Protein AF-0000000084335710 (afdb_homodimer)

Structure (mmCIF, N/CA/C/O backbone):
data_AF-0000000084335710-model_v1
#
loop_
_entity.id
_entity.type
_entity.pdbx_description
1 polymer 'Gp5/Type VI secretion system Vgr protein OB-fold domain-containing protein'
#
loop_
_atom_site.group_PDB
_atom_site.id
_atom_site.type_symbol
_atom_site.label_atom_id
_atom_site.label_alt_id
_atom_site.label_comp_id
_atom_site.label_asym_id
_atom_site.label_entity_id
_atom_site.label_seq_id
_atom_site.pdbx_PDB_ins_code
_atom_site.Cartn_x
_atom_site.Cartn_y
_atom_site.Cartn_z
_atom_site.occupancy
_atom_site.B_iso_or_equiv
_atom_site.auth_seq_id
_atom_site.auth_comp_id
_atom_site.auth_asym_id
_atom_site.auth_atom_id
_atom_site.pdbx_PDB_model_num
ATOM 1 N N . MET A 1 1 ? 45.531 -29.656 -19.25 1 50.38 1 MET A N 1
ATOM 2 C CA . MET A 1 1 ? 45.188 -30.906 -19.906 1 50.38 1 MET A CA 1
ATOM 3 C C . MET A 1 1 ? 43.875 -30.75 -20.672 1 50.38 1 MET A C 1
ATOM 5 O O . MET A 1 1 ? 42.969 -30 -20.266 1 50.38 1 MET A O 1
ATOM 9 N N . PRO A 1 2 ? 43.875 -31.156 -21.828 1 65 2 PRO A N 1
ATOM 10 C CA . PRO A 1 2 ? 42.656 -31.031 -22.656 1 65 2 PRO A CA 1
ATOM 11 C C . PRO A 1 2 ? 41.438 -31.672 -22 1 65 2 PRO A C 1
ATOM 13 O O . PRO A 1 2 ? 41.531 -32.719 -21.344 1 65 2 PRO A O 1
ATOM 16 N N . PRO A 1 3 ? 40.344 -30.859 -21.859 1 71.62 3 PRO A N 1
ATOM 17 C CA . PRO A 1 3 ? 39.156 -31.422 -21.25 1 71.62 3 PRO A CA 1
ATOM 18 C C . PRO A 1 3 ? 38.719 -32.75 -21.891 1 71.62 3 PRO A C 1
ATOM 20 O O . PRO A 1 3 ? 39 -32.969 -23.078 1 71.62 3 PRO A O 1
ATOM 23 N N . LYS A 1 4 ? 38.312 -33.656 -21.094 1 79.5 4 LYS A N 1
ATOM 24 C CA . LYS A 1 4 ? 37.938 -35 -21.547 1 79.5 4 LYS A CA 1
ATOM 25 C C . LYS A 1 4 ? 36.688 -34.938 -22.406 1 79.5 4 LYS A C 1
ATOM 27 O O . LYS A 1 4 ? 35.875 -34 -22.297 1 79.5 4 LYS A O 1
ATOM 32 N N . SER A 1 5 ? 36.656 -35.781 -23.375 1 81.5 5 SER A N 1
ATOM 33 C CA . SER A 1 5 ? 35.469 -35.938 -24.234 1 81.5 5 SER A CA 1
ATOM 34 C C . SER A 1 5 ? 34.438 -36.875 -23.609 1 81.5 5 SER A C 1
ATOM 36 O O . SER A 1 5 ? 34.812 -37.875 -22.969 1 81.5 5 SER A O 1
ATOM 38 N N . PRO A 1 6 ? 33.219 -36.594 -23.688 1 80 6 PRO A N 1
ATOM 39 C CA . PRO A 1 6 ? 32.188 -37.5 -23.172 1 80 6 PRO A CA 1
ATOM 40 C C . PRO A 1 6 ? 32.188 -38.875 -23.859 1 80 6 PRO A C 1
ATOM 42 O O . PRO A 1 6 ? 31.641 -39.844 -23.328 1 80 6 PRO 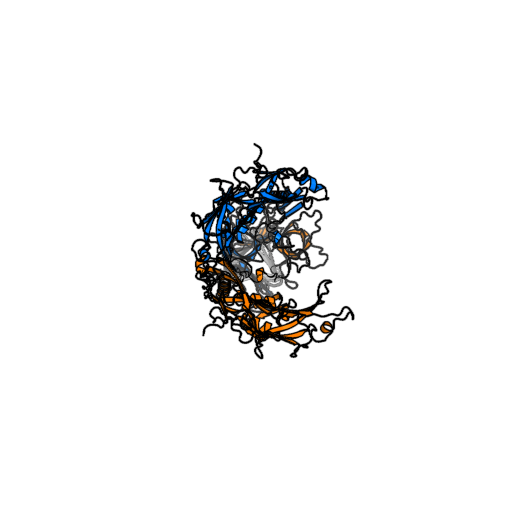A O 1
ATOM 45 N N . ALA A 1 7 ? 32.781 -38.875 -24.969 1 75.81 7 ALA A N 1
ATOM 46 C CA . ALA A 1 7 ? 32.812 -40.125 -25.75 1 75.81 7 ALA A CA 1
ATOM 47 C C . ALA A 1 7 ? 33.938 -41.062 -25.25 1 75.81 7 ALA A C 1
ATOM 49 O O . ALA A 1 7 ? 34 -42.219 -25.641 1 75.81 7 ALA A O 1
ATOM 50 N N . ASP A 1 8 ? 34.781 -40.531 -24.438 1 76.31 8 ASP A N 1
ATOM 51 C CA . ASP A 1 8 ? 35.844 -41.344 -23.906 1 76.31 8 ASP A CA 1
ATOM 52 C C . ASP A 1 8 ? 35.344 -42.312 -22.844 1 76.31 8 ASP A C 1
ATOM 54 O O . ASP A 1 8 ? 35.531 -42.062 -21.641 1 76.31 8 ASP A O 1
ATOM 58 N N . ILE A 1 9 ? 34.688 -43.375 -23.281 1 77.25 9 ILE A N 1
ATOM 59 C CA . ILE A 1 9 ? 34.125 -44.344 -22.375 1 77.25 9 ILE A CA 1
ATOM 60 C C . ILE A 1 9 ? 34.875 -45.688 -22.5 1 77.25 9 ILE A C 1
ATOM 62 O O . ILE A 1 9 ? 34.969 -46.25 -23.594 1 77.25 9 ILE A O 1
ATOM 66 N N . GLU A 1 10 ? 35.469 -46.094 -21.562 1 74.12 10 GLU A N 1
ATOM 67 C CA . GLU A 1 10 ? 36.219 -47.375 -21.578 1 74.12 10 GLU A CA 1
ATOM 68 C C . GLU A 1 10 ? 35.25 -48.562 -21.594 1 74.12 10 GLU A C 1
ATOM 70 O O . GLU A 1 10 ? 35.438 -49.5 -22.391 1 74.12 10 GLU A O 1
ATOM 75 N N . ASN A 1 11 ? 34.219 -48.5 -20.672 1 76.88 11 ASN A N 1
ATOM 76 C CA . ASN A 1 11 ? 33.156 -49.5 -20.594 1 76.88 11 ASN A CA 1
ATOM 77 C C . ASN A 1 11 ? 31.781 -48.875 -20.812 1 76.88 11 ASN A C 1
ATOM 79 O O . ASN A 1 11 ? 31.297 -48.125 -19.984 1 76.88 11 ASN A O 1
ATOM 83 N N . PRO A 1 12 ? 31.156 -49.219 -21.859 1 81.06 12 PRO A N 1
ATOM 84 C CA . PRO A 1 12 ? 29.906 -48.562 -22.25 1 81.06 12 PRO A CA 1
ATOM 85 C C . PRO A 1 12 ? 28.688 -49.062 -21.469 1 81.06 12 PRO A C 1
ATOM 87 O O . PRO A 1 12 ? 27.578 -48.625 -21.734 1 81.06 12 PRO A O 1
ATOM 90 N N . THR A 1 13 ? 28.969 -49.875 -20.5 1 83.94 13 THR A N 1
ATOM 91 C CA . THR A 1 13 ? 27.828 -50.375 -19.734 1 83.94 13 THR A CA 1
ATOM 92 C C . THR A 1 13 ? 27.328 -49.312 -18.75 1 83.94 13 THR A C 1
ATOM 94 O O . THR A 1 13 ? 28.062 -48.906 -17.844 1 83.94 13 THR A O 1
ATOM 97 N N . LEU A 1 14 ? 26.141 -48.969 -18.875 1 89.81 14 LEU A N 1
ATOM 98 C CA . LEU A 1 14 ? 25.531 -47.938 -18.047 1 89.81 14 LEU A CA 1
ATOM 99 C C . LEU A 1 14 ? 25.078 -48.531 -16.703 1 89.81 14 LEU A C 1
ATOM 101 O O . LEU A 1 14 ? 24.391 -49.562 -16.656 1 89.81 14 LEU A O 1
ATOM 105 N N . MET A 1 15 ? 25.547 -47.969 -15.664 1 88.25 15 MET A N 1
ATOM 106 C CA . MET A 1 15 ? 25.125 -48.312 -14.305 1 88.25 15 MET A CA 1
ATOM 107 C C . MET A 1 15 ? 24.281 -47.188 -13.703 1 88.25 15 MET A C 1
ATOM 109 O O . MET A 1 15 ? 24.656 -46.031 -13.742 1 88.25 15 MET A O 1
ATOM 113 N N . LEU A 1 16 ? 23.109 -47.531 -13.258 1 91.56 16 LEU A N 1
ATOM 114 C CA . LEU A 1 16 ? 22.172 -46.594 -12.625 1 91.56 16 LEU A CA 1
ATOM 115 C C . LEU A 1 16 ? 21.703 -47.156 -11.281 1 91.56 16 LEU A C 1
ATOM 117 O O . LEU A 1 16 ? 21.25 -48.281 -11.188 1 91.56 16 LEU A O 1
ATOM 121 N N . THR A 1 17 ? 21.859 -46.375 -10.234 1 92.19 17 THR A N 1
ATOM 122 C CA . THR A 1 17 ? 21.406 -46.75 -8.898 1 92.19 17 THR A CA 1
ATOM 123 C C . THR A 1 17 ? 20.562 -45.656 -8.273 1 92.19 17 THR A C 1
ATOM 125 O O . THR A 1 17 ? 20.938 -44.5 -8.297 1 92.19 17 THR A O 1
ATOM 128 N N . ILE A 1 18 ? 19.453 -46 -7.793 1 94.69 18 ILE A N 1
ATOM 129 C CA . ILE A 1 18 ? 18.578 -45.094 -7.051 1 94.69 18 ILE A CA 1
ATOM 130 C C . ILE A 1 18 ? 18.547 -45.5 -5.578 1 94.69 18 ILE A C 1
ATOM 132 O O . ILE A 1 18 ? 18.203 -46.625 -5.238 1 94.69 18 ILE A O 1
ATOM 136 N N . LYS A 1 19 ? 18.906 -44.625 -4.746 1 94.5 19 LYS A N 1
ATOM 137 C CA . LYS A 1 19 ? 18.922 -44.844 -3.307 1 94.5 19 LYS A CA 1
ATOM 138 C C . LYS A 1 19 ? 17.828 -44.031 -2.613 1 94.5 19 LYS A C 1
ATOM 140 O O . LYS A 1 19 ? 17.672 -42.844 -2.883 1 94.5 19 LYS A O 1
ATOM 145 N N . VAL A 1 20 ? 17.109 -44.656 -1.79 1 93.88 20 VAL A N 1
ATOM 146 C CA . VAL A 1 20 ? 16.094 -44 -0.964 1 93.88 20 VAL A CA 1
ATOM 147 C C . VAL A 1 20 ? 16.453 -44.156 0.512 1 93.88 20 VAL A C 1
ATOM 149 O O . VAL A 1 20 ? 16.688 -45.25 0.988 1 93.88 20 VAL A O 1
ATOM 152 N N . ASN A 1 21 ? 16.516 -43.094 1.224 1 92.44 21 ASN A N 1
ATOM 153 C CA . ASN A 1 21 ? 16.938 -43.062 2.619 1 92.44 21 ASN A CA 1
ATOM 154 C C . ASN A 1 21 ? 18.25 -43.812 2.826 1 92.44 21 ASN A C 1
ATOM 156 O O . ASN A 1 21 ? 18.375 -44.594 3.762 1 92.44 21 ASN A O 1
ATOM 160 N N . GLY A 1 22 ? 19.141 -43.656 1.827 1 90.19 22 GLY A N 1
ATOM 161 C CA . GLY A 1 22 ? 20.5 -44.188 1.953 1 90.19 22 GLY A CA 1
ATOM 162 C C . GLY A 1 22 ? 20.625 -45.625 1.456 1 90.19 22 GLY A C 1
ATOM 163 O O . GLY A 1 22 ? 21.734 -46.125 1.3 1 90.19 22 GLY A O 1
ATOM 164 N N . SER A 1 23 ? 19.484 -46.25 1.123 1 92.25 23 SER A N 1
ATOM 165 C CA . SER A 1 23 ? 19.516 -47.625 0.66 1 92.25 23 SER A CA 1
ATOM 166 C C . SER A 1 23 ? 19.047 -47.75 -0.787 1 92.25 23 SER A C 1
ATOM 168 O O . SER A 1 23 ? 18.078 -47.094 -1.18 1 92.25 23 SER A O 1
ATOM 170 N N . PRO A 1 24 ? 19.812 -48.562 -1.563 1 93.19 24 PRO A N 1
ATOM 171 C CA . PRO A 1 24 ? 19.359 -48.75 -2.941 1 93.19 24 PRO A CA 1
ATOM 172 C C . PRO A 1 24 ? 17.984 -49.438 -3.02 1 93.19 24 PRO A C 1
ATOM 174 O O . PRO A 1 24 ? 17.656 -50.281 -2.186 1 93.19 24 PRO A O 1
ATOM 177 N N . ILE A 1 25 ? 17.266 -49 -3.895 1 92.38 25 ILE A N 1
ATOM 178 C CA . ILE A 1 25 ? 15.953 -49.625 -4.094 1 92.38 25 ILE A CA 1
ATOM 179 C C . ILE A 1 25 ? 16.125 -51.094 -4.539 1 92.38 25 ILE A C 1
ATOM 181 O O . ILE A 1 25 ? 17.219 -51.5 -4.945 1 92.38 25 ILE A O 1
ATOM 185 N N . LYS A 1 26 ? 15.047 -51.781 -4.492 1 89.62 26 LYS A N 1
ATOM 186 C CA . LYS A 1 26 ? 15.102 -53.219 -4.836 1 89.62 26 LYS A CA 1
ATOM 187 C C . LYS A 1 26 ? 15.43 -53.406 -6.312 1 89.62 26 LYS A C 1
ATOM 189 O O . LYS A 1 26 ? 14.938 -52.688 -7.168 1 89.62 26 LYS A O 1
ATOM 194 N N . ASP A 1 27 ? 16.219 -54.406 -6.613 1 84.69 27 ASP A N 1
ATOM 195 C CA . ASP A 1 27 ? 16.75 -54.625 -7.953 1 84.69 27 ASP A CA 1
ATOM 196 C C . ASP A 1 27 ? 15.641 -55.031 -8.922 1 84.69 27 ASP A C 1
ATOM 198 O O . ASP A 1 27 ? 15.766 -54.844 -10.133 1 84.69 27 ASP A O 1
ATOM 202 N N . TYR A 1 28 ? 14.609 -55.531 -8.336 1 84.69 28 TYR A N 1
ATOM 203 C CA . TYR A 1 28 ? 13.57 -56.031 -9.234 1 84.69 28 TYR A CA 1
ATOM 204 C C . TYR A 1 28 ? 12.578 -54.938 -9.578 1 84.69 28 TYR A C 1
ATOM 206 O O . TYR A 1 28 ? 11.609 -55.156 -10.297 1 84.69 28 TYR A O 1
ATOM 214 N N . TYR A 1 29 ? 12.836 -53.781 -9.125 1 90 29 TYR A N 1
ATOM 215 C CA . TYR A 1 29 ? 12.008 -52.656 -9.547 1 90 29 TYR A CA 1
ATOM 216 C C . TYR A 1 29 ? 12.328 -52.25 -10.984 1 90 29 TYR A C 1
ATOM 218 O O . TYR A 1 29 ? 13.445 -51.844 -11.281 1 90 29 TYR A O 1
ATOM 226 N N . PRO A 1 30 ? 11.477 -52.469 -11.852 1 89.06 30 PRO A N 1
ATOM 227 C CA . PRO A 1 30 ? 11.75 -52.125 -13.25 1 89.06 30 PRO A CA 1
ATOM 228 C C . PRO A 1 30 ? 11.742 -50.625 -13.516 1 89.06 30 PRO A C 1
ATOM 230 O O . PRO A 1 30 ? 10.672 -50 -13.523 1 89.06 30 PRO A O 1
ATOM 233 N N . ILE A 1 31 ? 12.891 -50.062 -13.805 1 91.56 31 ILE A N 1
ATOM 234 C CA . ILE A 1 31 ? 13.016 -48.656 -14.086 1 91.56 31 ILE A CA 1
ATOM 235 C C . ILE A 1 31 ? 12.82 -48.406 -15.586 1 91.56 31 ILE A C 1
ATOM 237 O O . ILE A 1 31 ? 13.562 -48.938 -16.406 1 91.56 31 ILE A O 1
ATOM 241 N N . ASN A 1 32 ? 11.875 -47.625 -15.875 1 91.06 32 ASN A N 1
ATOM 242 C CA . ASN A 1 32 ? 11.602 -47.281 -17.266 1 91.06 32 ASN A CA 1
ATOM 243 C C . ASN A 1 32 ? 12.445 -46.094 -17.719 1 91.06 32 ASN A C 1
ATOM 245 O O . ASN A 1 32 ? 13.117 -46.156 -18.75 1 91.06 32 ASN A O 1
ATOM 249 N N . SER A 1 33 ? 12.398 -45.062 -16.953 1 94.19 33 SER A N 1
ATOM 250 C CA . SER A 1 33 ? 13.156 -43.875 -17.344 1 94.19 33 SER A CA 1
ATOM 251 C C . SER A 1 33 ? 13.43 -43 -16.125 1 94.19 33 SER A C 1
ATOM 253 O O . SER A 1 33 ? 12.695 -43.031 -15.141 1 94.19 33 SER A O 1
ATOM 255 N N . VAL A 1 34 ? 14.508 -42.25 -16.219 1 95.12 34 VAL A N 1
ATOM 256 C CA . VAL A 1 34 ? 14.891 -41.25 -15.227 1 95.12 34 VAL A CA 1
ATOM 257 C C . VAL A 1 34 ? 15.273 -39.938 -15.922 1 95.12 34 VAL A C 1
ATOM 259 O O . VAL A 1 34 ? 16.141 -39.938 -16.797 1 95.12 34 VAL A O 1
ATOM 262 N N . ASN A 1 35 ? 14.602 -38.906 -15.57 1 95.81 35 ASN A N 1
ATOM 263 C CA . ASN A 1 35 ? 14.883 -37.594 -16.109 1 95.81 35 ASN A CA 1
ATOM 264 C C . ASN A 1 35 ? 15.242 -36.594 -14.992 1 95.81 35 ASN A C 1
ATOM 266 O O . ASN A 1 35 ? 14.484 -36.438 -14.039 1 95.81 35 ASN A O 1
ATOM 270 N N . ILE A 1 36 ? 16.359 -36 -15.062 1 95.88 36 ILE A N 1
ATOM 271 C CA . ILE A 1 36 ? 16.844 -35.062 -14.062 1 95.88 36 ILE A CA 1
ATOM 272 C C . ILE A 1 36 ? 17.125 -33.719 -14.719 1 95.88 36 ILE A C 1
ATOM 274 O O . ILE A 1 36 ? 17.766 -33.656 -15.773 1 95.88 36 ILE A O 1
ATOM 278 N N . THR A 1 37 ? 16.703 -32.625 -14.141 1 95.25 37 THR A N 1
ATOM 279 C CA . THR A 1 37 ? 16.938 -31.281 -14.688 1 95.25 37 THR A CA 1
ATOM 280 C C . THR A 1 37 ? 17.578 -30.375 -13.633 1 95.25 37 THR A C 1
ATOM 282 O O . THR A 1 37 ? 17.078 -30.281 -12.508 1 95.25 37 THR A O 1
ATOM 285 N N . HIS A 1 38 ? 18.688 -29.859 -13.953 1 95.06 38 HIS A N 1
ATOM 286 C CA . HIS A 1 38 ? 19.344 -28.828 -13.18 1 95.06 38 HIS A CA 1
ATOM 287 C C . HIS A 1 38 ? 19.391 -27.516 -13.953 1 95.06 38 HIS A C 1
ATOM 289 O O . HIS A 1 38 ? 20 -27.438 -15.023 1 95.06 38 HIS A O 1
ATOM 295 N N . GLU A 1 39 ? 18.719 -26.531 -13.492 1 93.12 39 GLU A N 1
ATOM 296 C CA . GLU A 1 39 ? 18.734 -25.203 -14.117 1 93.12 39 GLU A CA 1
ATOM 297 C C . GLU A 1 39 ? 19.109 -24.125 -13.117 1 93.12 39 GLU A C 1
ATOM 299 O O . GLU A 1 39 ? 18.719 -24.188 -11.945 1 93.12 39 GLU A O 1
ATOM 304 N N . ILE A 1 40 ? 19.781 -23.141 -13.625 1 91.81 40 ILE A N 1
ATOM 305 C CA . ILE A 1 40 ? 20.203 -22.047 -12.766 1 91.81 40 ILE A CA 1
ATOM 306 C C . ILE A 1 40 ? 18.969 -21.297 -12.25 1 91.81 40 ILE A C 1
ATOM 308 O O . ILE A 1 40 ? 18.016 -21.078 -13 1 91.81 40 ILE A O 1
ATOM 312 N N . ASN A 1 41 ? 19 -20.906 -11.008 1 88.81 41 ASN A N 1
ATOM 313 C CA . ASN A 1 41 ? 17.984 -20.078 -10.352 1 88.81 41 ASN A CA 1
ATOM 314 C C . ASN A 1 41 ? 16.656 -20.797 -10.242 1 88.81 41 ASN A C 1
ATOM 316 O O . ASN A 1 41 ? 15.609 -20.172 -10.078 1 88.81 41 ASN A O 1
ATOM 320 N N . LYS A 1 42 ? 16.625 -22.062 -10.477 1 90.31 42 LYS A N 1
ATOM 321 C CA . LYS A 1 42 ? 15.445 -22.906 -10.266 1 90.31 42 LYS A CA 1
ATOM 322 C C . LYS A 1 42 ? 15.773 -24.109 -9.398 1 90.31 42 LYS A C 1
ATOM 324 O O . LYS A 1 42 ? 16.938 -24.531 -9.32 1 90.31 42 LYS A O 1
ATOM 329 N N . ILE A 1 43 ? 14.758 -24.609 -8.836 1 91.31 43 ILE A N 1
ATOM 330 C CA . ILE A 1 43 ? 14.938 -25.797 -8.016 1 91.31 43 ILE A CA 1
ATOM 331 C C . ILE A 1 43 ? 15.109 -27.016 -8.906 1 91.31 43 ILE A C 1
ATOM 333 O O . ILE A 1 43 ? 14.305 -27.25 -9.812 1 91.31 43 ILE A O 1
ATOM 337 N N . SER A 1 44 ? 16.156 -27.797 -8.703 1 94 44 SER A N 1
ATOM 338 C CA . SER A 1 44 ? 16.391 -29.016 -9.477 1 94 44 SER A CA 1
ATOM 339 C C . SER A 1 44 ? 15.281 -30.031 -9.258 1 94 44 SER A C 1
ATOM 341 O O . SER A 1 44 ? 14.742 -30.141 -8.148 1 94 44 SER A O 1
ATOM 343 N N . PHE A 1 45 ? 14.977 -30.703 -10.234 1 93.69 45 PHE A N 1
ATOM 344 C CA . PHE A 1 45 ? 13.938 -31.703 -10.094 1 93.69 45 PHE A CA 1
ATOM 345 C C . PHE A 1 45 ? 14.281 -32.969 -10.891 1 93.69 45 PHE A C 1
ATOM 347 O O . PHE A 1 45 ? 15.102 -32.906 -11.812 1 93.69 45 PHE A O 1
ATOM 354 N N . ALA A 1 46 ? 13.734 -34.125 -10.484 1 95.31 46 ALA A N 1
ATOM 355 C CA . ALA A 1 46 ? 13.906 -35.438 -11.109 1 95.31 46 ALA A CA 1
ATOM 356 C C . ALA A 1 46 ? 12.578 -36.188 -11.188 1 95.31 46 ALA A C 1
ATOM 358 O O . ALA A 1 46 ? 11.758 -36.125 -10.273 1 95.31 46 ALA A O 1
ATOM 359 N N . GLU A 1 47 ? 12.414 -36.781 -12.227 1 95 47 GLU A N 1
ATOM 360 C CA . GLU A 1 47 ? 11.25 -37.625 -12.43 1 95 47 GLU A CA 1
ATOM 361 C C . GLU A 1 47 ? 11.664 -39.062 -12.727 1 95 47 GLU A C 1
ATOM 363 O O . GLU A 1 47 ? 12.445 -39.312 -13.648 1 95 47 GLU A O 1
ATOM 368 N N . ILE A 1 48 ? 11.203 -40 -11.977 1 94.56 48 ILE A N 1
ATOM 369 C CA . ILE A 1 48 ? 11.477 -41.438 -12.141 1 94.56 48 ILE A CA 1
ATOM 370 C C . ILE A 1 48 ? 10.195 -42.156 -12.523 1 94.56 48 ILE A C 1
ATOM 372 O O . ILE A 1 48 ? 9.172 -42.031 -11.852 1 94.56 48 ILE A O 1
ATOM 376 N N . VAL A 1 49 ? 10.258 -42.875 -13.523 1 93.56 49 VAL A N 1
ATOM 377 C CA . VAL A 1 49 ? 9.109 -43.656 -13.969 1 93.56 49 VAL A CA 1
ATOM 378 C C . VAL A 1 49 ? 9.406 -45.156 -13.812 1 93.56 49 VAL A C 1
ATOM 380 O O . VAL A 1 49 ? 10.391 -45.656 -14.367 1 93.56 49 VAL A O 1
ATOM 383 N N . LEU A 1 50 ? 8.633 -45.844 -13.031 1 92.06 50 LEU A N 1
ATOM 384 C CA . LEU A 1 50 ? 8.742 -47.281 -12.812 1 92.06 50 LEU A CA 1
ATOM 385 C C . LEU A 1 50 ? 7.523 -48.031 -13.352 1 92.06 50 LEU A C 1
ATOM 387 O O . LEU A 1 50 ? 6.422 -47.469 -13.375 1 92.06 50 LEU A O 1
ATOM 391 N N . LEU A 1 51 ? 7.766 -49.188 -13.789 1 88.88 51 LEU A N 1
ATOM 392 C CA . LEU A 1 51 ? 6.641 -50.031 -14.133 1 88.88 51 LEU A CA 1
ATOM 393 C C . LEU A 1 51 ? 6.078 -50.719 -12.898 1 88.88 51 LEU A C 1
ATOM 395 O O . LEU A 1 51 ? 6.816 -51.375 -12.156 1 88.88 51 LEU A O 1
ATOM 399 N N . ASP A 1 52 ? 4.848 -50.406 -12.617 1 86.12 52 ASP A N 1
ATOM 400 C CA . ASP A 1 52 ? 4.207 -50.938 -11.422 1 86.12 52 ASP A CA 1
ATOM 401 C C . ASP A 1 52 ? 2.738 -51.281 -11.688 1 86.12 52 ASP A C 1
ATOM 403 O O . ASP A 1 52 ? 2.047 -50.531 -12.383 1 86.12 52 ASP A O 1
ATOM 407 N N . GLY A 1 53 ? 2.277 -52.312 -11.117 1 78.81 53 GLY A N 1
ATOM 408 C CA . GLY A 1 53 ? 0.855 -52.594 -11.156 1 78.81 53 GLY A CA 1
ATOM 409 C C . GLY A 1 53 ? 0.548 -53.938 -11.836 1 78.81 53 GLY A C 1
ATOM 410 O O . GLY A 1 53 ? 1.321 -54.375 -12.68 1 78.81 53 GLY A O 1
ATOM 411 N N . SER A 1 54 ? -0.361 -54.656 -11.234 1 76.5 54 SER A N 1
ATOM 412 C CA . SER A 1 54 ? -0.905 -55.875 -11.82 1 76.5 54 SER A CA 1
ATOM 413 C C . SER A 1 54 ? -2.424 -55.781 -11.938 1 76.5 54 SER A C 1
ATOM 415 O O . SER A 1 54 ? -3.109 -55.469 -10.969 1 76.5 54 SER A O 1
ATOM 417 N N . VAL A 1 55 ? -2.92 -55.969 -13.086 1 70.31 55 VAL A N 1
ATOM 418 C CA . VAL A 1 55 ? -4.359 -55.938 -13.328 1 70.31 55 VAL A CA 1
ATOM 419 C C . VAL A 1 55 ? -5.035 -57.031 -12.508 1 70.31 55 VAL A C 1
ATOM 421 O O . VAL A 1 55 ? -6.156 -56.875 -12.023 1 70.31 55 VAL A O 1
ATOM 424 N N . GLU A 1 56 ? -4.344 -58.125 -12.375 1 71.5 56 GLU A N 1
ATOM 425 C CA . GLU A 1 56 ? -4.938 -59.312 -11.742 1 71.5 56 GLU A CA 1
ATOM 426 C C . GLU A 1 56 ? -5.223 -59.031 -10.266 1 71.5 56 GLU A C 1
ATOM 428 O O . GLU A 1 56 ? -6.285 -59.406 -9.758 1 71.5 56 GLU A O 1
ATOM 433 N N . THR A 1 57 ? -4.367 -58.312 -9.656 1 74.12 57 THR A N 1
ATOM 434 C CA . THR A 1 57 ? -4.52 -58.125 -8.219 1 74.12 57 THR A CA 1
ATOM 435 C C . THR A 1 57 ? -4.992 -56.719 -7.91 1 74.12 57 THR A C 1
ATOM 437 O O . THR A 1 57 ? -5.441 -56.438 -6.797 1 74.12 57 THR A O 1
ATOM 440 N N . GLY A 1 58 ? -4.992 -56 -8.922 1 72.12 58 GLY A N 1
ATOM 441 C CA . GLY A 1 58 ? -5.383 -54.594 -8.695 1 72.12 58 GLY A CA 1
ATOM 442 C C . GLY A 1 58 ? -4.484 -53.875 -7.715 1 72.12 58 GLY A C 1
ATOM 443 O O . GLY A 1 58 ? -4.949 -53.031 -6.945 1 72.12 58 GLY A O 1
ATOM 444 N N . ASP A 1 59 ? -3.193 -54.375 -7.625 1 79.25 59 ASP A N 1
ATOM 445 C CA . ASP A 1 59 ? -2.285 -53.812 -6.633 1 79.25 59 ASP A CA 1
ATOM 446 C C . ASP A 1 59 ? -1.094 -53.125 -7.301 1 79.25 59 ASP A C 1
ATOM 448 O O . ASP A 1 59 ? -0.742 -53.438 -8.438 1 79.25 59 ASP A O 1
ATOM 452 N N . PHE A 1 60 ? -0.677 -52.156 -6.688 1 85.44 60 PHE A N 1
ATOM 453 C CA . PHE A 1 60 ? 0.569 -51.5 -7.027 1 85.44 60 PHE A CA 1
ATOM 454 C C . PHE A 1 60 ? 1.599 -51.656 -5.918 1 85.44 60 PHE A C 1
ATOM 456 O O . PHE A 1 60 ? 1.744 -50.812 -5.055 1 85.44 60 PHE A O 1
ATOM 463 N N . PRO A 1 61 ? 2.307 -52.688 -5.926 1 84.75 61 PRO A N 1
ATOM 464 C CA . PRO A 1 61 ? 3.17 -53.062 -4.801 1 84.75 61 PRO A CA 1
ATOM 465 C C . PRO A 1 61 ? 4.273 -52.031 -4.543 1 84.75 61 PRO A C 1
ATOM 467 O O . PRO A 1 61 ? 4.625 -51.781 -3.391 1 84.75 61 PRO A O 1
ATOM 470 N N . ILE A 1 62 ? 4.883 -51.5 -5.605 1 89.25 62 ILE A N 1
ATOM 471 C CA . ILE A 1 62 ? 5.965 -50.562 -5.426 1 89.25 62 ILE A CA 1
ATOM 472 C C . ILE A 1 62 ? 5.41 -49.25 -4.848 1 89.25 62 ILE A C 1
ATOM 474 O O . ILE A 1 62 ? 5.988 -48.688 -3.922 1 89.25 62 ILE A O 1
ATOM 478 N N . SER A 1 63 ? 4.301 -48.844 -5.355 1 87.56 63 SER A N 1
ATOM 479 C CA . SER A 1 63 ? 3.65 -47.656 -4.855 1 87.56 63 SER A CA 1
ATOM 480 C C . SER A 1 63 ? 3.24 -47.812 -3.396 1 87.56 63 SER A C 1
ATOM 482 O O . SER A 1 63 ? 3.365 -46.875 -2.605 1 87.56 63 SER A O 1
ATOM 484 N N . ASP A 1 64 ? 2.775 -48.938 -3.062 1 85.19 64 ASP A N 1
ATOM 485 C CA . ASP A 1 64 ? 2.268 -49.188 -1.718 1 85.19 64 ASP A CA 1
ATOM 486 C C . ASP A 1 64 ? 3.414 -49.406 -0.735 1 85.19 64 ASP A C 1
ATOM 488 O O . ASP A 1 64 ? 3.203 -49.438 0.48 1 85.19 64 ASP A O 1
ATOM 492 N N . SER A 1 65 ? 4.57 -49.562 -1.273 1 86.56 65 SER A N 1
ATOM 493 C CA . SER A 1 65 ? 5.719 -49.781 -0.399 1 86.56 65 SER A CA 1
ATOM 494 C C . SER A 1 65 ? 6.129 -48.5 0.307 1 86.56 65 SER A C 1
ATOM 496 O O . SER A 1 65 ? 5.625 -47.406 -0.016 1 86.56 65 SER A O 1
ATOM 498 N N . ASN A 1 66 ? 6.957 -48.594 1.242 1 87.19 66 ASN A N 1
ATOM 499 C CA . ASN A 1 66 ? 7.395 -47.469 2.037 1 87.19 66 ASN A CA 1
ATOM 500 C C . ASN A 1 66 ? 8.594 -46.75 1.401 1 87.19 66 ASN A C 1
ATOM 502 O O . ASN A 1 66 ? 9.086 -45.75 1.93 1 87.19 66 ASN A O 1
ATOM 506 N N . ASP A 1 67 ? 8.977 -47.188 0.25 1 89.19 67 ASP A N 1
ATOM 507 C CA . ASP A 1 67 ? 10.195 -46.656 -0.365 1 89.19 67 ASP A CA 1
ATOM 508 C C . ASP A 1 67 ? 9.953 -45.281 -0.976 1 89.19 67 ASP A C 1
ATOM 510 O O . ASP A 1 67 ? 10.805 -44.406 -0.879 1 89.19 67 ASP A O 1
ATOM 514 N N . PHE A 1 68 ? 8.789 -45.125 -1.562 1 89.19 68 PHE A N 1
ATOM 515 C CA . PHE A 1 68 ? 8.602 -43.906 -2.344 1 89.19 68 PHE A CA 1
ATOM 516 C C . PHE A 1 68 ? 7.543 -43 -1.708 1 89.19 68 PHE A C 1
ATOM 518 O O . PHE A 1 68 ? 6.77 -42.344 -2.41 1 89.19 68 PHE A O 1
ATOM 525 N N . ILE A 1 69 ? 7.504 -43 -0.379 1 85.19 69 ILE A N 1
ATOM 526 C CA . ILE A 1 69 ? 6.629 -42.094 0.347 1 85.19 69 ILE A CA 1
ATOM 527 C C . ILE A 1 69 ? 7.145 -40.656 0.21 1 85.19 69 ILE A C 1
ATOM 529 O O . ILE A 1 69 ? 8.328 -40.406 0.418 1 85.19 69 ILE A O 1
ATOM 533 N N . PRO A 1 70 ? 6.258 -39.812 -0.268 1 86.88 70 PRO A N 1
ATOM 534 C CA . PRO A 1 70 ? 6.703 -38.406 -0.33 1 86.88 70 PRO A CA 1
ATOM 535 C C . PRO A 1 70 ? 7.301 -37.938 0.989 1 86.88 70 PRO A C 1
ATOM 537 O O . PRO A 1 70 ? 6.707 -38.125 2.051 1 86.88 70 PRO A O 1
ATOM 540 N N . GLY A 1 71 ? 8.477 -37.312 0.952 1 86.44 71 GLY A N 1
ATOM 541 C CA . GLY A 1 71 ? 9.203 -36.875 2.139 1 86.44 71 GLY A CA 1
ATOM 542 C C . GLY A 1 71 ? 10.516 -37.594 2.33 1 86.44 71 GLY A C 1
ATOM 543 O O . GLY A 1 71 ? 11.406 -37.125 3.033 1 86.44 71 GLY A O 1
ATOM 544 N N . ASN A 1 72 ? 10.641 -38.812 1.713 1 89.56 72 ASN A N 1
ATOM 545 C CA . ASN A 1 72 ? 11.867 -39.562 1.825 1 89.56 72 ASN A CA 1
ATOM 546 C C . ASN A 1 72 ? 13 -38.938 1.019 1 89.56 72 ASN A C 1
ATOM 548 O O . ASN A 1 72 ? 12.766 -38.344 -0.036 1 89.56 72 ASN A O 1
ATOM 552 N N . ASP A 1 73 ? 14.195 -39.156 1.523 1 92.12 73 ASP A N 1
ATOM 553 C CA . ASP A 1 73 ? 15.383 -38.719 0.808 1 92.12 73 ASP A CA 1
ATOM 554 C C . ASP A 1 73 ? 15.711 -39.656 -0.359 1 92.12 73 ASP A C 1
ATOM 556 O O . ASP A 1 73 ? 15.539 -40.875 -0.258 1 92.12 73 ASP A O 1
ATOM 560 N N . ILE A 1 74 ? 16.156 -39.062 -1.441 1 94.38 74 ILE A N 1
ATOM 561 C CA . ILE A 1 74 ? 16.469 -39.844 -2.619 1 94.38 74 ILE A CA 1
ATOM 562 C C . ILE A 1 74 ? 17.797 -39.406 -3.225 1 94.38 74 ILE A C 1
ATOM 564 O O . ILE A 1 74 ? 18.109 -38.188 -3.209 1 94.38 74 ILE A O 1
ATOM 568 N N . GLU A 1 75 ? 18.609 -40.25 -3.678 1 95.19 75 GLU A N 1
ATOM 569 C CA . GLU A 1 75 ? 19.844 -40 -4.398 1 95.19 75 GLU A CA 1
ATOM 570 C C . GLU A 1 75 ? 19.953 -40.875 -5.656 1 95.19 75 GLU A C 1
ATOM 572 O O . GLU A 1 75 ? 19.688 -42.062 -5.609 1 95.19 75 GLU A O 1
ATOM 577 N N . ILE A 1 76 ? 20.25 -40.312 -6.738 1 94.94 76 ILE A N 1
ATOM 578 C CA . ILE A 1 76 ? 20.406 -41.031 -8.008 1 94.94 76 ILE A CA 1
ATOM 579 C C . ILE A 1 76 ? 21.859 -40.969 -8.461 1 94.94 76 ILE A C 1
ATOM 581 O O . ILE A 1 76 ? 22.438 -39.875 -8.547 1 94.94 76 ILE A O 1
ATOM 585 N N . THR A 1 77 ? 22.453 -42.062 -8.719 1 93.19 77 THR A N 1
ATOM 586 C CA . THR A 1 77 ? 23.828 -42.156 -9.211 1 93.19 77 THR A CA 1
ATOM 587 C C . THR A 1 77 ? 23.859 -42.844 -10.57 1 93.19 77 THR A C 1
ATOM 589 O O . THR A 1 77 ? 23.062 -43.75 -10.836 1 93.19 77 THR A O 1
ATOM 592 N N . ALA A 1 78 ? 24.719 -42.406 -11.43 1 92.19 78 ALA A N 1
ATOM 593 C CA . ALA A 1 78 ? 24.875 -43 -12.758 1 92.19 78 ALA A CA 1
ATOM 594 C C . ALA A 1 78 ? 26.344 -42.969 -13.211 1 92.19 78 ALA A C 1
ATOM 596 O O . ALA A 1 78 ? 27.109 -42.125 -12.734 1 92.19 78 ALA A O 1
ATOM 597 N N . GLY A 1 79 ? 26.719 -43.844 -14.078 1 90 79 GLY A N 1
ATOM 598 C CA . GLY A 1 79 ? 28.062 -43.906 -14.641 1 90 79 GLY A CA 1
ATOM 599 C C . GLY A 1 79 ? 28.234 -45.031 -15.625 1 90 79 GLY A C 1
ATOM 600 O O . GLY A 1 79 ? 27.375 -45.938 -15.719 1 90 79 GLY A O 1
ATOM 601 N N . TYR A 1 80 ? 29.25 -44.844 -16.438 1 87.69 80 TYR A N 1
ATOM 602 C CA . TYR A 1 80 ? 29.609 -45.906 -17.359 1 87.69 80 TYR A CA 1
ATOM 603 C C . TYR A 1 80 ? 30.719 -46.781 -16.781 1 87.69 80 TYR A C 1
ATOM 605 O O . TYR A 1 80 ? 31.797 -46.281 -16.438 1 87.69 80 TYR A O 1
ATOM 613 N N . GLY A 1 81 ? 30.594 -48 -16.703 1 80.69 81 GLY A N 1
ATOM 614 C CA . GLY A 1 81 ? 31.562 -48.938 -16.156 1 80.69 81 GLY A CA 1
ATOM 615 C C . GLY A 1 81 ? 31.344 -49.219 -14.688 1 80.69 81 GLY A C 1
ATOM 616 O O . GLY A 1 81 ? 30.516 -48.562 -14.039 1 80.69 81 GLY A O 1
ATOM 617 N N . SER A 1 82 ? 32.031 -50.25 -14.219 1 74.38 82 SER A N 1
ATOM 618 C CA . SER A 1 82 ? 31.891 -50.719 -12.844 1 74.38 82 SER A CA 1
ATOM 619 C C . SER A 1 82 ? 32.562 -49.75 -11.867 1 74.38 82 SER A C 1
ATOM 621 O O . SER A 1 82 ? 33.688 -49.312 -12.094 1 74.38 82 SER A O 1
ATOM 623 N N . ASP A 1 83 ? 32 -49.156 -10.828 1 68.62 83 ASP A N 1
ATOM 624 C CA . ASP A 1 83 ? 32.5 -48.375 -9.703 1 68.62 83 ASP A CA 1
ATOM 625 C C . ASP A 1 83 ? 32.719 -46.906 -10.102 1 68.62 83 ASP A C 1
ATOM 627 O O . ASP A 1 83 ? 33.531 -46.219 -9.516 1 68.62 83 ASP A O 1
ATOM 631 N N . THR A 1 84 ? 32 -46.5 -11.25 1 79.56 84 THR A N 1
ATOM 632 C CA . THR A 1 84 ? 32.25 -45.156 -11.703 1 79.56 84 THR A CA 1
ATOM 633 C C . THR A 1 84 ? 31 -44.281 -11.484 1 79.56 84 THR A C 1
ATOM 635 O O . THR A 1 84 ? 30.922 -43.156 -11.945 1 79.56 84 THR A O 1
ATOM 638 N N . GLU A 1 85 ? 30.141 -44.812 -10.711 1 87.88 85 GLU A N 1
ATOM 639 C CA . GLU A 1 85 ? 28.891 -44.062 -10.531 1 87.88 85 GLU A CA 1
ATOM 640 C C . GLU A 1 85 ? 29.125 -42.812 -9.711 1 87.88 85 GLU A C 1
ATOM 642 O O . GLU A 1 85 ? 29.828 -42.844 -8.703 1 87.88 85 GLU A O 1
ATOM 647 N N . LYS A 1 86 ? 28.625 -41.781 -10.266 1 90.31 86 LYS A N 1
ATOM 648 C CA . LYS A 1 86 ? 28.641 -40.5 -9.555 1 90.31 86 LYS A CA 1
ATOM 649 C C . LYS A 1 86 ? 27.219 -40 -9.297 1 90.31 86 LYS A C 1
ATOM 651 O O . LYS A 1 86 ? 26.297 -40.344 -10.047 1 90.31 86 LYS A O 1
ATOM 656 N N . SER A 1 87 ? 27.062 -39.312 -8.227 1 93.5 87 SER A N 1
ATOM 657 C CA . SER A 1 87 ? 25.75 -38.75 -7.875 1 93.5 87 SER A CA 1
ATOM 658 C C . SER A 1 87 ? 25.344 -37.656 -8.844 1 93.5 87 SER A C 1
ATOM 660 O O . SER A 1 87 ? 26.109 -36.688 -9.07 1 93.5 87 SER A O 1
ATOM 662 N N . ILE A 1 88 ? 24.219 -37.781 -9.469 1 93.75 88 ILE A N 1
ATOM 663 C CA . ILE A 1 88 ? 23.781 -36.781 -10.422 1 93.75 88 ILE A CA 1
ATOM 664 C C . ILE A 1 88 ? 22.562 -36.031 -9.859 1 93.75 88 ILE A C 1
ATOM 666 O O . ILE A 1 88 ? 22.172 -35 -10.383 1 93.75 88 ILE A O 1
ATOM 670 N N . PHE A 1 89 ? 21.969 -36.562 -8.781 1 94.94 89 PHE A N 1
ATOM 671 C CA . PHE A 1 89 ? 20.844 -35.844 -8.164 1 94.94 89 PHE A CA 1
ATOM 672 C C . PHE A 1 89 ? 20.672 -36.281 -6.711 1 94.94 89 PHE A C 1
ATOM 674 O O . PHE A 1 89 ? 20.766 -37.469 -6.391 1 94.94 89 PHE A O 1
ATOM 681 N N . LYS A 1 90 ? 20.438 -35.375 -5.871 1 93.69 90 LYS A N 1
ATOM 682 C CA . LYS A 1 90 ? 20.047 -35.562 -4.48 1 93.69 90 LYS A CA 1
ATOM 683 C C . LYS A 1 90 ? 18.875 -34.688 -4.105 1 93.69 90 LYS A C 1
ATOM 685 O O . LYS A 1 90 ? 18.891 -33.469 -4.391 1 93.69 90 LYS A O 1
ATOM 690 N N . GLY A 1 91 ? 17.891 -35.25 -3.506 1 93.06 91 GLY A N 1
ATOM 691 C CA . GLY A 1 91 ? 16.734 -34.469 -3.094 1 93.06 91 GLY A CA 1
ATOM 692 C C . GLY A 1 91 ? 15.734 -35.281 -2.277 1 93.06 91 GLY A C 1
ATOM 693 O O . GLY A 1 91 ? 16.125 -36.125 -1.486 1 93.06 91 GLY A O 1
ATOM 694 N N . VAL A 1 92 ? 14.477 -34.844 -2.383 1 91.38 92 VAL A N 1
ATOM 695 C CA . VAL A 1 92 ? 13.398 -35.469 -1.646 1 91.38 92 VAL A CA 1
ATOM 696 C C . VAL A 1 92 ? 12.242 -35.812 -2.592 1 91.38 92 VAL A C 1
ATOM 698 O O . VAL A 1 92 ? 12.039 -35.094 -3.588 1 91.38 92 VAL A O 1
ATOM 701 N N . ILE A 1 93 ? 11.555 -36.844 -2.266 1 92.19 93 ILE A N 1
ATOM 702 C CA . ILE A 1 93 ? 10.359 -37.219 -3.031 1 92.19 93 ILE A CA 1
ATOM 703 C C . ILE A 1 93 ? 9.219 -36.281 -2.658 1 92.19 93 ILE A C 1
ATOM 705 O O . ILE A 1 93 ? 8.867 -36.156 -1.482 1 92.19 93 ILE A O 1
ATOM 709 N N . VAL A 1 94 ? 8.68 -35.688 -3.607 1 89.5 94 VAL A N 1
ATOM 710 C CA . VAL A 1 94 ? 7.645 -34.688 -3.314 1 89.5 94 VAL A CA 1
ATOM 711 C C . VAL A 1 94 ? 6.285 -35.25 -3.744 1 89.5 94 VAL A C 1
ATOM 713 O O . VAL A 1 94 ? 5.266 -34.969 -3.111 1 89.5 94 VAL A O 1
ATOM 716 N N . LYS A 1 95 ? 6.285 -35.938 -4.848 1 89.69 95 LYS A N 1
ATOM 717 C CA . LYS A 1 95 ? 5.035 -36.438 -5.426 1 89.69 95 LYS A CA 1
ATOM 718 C C . LYS A 1 95 ? 5.184 -37.875 -5.918 1 89.69 95 LYS A C 1
ATOM 720 O O . LYS A 1 95 ? 6.258 -38.281 -6.359 1 89.69 95 LYS A O 1
ATOM 725 N N . GLN A 1 96 ? 4.102 -38.594 -5.77 1 89 96 GLN A N 1
ATOM 726 C CA . GLN A 1 96 ? 3.986 -39.906 -6.379 1 89 96 GLN A CA 1
ATOM 727 C C . GLN A 1 96 ? 2.703 -40.031 -7.195 1 89 96 GLN A C 1
ATOM 729 O O . GLN A 1 96 ? 1.652 -39.531 -6.789 1 89 96 GLN A O 1
ATOM 734 N N . GLY A 1 97 ? 2.814 -40.5 -8.336 1 88.88 97 GLY A N 1
ATOM 735 C CA . GLY A 1 97 ? 1.647 -40.656 -9.195 1 88.88 97 GLY A CA 1
ATOM 736 C C . GLY A 1 97 ? 1.577 -42 -9.883 1 88.88 97 GLY A C 1
ATOM 737 O O . GLY A 1 97 ? 2.605 -42.625 -10.125 1 88.88 97 GLY A O 1
ATOM 738 N N . VAL A 1 98 ? 0.394 -42.469 -10.07 1 86.31 98 VAL A N 1
ATOM 739 C CA . VAL A 1 98 ? 0.145 -43.719 -10.781 1 86.31 98 VAL A CA 1
ATOM 740 C C . VAL A 1 98 ? -0.585 -43.438 -12.094 1 86.31 98 VAL A C 1
ATOM 742 O O . VAL A 1 98 ? -1.51 -42.594 -12.125 1 86.31 98 VAL A O 1
ATOM 745 N N . GLN A 1 99 ? -0.104 -44 -13.062 1 86.44 99 GLN A N 1
ATOM 746 C CA . GLN A 1 99 ? -0.697 -43.812 -14.383 1 86.44 99 GLN A CA 1
ATOM 747 C C . GLN A 1 99 ? -1.078 -45.156 -15 1 86.44 99 GLN A C 1
ATOM 749 O O . GLN A 1 99 ? -0.236 -46.062 -15.133 1 86.44 99 GLN A O 1
ATOM 754 N N . ILE A 1 100 ? -2.328 -45.281 -15.281 1 81.75 100 ILE A N 1
ATOM 755 C CA . ILE A 1 100 ? -2.85 -46.469 -15.945 1 81.75 100 ILE A CA 1
ATOM 756 C C . ILE A 1 100 ? -3.426 -46.094 -17.312 1 81.75 100 ILE A C 1
ATOM 758 O O . ILE A 1 100 ? -4.332 -45.25 -17.391 1 81.75 100 ILE A O 1
ATOM 762 N N . ASN A 1 101 ? -2.781 -46.5 -18.344 1 76.56 101 ASN A N 1
ATOM 763 C CA . ASN A 1 101 ? -3.336 -46.312 -19.688 1 76.56 101 ASN A CA 1
ATOM 764 C C . ASN A 1 101 ? -3.627 -47.656 -20.359 1 76.56 101 ASN A C 1
ATOM 766 O O . ASN A 1 101 ? -2.922 -48.625 -20.125 1 76.56 101 ASN A O 1
ATOM 770 N N . SER A 1 102 ? -4.816 -47.719 -20.984 1 68.81 102 SER A N 1
ATOM 771 C CA . SER A 1 102 ? -5.254 -48.938 -21.625 1 68.81 102 SER A CA 1
ATOM 772 C C . SER A 1 102 ? -4.188 -49.5 -22.562 1 68.81 102 SER A C 1
ATOM 774 O O . SER A 1 102 ? -4.086 -50.719 -22.75 1 68.81 102 SER A O 1
ATOM 776 N N . SER A 1 103 ? -3.465 -48.656 -23.188 1 65.19 103 SER A N 1
ATOM 777 C CA . SER A 1 103 ? -2.572 -49.125 -24.25 1 65.19 103 SER A CA 1
ATOM 778 C C . SER A 1 103 ? -1.143 -49.25 -23.734 1 65.19 103 SER A C 1
ATOM 780 O O . SER A 1 103 ? -0.278 -49.781 -24.438 1 65.19 103 SER A O 1
ATOM 782 N N . GLU A 1 104 ? -0.954 -48.875 -22.484 1 66.19 104 GLU A N 1
ATOM 783 C CA . GLU A 1 104 ? 0.44 -48.906 -22.062 1 66.19 104 GLU A CA 1
ATOM 784 C C . GLU A 1 104 ? 0.586 -49.562 -20.688 1 66.19 104 GLU A C 1
ATOM 786 O O . GLU A 1 104 ? -0.41 -49.906 -20.047 1 66.19 104 GLU A O 1
ATOM 791 N N . ALA A 1 105 ? 1.787 -49.906 -20.391 1 68.62 105 ALA A N 1
ATOM 792 C CA . ALA A 1 105 ? 2.143 -50.469 -19.094 1 68.62 105 ALA A CA 1
ATOM 793 C C . ALA A 1 105 ? 1.806 -49.469 -17.969 1 68.62 105 ALA A C 1
ATOM 795 O O . ALA A 1 105 ? 1.71 -48.281 -18.203 1 68.62 105 ALA A O 1
ATOM 796 N N . TYR A 1 106 ? 1.387 -50.062 -16.844 1 83.75 106 TYR A N 1
ATOM 797 C CA . TYR A 1 106 ? 1.073 -49.312 -15.648 1 83.75 106 TYR A CA 1
ATOM 798 C C . TYR A 1 106 ? 2.332 -48.688 -15.055 1 83.75 106 TYR A C 1
ATOM 800 O O . TYR A 1 106 ? 3.326 -49.375 -14.82 1 83.75 106 TYR A O 1
ATOM 808 N N . ASN A 1 107 ? 2.312 -47.375 -14.938 1 88.88 107 ASN A N 1
ATOM 809 C CA . ASN A 1 107 ? 3.521 -46.656 -14.531 1 88.88 107 ASN A CA 1
ATOM 810 C C . ASN A 1 107 ? 3.348 -46 -13.172 1 88.88 107 ASN A C 1
ATOM 812 O O . ASN A 1 107 ? 2.252 -45.562 -12.836 1 88.88 107 ASN A O 1
ATOM 816 N N . LEU A 1 108 ? 4.348 -46.062 -12.391 1 90.38 108 LEU A N 1
ATOM 817 C CA . LEU A 1 108 ? 4.523 -45.25 -11.18 1 90.38 108 LEU A CA 1
ATOM 818 C C . LEU A 1 108 ? 5.488 -44.094 -11.43 1 90.38 108 LEU A C 1
ATOM 820 O O . LEU A 1 108 ? 6.629 -44.312 -11.852 1 90.38 108 LEU A O 1
ATOM 824 N N . ILE A 1 109 ? 5.016 -42.938 -11.258 1 91.56 109 ILE A N 1
ATOM 825 C CA . ILE A 1 109 ? 5.836 -41.75 -11.5 1 91.56 109 ILE A CA 1
ATOM 826 C C . ILE A 1 109 ? 6.211 -41.125 -10.164 1 91.56 109 ILE A C 1
ATOM 828 O O . ILE A 1 109 ? 5.336 -40.781 -9.359 1 91.56 109 ILE A O 1
ATOM 832 N N . ILE A 1 110 ? 7.438 -40.969 -9.938 1 92.19 110 ILE A N 1
ATOM 833 C CA . ILE A 1 110 ? 7.961 -40.312 -8.734 1 92.19 110 ILE A CA 1
ATOM 834 C C . ILE A 1 110 ? 8.609 -39 -9.102 1 92.19 110 ILE A C 1
ATOM 836 O O . ILE A 1 110 ? 9.484 -38.938 -9.969 1 92.19 110 ILE A O 1
ATOM 840 N N . THR A 1 111 ? 8.141 -38 -8.5 1 93.75 111 THR A N 1
ATOM 841 C CA . THR A 1 111 ? 8.719 -36.656 -8.711 1 93.75 111 THR A CA 1
ATOM 842 C C . THR A 1 111 ? 9.547 -36.25 -7.492 1 93.75 111 THR A C 1
ATOM 844 O O . THR A 1 111 ? 9.055 -36.281 -6.363 1 93.75 111 THR A O 1
ATOM 847 N N . CYS A 1 112 ? 10.727 -35.906 -7.754 1 93.88 112 CYS A N 1
ATOM 848 C CA . CYS A 1 112 ? 11.664 -35.5 -6.707 1 93.88 112 CYS A CA 1
ATOM 849 C C . CYS A 1 112 ? 12.164 -34.094 -6.949 1 93.88 112 CYS A C 1
ATOM 851 O O . CYS A 1 112 ? 12.242 -33.625 -8.094 1 93.88 112 CYS A O 1
ATOM 853 N N . LYS A 1 113 ? 12.406 -33.406 -5.883 1 93.25 113 LYS A N 1
ATOM 854 C CA . LYS A 1 113 ? 12.984 -32.062 -5.961 1 93.25 113 LYS A CA 1
ATOM 855 C C . LYS A 1 113 ? 14.109 -31.906 -4.945 1 93.25 113 LYS A C 1
ATOM 857 O O . LYS A 1 113 ? 14.18 -32.625 -3.955 1 93.25 113 LYS A O 1
ATOM 862 N N . HIS A 1 114 ? 15.016 -30.984 -5.305 1 93.62 114 HIS A N 1
ATOM 863 C CA . HIS A 1 114 ? 16.062 -30.641 -4.355 1 93.62 114 HIS A CA 1
ATOM 864 C C . HIS A 1 114 ? 15.477 -30.172 -3.031 1 93.62 114 HIS A C 1
ATOM 866 O O . HIS A 1 114 ? 14.383 -29.609 -2.998 1 93.62 114 HIS A O 1
ATOM 872 N N . LYS A 1 115 ? 16.156 -30.344 -1.937 1 90.31 115 LYS A N 1
ATOM 873 C CA . LYS A 1 115 ? 15.703 -30.031 -0.586 1 90.31 115 LYS A CA 1
ATOM 874 C C . LYS A 1 115 ? 15.375 -28.547 -0.449 1 90.31 115 LYS A C 1
ATOM 876 O O . LYS A 1 115 ? 14.609 -28.156 0.437 1 90.31 115 LYS A O 1
ATOM 881 N N . ALA A 1 116 ? 15.867 -27.719 -1.335 1 90.62 116 ALA A N 1
ATOM 882 C CA . ALA A 1 116 ? 15.609 -26.281 -1.305 1 90.62 116 ALA A CA 1
ATOM 883 C C . ALA A 1 116 ? 14.148 -25.984 -1.621 1 90.62 116 ALA A C 1
ATOM 885 O O . ALA A 1 116 ? 13.695 -24.844 -1.468 1 90.62 116 ALA A O 1
ATOM 886 N N . VAL A 1 117 ? 13.422 -26.984 -2.029 1 88.94 117 VAL A N 1
ATOM 887 C CA . VAL A 1 117 ? 12.008 -26.781 -2.352 1 88.94 117 VAL A CA 1
ATOM 888 C C . VAL A 1 117 ? 11.25 -26.328 -1.108 1 88.94 117 VAL A C 1
ATOM 890 O O . VAL A 1 117 ? 10.234 -25.641 -1.213 1 88.94 117 VAL A O 1
ATOM 893 N N . SER A 1 118 ? 11.727 -26.609 0.067 1 86.94 118 SER A N 1
ATOM 894 C CA . SER A 1 118 ? 11.094 -26.203 1.315 1 86.94 118 SER A CA 1
ATOM 895 C C . SER A 1 118 ? 11.078 -24.688 1.448 1 86.94 118 SER A C 1
ATOM 897 O O . SER A 1 118 ? 10.227 -24.125 2.148 1 86.94 118 SER A O 1
ATOM 899 N N . MET A 1 119 ? 11.969 -24.016 0.707 1 87.19 119 MET A N 1
ATOM 900 C CA . MET A 1 119 ? 12.039 -22.562 0.761 1 87.19 119 MET A CA 1
ATOM 901 C C . MET A 1 119 ? 10.906 -21.922 -0.035 1 87.19 119 MET A C 1
ATOM 903 O O . MET A 1 119 ? 10.641 -20.734 0.099 1 87.19 119 MET A O 1
ATOM 907 N N . THR A 1 120 ? 10.305 -22.719 -0.827 1 84.44 120 THR A N 1
ATOM 908 C CA . THR A 1 120 ? 9.258 -22.203 -1.699 1 84.44 120 THR A CA 1
ATOM 909 C C . THR A 1 120 ? 7.895 -22.266 -1.018 1 84.44 120 THR A C 1
ATOM 911 O O . THR A 1 120 ? 6.898 -21.797 -1.56 1 84.44 120 THR A O 1
ATOM 914 N N . PHE A 1 121 ? 8.008 -22.859 0.187 1 79.38 121 PHE A N 1
ATOM 915 C CA . PHE A 1 121 ? 6.727 -23.047 0.858 1 79.38 121 PHE A CA 1
ATOM 916 C C . PHE A 1 121 ? 6.375 -21.828 1.712 1 79.38 121 PHE A C 1
ATOM 918 O O . PHE A 1 121 ? 7.246 -21.25 2.371 1 79.38 121 PHE A O 1
ATOM 925 N N . ASN A 1 122 ? 5.207 -21.406 1.76 1 74.94 122 ASN A N 1
ATOM 926 C CA . ASN A 1 122 ? 4.598 -20.438 2.658 1 74.94 122 ASN A CA 1
ATOM 927 C C . ASN A 1 122 ? 5.184 -19.047 2.451 1 74.94 122 ASN A C 1
ATOM 929 O O . ASN A 1 122 ? 6.402 -18.875 2.365 1 74.94 122 ASN A O 1
ATOM 933 N N . LYS A 1 123 ? 4.41 -18.188 2.201 1 71.19 123 LYS A N 1
ATOM 934 C CA . LYS A 1 123 ? 4.832 -16.797 2.217 1 71.19 123 LYS A CA 1
ATOM 935 C C . LYS A 1 123 ? 5.117 -16.312 3.641 1 71.19 123 LYS A C 1
ATOM 937 O O . LYS A 1 123 ? 4.348 -16.609 4.559 1 71.19 123 LYS A O 1
ATOM 942 N N . LYS A 1 124 ? 6.289 -15.766 3.834 1 74 124 LYS A N 1
ATOM 943 C CA . LYS A 1 124 ? 6.742 -15.359 5.164 1 74 124 LYS A CA 1
ATOM 944 C C . LYS A 1 124 ? 7.008 -13.859 5.223 1 74 124 LYS A C 1
ATOM 946 O O . LYS A 1 124 ? 7.094 -13.203 4.184 1 74 124 LYS A O 1
ATOM 951 N N . GLU A 1 125 ? 6.969 -13.383 6.406 1 68.88 125 GLU A N 1
ATOM 952 C CA . GLU A 1 125 ? 7.379 -12.008 6.684 1 68.88 125 GLU A CA 1
ATOM 953 C C . GLU A 1 125 ? 8.57 -11.969 7.637 1 68.88 125 GLU A C 1
ATOM 955 O O . GLU A 1 125 ? 8.602 -12.695 8.633 1 68.88 125 GLU A O 1
ATOM 960 N N . SER A 1 126 ? 9.586 -11.305 7.266 1 76.19 126 SER A N 1
ATOM 961 C CA . SER A 1 126 ? 10.789 -11.164 8.078 1 76.19 126 SER A CA 1
ATOM 962 C C . SER A 1 126 ? 11.406 -9.781 7.918 1 76.19 126 SER A C 1
ATOM 964 O O . SER A 1 126 ? 11.164 -9.102 6.918 1 76.19 126 SER A O 1
ATOM 966 N N . ALA A 1 127 ? 12.039 -9.328 8.992 1 75 127 ALA A N 1
ATOM 967 C CA . ALA A 1 127 ? 12.75 -8.055 8.969 1 75 127 ALA A CA 1
ATOM 968 C C . ALA A 1 127 ? 14.227 -8.242 9.305 1 75 127 ALA A C 1
ATOM 970 O O . ALA A 1 127 ? 14.57 -8.969 10.234 1 75 127 ALA A O 1
ATOM 971 N N . PHE A 1 128 ? 15.109 -7.688 8.508 1 79.69 128 PHE A N 1
ATOM 972 C CA . PHE A 1 128 ? 16.547 -7.734 8.703 1 79.69 128 PHE A CA 1
ATOM 973 C C . PHE A 1 128 ? 17.125 -6.328 8.852 1 79.69 128 PHE A C 1
ATOM 975 O O . PHE A 1 128 ? 16.812 -5.441 8.055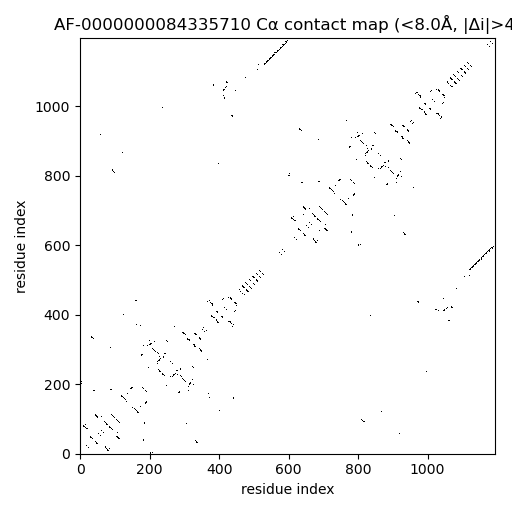 1 79.69 128 PHE A O 1
ATOM 982 N N . THR A 1 129 ? 17.875 -6.133 9.938 1 76.69 129 THR A N 1
ATOM 983 C CA . THR A 1 129 ? 18.453 -4.816 10.211 1 76.69 129 THR A CA 1
ATOM 984 C C . THR A 1 129 ? 19.969 -4.867 10.164 1 76.69 129 THR A C 1
ATOM 986 O O . THR A 1 129 ? 20.594 -5.762 10.742 1 76.69 129 THR A O 1
ATOM 989 N N . ASN A 1 130 ? 20.516 -3.893 9.461 1 79.81 130 ASN A N 1
ATOM 990 C CA . ASN A 1 130 ? 21.953 -3.664 9.383 1 79.81 130 ASN A CA 1
ATOM 991 C C . ASN A 1 130 ? 22.703 -4.93 8.969 1 79.81 130 ASN A C 1
ATOM 993 O O . ASN A 1 130 ? 23.641 -5.352 9.656 1 79.81 130 ASN A O 1
ATOM 997 N N . LYS A 1 131 ? 22.297 -5.512 7.895 1 85.12 131 LYS A N 1
ATOM 998 C CA . LYS A 1 131 ? 22.906 -6.711 7.336 1 85.12 131 LYS A CA 1
ATOM 999 C C . LYS A 1 131 ? 23.172 -6.547 5.844 1 85.12 131 LYS A C 1
ATOM 1001 O O . LYS A 1 131 ? 22.516 -5.75 5.172 1 85.12 131 LYS A O 1
ATOM 1006 N N . THR A 1 132 ? 24.172 -7.234 5.383 1 88.44 132 THR A N 1
ATOM 1007 C CA . THR A 1 132 ? 24.422 -7.297 3.947 1 88.44 132 THR A CA 1
ATOM 1008 C C . THR A 1 132 ? 23.484 -8.297 3.281 1 88.44 132 THR A C 1
ATOM 1010 O O . THR A 1 132 ? 22.891 -9.141 3.955 1 88.44 132 THR A O 1
ATOM 1013 N N . ASP A 1 133 ? 23.375 -8.172 2.037 1 88.19 133 ASP A N 1
ATOM 1014 C CA . ASP A 1 133 ? 22.531 -9.109 1.318 1 88.19 133 ASP A CA 1
ATOM 1015 C C . ASP A 1 133 ? 23.016 -10.547 1.496 1 88.19 133 ASP A C 1
ATOM 1017 O O . ASP A 1 133 ? 22.219 -11.469 1.659 1 88.19 133 ASP A O 1
ATOM 1021 N N . SER A 1 134 ? 24.328 -10.719 1.473 1 93.5 134 SER A N 1
ATOM 1022 C CA . SER A 1 134 ? 24.875 -12.055 1.654 1 93.5 134 SER A CA 1
ATOM 1023 C C . SER A 1 134 ? 24.547 -12.609 3.037 1 93.5 134 SER A C 1
ATOM 1025 O O . SER A 1 134 ? 24.219 -13.789 3.182 1 93.5 134 SER A O 1
ATOM 1027 N N . ALA A 1 135 ? 24.578 -11.727 3.971 1 92.19 135 ALA A N 1
ATOM 1028 C CA . ALA A 1 135 ? 24.25 -12.141 5.332 1 92.19 135 ALA A CA 1
ATOM 1029 C C . ALA A 1 135 ? 22.781 -12.492 5.457 1 92.19 135 ALA A C 1
ATOM 1031 O O . ALA A 1 135 ? 22.422 -13.453 6.145 1 92.19 135 ALA A O 1
ATOM 1032 N N . ILE A 1 136 ? 21.984 -11.695 4.832 1 88.19 136 ILE A N 1
ATOM 1033 C CA . ILE A 1 136 ? 20.547 -11.945 4.855 1 88.19 136 ILE A CA 1
ATOM 1034 C C . ILE A 1 136 ? 20.25 -13.289 4.188 1 88.19 136 ILE A C 1
ATOM 1036 O O . ILE A 1 136 ? 19.5 -14.109 4.738 1 88.19 136 ILE A O 1
ATOM 1040 N N . ILE A 1 137 ? 20.812 -13.492 3.018 1 91.38 137 ILE A N 1
ATOM 1041 C CA . ILE A 1 137 ? 20.609 -14.727 2.27 1 91.38 137 ILE A CA 1
ATOM 1042 C C . ILE A 1 137 ? 21.047 -15.922 3.111 1 91.38 137 ILE A C 1
ATOM 1044 O O . ILE A 1 137 ? 20.312 -16.906 3.23 1 91.38 137 ILE A O 1
ATOM 1048 N N . LYS A 1 138 ? 22.172 -15.812 3.742 1 92.62 138 LYS A N 1
ATOM 1049 C CA . LYS A 1 138 ? 22.688 -16.891 4.574 1 92.62 138 LYS A CA 1
ATOM 1050 C C . LYS A 1 138 ? 21.781 -17.141 5.777 1 92.62 138 LYS A C 1
ATOM 1052 O O . LYS A 1 138 ? 21.516 -18.297 6.129 1 92.62 138 LYS A O 1
ATOM 1057 N N . ALA A 1 139 ? 21.344 -16.078 6.367 1 89.88 139 ALA A N 1
ATOM 1058 C CA . ALA A 1 139 ? 20.469 -16.188 7.535 1 89.88 139 ALA A CA 1
ATOM 1059 C C . ALA A 1 139 ? 19.188 -16.938 7.18 1 89.88 139 ALA A C 1
ATOM 1061 O O . ALA A 1 139 ? 18.703 -17.75 7.965 1 89.88 139 ALA A O 1
ATOM 1062 N N . ILE A 1 140 ? 18.672 -16.656 6.027 1 88.94 140 ILE A N 1
ATOM 1063 C CA . ILE A 1 140 ? 17.438 -17.297 5.59 1 88.94 140 ILE A CA 1
ATOM 1064 C C . ILE A 1 140 ? 17.703 -18.766 5.297 1 88.94 140 ILE A C 1
ATOM 1066 O O . ILE A 1 140 ? 16.953 -19.641 5.754 1 88.94 140 ILE A O 1
ATOM 1070 N N . ILE A 1 141 ? 18.75 -19.094 4.613 1 91.44 141 ILE A N 1
ATOM 1071 C CA . ILE A 1 141 ? 19.047 -20.453 4.195 1 91.44 141 ILE A CA 1
ATOM 1072 C C . ILE A 1 141 ? 19.375 -21.312 5.422 1 91.44 141 ILE A C 1
ATOM 1074 O O . ILE A 1 141 ? 19.016 -22.5 5.477 1 91.44 141 ILE A O 1
ATOM 1078 N N . ASP A 1 142 ? 19.969 -20.672 6.449 1 89.56 142 ASP A N 1
ATOM 1079 C CA . ASP A 1 142 ? 20.359 -21.391 7.66 1 89.56 142 ASP A CA 1
ATOM 1080 C C . ASP A 1 142 ? 19.141 -21.891 8.43 1 89.56 142 ASP A C 1
ATOM 1082 O O . ASP A 1 142 ? 19.266 -22.797 9.266 1 89.56 142 ASP A O 1
ATOM 1086 N N . THR A 1 143 ? 18.062 -21.297 8.148 1 86.81 143 THR A N 1
ATOM 1087 C CA . THR A 1 143 ? 16.859 -21.781 8.82 1 86.81 143 THR A CA 1
ATOM 1088 C C . THR A 1 143 ? 16.422 -23.125 8.25 1 86.81 143 THR A C 1
ATOM 1090 O O . THR A 1 143 ? 15.602 -23.828 8.859 1 86.81 143 THR A O 1
ATOM 1093 N N . TYR A 1 144 ? 17.031 -23.391 7.172 1 85.31 144 TYR A N 1
ATOM 1094 C CA . TYR A 1 144 ? 16.734 -24.656 6.527 1 85.31 144 TYR A CA 1
ATOM 1095 C C . TYR A 1 144 ? 17.922 -25.625 6.637 1 85.31 144 TYR A C 1
ATOM 1097 O O . TYR A 1 144 ? 19.031 -25.203 6.945 1 85.31 144 TYR A O 1
ATOM 1105 N N . SER A 1 145 ? 17.844 -26.922 6.668 1 80.69 145 SER A N 1
ATOM 1106 C CA . SER A 1 145 ? 18.906 -27.906 6.734 1 80.69 145 SER A CA 1
ATOM 1107 C C . SER A 1 145 ? 19.672 -28 5.41 1 80.69 145 SER A C 1
ATOM 1109 O O . SER A 1 145 ? 19.828 -29.094 4.855 1 80.69 145 SER A O 1
ATOM 1111 N N . LEU A 1 146 ? 20.078 -26.812 4.906 1 86.38 146 LEU A N 1
ATOM 1112 C CA . LEU A 1 146 ? 20.812 -26.766 3.646 1 86.38 146 LEU A CA 1
ATOM 1113 C C . LEU A 1 146 ? 22.203 -26.188 3.854 1 86.38 146 LEU A C 1
ATOM 1115 O O . LEU A 1 146 ? 22.406 -25.375 4.758 1 86.38 146 LEU A O 1
ATOM 1119 N N . THR A 1 147 ? 23.141 -26.688 3.186 1 88.19 147 THR A N 1
ATOM 1120 C CA . THR A 1 147 ? 24.469 -26.109 3.15 1 88.19 147 THR A CA 1
ATOM 1121 C C . THR A 1 147 ? 24.609 -25.141 1.974 1 88.19 147 THR A C 1
ATOM 1123 O O . THR A 1 147 ? 24.344 -25.516 0.827 1 88.19 147 THR A O 1
ATOM 1126 N N . ALA A 1 148 ? 24.906 -23.906 2.305 1 91.31 148 ALA A N 1
ATOM 1127 C CA . ALA A 1 148 ? 24.969 -22.922 1.228 1 91.31 148 ALA A CA 1
ATOM 1128 C C . ALA A 1 148 ? 26.281 -22.125 1.297 1 91.31 148 ALA A C 1
ATOM 1130 O O . ALA A 1 148 ? 26.766 -21.812 2.387 1 91.31 148 ALA A O 1
ATOM 1131 N N . THR A 1 149 ? 26.906 -21.953 0.206 1 93.12 149 THR A N 1
ATOM 1132 C CA . THR A 1 149 ? 28.016 -21.016 0.033 1 93.12 149 THR A CA 1
ATOM 1133 C C . THR A 1 149 ? 27.531 -19.75 -0.676 1 93.12 149 THR A C 1
ATOM 1135 O O . THR A 1 149 ? 27.016 -19.812 -1.792 1 93.12 149 THR A O 1
ATOM 1138 N N . VAL A 1 150 ? 27.688 -18.641 -0.03 1 94.25 150 VAL A N 1
ATOM 1139 C CA . VAL A 1 150 ? 27.219 -17.375 -0.574 1 94.25 150 VAL A CA 1
ATOM 1140 C C . VAL A 1 150 ? 28.391 -16.406 -0.709 1 94.25 150 VAL A C 1
ATOM 1142 O O . VAL A 1 150 ? 29.141 -16.188 0.245 1 94.25 150 VAL A O 1
ATOM 1145 N N . ASP A 1 151 ? 28.531 -15.82 -1.865 1 93.62 151 ASP A N 1
ATOM 1146 C CA . ASP A 1 151 ? 29.531 -14.773 -2.064 1 93.62 151 ASP A CA 1
ATOM 1147 C C . ASP A 1 151 ? 29.234 -13.547 -1.213 1 93.62 151 ASP A C 1
ATOM 1149 O O . ASP A 1 151 ? 28.062 -13.172 -1.048 1 93.62 151 ASP A O 1
ATOM 1153 N N . SER A 1 152 ? 30.25 -12.945 -0.764 1 92.56 152 SER A N 1
ATOM 1154 C CA . SER A 1 152 ? 30.078 -11.789 0.109 1 92.56 152 SER A CA 1
ATOM 1155 C C . SER A 1 152 ? 29.625 -10.562 -0.679 1 92.56 152 SER A C 1
ATOM 1157 O O . SER A 1 152 ? 30.016 -10.383 -1.833 1 92.56 152 SER A O 1
ATOM 1159 N N . THR A 1 153 ? 28.766 -9.875 -0.136 1 89.31 153 THR A N 1
ATOM 1160 C CA . THR A 1 153 ? 28.344 -8.578 -0.651 1 89.31 153 THR A CA 1
ATOM 1161 C C . THR A 1 153 ? 28.828 -7.449 0.261 1 89.31 153 THR A C 1
ATOM 1163 O O . THR A 1 153 ? 29.203 -7.695 1.409 1 89.31 153 THR A O 1
ATOM 1166 N N . THR A 1 154 ? 28.844 -6.195 -0.218 1 83.06 154 THR A N 1
ATOM 1167 C CA . THR A 1 154 ? 29.516 -5.145 0.548 1 83.06 154 THR A CA 1
ATOM 1168 C C . THR A 1 154 ? 28.484 -4.172 1.127 1 83.06 154 THR A C 1
ATOM 1170 O O . THR A 1 154 ? 28.594 -3.779 2.291 1 83.06 154 THR A O 1
ATOM 1173 N N . PRO A 1 155 ? 27.484 -3.82 0.286 1 78.19 155 PRO A N 1
ATOM 1174 C CA . PRO A 1 155 ? 26.594 -2.777 0.826 1 78.19 155 PRO A CA 1
ATOM 1175 C C . PRO A 1 155 ? 25.812 -3.244 2.051 1 78.19 155 PRO A C 1
ATOM 1177 O O . PRO A 1 155 ? 25.312 -4.367 2.07 1 78.19 155 PRO A O 1
ATOM 1180 N N . LEU A 1 156 ? 25.922 -2.398 3.133 1 79.19 156 LEU A N 1
ATOM 1181 C CA . LEU A 1 156 ? 25.125 -2.656 4.332 1 79.19 156 LEU A CA 1
ATOM 1182 C C . LEU A 1 156 ? 23.734 -2.039 4.207 1 79.19 156 LEU A C 1
ATOM 1184 O O . LEU A 1 156 ? 23.609 -0.839 3.955 1 79.19 156 LEU A O 1
ATOM 1188 N N . MET A 1 157 ? 22.797 -2.871 4.312 1 72.88 157 MET A N 1
ATOM 1189 C CA . MET A 1 157 ? 21.422 -2.383 4.234 1 72.88 157 MET A CA 1
ATOM 1190 C C . MET A 1 157 ? 20.875 -2.061 5.625 1 72.88 157 MET A C 1
ATOM 1192 O O . MET A 1 157 ? 20.953 -2.889 6.535 1 72.88 157 MET A O 1
ATOM 1196 N N . GLU A 1 158 ? 20.391 -0.926 5.844 1 68.94 158 GLU A N 1
ATOM 1197 C CA . GLU A 1 158 ? 19.875 -0.497 7.141 1 68.94 158 GLU A CA 1
ATOM 1198 C C . GLU A 1 158 ? 18.672 -1.327 7.555 1 68.94 158 GLU A C 1
ATOM 1200 O O . GLU A 1 158 ? 18.578 -1.768 8.703 1 68.94 158 GLU A O 1
ATOM 1205 N N . SER A 1 159 ? 17.703 -1.434 6.668 1 68.5 159 SER A N 1
ATOM 1206 C CA . SER A 1 159 ? 16.5 -2.225 6.941 1 68.5 159 SER A CA 1
ATOM 1207 C C . SER A 1 159 ? 15.961 -2.871 5.668 1 68.5 159 SER A C 1
ATOM 1209 O O . SER A 1 159 ? 15.891 -2.225 4.621 1 68.5 159 SER A O 1
ATOM 1211 N N . THR A 1 160 ? 15.891 -4.207 5.703 1 70.69 160 THR A N 1
ATOM 1212 C CA . THR A 1 160 ? 15.273 -4.965 4.621 1 70.69 160 THR A CA 1
ATOM 1213 C C . THR A 1 160 ? 14.078 -5.766 5.133 1 70.69 160 THR A C 1
ATOM 1215 O O . THR A 1 160 ? 14.195 -6.5 6.113 1 70.69 160 THR A O 1
ATOM 1218 N N . PHE A 1 161 ? 12.898 -5.496 4.504 1 64.62 161 PHE A N 1
ATOM 1219 C CA . PHE A 1 161 ? 11.68 -6.164 4.938 1 64.62 161 PHE A CA 1
ATOM 1220 C C . PHE A 1 161 ? 11.188 -7.141 3.877 1 64.62 161 PHE A C 1
ATOM 1222 O O . PHE A 1 161 ? 11.031 -6.773 2.711 1 64.62 161 PHE A O 1
ATOM 1229 N N . GLN A 1 162 ? 11.102 -8.398 4.219 1 71.56 162 GLN A N 1
ATOM 1230 C CA . GLN A 1 162 ? 10.398 -9.398 3.428 1 71.56 162 GLN A CA 1
ATOM 1231 C C . GLN A 1 162 ? 8.914 -9.43 3.773 1 71.56 162 GLN A C 1
ATOM 1233 O O . GLN A 1 162 ? 8.539 -9.789 4.891 1 71.56 162 GLN A O 1
ATOM 1238 N N . LYS A 1 163 ? 8.094 -8.984 2.902 1 62.72 163 LYS A N 1
ATOM 1239 C CA . LYS A 1 163 ? 6.656 -8.969 3.17 1 62.72 163 LYS A CA 1
ATOM 1240 C C . LYS A 1 163 ? 5.902 -9.875 2.201 1 62.72 163 LYS A C 1
ATOM 1242 O O . LYS A 1 163 ? 5.879 -9.617 0.995 1 62.72 163 LYS A O 1
ATOM 1247 N N . LEU A 1 164 ? 5.301 -10.914 2.672 1 63.19 164 LEU A N 1
ATOM 1248 C CA . LEU A 1 164 ? 4.418 -11.836 1.963 1 63.19 164 LEU A CA 1
ATOM 1249 C C . LEU A 1 164 ? 5.129 -12.453 0.762 1 63.19 164 LEU A C 1
ATOM 1251 O O . LEU A 1 164 ? 4.598 -12.445 -0.351 1 63.19 164 LEU A O 1
ATOM 1255 N N . ALA A 1 165 ? 6.379 -12.812 0.935 1 72.69 165 ALA A N 1
ATOM 1256 C CA . ALA A 1 165 ? 7.164 -13.523 -0.076 1 72.69 165 ALA A CA 1
ATOM 1257 C C . ALA A 1 165 ? 7.793 -14.781 0.502 1 72.69 165 ALA A C 1
ATOM 1259 O O . ALA A 1 165 ? 8.117 -14.836 1.69 1 72.69 165 ALA A O 1
ATOM 1260 N N . THR A 1 166 ? 7.91 -15.703 -0.384 1 81.44 166 THR A N 1
ATOM 1261 C CA . THR A 1 166 ? 8.594 -16.906 0.061 1 81.44 166 THR A CA 1
ATOM 1262 C C . THR A 1 166 ? 10.086 -16.656 0.241 1 81.44 166 THR A C 1
ATOM 1264 O O . THR A 1 166 ? 10.641 -15.727 -0.35 1 81.44 166 THR A O 1
ATOM 1267 N N . ASP A 1 167 ? 10.672 -17.438 1.056 1 84.44 167 ASP A N 1
ATOM 1268 C CA . ASP A 1 167 ? 12.109 -17.312 1.259 1 84.44 167 ASP A CA 1
ATOM 1269 C C . ASP A 1 167 ? 12.875 -17.5 -0.052 1 84.44 167 ASP A C 1
ATOM 1271 O O . ASP A 1 167 ? 13.844 -16.797 -0.322 1 84.44 167 ASP A O 1
ATOM 1275 N N . TRP A 1 168 ? 12.406 -18.422 -0.9 1 87.69 168 TRP A N 1
ATOM 1276 C CA . TRP A 1 168 ? 13.062 -18.688 -2.18 1 87.69 168 TRP A CA 1
ATOM 1277 C C . TRP A 1 168 ? 12.984 -17.453 -3.084 1 87.69 168 TRP A C 1
ATOM 1279 O O . TRP A 1 168 ? 14.008 -17.016 -3.617 1 87.69 168 TRP A O 1
ATOM 1289 N N . ASP A 1 169 ? 11.828 -16.953 -3.191 1 80.56 169 ASP A N 1
ATOM 1290 C CA . ASP A 1 169 ? 11.648 -15.797 -4.07 1 80.56 169 ASP A CA 1
ATOM 1291 C C . ASP A 1 169 ? 12.445 -14.594 -3.576 1 80.56 169 ASP A C 1
ATOM 1293 O O . ASP A 1 169 ? 13 -13.836 -4.375 1 80.56 169 ASP A O 1
ATOM 1297 N N . PHE A 1 170 ? 12.438 -14.445 -2.303 1 81.88 170 PHE A N 1
ATOM 1298 C CA . PHE A 1 170 ? 13.188 -13.344 -1.711 1 81.88 170 PHE A CA 1
ATOM 1299 C C . PHE A 1 170 ? 14.68 -13.508 -1.97 1 81.88 170 PHE A C 1
ATOM 1301 O O . PHE A 1 170 ? 15.344 -12.562 -2.408 1 81.88 170 PHE A O 1
ATOM 1308 N N . VAL A 1 171 ? 15.172 -14.672 -1.719 1 85.94 171 VAL A N 1
ATOM 1309 C CA . VAL A 1 171 ? 16.594 -14.953 -1.924 1 85.94 171 VAL A CA 1
ATOM 1310 C C . VAL A 1 171 ? 16.938 -14.797 -3.402 1 85.94 171 VAL A C 1
ATOM 1312 O O . VAL A 1 171 ? 17.969 -14.219 -3.744 1 85.94 171 VAL A O 1
ATOM 1315 N N . LEU A 1 172 ? 16.094 -15.281 -4.23 1 85.94 172 LEU A N 1
ATOM 1316 C CA . LEU A 1 172 ? 16.312 -15.18 -5.672 1 85.94 172 LEU A CA 1
ATOM 1317 C C . LEU A 1 172 ? 16.359 -13.719 -6.105 1 85.94 172 LEU A C 1
ATOM 1319 O O . LEU A 1 172 ? 17.219 -13.328 -6.91 1 85.94 172 LEU A O 1
ATOM 1323 N N . SER A 1 173 ? 15.477 -12.961 -5.594 1 80.38 173 SER A N 1
ATOM 1324 C CA . SER A 1 173 ? 15.422 -11.547 -5.949 1 80.38 173 SER A CA 1
ATOM 1325 C C . SER A 1 173 ? 16.688 -10.812 -5.488 1 80.38 173 SER A C 1
ATOM 1327 O O . SER A 1 173 ? 17.25 -10.008 -6.23 1 80.38 173 SER A O 1
ATOM 1329 N N . ARG A 1 174 ? 17.047 -11.062 -4.293 1 82.44 174 ARG A N 1
ATOM 1330 C CA . ARG A 1 174 ? 18.25 -10.414 -3.764 1 82.44 174 ARG A CA 1
ATOM 1331 C C . ARG A 1 174 ? 19.484 -10.875 -4.512 1 82.44 174 ARG A C 1
ATOM 1333 O O . ARG A 1 174 ? 20.406 -10.086 -4.746 1 82.44 174 ARG A O 1
ATOM 1340 N N . ALA A 1 175 ? 19.531 -12.156 -4.805 1 85.69 175 ALA A N 1
ATOM 1341 C CA . ALA A 1 175 ? 20.641 -12.672 -5.578 1 85.69 175 ALA A CA 1
ATOM 1342 C C . ALA A 1 175 ? 20.719 -12.008 -6.949 1 85.69 175 ALA A C 1
ATOM 1344 O O . ALA A 1 175 ? 21.797 -11.555 -7.367 1 85.69 175 ALA A O 1
ATOM 1345 N N . GLU A 1 176 ? 19.641 -11.961 -7.559 1 80.94 176 GLU A N 1
ATOM 1346 C CA . GLU A 1 176 ? 19.609 -11.359 -8.883 1 80.94 176 GLU A CA 1
ATOM 1347 C C . GLU A 1 176 ? 20.016 -9.891 -8.828 1 80.94 176 GLU A C 1
ATOM 1349 O O . GLU A 1 176 ? 20.703 -9.391 -9.727 1 80.94 176 GLU A O 1
ATOM 1354 N N . PHE A 1 177 ? 19.594 -9.258 -7.805 1 77.38 177 PHE A N 1
ATOM 1355 C CA . PHE A 1 177 ? 19.938 -7.855 -7.617 1 77.38 177 PHE A CA 1
ATOM 1356 C C . PHE A 1 177 ? 21.453 -7.676 -7.582 1 77.38 177 PHE A C 1
ATOM 1358 O O . PHE A 1 177 ? 21.984 -6.699 -8.117 1 77.38 177 PHE A O 1
ATOM 1365 N N . ASN A 1 178 ? 22.094 -8.609 -6.992 1 82.12 178 ASN A N 1
ATOM 1366 C CA . ASN A 1 178 ? 23.547 -8.531 -6.848 1 82.12 178 ASN A CA 1
ATOM 1367 C C . ASN A 1 178 ? 24.266 -9.188 -8.023 1 82.12 178 ASN A C 1
ATOM 1369 O O . ASN A 1 178 ? 25.469 -9.375 -7.988 1 82.12 178 ASN A O 1
ATOM 1373 N N . GLY A 1 179 ? 23.469 -9.664 -9.016 1 83 179 GLY A N 1
ATOM 1374 C CA . GLY A 1 179 ? 24.062 -10.344 -10.156 1 83 179 GLY A CA 1
ATOM 1375 C C . GLY A 1 179 ? 24.516 -11.758 -9.844 1 83 179 GLY A C 1
ATOM 1376 O O . GLY A 1 179 ? 25.375 -12.305 -10.539 1 83 179 GLY A O 1
ATOM 1377 N N . PHE A 1 180 ? 24.062 -12.266 -8.789 1 87.06 180 PHE A N 1
ATOM 1378 C CA . PHE A 1 180 ? 24.391 -13.625 -8.375 1 87.06 180 PHE A CA 1
ATOM 1379 C C . PHE A 1 180 ? 23.453 -14.633 -9.039 1 87.06 180 PHE A C 1
ATOM 1381 O O . PHE A 1 180 ? 22.375 -14.281 -9.508 1 87.06 180 PHE A O 1
ATOM 1388 N N . ILE A 1 181 ? 23.922 -15.844 -9.148 1 90.12 181 ILE A N 1
ATOM 1389 C CA . ILE A 1 181 ? 23.109 -16.953 -9.594 1 90.12 181 ILE A CA 1
ATOM 1390 C C . ILE A 1 181 ? 23.078 -18.047 -8.523 1 90.12 181 ILE A C 1
ATOM 1392 O O . ILE A 1 181 ? 23.969 -18.109 -7.668 1 90.12 181 ILE A O 1
ATOM 1396 N N . ILE A 1 182 ? 22.094 -18.797 -8.586 1 91.88 182 ILE A N 1
ATOM 1397 C CA . ILE A 1 182 ? 21.938 -19.906 -7.652 1 91.88 182 ILE A CA 1
ATOM 1398 C C . ILE A 1 182 ? 22.109 -21.234 -8.391 1 91.88 182 ILE A C 1
ATOM 1400 O O . ILE A 1 182 ? 21.469 -21.469 -9.422 1 91.88 182 ILE A O 1
ATOM 1404 N N . THR A 1 183 ? 23 -22.078 -7.906 1 93.5 183 THR A N 1
ATOM 1405 C CA . THR A 1 183 ? 23.219 -23.391 -8.484 1 93.5 183 THR A CA 1
ATOM 1406 C C . THR A 1 183 ? 23.234 -24.469 -7.395 1 93.5 183 THR A C 1
ATOM 1408 O O . THR A 1 183 ? 23.484 -24.172 -6.223 1 93.5 183 THR A O 1
ATOM 1411 N N . PHE A 1 184 ? 22.906 -25.641 -7.828 1 92.69 184 PHE A N 1
ATOM 1412 C CA . PHE A 1 184 ? 22.859 -26.766 -6.898 1 92.69 184 PHE A CA 1
ATOM 1413 C C . PHE A 1 184 ? 23.859 -27.844 -7.309 1 92.69 184 PHE A C 1
ATOM 1415 O O . PHE A 1 184 ? 24.016 -28.125 -8.5 1 92.69 184 PHE A O 1
ATOM 1422 N N . ASP A 1 185 ? 24.609 -28.359 -6.375 1 89.12 185 ASP A N 1
ATOM 1423 C CA . ASP A 1 185 ? 25.469 -29.531 -6.496 1 89.12 185 ASP A CA 1
ATOM 1424 C C . ASP A 1 185 ? 25.234 -30.516 -5.348 1 89.12 185 ASP A C 1
ATOM 1426 O O . ASP A 1 185 ? 25.812 -30.359 -4.266 1 89.12 185 ASP A O 1
ATOM 1430 N N . GLY A 1 186 ? 24.438 -31.547 -5.664 1 87.25 186 GLY A N 1
ATOM 1431 C CA . GLY A 1 186 ? 24.016 -32.406 -4.57 1 87.25 186 GLY A CA 1
ATOM 1432 C C . GLY A 1 186 ? 23.203 -31.688 -3.514 1 87.25 186 GLY A C 1
ATOM 1433 O O . GLY A 1 186 ? 22.172 -31.078 -3.82 1 87.25 186 GLY A O 1
ATOM 1434 N N . ASP A 1 187 ? 23.812 -31.656 -2.352 1 85.44 187 ASP A N 1
ATOM 1435 C CA . ASP A 1 187 ? 23.094 -31.016 -1.256 1 85.44 187 ASP A CA 1
ATOM 1436 C C . ASP A 1 187 ? 23.625 -29.594 -1.033 1 85.44 187 ASP A C 1
ATOM 1438 O O . ASP A 1 187 ? 23.125 -28.875 -0.167 1 85.44 187 ASP A O 1
ATOM 1442 N N . LYS A 1 188 ? 24.516 -29.234 -1.881 1 88.19 188 LYS A N 1
ATOM 1443 C CA . LYS A 1 188 ? 25.141 -27.938 -1.682 1 88.19 188 LYS A CA 1
ATOM 1444 C C . LYS A 1 188 ? 24.531 -26.875 -2.596 1 88.19 188 LYS A C 1
ATOM 1446 O O . LYS A 1 188 ? 24.328 -27.125 -3.789 1 88.19 188 LYS A O 1
ATOM 1451 N N . MET A 1 189 ? 24.203 -25.797 -1.988 1 92.69 189 MET A N 1
ATOM 1452 C CA . MET A 1 189 ? 23.688 -24.641 -2.705 1 92.69 189 MET A CA 1
ATOM 1453 C C . MET A 1 189 ? 24.75 -23.547 -2.811 1 92.69 189 MET A C 1
ATOM 1455 O O . MET A 1 189 ? 25.375 -23.203 -1.814 1 92.69 189 MET A O 1
ATOM 1459 N N . THR A 1 190 ? 25.031 -23.094 -3.992 1 94.06 190 THR A N 1
ATOM 1460 C CA . THR A 1 190 ? 26.016 -22.031 -4.199 1 94.06 190 THR A CA 1
ATOM 1461 C C . THR A 1 190 ? 25.344 -20.797 -4.773 1 94.06 190 THR A C 1
ATOM 1463 O O . THR A 1 190 ? 24.625 -20.875 -5.773 1 94.06 190 THR A O 1
ATOM 1466 N N . ILE A 1 191 ? 25.531 -19.734 -4.125 1 93.88 191 ILE A N 1
ATOM 1467 C CA . ILE A 1 191 ? 25 -18.453 -4.566 1 93.88 191 ILE A CA 1
ATOM 1468 C C . ILE A 1 191 ? 26.156 -17.469 -4.766 1 93.88 191 ILE A C 1
ATOM 1470 O O . ILE A 1 191 ? 26.859 -17.109 -3.811 1 93.88 191 ILE A O 1
ATOM 1474 N N . GLY A 1 192 ? 26.375 -17.062 -5.906 1 92.06 192 GLY A N 1
ATOM 1475 C CA . GLY A 1 192 ? 27.484 -16.156 -6.195 1 92.06 192 GLY A CA 1
ATOM 1476 C C . GLY A 1 192 ? 27.516 -15.719 -7.648 1 92.06 192 GLY A C 1
ATOM 1477 O O . GLY A 1 192 ? 26.609 -16.016 -8.414 1 92.06 192 GLY A O 1
ATOM 1478 N N . LYS A 1 193 ? 28.547 -14.992 -7.922 1 89.44 193 LYS A N 1
ATOM 1479 C CA . LYS A 1 193 ? 28.75 -14.562 -9.305 1 89.44 193 LYS A CA 1
ATOM 1480 C C . LYS A 1 193 ? 29.062 -15.75 -10.211 1 89.44 193 LYS A C 1
ATOM 1482 O O . LYS A 1 193 ? 29.781 -16.672 -9.812 1 89.44 193 LYS A O 1
ATOM 1487 N N . PRO A 1 194 ? 28.422 -15.773 -11.344 1 88.88 194 PRO A N 1
ATOM 1488 C CA . PRO A 1 194 ? 28.75 -16.875 -12.258 1 88.88 194 PRO A CA 1
ATOM 1489 C C . PRO A 1 194 ? 30.25 -16.984 -12.547 1 88.88 194 PRO A C 1
ATOM 1491 O O . PRO A 1 194 ? 30.922 -15.961 -12.742 1 88.88 194 PRO A O 1
ATOM 1494 N N . ALA A 1 195 ? 30.797 -18.172 -12.516 1 85.12 195 ALA A N 1
ATOM 1495 C CA . ALA A 1 195 ? 32.219 -18.422 -12.82 1 85.12 195 ALA A CA 1
ATOM 1496 C C . ALA A 1 195 ? 32.406 -18.562 -14.328 1 85.12 195 ALA A C 1
ATOM 1498 O O . ALA A 1 195 ? 32.375 -19.672 -14.867 1 85.12 195 ALA A O 1
ATOM 1499 N N . LEU A 1 196 ? 32.688 -17.5 -14.891 1 84.81 196 LEU A N 1
ATOM 1500 C CA . LEU A 1 196 ? 32.75 -17.484 -16.344 1 84.81 196 LEU A CA 1
ATOM 1501 C C . LEU A 1 196 ? 34.156 -17.719 -16.828 1 84.81 196 LEU A C 1
ATOM 1503 O O . LEU A 1 196 ? 34.375 -17.969 -18.016 1 84.81 196 LEU A O 1
ATOM 1507 N N . ASN A 1 197 ? 35.125 -17.672 -15.945 1 79.25 197 ASN A N 1
ATOM 1508 C CA . ASN A 1 197 ? 36.5 -17.859 -16.328 1 79.25 197 ASN A CA 1
ATOM 1509 C C . ASN A 1 197 ? 37.031 -19.219 -15.891 1 79.25 197 ASN A C 1
ATOM 1511 O O . ASN A 1 197 ? 38.25 -19.453 -15.875 1 79.25 197 ASN A O 1
ATOM 1515 N N . GLY A 1 198 ? 36.188 -20.016 -15.594 1 78 198 GLY A N 1
ATOM 1516 C CA . GLY A 1 198 ? 36.625 -21.328 -15.156 1 78 198 GLY A CA 1
ATOM 1517 C C . GLY A 1 198 ? 37.031 -22.234 -16.297 1 78 198 GLY A C 1
ATOM 1518 O O . GLY A 1 198 ? 36.844 -21.891 -17.469 1 78 198 GLY A O 1
ATOM 1519 N N . GLU A 1 199 ? 37.688 -23.297 -15.93 1 84.81 199 GLU A N 1
ATOM 1520 C CA . GLU A 1 199 ? 38.125 -24.281 -16.922 1 84.81 199 GLU A CA 1
ATOM 1521 C C . GLU A 1 199 ? 36.938 -25.156 -17.375 1 84.81 199 GLU A C 1
ATOM 1523 O O . GLU A 1 199 ? 36.062 -25.469 -16.578 1 84.81 199 GLU A O 1
ATOM 1528 N N . ALA A 1 200 ? 36.969 -25.422 -18.672 1 89.81 200 ALA A N 1
ATOM 1529 C CA . ALA A 1 200 ? 35.906 -26.281 -19.219 1 89.81 200 ALA A CA 1
ATOM 1530 C C . ALA A 1 200 ? 36 -27.688 -18.609 1 89.81 200 ALA A C 1
ATOM 1532 O O . ALA A 1 200 ? 37.062 -28.266 -18.516 1 89.81 200 ALA A O 1
ATOM 1533 N N . VAL A 1 201 ? 34.938 -28.203 -18.25 1 89.56 201 VAL A N 1
ATOM 1534 C CA . VAL A 1 201 ? 34.875 -29.5 -17.594 1 89.56 201 VAL A CA 1
ATOM 1535 C C . VAL A 1 201 ? 34.844 -30.609 -18.641 1 89.56 201 VAL A C 1
ATOM 1537 O O . VAL A 1 201 ? 35.281 -31.734 -18.391 1 89.56 201 VAL A O 1
ATOM 1540 N N . LEU A 1 202 ? 34.312 -30.281 -19.766 1 91 202 LEU A N 1
ATOM 1541 C CA . LEU A 1 202 ? 34.156 -31.25 -20.859 1 91 202 LEU A CA 1
ATOM 1542 C C . LEU A 1 202 ? 34.344 -30.562 -22.203 1 91 202 LEU A C 1
ATOM 1544 O O . LEU A 1 202 ? 34 -29.391 -22.359 1 91 202 LEU A O 1
ATOM 1548 N N . ARG A 1 203 ? 34.906 -31.281 -23.109 1 91.62 203 ARG A N 1
ATOM 1549 C CA . ARG A 1 203 ? 35 -30.812 -24.5 1 91.62 203 ARG A CA 1
ATOM 1550 C C . ARG A 1 203 ? 34.031 -31.578 -25.391 1 91.62 203 ARG A C 1
ATOM 1552 O O . ARG A 1 203 ? 34.156 -32.812 -25.547 1 91.62 203 ARG A O 1
ATOM 1559 N N . VAL A 1 204 ? 33.125 -30.969 -25.953 1 91.19 204 VAL A N 1
ATOM 1560 C CA . VAL A 1 204 ? 32.125 -31.547 -26.828 1 91.19 204 VAL A CA 1
ATOM 1561 C C . VAL A 1 204 ? 32.344 -31.078 -28.266 1 91.19 204 VAL A C 1
ATOM 1563 O O . VAL A 1 204 ? 32.25 -29.891 -28.562 1 91.19 204 VAL A O 1
ATOM 1566 N N . ALA A 1 205 ? 32.625 -31.969 -29.109 1 90.62 205 ALA A N 1
ATOM 1567 C CA . ALA A 1 205 ? 33 -31.609 -30.469 1 90.62 205 ALA A CA 1
ATOM 1568 C C . ALA A 1 205 ? 32.094 -32.25 -31.5 1 90.62 205 ALA A C 1
ATOM 1570 O O . ALA A 1 205 ? 31.672 -33.406 -31.328 1 90.62 205 ALA A O 1
ATOM 1571 N N . PHE A 1 206 ? 31.781 -31.453 -32.531 1 88.38 206 PHE A N 1
ATOM 1572 C CA . PHE A 1 206 ? 31 -31.984 -33.656 1 88.38 206 PHE A CA 1
ATOM 1573 C C . PHE A 1 206 ? 31.766 -33.094 -34.375 1 88.38 206 PHE A C 1
ATOM 1575 O O . PHE A 1 206 ? 32.969 -32.938 -34.656 1 88.38 206 PHE A O 1
ATOM 1582 N N . GLY A 1 207 ? 31.031 -34.094 -34.719 1 82.81 207 GLY A N 1
ATOM 1583 C CA . GLY A 1 207 ? 31.641 -35.219 -35.406 1 82.81 207 GLY A CA 1
ATOM 1584 C C . GLY A 1 207 ? 32.188 -36.281 -34.438 1 82.81 207 GLY A C 1
ATOM 1585 O O . GLY A 1 207 ? 32.531 -37.375 -34.844 1 82.81 207 GLY A O 1
ATOM 1586 N N . GLU A 1 208 ? 32.25 -35.969 -33.188 1 85.88 208 GLU A N 1
ATOM 1587 C CA . GLU A 1 208 ? 32.781 -36.906 -32.156 1 85.88 208 GLU A CA 1
ATOM 1588 C C . GLU A 1 208 ? 31.703 -37.188 -31.109 1 85.88 208 GLU A C 1
ATOM 1590 O O . GLU A 1 208 ? 31.156 -38.312 -31.078 1 85.88 208 GLU A O 1
ATOM 1595 N N . SER A 1 209 ? 31.328 -36.219 -30.453 1 88.38 209 SER A N 1
ATOM 1596 C CA . SER A 1 209 ? 30.516 -36.469 -29.266 1 88.38 209 SER A CA 1
ATOM 1597 C C . SER A 1 209 ? 29.156 -35.781 -29.375 1 88.38 209 SER A C 1
ATOM 1599 O O . SER A 1 209 ? 28.203 -36.188 -28.719 1 88.38 209 SER A O 1
ATOM 1601 N N . ILE A 1 210 ? 28.984 -34.812 -30.188 1 89.69 210 ILE A N 1
ATOM 1602 C CA . ILE A 1 210 ? 27.75 -34.031 -30.281 1 89.69 210 ILE A CA 1
ATOM 1603 C C . ILE A 1 210 ? 26.672 -34.875 -31 1 89.69 210 ILE A C 1
ATOM 1605 O O . ILE A 1 210 ? 26.922 -35.406 -32.062 1 89.69 210 ILE A O 1
ATOM 1609 N N . ILE A 1 211 ? 25.609 -34.938 -30.453 1 89.44 211 ILE A N 1
ATOM 1610 C CA . ILE A 1 211 ? 24.469 -35.625 -31.047 1 89.44 211 ILE A CA 1
ATOM 1611 C C . ILE A 1 211 ? 23.547 -34.625 -31.688 1 89.44 211 ILE A C 1
ATOM 1613 O O . ILE A 1 211 ? 23.094 -34.812 -32.844 1 89.44 211 ILE A O 1
ATOM 1617 N N . SER A 1 212 ? 23.25 -33.594 -31.031 1 90.94 212 SER A N 1
ATOM 1618 C CA . SER A 1 212 ? 22.453 -32.5 -31.547 1 90.94 212 SER A CA 1
ATOM 1619 C C . SER A 1 212 ? 22.984 -31.156 -31.062 1 90.94 212 SER A C 1
ATOM 1621 O O . SER A 1 212 ? 23.547 -31.078 -29.969 1 90.94 212 SER A O 1
ATOM 1623 N N . PHE A 1 213 ? 22.875 -30.141 -31.938 1 90.62 213 PHE A N 1
ATOM 1624 C CA . PHE A 1 213 ? 23.375 -28.812 -31.609 1 90.62 213 PHE A CA 1
ATOM 1625 C C . PHE A 1 213 ? 22.5 -27.734 -32.219 1 90.62 213 PHE A C 1
ATOM 1627 O O . PHE A 1 213 ? 22.172 -27.781 -33.406 1 90.62 213 PHE A O 1
ATOM 1634 N N . ASN A 1 214 ? 22.016 -26.922 -31.438 1 89.31 214 ASN A N 1
ATOM 1635 C CA . ASN A 1 214 ? 21.25 -25.75 -31.844 1 89.31 214 ASN A CA 1
ATOM 1636 C C . ASN A 1 214 ? 21.703 -24.5 -31.094 1 89.31 214 ASN A C 1
ATOM 1638 O O . ASN A 1 214 ? 21.703 -24.484 -29.859 1 89.31 214 ASN A O 1
ATOM 1642 N N . ALA A 1 215 ? 22.188 -23.516 -31.703 1 88.62 215 ALA A N 1
ATOM 1643 C CA . ALA A 1 215 ? 22.688 -22.297 -31.062 1 88.62 215 ALA A CA 1
ATOM 1644 C C . ALA A 1 215 ? 22.266 -21.062 -31.828 1 88.62 215 ALA A C 1
ATOM 1646 O O . ALA A 1 215 ? 22.031 -21.125 -33.031 1 88.62 215 ALA A O 1
ATOM 1647 N N . GLU A 1 216 ? 22.094 -20 -31.188 1 84.5 216 GLU A N 1
ATOM 1648 C CA . GLU A 1 216 ? 21.734 -18.719 -31.797 1 84.5 216 GLU A CA 1
ATOM 1649 C C . GLU A 1 216 ? 22.562 -17.578 -31.219 1 84.5 216 GLU A C 1
ATOM 1651 O O . GLU A 1 216 ? 22.938 -17.609 -30.047 1 84.5 216 GLU A O 1
ATOM 1656 N N . LEU A 1 217 ? 22.906 -16.734 -32 1 81.94 217 LEU A N 1
ATOM 1657 C CA . LEU A 1 217 ? 23.547 -15.477 -31.656 1 81.94 217 LEU A CA 1
ATOM 1658 C C . LEU A 1 217 ? 22.609 -14.305 -31.891 1 81.94 217 LEU A C 1
ATOM 1660 O O . LEU A 1 217 ? 22.125 -14.102 -33 1 81.94 217 LEU A O 1
ATOM 1664 N N . ASN A 1 218 ? 22.297 -13.625 -30.781 1 77 218 ASN A N 1
ATOM 1665 C CA . ASN A 1 218 ? 21.312 -12.547 -30.844 1 77 218 ASN A CA 1
ATOM 1666 C C . ASN A 1 218 ? 21.953 -11.195 -30.531 1 77 218 ASN A C 1
ATOM 1668 O O . ASN A 1 218 ? 22.5 -11 -29.438 1 77 218 ASN A O 1
ATOM 1672 N N . ALA A 1 219 ? 21.812 -10.281 -31.391 1 75.81 219 ALA A N 1
ATOM 1673 C CA . ALA A 1 219 ? 22.359 -8.938 -31.203 1 75.81 219 ALA A CA 1
ATOM 1674 C C . ALA A 1 219 ? 21.312 -8.008 -30.578 1 75.81 219 ALA A C 1
ATOM 1676 O O . ALA A 1 219 ? 21.625 -6.863 -30.234 1 75.81 219 ALA A O 1
ATOM 1677 N N . GLU A 1 220 ? 20.188 -8.578 -30.406 1 72.38 220 GLU A N 1
ATOM 1678 C CA . GLU A 1 220 ? 19.125 -7.734 -29.859 1 72.38 220 GLU A CA 1
ATOM 1679 C C . GLU A 1 220 ? 19.328 -7.504 -28.359 1 72.38 220 GLU A C 1
ATOM 1681 O O . GLU A 1 220 ? 19.781 -8.406 -27.641 1 72.38 220 GLU A O 1
ATOM 1686 N N . LYS A 1 221 ? 18.969 -6.285 -27.859 1 71.31 221 LYS A N 1
ATOM 1687 C CA . LYS A 1 221 ? 18.969 -5.895 -26.453 1 71.31 221 LYS A CA 1
ATOM 1688 C C . LYS A 1 221 ? 20.375 -5.969 -25.859 1 71.31 221 LYS A C 1
ATOM 1690 O O . LYS A 1 221 ? 20.562 -6.512 -24.766 1 71.31 221 LYS A O 1
ATOM 1695 N N . GLN A 1 222 ? 21.328 -5.773 -26.625 1 78.81 222 GLN A N 1
ATOM 1696 C CA . GLN A 1 222 ? 22.703 -5.648 -26.172 1 78.81 222 GLN A CA 1
ATOM 1697 C C . GLN A 1 222 ? 23.141 -4.188 -26.125 1 78.81 222 GLN A C 1
ATOM 1699 O O . GLN A 1 222 ? 23.797 -3.707 -27.047 1 78.81 222 GLN A O 1
ATOM 1704 N N . ALA A 1 223 ? 22.734 -3.512 -24.984 1 77 223 ALA A N 1
ATOM 1705 C CA . ALA A 1 223 ? 23.109 -2.105 -24.844 1 77 223 ALA A CA 1
ATOM 1706 C C . ALA A 1 223 ? 24.625 -1.943 -24.703 1 77 223 ALA A C 1
ATOM 1708 O O . ALA A 1 223 ? 25.281 -2.742 -24.047 1 77 223 ALA A O 1
ATOM 1709 N N . PRO A 1 224 ? 25.141 -0.967 -25.391 1 79.38 224 PRO A N 1
ATOM 1710 C CA . PRO A 1 224 ? 26.594 -0.778 -25.312 1 79.38 224 PRO A CA 1
ATOM 1711 C C . PRO A 1 224 ? 27.062 -0.443 -23.891 1 79.38 224 PRO A C 1
ATOM 1713 O O . PRO A 1 224 ? 28.188 -0.798 -23.516 1 79.38 224 PRO A O 1
ATOM 1716 N N . SER A 1 225 ? 26.188 0.305 -23.25 1 82.81 225 SER A N 1
ATOM 1717 C CA . SER A 1 225 ? 26.469 0.645 -21.859 1 82.81 225 SER A CA 1
ATOM 1718 C C . SER A 1 225 ? 25.188 0.735 -21.047 1 82.81 225 SER A C 1
ATOM 1720 O O . SER A 1 225 ? 24.094 0.84 -21.609 1 82.81 225 SER A O 1
ATOM 1722 N N . LEU A 1 226 ? 25.438 0.482 -19.766 1 82.5 226 LEU A N 1
ATOM 1723 C CA . LEU A 1 226 ? 24.297 0.54 -18.859 1 82.5 226 LEU A CA 1
ATOM 1724 C C . LEU A 1 226 ? 24.562 1.489 -17.688 1 82.5 226 LEU A C 1
ATOM 1726 O O . LEU A 1 226 ? 25.609 1.403 -17.047 1 82.5 226 LEU A O 1
ATOM 1730 N N . GLU A 1 227 ? 23.672 2.48 -17.562 1 82.31 227 GLU A N 1
ATOM 1731 C CA . GLU A 1 227 ? 23.75 3.443 -16.469 1 82.31 227 GLU A CA 1
ATOM 1732 C C . GLU A 1 227 ? 22.531 3.334 -15.547 1 82.31 227 GLU A C 1
ATOM 1734 O O . GLU A 1 227 ? 21.406 3.17 -16.016 1 82.31 227 GLU A O 1
ATOM 1739 N N . ALA A 1 228 ? 22.844 3.268 -14.273 1 78.81 228 ALA A N 1
ATOM 1740 C CA . ALA A 1 228 ? 21.781 3.244 -13.273 1 78.81 228 ALA A CA 1
ATOM 1741 C C . ALA A 1 228 ? 21.719 4.555 -12.5 1 78.81 228 ALA A C 1
ATOM 1743 O O . ALA A 1 228 ? 22.766 5.129 -12.164 1 78.81 228 ALA A O 1
ATOM 1744 N N . THR A 1 229 ? 20.562 5.082 -12.305 1 74.38 229 THR A N 1
ATOM 1745 C CA . THR A 1 229 ? 20.406 6.336 -11.578 1 74.38 229 THR A CA 1
ATOM 1746 C C . THR A 1 229 ? 19.453 6.156 -10.398 1 74.38 229 THR A C 1
ATOM 1748 O O . THR A 1 229 ? 18.516 5.355 -10.469 1 74.38 229 THR A O 1
ATOM 1751 N N . ALA A 1 230 ? 19.812 6.77 -9.289 1 67.12 230 ALA A N 1
ATOM 1752 C CA . ALA A 1 230 ? 18.969 6.77 -8.086 1 67.12 230 ALA A CA 1
ATOM 1753 C C . ALA A 1 230 ? 18.922 8.156 -7.457 1 67.12 230 ALA A C 1
ATOM 1755 O O . ALA A 1 230 ? 19.828 8.969 -7.652 1 67.12 230 ALA A O 1
ATOM 1756 N N . TRP A 1 231 ? 17.766 8.453 -6.781 1 63.84 231 TRP A N 1
ATOM 1757 C CA . TRP A 1 231 ? 17.609 9.75 -6.129 1 63.84 231 TRP A CA 1
ATOM 1758 C C . TRP A 1 231 ? 18.391 9.797 -4.816 1 63.84 231 TRP A C 1
ATOM 1760 O O . TRP A 1 231 ? 18.25 8.914 -3.971 1 63.84 231 TRP A O 1
ATOM 1770 N N . ASP A 1 232 ? 19.281 10.742 -4.645 1 64.12 232 ASP A N 1
ATOM 1771 C CA . ASP A 1 232 ? 20.031 10.977 -3.41 1 64.12 232 ASP A CA 1
ATOM 1772 C C . ASP A 1 232 ? 19.297 11.961 -2.5 1 64.12 232 ASP A C 1
ATOM 1774 O O . ASP A 1 232 ? 19.281 13.164 -2.764 1 64.12 232 ASP A O 1
ATOM 1778 N N . ILE A 1 233 ? 18.734 11.461 -1.405 1 57.78 233 ILE A N 1
ATOM 1779 C CA . ILE A 1 233 ? 17.922 12.266 -0.494 1 57.78 233 ILE A CA 1
ATOM 1780 C C . ILE A 1 233 ? 18.812 13.266 0.236 1 57.78 233 ILE A C 1
ATOM 1782 O O . ILE A 1 233 ? 18.391 14.391 0.527 1 57.78 233 ILE A O 1
ATOM 1786 N N . LYS A 1 234 ? 20.062 12.836 0.548 1 58.75 234 LYS A N 1
ATOM 1787 C CA . LYS A 1 234 ? 20.969 13.672 1.318 1 58.75 234 LYS A CA 1
ATOM 1788 C C . LYS A 1 234 ? 21.328 14.953 0.558 1 58.75 234 LYS A C 1
ATOM 1790 O O . LYS A 1 234 ? 21.281 16.047 1.119 1 58.75 234 LYS A O 1
ATOM 1795 N N . ASN A 1 235 ? 21.625 14.719 -0.77 1 61.28 235 ASN A N 1
ATOM 1796 C CA . ASN A 1 235 ? 22.094 15.852 -1.571 1 61.28 235 ASN A CA 1
ATOM 1797 C C . ASN A 1 235 ? 21.031 16.297 -2.57 1 61.28 235 ASN A C 1
ATOM 1799 O O . ASN A 1 235 ? 21.203 17.312 -3.256 1 61.28 235 ASN A O 1
ATOM 1803 N N . GLN A 1 236 ? 19.859 15.531 -2.553 1 62.44 236 GLN A N 1
ATOM 1804 C CA . GLN A 1 236 ? 18.75 15.844 -3.447 1 62.44 236 GLN A CA 1
ATOM 1805 C C . GLN A 1 236 ? 19.219 15.93 -4.898 1 62.44 236 GLN A C 1
ATOM 1807 O O . GLN A 1 236 ? 18.922 16.906 -5.594 1 62.44 236 GLN A O 1
ATOM 1812 N N . VAL A 1 237 ? 20.172 15.078 -5.273 1 64.12 237 VAL A N 1
ATOM 1813 C CA . VAL A 1 237 ? 20.672 14.969 -6.641 1 64.12 237 VAL A CA 1
ATOM 1814 C C . VAL A 1 237 ? 20.5 13.539 -7.141 1 64.12 237 VAL A C 1
ATOM 1816 O O . VAL A 1 237 ? 20.344 12.609 -6.348 1 64.12 237 VAL A O 1
ATOM 1819 N N . LEU A 1 238 ? 20.484 13.508 -8.445 1 68.56 238 LEU A N 1
ATOM 1820 C CA . LEU A 1 238 ? 20.438 12.195 -9.07 1 68.56 238 LEU A CA 1
ATOM 1821 C C . LEU A 1 238 ? 21.812 11.539 -9.07 1 68.56 238 LEU A C 1
ATOM 1823 O O . LEU A 1 238 ? 22.766 12.102 -9.617 1 68.56 238 LEU A O 1
ATOM 1827 N N . LEU A 1 239 ? 21.938 10.477 -8.336 1 76.19 239 LEU A N 1
ATOM 1828 C CA . LEU A 1 239 ? 23.172 9.688 -8.344 1 76.19 239 LEU A CA 1
ATOM 1829 C C . LEU A 1 239 ? 23.234 8.812 -9.586 1 76.19 239 LEU A C 1
ATOM 1831 O O . LEU A 1 239 ? 22.234 8.227 -10 1 76.19 239 LEU A O 1
ATOM 1835 N N . LYS A 1 240 ? 24.359 8.836 -10.203 1 81.5 240 LYS A N 1
ATOM 1836 C CA . LYS A 1 240 ? 24.562 8.031 -11.406 1 81.5 240 LYS A CA 1
ATOM 1837 C C . LYS A 1 240 ? 25.703 7.039 -11.219 1 81.5 240 LYS A C 1
ATOM 1839 O O . LYS A 1 240 ? 26.703 7.355 -10.586 1 81.5 240 LYS A O 1
ATOM 1844 N N . SER A 1 241 ? 25.438 5.801 -11.602 1 83.56 241 SER A N 1
ATOM 1845 C CA . SER A 1 241 ? 26.469 4.766 -11.633 1 83.56 241 SER A CA 1
ATOM 1846 C C . SER A 1 241 ? 26.469 4.031 -12.969 1 83.56 241 SER A C 1
ATOM 1848 O O . SER A 1 241 ? 25.422 3.695 -13.508 1 83.56 241 SER A O 1
ATOM 1850 N N . THR A 1 242 ? 27.641 3.861 -13.523 1 86.88 242 THR A N 1
ATOM 1851 C CA . THR A 1 242 ? 27.797 3.143 -14.781 1 86.88 242 THR A CA 1
ATOM 1852 C C . THR A 1 242 ? 28.25 1.708 -14.531 1 86.88 242 THR A C 1
ATOM 1854 O O . THR A 1 242 ? 29.156 1.469 -13.719 1 86.88 242 THR A O 1
ATOM 1857 N N . ALA A 1 243 ? 27.594 0.837 -15.164 1 87.75 243 ALA A N 1
ATOM 1858 C CA . ALA A 1 243 ? 27.922 -0.578 -15.016 1 87.75 243 ALA A CA 1
ATOM 1859 C C . ALA A 1 243 ? 29.297 -0.884 -15.602 1 87.75 243 ALA A C 1
ATOM 1861 O O . ALA A 1 243 ? 29.688 -0.314 -16.625 1 87.75 243 ALA A O 1
ATOM 1862 N N . ALA A 1 244 ? 30.047 -1.801 -14.945 1 86.56 244 ALA A N 1
ATOM 1863 C CA . ALA A 1 244 ? 31.312 -2.301 -15.469 1 86.56 244 ALA A CA 1
ATOM 1864 C C . ALA A 1 244 ? 31.094 -3.463 -16.438 1 86.56 244 ALA A C 1
ATOM 1866 O O . ALA A 1 244 ? 30.25 -4.328 -16.188 1 86.56 244 ALA A O 1
ATOM 1867 N N . GLU A 1 245 ? 31.797 -3.379 -17.531 1 84.06 245 GLU A N 1
ATOM 1868 C CA . GLU A 1 245 ? 31.688 -4.477 -18.5 1 84.06 245 GLU A CA 1
ATOM 1869 C C . GLU A 1 245 ? 32.156 -5.793 -17.875 1 84.06 245 GLU A C 1
ATOM 1871 O O . GLU A 1 245 ? 33.281 -5.887 -17.375 1 84.06 245 GLU A O 1
ATOM 1876 N N . PRO A 1 246 ? 31.266 -6.73 -17.875 1 81.38 246 PRO A N 1
ATOM 1877 C CA . PRO A 1 246 ? 31.625 -8 -17.234 1 81.38 246 PRO A CA 1
ATOM 1878 C C . PRO A 1 246 ? 32.594 -8.828 -18.078 1 81.38 246 PRO A C 1
ATOM 1880 O O . PRO A 1 246 ? 32.594 -8.695 -19.312 1 81.38 246 PRO A O 1
ATOM 1883 N N . ALA A 1 247 ? 33.469 -9.578 -17.391 1 78 247 ALA A N 1
ATOM 1884 C CA . ALA A 1 247 ? 34.312 -10.57 -18.078 1 78 247 ALA A CA 1
ATOM 1885 C C . ALA A 1 247 ? 33.5 -11.844 -18.359 1 78 247 ALA A C 1
ATOM 1887 O O . ALA A 1 247 ? 33 -12.477 -17.438 1 78 247 ALA A O 1
ATOM 1888 N N . ILE A 1 248 ? 33.156 -12.039 -19.594 1 77.12 248 ILE A N 1
ATOM 1889 C CA . ILE A 1 248 ? 32.312 -13.18 -19.922 1 77.12 248 ILE A CA 1
ATOM 1890 C C . ILE A 1 248 ? 33.156 -14.266 -20.594 1 77.12 248 ILE A C 1
ATOM 1892 O O . ILE A 1 248 ? 34.281 -14.016 -20.984 1 77.12 248 ILE A O 1
ATOM 1896 N N . ASN A 1 249 ? 32.562 -15.43 -20.625 1 72.06 249 ASN A N 1
ATOM 1897 C CA . ASN A 1 249 ? 33.188 -16.562 -21.281 1 72.06 249 ASN A CA 1
ATOM 1898 C C . ASN A 1 249 ? 33.438 -16.281 -22.766 1 72.06 249 ASN A C 1
ATOM 1900 O O . ASN A 1 249 ? 32.688 -15.57 -23.406 1 72.06 249 ASN A O 1
ATOM 1904 N N . LEU A 1 250 ? 34.625 -16.719 -23.219 1 70.06 250 LEU A N 1
ATOM 1905 C CA . LEU A 1 250 ? 35 -16.484 -24.609 1 70.06 250 LEU A CA 1
ATOM 1906 C C . LEU A 1 250 ? 34.406 -17.547 -25.516 1 70.06 250 LEU A C 1
ATOM 1908 O O . LEU A 1 250 ? 34.844 -18.688 -25.547 1 70.06 250 LEU A O 1
ATOM 1912 N N . GLN A 1 251 ? 33.188 -17.234 -25.953 1 75.94 251 GLN A N 1
ATOM 1913 C CA . GLN A 1 251 ? 32.5 -18.094 -26.938 1 75.94 251 GLN A CA 1
ATOM 1914 C C . GLN A 1 251 ? 32.281 -17.344 -28.25 1 75.94 251 GLN A C 1
ATOM 1916 O O . GLN A 1 251 ? 31.688 -16.266 -28.266 1 75.94 251 GLN A O 1
ATOM 1921 N N . GLY A 1 252 ? 32.844 -17.906 -29.297 1 74.81 252 GLY A N 1
ATOM 1922 C CA . GLY A 1 252 ? 32.688 -17.312 -30.625 1 74.81 252 GLY A CA 1
ATOM 1923 C C . GLY A 1 252 ? 33.688 -16.219 -30.906 1 74.81 252 GLY A C 1
ATOM 1924 O O . GLY A 1 252 ? 34.562 -15.953 -30.078 1 74.81 252 GLY A O 1
ATOM 1925 N N . ASN A 1 253 ? 33.625 -15.648 -32.062 1 75.94 253 ASN A N 1
ATOM 1926 C CA . ASN A 1 253 ? 34.531 -14.586 -32.469 1 75.94 253 ASN A CA 1
ATOM 1927 C C . ASN A 1 253 ? 33.875 -13.211 -32.344 1 75.94 253 ASN A C 1
ATOM 1929 O O . ASN A 1 253 ? 34.5 -12.203 -32.688 1 75.94 253 ASN A O 1
ATOM 1933 N N . LEU A 1 254 ? 32.625 -13.25 -31.922 1 76.88 254 LEU A N 1
ATOM 1934 C CA . LEU A 1 254 ? 31.906 -11.984 -31.734 1 76.88 254 LEU A CA 1
ATOM 1935 C C . LEU A 1 254 ? 31.531 -11.805 -30.266 1 76.88 254 LEU A C 1
ATOM 1937 O O . LEU A 1 254 ? 31.094 -12.75 -29.609 1 76.88 254 LEU A O 1
ATOM 1941 N N . THR A 1 255 ? 31.953 -10.703 -29.828 1 75.5 255 THR A N 1
ATOM 1942 C CA . THR A 1 255 ? 31.609 -10.422 -28.453 1 75.5 255 THR A CA 1
ATOM 1943 C C . THR A 1 255 ? 30.297 -9.656 -28.359 1 75.5 255 THR A C 1
ATOM 1945 O O . THR A 1 255 ? 29.922 -8.953 -29.312 1 75.5 255 THR A O 1
ATOM 1948 N N . ALA A 1 256 ? 29.594 -9.875 -27.312 1 74.19 256 ALA A N 1
ATOM 1949 C CA . ALA A 1 256 ? 28.328 -9.172 -27.078 1 74.19 256 ALA A CA 1
ATOM 1950 C C . ALA A 1 256 ? 28.531 -7.66 -27.188 1 74.19 256 ALA A C 1
ATOM 1952 O O . ALA A 1 256 ? 27.656 -6.941 -27.656 1 74.19 256 ALA A O 1
ATOM 1953 N N . LYS A 1 257 ? 29.641 -7.199 -26.766 1 73.25 257 LYS A N 1
ATOM 1954 C CA . LYS A 1 257 ? 29.938 -5.77 -26.828 1 73.25 257 LYS A CA 1
ATOM 1955 C C . LYS A 1 257 ? 30 -5.285 -28.266 1 73.25 257 LYS A C 1
ATOM 1957 O O . LYS A 1 257 ? 29.516 -4.195 -28.594 1 73.25 257 LYS A O 1
ATOM 1962 N N . SER A 1 258 ? 30.547 -6.09 -29.094 1 73.19 258 SER A N 1
ATOM 1963 C CA . SER A 1 258 ? 30.656 -5.719 -30.5 1 73.19 258 SER A CA 1
ATOM 1964 C C . SER A 1 258 ? 29.281 -5.707 -31.172 1 73.19 258 SER A C 1
ATOM 1966 O O . SER A 1 258 ? 29.078 -4.969 -32.125 1 73.19 258 SER A O 1
ATOM 1968 N N . LEU A 1 259 ? 28.422 -6.516 -30.719 1 73.12 259 LEU A N 1
ATOM 1969 C CA . LEU A 1 259 ? 27.078 -6.613 -31.281 1 73.12 259 LEU A CA 1
ATOM 1970 C C . LEU A 1 259 ? 26.234 -5.414 -30.875 1 73.12 259 LEU A C 1
ATOM 1972 O O . LEU A 1 259 ? 25.281 -5.047 -31.578 1 73.12 259 LEU A O 1
ATOM 1976 N N . SER A 1 260 ? 26.438 -4.879 -29.734 1 65.94 260 SER A N 1
ATOM 1977 C CA . SER A 1 260 ? 25.656 -3.793 -29.156 1 65.94 260 SER A CA 1
ATOM 1978 C C . SER A 1 260 ? 25.609 -2.584 -30.094 1 65.94 260 SER A C 1
ATOM 1980 O O . SER A 1 260 ? 24.578 -1.927 -30.219 1 65.94 260 SER A O 1
ATOM 1982 N N . GLY A 1 261 ? 26.703 -2.217 -30.703 1 62.56 261 GLY A N 1
ATOM 1983 C CA . GLY A 1 261 ? 26.797 -1.029 -31.547 1 62.56 261 GLY A CA 1
ATOM 1984 C C . GLY A 1 261 ? 26.172 -1.216 -32.906 1 62.56 261 GLY A C 1
ATOM 1985 O O . GLY A 1 261 ? 25.891 -0.24 -33.625 1 62.56 261 GLY A O 1
ATOM 1986 N N . LYS A 1 262 ? 25.844 -2.389 -33.188 1 65.62 262 LYS A N 1
ATOM 1987 C CA . LYS A 1 262 ? 25.5 -2.619 -34.594 1 65.62 262 LYS A CA 1
ATOM 1988 C C . LYS A 1 262 ? 24.031 -2.305 -34.844 1 65.62 262 LYS A C 1
ATOM 1990 O O . LYS A 1 262 ? 23.656 -1.971 -35.969 1 65.62 262 LYS A O 1
ATOM 1995 N N . LEU A 1 263 ? 23.188 -2.367 -33.906 1 69.25 263 LEU A N 1
ATOM 1996 C CA . LEU A 1 263 ? 21.766 -2.111 -34.125 1 69.25 263 LEU A CA 1
ATOM 1997 C C . LEU A 1 263 ? 21.375 -0.753 -33.562 1 69.25 263 LEU A C 1
ATOM 1999 O O . LEU A 1 263 ? 20.219 -0.556 -33.188 1 69.25 263 LEU A O 1
ATOM 2003 N N . GLN A 1 264 ? 22.266 0.159 -33.562 1 67.5 264 GLN A N 1
ATOM 2004 C CA . GLN A 1 264 ? 22.047 1.524 -33.094 1 67.5 264 GLN A CA 1
ATOM 2005 C C . GLN A 1 264 ? 21.453 1.537 -31.703 1 67.5 264 GLN A C 1
ATOM 2007 O O . GLN A 1 264 ? 20.531 2.305 -31.406 1 67.5 264 GLN A O 1
ATOM 2012 N N . GLN A 1 265 ? 21.922 0.517 -30.969 1 74.81 265 GLN A N 1
ATOM 2013 C CA . GLN A 1 265 ? 21.484 0.499 -29.578 1 74.81 265 GLN A CA 1
ATOM 2014 C C . GLN A 1 265 ? 22.188 1.568 -28.766 1 74.81 265 GLN A C 1
ATOM 2016 O O . GLN A 1 265 ? 23.375 1.851 -28.984 1 74.81 265 GLN A O 1
ATOM 2021 N N . THR A 1 266 ? 21.375 2.289 -27.969 1 74.62 266 THR A N 1
ATOM 2022 C CA . THR A 1 266 ? 21.938 3.326 -27.109 1 74.62 266 THR A CA 1
ATOM 2023 C C . THR A 1 266 ? 22.094 2.818 -25.672 1 74.62 266 THR A C 1
ATOM 2025 O O . THR A 1 266 ? 21.734 1.679 -25.375 1 74.62 266 THR A O 1
ATOM 2028 N N . LYS A 1 267 ? 22.688 3.617 -24.938 1 77.94 267 LYS A N 1
ATOM 2029 C CA . LYS A 1 267 ? 22.922 3.303 -23.531 1 77.94 267 LYS A CA 1
ATOM 2030 C C . LYS A 1 267 ? 21.594 3.018 -22.812 1 77.94 267 LYS A C 1
ATOM 2032 O O . LYS A 1 267 ? 20.594 3.693 -23.047 1 77.94 267 LYS A O 1
ATOM 2037 N N . LEU A 1 268 ? 21.609 1.917 -22.109 1 76.38 268 LEU A N 1
ATOM 2038 C CA . LEU A 1 268 ? 20.453 1.587 -21.297 1 76.38 268 LEU A CA 1
ATOM 2039 C C . LEU A 1 268 ? 20.516 2.293 -19.953 1 76.38 268 LEU A C 1
ATOM 2041 O O . LEU A 1 268 ? 21.562 2.275 -19.281 1 76.38 268 LEU A O 1
ATOM 2045 N N . SER A 1 269 ? 19.516 3.062 -19.625 1 73.75 269 SER A N 1
ATOM 2046 C CA . SER A 1 269 ? 19.453 3.758 -18.344 1 73.75 269 SER A CA 1
ATOM 2047 C C . SER A 1 269 ? 18.406 3.129 -17.422 1 73.75 269 SER A C 1
ATOM 2049 O O . SER A 1 269 ? 17.234 3.02 -17.797 1 73.75 269 SER A O 1
ATOM 2051 N N . LEU A 1 270 ? 18.922 2.623 -16.281 1 70.12 270 LEU A N 1
ATOM 2052 C CA . LEU A 1 270 ? 18.031 2.137 -15.234 1 70.12 270 LEU A CA 1
ATOM 2053 C C . LEU A 1 270 ? 17.781 3.223 -14.195 1 70.12 270 LEU A C 1
ATOM 2055 O O . LEU A 1 270 ? 18.719 3.816 -13.672 1 70.12 270 LEU A O 1
ATOM 2059 N N . ASN A 1 271 ? 16.562 3.588 -13.977 1 62.66 271 ASN A N 1
ATOM 2060 C CA . ASN A 1 271 ? 16.234 4.664 -13.047 1 62.66 271 ASN A CA 1
ATOM 2061 C C . ASN A 1 271 ? 15.414 4.156 -11.867 1 62.66 271 ASN A C 1
ATOM 2063 O O . ASN A 1 271 ? 14.5 3.352 -12.047 1 62.66 271 ASN A O 1
ATOM 2067 N N . SER A 1 272 ? 15.898 4.465 -10.688 1 63.34 272 SER A N 1
ATOM 2068 C CA . SER A 1 272 ? 15.133 4.188 -9.469 1 63.34 272 SER A CA 1
ATOM 2069 C C . SER A 1 272 ? 14.906 5.457 -8.664 1 63.34 272 SER A C 1
ATOM 2071 O O . SER A 1 272 ? 15.781 6.324 -8.594 1 63.34 272 SER A O 1
ATOM 2073 N N . VAL A 1 273 ? 13.734 5.633 -8.133 1 56.72 273 VAL A N 1
ATOM 2074 C CA . VAL A 1 273 ? 13.43 6.816 -7.332 1 56.72 273 VAL A CA 1
ATOM 2075 C C . VAL A 1 273 ? 13.734 6.535 -5.863 1 56.72 273 VAL A C 1
ATOM 2077 O O . VAL A 1 273 ? 13.641 7.434 -5.02 1 56.72 273 VAL A O 1
ATOM 2080 N N . THR A 1 274 ? 14.078 5.297 -5.516 1 59.47 274 THR A N 1
ATOM 2081 C CA . THR A 1 274 ? 14.422 4.949 -4.141 1 59.47 274 THR A CA 1
ATOM 2082 C C . THR A 1 274 ? 15.875 5.301 -3.84 1 59.47 274 THR A C 1
ATOM 2084 O O . THR A 1 274 ? 16.734 5.18 -4.711 1 59.47 274 THR A O 1
ATOM 2087 N N . PRO A 1 275 ? 16.047 5.898 -2.701 1 59.09 275 PRO A N 1
ATOM 2088 C CA . PRO A 1 275 ? 17.438 6.258 -2.357 1 59.09 275 PRO A CA 1
ATOM 2089 C C . PRO A 1 275 ? 18.328 5.039 -2.174 1 59.09 275 PRO A C 1
ATOM 2091 O O . PRO A 1 275 ? 18.047 4.176 -1.343 1 59.09 275 PRO A O 1
ATOM 2094 N N . MET A 1 276 ? 19.188 4.793 -3.199 1 66.06 276 MET A N 1
ATOM 2095 C CA . MET A 1 276 ? 20.172 3.721 -3.098 1 66.06 276 MET A CA 1
ATOM 2096 C C . MET A 1 276 ? 21.578 4.289 -2.938 1 66.06 276 MET A C 1
ATOM 2098 O O . MET A 1 276 ? 21.906 5.316 -3.531 1 66.06 276 MET A O 1
ATOM 2102 N N . ALA A 1 277 ? 22.344 3.596 -2.057 1 70.5 277 ALA A N 1
ATOM 2103 C CA . ALA A 1 277 ? 23.75 3.947 -1.945 1 70.5 277 ALA A CA 1
ATOM 2104 C C . ALA A 1 277 ? 24.5 3.656 -3.248 1 70.5 277 ALA A C 1
ATOM 2106 O O . ALA A 1 277 ? 24.031 2.871 -4.074 1 70.5 277 ALA A O 1
ATOM 2107 N N . GLN A 1 278 ? 25.609 4.32 -3.43 1 78 278 GLN A N 1
ATOM 2108 C CA . GLN A 1 278 ? 26.391 4.203 -4.652 1 78 278 GLN A CA 1
ATOM 2109 C C . GLN A 1 278 ? 26.781 2.75 -4.918 1 78 278 GLN A C 1
ATOM 2111 O O . GLN A 1 278 ? 26.734 2.287 -6.059 1 78 278 GLN A O 1
ATOM 2116 N N . ASP A 1 279 ? 27.125 2.084 -3.887 1 80.56 279 ASP A N 1
ATOM 2117 C CA . ASP A 1 279 ? 27.547 0.699 -4.043 1 80.56 279 ASP A CA 1
ATOM 2118 C C . ASP A 1 279 ? 26.391 -0.197 -4.465 1 80.56 279 ASP A C 1
ATOM 2120 O O . ASP A 1 279 ? 26.562 -1.107 -5.277 1 80.56 279 ASP A O 1
ATOM 2124 N N . GLU A 1 280 ? 25.266 0.059 -3.918 1 77.31 280 GLU A N 1
ATOM 2125 C CA . GLU A 1 280 ? 24.078 -0.696 -4.305 1 77.31 280 GLU A CA 1
ATOM 2126 C C . GLU A 1 280 ? 23.703 -0.423 -5.754 1 77.31 280 GLU A C 1
ATOM 2128 O O . GLU A 1 280 ? 23.312 -1.339 -6.484 1 77.31 280 GLU A O 1
ATOM 2133 N N . LEU A 1 281 ? 23.781 0.808 -6.07 1 77.75 281 LEU A N 1
ATOM 2134 C CA . LEU A 1 281 ? 23.469 1.209 -7.438 1 77.75 281 LEU A CA 1
ATOM 2135 C C . LEU A 1 281 ? 24.406 0.542 -8.438 1 77.75 281 LEU A C 1
ATOM 2137 O O . LEU A 1 281 ? 23.984 0.106 -9.508 1 77.75 281 LEU A O 1
ATOM 2141 N N . LYS A 1 282 ? 25.641 0.465 -8.117 1 84.25 282 LYS A N 1
ATOM 2142 C CA . LYS A 1 282 ? 26.625 -0.183 -8.984 1 84.25 282 LYS A CA 1
ATOM 2143 C C . LYS A 1 282 ? 26.328 -1.674 -9.125 1 84.25 282 LYS A C 1
ATOM 2145 O O . LYS A 1 282 ? 26.422 -2.225 -10.227 1 84.25 282 LYS A O 1
ATOM 2150 N N . ALA A 1 283 ? 26.047 -2.258 -8.023 1 79.31 283 ALA A N 1
ATOM 2151 C CA . ALA A 1 283 ? 25.719 -3.684 -8.062 1 79.31 283 ALA A CA 1
ATOM 2152 C C . ALA A 1 283 ? 24.516 -3.955 -8.961 1 79.31 283 ALA A C 1
ATOM 2154 O O . ALA A 1 283 ? 24.516 -4.93 -9.719 1 79.31 283 ALA A O 1
ATOM 2155 N N . TRP A 1 284 ? 23.547 -3.152 -8.82 1 77.31 284 TRP A N 1
ATOM 2156 C CA . TRP A 1 284 ? 22.344 -3.277 -9.641 1 77.31 284 TRP A CA 1
ATOM 2157 C C . TRP A 1 284 ? 22.672 -3.129 -11.125 1 77.31 284 TRP A C 1
ATOM 2159 O O . TRP A 1 284 ? 22.219 -3.92 -11.953 1 77.31 284 TRP A O 1
ATOM 2169 N N . ALA A 1 285 ? 23.453 -2.15 -11.453 1 80.44 285 ALA A N 1
ATOM 2170 C CA . ALA A 1 285 ? 23.859 -1.908 -12.836 1 80.44 285 ALA A CA 1
ATOM 2171 C C . ALA A 1 285 ? 24.688 -3.064 -13.375 1 80.44 285 ALA A C 1
ATOM 2173 O O . ALA A 1 285 ? 24.438 -3.564 -14.469 1 80.44 285 ALA A O 1
ATOM 2174 N N . ASP A 1 286 ? 25.656 -3.488 -12.617 1 84.06 286 ASP A N 1
ATOM 2175 C CA . ASP A 1 286 ? 26.547 -4.566 -13.031 1 84.06 286 ASP A CA 1
ATOM 2176 C C . ASP A 1 286 ? 25.781 -5.863 -13.258 1 84.06 286 ASP A C 1
ATOM 2178 O O . ASP A 1 286 ? 26.031 -6.59 -14.219 1 84.06 286 ASP A O 1
ATOM 2182 N N . GLY A 1 287 ? 24.953 -6.121 -12.328 1 78.56 287 GLY A N 1
ATOM 2183 C CA . GLY A 1 287 ? 24.156 -7.336 -12.453 1 78.56 287 GLY A CA 1
ATOM 2184 C C . GLY A 1 287 ? 23.328 -7.379 -13.719 1 78.56 287 GLY A C 1
ATOM 2185 O O . GLY A 1 287 ? 23.25 -8.414 -14.383 1 78.56 287 GLY A O 1
ATOM 2186 N N . ASN A 1 288 ? 22.719 -6.32 -14.031 1 78.62 288 ASN A N 1
ATOM 2187 C CA . ASN A 1 288 ? 21.875 -6.262 -15.227 1 78.62 288 ASN A CA 1
ATOM 2188 C C . ASN A 1 288 ? 22.719 -6.391 -16.5 1 78.62 288 ASN A C 1
ATOM 2190 O O . ASN A 1 288 ? 22.297 -7.055 -17.453 1 78.62 288 ASN A O 1
ATOM 2194 N N . LEU A 1 289 ? 23.828 -5.719 -16.547 1 81.81 289 LEU A N 1
ATOM 2195 C CA . LEU A 1 289 ? 24.672 -5.812 -17.719 1 81.81 289 LEU A CA 1
ATOM 2196 C C . LEU A 1 289 ? 25.203 -7.234 -17.906 1 81.81 289 LEU A C 1
ATOM 2198 O O . LEU A 1 289 ? 25.266 -7.73 -19.031 1 81.81 289 LEU A O 1
ATOM 2202 N N . LEU A 1 290 ? 25.625 -7.805 -16.828 1 82.94 290 LEU A N 1
ATOM 2203 C CA . LEU A 1 290 ? 26.078 -9.188 -16.891 1 82.94 290 LEU A CA 1
ATOM 2204 C C . LEU A 1 290 ? 25.016 -10.094 -17.484 1 82.94 290 LEU A C 1
ATOM 2206 O O . LEU A 1 290 ? 25.312 -10.914 -18.359 1 82.94 290 LEU A O 1
ATOM 2210 N N . ARG A 1 291 ? 23.844 -10 -17.031 1 79.94 291 ARG A N 1
ATOM 2211 C CA . ARG A 1 291 ? 22.75 -10.812 -17.547 1 79.94 291 ARG A CA 1
ATOM 2212 C C . ARG A 1 291 ? 22.516 -10.555 -19.031 1 79.94 291 ARG A C 1
ATOM 2214 O O . ARG A 1 291 ? 22.234 -11.477 -19.797 1 79.94 291 ARG A O 1
ATOM 2221 N N . MET A 1 292 ? 22.609 -9.32 -19.359 1 79.5 292 MET A N 1
ATOM 2222 C CA . MET A 1 292 ? 22.438 -8.945 -20.75 1 79.5 292 MET A CA 1
ATOM 2223 C C . MET A 1 292 ? 23.484 -9.617 -21.625 1 79.5 292 MET A C 1
ATOM 2225 O O . MET A 1 292 ? 23.172 -10.164 -22.688 1 79.5 292 MET A O 1
ATOM 2229 N N . ARG A 1 293 ? 24.688 -9.625 -21.188 1 83.69 293 ARG A N 1
ATOM 2230 C CA . ARG A 1 293 ? 25.781 -10.188 -21.984 1 83.69 293 ARG A CA 1
ATOM 2231 C C . ARG A 1 293 ? 25.672 -11.703 -22.062 1 83.69 293 ARG A C 1
ATOM 2233 O O . ARG A 1 293 ? 26 -12.297 -23.094 1 83.69 293 ARG A O 1
ATOM 2240 N N . LEU A 1 294 ? 25.25 -12.258 -21.062 1 81.75 294 LEU A N 1
ATOM 2241 C CA . LEU A 1 294 ? 25.094 -13.711 -21.047 1 81.75 294 LEU A CA 1
ATOM 2242 C C . LEU A 1 294 ? 23.938 -14.148 -21.922 1 81.75 294 LEU A C 1
ATOM 2244 O O . LEU A 1 294 ? 23.844 -15.312 -22.312 1 81.75 294 LEU A O 1
ATOM 2248 N N . GLY A 1 295 ? 23.078 -13.258 -22.219 1 78.75 295 GLY A N 1
ATOM 2249 C CA . GLY A 1 295 ? 21.938 -13.57 -23.047 1 78.75 295 GLY A CA 1
ATOM 2250 C C . GLY A 1 295 ? 22.203 -13.422 -24.531 1 78.75 295 GLY A C 1
ATOM 2251 O O . GLY A 1 295 ? 21.359 -13.75 -25.375 1 78.75 295 GLY A O 1
ATOM 2252 N N . ALA A 1 296 ? 23.344 -13 -24.906 1 79.69 296 ALA A N 1
ATOM 2253 C CA . ALA A 1 296 ? 23.672 -12.758 -26.312 1 79.69 296 ALA A CA 1
ATOM 2254 C C . ALA A 1 296 ? 23.828 -14.07 -27.062 1 79.69 296 ALA A C 1
ATOM 2256 O O . ALA A 1 296 ? 23.422 -14.172 -28.234 1 79.69 296 ALA A O 1
ATOM 2257 N N . GLN A 1 297 ? 24.422 -15.047 -26.516 1 81.81 297 GLN A N 1
ATOM 2258 C CA . GLN A 1 297 ? 24.609 -16.359 -27.125 1 81.81 297 GLN A CA 1
ATOM 2259 C C . GLN A 1 297 ? 23.906 -17.438 -26.312 1 81.81 297 GLN A C 1
ATOM 2261 O O . GLN A 1 297 ? 24.188 -17.625 -25.125 1 81.81 297 GLN A O 1
ATOM 2266 N N . LYS A 1 298 ? 22.969 -18.031 -26.969 1 86.94 298 LYS A N 1
ATOM 2267 C CA . LYS A 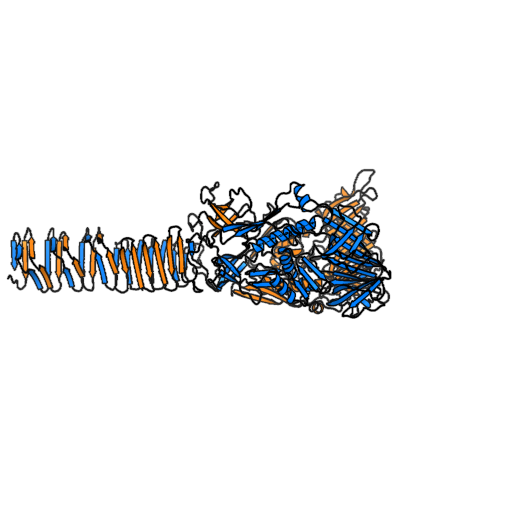1 298 ? 22.219 -19.109 -26.328 1 86.94 298 LYS A CA 1
ATOM 2268 C C . LYS A 1 298 ? 22.109 -20.328 -27.234 1 86.94 298 LYS A C 1
ATOM 2270 O O . LYS A 1 298 ? 22.219 -20.203 -28.469 1 86.94 298 LYS A O 1
ATOM 2275 N N . GLY A 1 299 ? 21.969 -21.422 -26.594 1 89.19 299 GLY A N 1
ATOM 2276 C CA . GLY A 1 299 ? 21.828 -22.625 -27.391 1 89.19 299 GLY A CA 1
ATOM 2277 C C . GLY A 1 299 ? 21.672 -23.875 -26.562 1 89.19 299 GLY A C 1
ATOM 2278 O O . GLY A 1 299 ? 21.531 -23.797 -25.328 1 89.19 299 GLY A O 1
ATOM 2279 N N . GLN A 1 300 ? 21.641 -24.953 -27.312 1 92.81 300 GLN A N 1
ATOM 2280 C CA . GLN A 1 300 ? 21.5 -26.266 -26.703 1 92.81 300 GLN A CA 1
ATOM 2281 C C . GLN A 1 300 ? 22.391 -27.297 -27.406 1 92.81 300 GLN A C 1
ATOM 2283 O O . GLN A 1 300 ? 22.562 -27.25 -28.625 1 92.81 300 GLN A O 1
ATOM 2288 N N . VAL A 1 301 ? 22.969 -28.172 -26.641 1 92.56 301 VAL A N 1
ATOM 2289 C CA . VAL A 1 301 ? 23.797 -29.25 -27.172 1 92.56 301 VAL A CA 1
ATOM 2290 C C . VAL A 1 301 ? 23.516 -30.547 -26.422 1 92.56 301 VAL A C 1
ATOM 2292 O O . VAL A 1 301 ? 23.297 -30.531 -25.203 1 92.56 301 VAL A O 1
ATOM 2295 N N . SER A 1 302 ? 23.438 -31.609 -27.125 1 94.44 302 SER A N 1
ATOM 2296 C CA . SER A 1 302 ? 23.234 -32.906 -26.516 1 94.44 302 SER A CA 1
ATOM 2297 C C . SER A 1 302 ? 24.391 -33.844 -26.797 1 94.44 302 SER A C 1
ATOM 2299 O O . SER A 1 302 ? 24.984 -33.812 -27.891 1 94.44 302 SER A O 1
ATOM 2301 N N . PHE A 1 303 ? 24.781 -34.719 -25.891 1 92.19 303 PHE A N 1
ATOM 2302 C CA . PHE A 1 303 ? 25.859 -35.719 -26 1 92.19 303 PHE A CA 1
ATOM 2303 C C . PHE A 1 303 ? 25.625 -36.875 -25.047 1 92.19 303 PHE A C 1
ATOM 2305 O O . PHE A 1 303 ? 24.656 -36.875 -24.297 1 92.19 303 PHE A O 1
ATOM 2312 N N . VAL A 1 304 ? 26.5 -37.812 -25.109 1 90.31 304 VAL A N 1
ATOM 2313 C CA . VAL A 1 304 ? 26.391 -38.969 -24.266 1 90.31 304 VAL A CA 1
ATOM 2314 C C . VAL A 1 304 ? 26.531 -38.594 -22.797 1 90.31 304 VAL A C 1
ATOM 2316 O O . VAL A 1 304 ? 27.359 -37.75 -22.453 1 90.31 304 VAL A O 1
ATOM 2319 N N . GLY A 1 305 ? 25.75 -39.188 -21.969 1 91.38 305 GLY A N 1
ATOM 2320 C CA . GLY A 1 305 ? 25.625 -38.844 -20.562 1 91.38 305 GLY A CA 1
ATOM 2321 C C . GLY A 1 305 ? 26.953 -38.781 -19.828 1 91.38 305 GLY A C 1
ATOM 2322 O O . GLY A 1 305 ? 27.812 -39.625 -20.031 1 91.38 305 GLY A O 1
ATOM 2323 N N . ASN A 1 306 ? 27.156 -37.656 -19.062 1 88.44 306 ASN A N 1
ATOM 2324 C CA . ASN A 1 306 ? 28.344 -37.406 -18.25 1 88.44 306 ASN A CA 1
ATOM 2325 C C . ASN A 1 306 ? 28 -36.656 -16.969 1 88.44 306 ASN A C 1
ATOM 2327 O O . ASN A 1 306 ? 27.328 -35.625 -17.016 1 88.44 306 ASN A O 1
ATOM 2331 N N . ALA A 1 307 ? 28.469 -37.125 -15.883 1 90 307 ALA A N 1
ATOM 2332 C CA . ALA A 1 307 ? 28.125 -36.594 -14.57 1 90 307 ALA A CA 1
ATOM 2333 C C . ALA A 1 307 ? 29 -35.406 -14.227 1 90 307 ALA A C 1
ATOM 2335 O O . ALA A 1 307 ? 28.734 -34.688 -13.258 1 90 307 ALA A O 1
ATOM 2336 N N . ALA A 1 308 ? 29.969 -35.031 -15.008 1 86.88 308 ALA A N 1
ATOM 2337 C CA . ALA A 1 308 ? 30.906 -33.969 -14.688 1 86.88 308 ALA A CA 1
ATOM 2338 C C . ALA A 1 308 ? 30.312 -32.594 -14.977 1 86.88 308 ALA A C 1
ATOM 2340 O O . ALA A 1 308 ? 30.688 -31.609 -14.367 1 86.88 308 ALA A O 1
ATOM 2341 N N . VAL A 1 309 ? 29.406 -32.594 -15.867 1 91.06 309 VAL A N 1
ATOM 2342 C CA . VAL A 1 309 ? 28.797 -31.312 -16.25 1 91.06 309 VAL A CA 1
ATOM 2343 C C . VAL A 1 309 ? 27.75 -30.922 -15.219 1 91.06 309 VAL A C 1
ATOM 2345 O O . VAL A 1 309 ? 26.906 -31.734 -14.836 1 91.06 309 VAL A O 1
ATOM 2348 N N . LYS A 1 310 ? 27.859 -29.766 -14.758 1 91.94 310 LYS A N 1
ATOM 2349 C CA . LYS A 1 310 ? 26.906 -29.188 -13.797 1 91.94 310 LYS A CA 1
ATOM 2350 C C . LYS A 1 310 ? 26.406 -27.828 -14.258 1 91.94 310 LYS A C 1
ATOM 2352 O O . LYS A 1 310 ? 27.047 -27.188 -15.102 1 91.94 310 LYS A O 1
ATOM 2357 N N . ALA A 1 311 ? 25.266 -27.484 -13.734 1 92.31 311 ALA A N 1
ATOM 2358 C CA . ALA A 1 311 ? 24.797 -26.125 -14.008 1 92.31 311 ALA A CA 1
ATOM 2359 C C . ALA A 1 311 ? 25.766 -25.094 -13.422 1 92.31 311 ALA A C 1
ATOM 2361 O O . ALA A 1 311 ? 26.156 -25.203 -12.258 1 92.31 311 ALA A O 1
ATOM 2362 N N . GLY A 1 312 ? 26.141 -24.141 -14.227 1 90.5 312 GLY A N 1
ATOM 2363 C CA . GLY A 1 312 ? 27.094 -23.125 -13.797 1 90.5 312 GLY A CA 1
ATOM 2364 C C . GLY A 1 312 ? 28.516 -23.438 -14.219 1 90.5 312 GLY A C 1
ATOM 2365 O O . GLY A 1 312 ? 29.406 -22.609 -14.031 1 90.5 312 GLY A O 1
ATOM 2366 N N . SER A 1 313 ? 28.703 -24.578 -14.773 1 90.81 313 SER A N 1
ATOM 2367 C CA . SER A 1 313 ? 30.031 -24.938 -15.258 1 90.81 313 SER A CA 1
ATOM 2368 C C . SER A 1 313 ? 30.234 -24.5 -16.703 1 90.81 313 SER A C 1
ATOM 2370 O O . SER A 1 313 ? 29.328 -23.938 -17.312 1 90.81 313 SER A O 1
ATOM 2372 N N . ILE A 1 314 ? 31.469 -24.703 -17.141 1 91.56 314 ILE A N 1
ATOM 2373 C CA . ILE A 1 314 ? 31.828 -24.328 -18.5 1 91.56 314 ILE A CA 1
ATOM 2374 C C . ILE A 1 314 ? 32.188 -25.578 -19.312 1 91.56 314 ILE A C 1
ATOM 2376 O O . ILE A 1 314 ? 32.875 -26.469 -18.812 1 91.56 314 ILE A O 1
ATOM 2380 N N . ILE A 1 315 ? 31.641 -25.609 -20.516 1 91.62 315 ILE A N 1
ATOM 2381 C CA . ILE A 1 315 ? 32 -26.672 -21.438 1 91.62 315 ILE A CA 1
ATOM 2382 C C . ILE A 1 315 ? 32.625 -26.062 -22.703 1 91.62 315 ILE A C 1
ATOM 2384 O O . ILE A 1 315 ? 32.312 -24.922 -23.062 1 91.62 315 ILE A O 1
ATOM 2388 N N . GLU A 1 316 ? 33.469 -26.781 -23.281 1 91.5 316 GLU A N 1
ATOM 2389 C CA . GLU A 1 316 ? 34.062 -26.312 -24.531 1 91.5 316 GLU A CA 1
ATOM 2390 C C . GLU A 1 316 ? 33.375 -26.938 -25.734 1 91.5 316 GLU A C 1
ATOM 2392 O O . GLU A 1 316 ? 33.312 -28.172 -25.859 1 91.5 316 GLU A O 1
ATOM 2397 N N . ILE A 1 317 ? 32.844 -26.141 -26.531 1 90.38 317 ILE A N 1
ATOM 2398 C CA . ILE A 1 317 ? 32.188 -26.594 -27.766 1 90.38 317 ILE A CA 1
ATOM 2399 C C . ILE A 1 317 ? 33.156 -26.391 -28.938 1 90.38 317 ILE A C 1
ATOM 2401 O O . ILE A 1 317 ? 33.719 -25.312 -29.109 1 90.38 317 ILE A O 1
ATOM 2405 N N . ALA A 1 318 ? 33.312 -27.391 -29.703 1 89.81 318 ALA A N 1
ATOM 2406 C CA . ALA A 1 318 ? 34.25 -27.312 -30.828 1 89.81 318 ALA A CA 1
ATOM 2407 C C . ALA A 1 318 ? 33.625 -27.922 -32.094 1 89.81 318 ALA A C 1
ATOM 2409 O O . ALA A 1 318 ? 32.75 -28.797 -32 1 89.81 318 ALA A O 1
ATOM 2410 N N . GLY A 1 319 ? 34.031 -27.328 -33.25 1 88.31 319 GLY A N 1
ATOM 2411 C CA . GLY A 1 319 ? 33.656 -27.891 -34.531 1 88.31 319 GLY A CA 1
ATOM 2412 C C . GLY A 1 319 ? 32.344 -27.359 -35.062 1 88.31 319 GLY A C 1
ATOM 2413 O O . GLY A 1 319 ? 31.719 -27.953 -35.938 1 88.31 319 GLY A O 1
ATOM 2414 N N . VAL A 1 320 ? 31.812 -26.391 -34.5 1 88.31 320 VAL A N 1
ATOM 2415 C CA . VAL A 1 320 ? 30.516 -25.875 -34.938 1 88.31 320 VAL A CA 1
ATOM 2416 C C . VAL A 1 320 ? 30.688 -24.5 -35.562 1 88.31 320 VAL A C 1
ATOM 2418 O O . VAL A 1 320 ? 29.766 -23.688 -35.562 1 88.31 320 VAL A O 1
ATOM 2421 N N . GLY A 1 321 ? 31.812 -24.188 -36.062 1 86.44 321 GLY A N 1
ATOM 2422 C CA . GLY A 1 321 ? 32.062 -22.906 -36.688 1 86.44 321 GLY A CA 1
ATOM 2423 C C . GLY A 1 321 ? 32.688 -21.891 -35.75 1 86.44 321 GLY A C 1
ATOM 2424 O O . GLY A 1 321 ? 32.531 -21.969 -34.531 1 86.44 321 GLY A O 1
ATOM 2425 N N . GLU A 1 322 ? 33.25 -20.891 -36.188 1 84.06 322 GLU A N 1
ATOM 2426 C CA . GLU A 1 322 ? 33.969 -19.891 -35.406 1 84.06 322 GLU A CA 1
ATOM 2427 C C . GLU A 1 322 ? 33.031 -19.016 -34.594 1 84.06 322 GLU A C 1
ATOM 2429 O O . GLU A 1 322 ? 33.406 -18.484 -33.562 1 84.06 322 GLU A O 1
ATOM 2434 N N . ARG A 1 323 ? 31.875 -19.016 -35.062 1 83.75 323 ARG A N 1
ATOM 2435 C CA . ARG A 1 323 ? 30.875 -18.172 -34.406 1 83.75 323 ARG A CA 1
ATOM 2436 C C . ARG A 1 323 ? 30.422 -18.797 -33.094 1 83.75 323 ARG A C 1
ATOM 2438 O O . ARG A 1 323 ? 30.031 -18.078 -32.156 1 83.75 323 ARG A O 1
ATOM 2445 N N . PHE A 1 324 ? 30.484 -20.047 -32.969 1 86.75 324 PHE A N 1
ATOM 2446 C CA . PHE A 1 324 ? 29.859 -20.688 -31.828 1 86.75 324 PHE A CA 1
ATOM 2447 C C . PHE A 1 324 ? 30.891 -21.516 -31.047 1 86.75 324 PHE A C 1
ATOM 2449 O O . PHE A 1 324 ? 30.625 -21.953 -29.922 1 86.75 324 PHE A O 1
ATOM 2456 N N . ASN A 1 325 ? 32.094 -21.609 -31.609 1 88.12 325 ASN A N 1
ATOM 2457 C CA . ASN A 1 325 ? 33.125 -22.344 -30.906 1 88.12 325 ASN A CA 1
ATOM 2458 C C . ASN A 1 325 ? 33.594 -21.609 -29.641 1 88.12 325 ASN A C 1
ATOM 2460 O O . ASN A 1 325 ? 33.5 -20.391 -29.562 1 88.12 325 ASN A O 1
ATOM 2464 N N . GLY A 1 326 ? 34 -22.516 -28.656 1 88.62 326 GLY A N 1
ATOM 2465 C CA . GLY A 1 326 ? 34.562 -21.891 -27.453 1 88.62 326 GLY A CA 1
ATOM 2466 C C . GLY A 1 326 ? 33.938 -22.406 -26.172 1 88.62 326 GLY A C 1
ATOM 2467 O O . GLY A 1 326 ? 33.312 -23.469 -26.172 1 88.62 326 GLY A O 1
ATOM 2468 N N . ASN A 1 327 ? 34.219 -21.688 -25.094 1 88.81 327 ASN A N 1
ATOM 2469 C CA . ASN A 1 327 ? 33.719 -22.062 -23.766 1 88.81 327 ASN A CA 1
ATOM 2470 C C . ASN A 1 327 ? 32.312 -21.562 -23.531 1 88.81 327 ASN A C 1
ATOM 2472 O O . ASN A 1 327 ? 32.062 -20.344 -23.531 1 88.81 327 ASN A O 1
ATOM 2476 N N . ALA A 1 328 ? 31.469 -22.484 -23.359 1 90 328 ALA A N 1
ATOM 2477 C CA . ALA A 1 328 ? 30.062 -22.156 -23.172 1 90 328 ALA A CA 1
ATOM 2478 C C . ALA A 1 328 ? 29.656 -22.312 -21.703 1 90 328 ALA A C 1
ATOM 2480 O O . ALA A 1 328 ? 30.016 -23.297 -21.062 1 90 328 ALA A O 1
ATOM 2481 N N . PHE A 1 329 ? 28.938 -21.328 -21.25 1 91 329 PHE A N 1
ATOM 2482 C CA . PHE A 1 329 ? 28.422 -21.344 -19.891 1 91 329 PHE A CA 1
ATOM 2483 C C . PHE A 1 329 ? 27.125 -22.156 -19.812 1 91 329 PHE A C 1
ATOM 2485 O O . PHE A 1 329 ? 26.156 -21.844 -20.5 1 91 329 PHE A O 1
ATOM 2492 N N . VAL A 1 330 ? 27.109 -23.156 -18.969 1 92.06 330 VAL A N 1
ATOM 2493 C CA . VAL A 1 330 ? 25.969 -24.062 -18.875 1 92.06 330 VAL A CA 1
ATOM 2494 C C . VAL A 1 330 ? 24.906 -23.453 -17.953 1 92.06 330 VAL A C 1
ATOM 2496 O O . VAL A 1 330 ? 25.141 -23.297 -16.75 1 92.06 330 VAL A O 1
ATOM 2499 N N . SER A 1 331 ? 23.812 -23.141 -18.484 1 91.88 331 SER A N 1
ATOM 2500 C CA . SER A 1 331 ? 22.719 -22.562 -17.719 1 91.88 331 SER A CA 1
ATOM 2501 C C . SER A 1 331 ? 21.75 -23.641 -17.234 1 91.88 331 SER A C 1
ATOM 2503 O O . SER A 1 331 ? 21.109 -23.484 -16.188 1 91.88 331 SER A O 1
ATOM 2505 N N . SER A 1 332 ? 21.562 -24.625 -17.969 1 93.56 332 SER A N 1
ATOM 2506 C CA . SER A 1 332 ? 20.656 -25.719 -17.625 1 93.56 332 SER A CA 1
ATOM 2507 C C . SER A 1 332 ? 21.188 -27.062 -18.125 1 93.56 332 SER A C 1
ATOM 2509 O O . SER A 1 332 ? 21.891 -27.125 -19.141 1 93.56 332 SER A O 1
ATOM 2511 N N . LEU A 1 333 ? 20.922 -28.078 -17.422 1 94.62 333 LEU A N 1
ATOM 2512 C CA . LEU A 1 333 ? 21.344 -29.438 -17.75 1 94.62 333 LEU A CA 1
ATOM 2513 C C . LEU A 1 333 ? 20.219 -30.422 -17.484 1 94.62 333 LEU A C 1
ATOM 2515 O O . LEU A 1 333 ? 19.547 -30.344 -16.453 1 94.62 333 LEU A O 1
ATOM 2519 N N . THR A 1 334 ? 19.953 -31.25 -18.5 1 95.38 334 THR A N 1
ATOM 2520 C CA . THR A 1 334 ? 18.953 -32.312 -18.359 1 95.38 334 THR A CA 1
ATOM 2521 C C . THR A 1 334 ? 19.562 -33.688 -18.656 1 95.38 334 THR A C 1
ATOM 2523 O O . THR A 1 334 ? 20.156 -33.875 -19.719 1 95.38 334 THR A O 1
ATOM 2526 N N . HIS A 1 335 ? 19.562 -34.594 -17.75 1 95.44 335 HIS A N 1
ATOM 2527 C CA . HIS A 1 335 ? 19.938 -36 -17.938 1 95.44 335 HIS A CA 1
ATOM 2528 C C . HIS A 1 335 ? 18.734 -36.844 -18.266 1 95.44 335 HIS A C 1
ATOM 2530 O O . HIS A 1 335 ? 17.781 -36.906 -17.484 1 95.44 335 HIS A O 1
ATOM 2536 N N . GLN A 1 336 ? 18.797 -37.469 -19.312 1 95.06 336 GLN A N 1
ATOM 2537 C CA . GLN A 1 336 ? 17.75 -38.406 -19.688 1 95.06 336 GLN A CA 1
ATOM 2538 C C . GLN A 1 336 ? 18.297 -39.844 -19.781 1 95.06 336 GLN A C 1
ATOM 2540 O O . GLN A 1 336 ? 19.141 -40.125 -20.625 1 95.06 336 GLN A O 1
ATOM 2545 N N . ILE A 1 337 ? 17.875 -40.656 -18.922 1 94.19 337 ILE A N 1
ATOM 2546 C CA . ILE A 1 337 ? 18.281 -42.062 -18.891 1 94.19 337 ILE A CA 1
ATOM 2547 C C . ILE A 1 337 ? 17.078 -42.969 -19.203 1 94.19 337 ILE A C 1
ATOM 2549 O O . ILE A 1 337 ? 16.125 -43.031 -18.406 1 94.19 337 ILE A O 1
ATOM 2553 N N . ALA A 1 338 ? 17.109 -43.562 -20.281 1 92.62 338 ALA A N 1
ATOM 2554 C CA . ALA A 1 338 ? 16.031 -44.469 -20.703 1 92.62 338 ALA A CA 1
ATOM 2555 C C . ALA A 1 338 ? 16.547 -45.562 -21.609 1 92.62 338 ALA A C 1
ATOM 2557 O O . ALA A 1 338 ? 17.469 -45.344 -22.406 1 92.62 338 ALA A O 1
ATOM 2558 N N . GLU A 1 339 ? 15.977 -46.812 -21.438 1 87.5 339 GLU A N 1
ATOM 2559 C CA . GLU A 1 339 ? 16.266 -47.938 -22.297 1 87.5 339 GLU A CA 1
ATOM 2560 C C . GLU A 1 339 ? 17.766 -48.219 -22.375 1 87.5 339 GLU A C 1
ATOM 2562 O O . GLU A 1 339 ? 18.312 -48.438 -23.469 1 87.5 339 GLU A O 1
ATOM 2567 N N . GLY A 1 340 ? 18.438 -47.969 -21.344 1 85.75 340 GLY A N 1
ATOM 2568 C CA . GLY A 1 340 ? 19.859 -48.281 -21.25 1 85.75 340 GLY A CA 1
ATOM 2569 C C . GLY A 1 340 ? 20.75 -47.188 -21.844 1 85.75 340 GLY A C 1
ATOM 2570 O O . GLY A 1 340 ? 21.953 -47.375 -21.969 1 85.75 340 GLY A O 1
ATOM 2571 N N . GLU A 1 341 ? 20.172 -46.125 -22.203 1 90.44 341 GLU A N 1
ATOM 2572 C CA . GLU A 1 341 ? 20.938 -45 -22.75 1 90.44 341 GLU A CA 1
ATOM 2573 C C . GLU A 1 341 ? 20.875 -43.781 -21.844 1 90.44 341 GLU A C 1
ATOM 2575 O O . GLU A 1 341 ? 19.844 -43.5 -21.234 1 90.44 341 GLU A O 1
ATOM 2580 N N . TRP A 1 342 ? 21.938 -43.156 -21.781 1 93 342 TRP A N 1
ATOM 2581 C CA . TRP A 1 342 ? 22.062 -41.906 -21.016 1 93 342 TRP A CA 1
ATOM 2582 C C . TRP A 1 342 ? 22.406 -40.75 -21.906 1 93 342 TRP A C 1
ATOM 2584 O O . TRP A 1 342 ? 23.5 -40.688 -22.484 1 93 342 TRP A O 1
ATOM 2594 N N . LEU A 1 343 ? 21.484 -39.781 -22.016 1 93.06 343 LEU A N 1
ATOM 2595 C CA . LEU A 1 343 ? 21.656 -38.594 -22.828 1 93.06 343 LEU A CA 1
ATOM 2596 C C . LEU A 1 343 ? 21.688 -37.344 -21.953 1 93.06 343 LEU A C 1
ATOM 2598 O O . LEU A 1 343 ? 20.844 -37.188 -21.062 1 93.06 343 LEU A O 1
ATOM 2602 N N . THR A 1 344 ? 22.641 -36.562 -22.172 1 93.88 344 THR A N 1
ATOM 2603 C CA . THR A 1 344 ? 22.734 -35.281 -21.484 1 93.88 344 THR A CA 1
ATOM 2604 C C . THR A 1 344 ? 22.484 -34.125 -22.438 1 93.88 344 THR A C 1
ATOM 2606 O O . THR A 1 344 ? 23.156 -34 -23.469 1 93.88 344 THR A O 1
ATOM 2609 N N . ASN A 1 345 ? 21.547 -33.344 -22.125 1 94.69 345 ASN A N 1
ATOM 2610 C CA . ASN A 1 345 ? 21.219 -32.125 -22.875 1 94.69 345 ASN A CA 1
ATOM 2611 C C . ASN A 1 345 ? 21.609 -30.875 -22.094 1 94.69 345 ASN A C 1
ATOM 2613 O O . ASN A 1 345 ? 21.125 -30.672 -20.984 1 94.69 345 ASN A O 1
ATOM 2617 N N . VAL A 1 346 ? 22.406 -30.062 -22.703 1 94.19 346 VAL A N 1
ATOM 2618 C CA . VAL A 1 346 ? 22.906 -28.875 -22.031 1 94.19 346 VAL A CA 1
ATOM 2619 C C . VAL A 1 346 ? 22.406 -27.625 -22.766 1 94.19 346 VAL A C 1
ATOM 2621 O O . VAL A 1 346 ? 22.453 -27.547 -23.984 1 94.19 346 VAL A O 1
ATOM 2624 N N . LYS A 1 347 ? 21.922 -26.766 -22 1 93.19 347 LYS A N 1
ATOM 2625 C CA . LYS A 1 347 ? 21.625 -25.422 -22.5 1 93.19 347 LYS A CA 1
ATOM 2626 C C . LYS A 1 347 ? 22.688 -24.422 -22.031 1 93.19 347 LYS A C 1
ATOM 2628 O O . LYS A 1 347 ? 23.109 -24.453 -20.875 1 93.19 347 LYS A O 1
ATOM 2633 N N . PHE A 1 348 ? 23.141 -23.672 -22.953 1 90 348 PHE A N 1
ATOM 2634 C CA . PHE A 1 348 ? 24.125 -22.656 -22.594 1 90 348 PHE A CA 1
ATOM 2635 C C . PHE A 1 348 ? 23.609 -21.266 -22.922 1 90 348 PHE A C 1
ATOM 2637 O O . PHE A 1 348 ? 22.766 -21.094 -23.812 1 90 348 PHE A O 1
ATOM 2644 N N . GLY A 1 349 ? 24.031 -20.328 -22.109 1 85 349 GLY A N 1
ATOM 2645 C CA . GLY A 1 349 ? 23.516 -18.984 -22.188 1 85 349 GLY A CA 1
ATOM 2646 C C . GLY A 1 349 ? 22.391 -18.719 -21.219 1 85 349 GLY A C 1
ATOM 2647 O O . GLY A 1 349 ? 21.844 -19.641 -20.625 1 85 349 GLY A O 1
ATOM 2648 N N . LEU A 1 350 ? 22.125 -17.422 -20.766 1 77.38 350 LEU A N 1
ATOM 2649 C CA . LEU A 1 350 ? 21.094 -17.094 -19.797 1 77.38 350 LEU A CA 1
ATOM 2650 C C . LEU A 1 350 ? 19.969 -16.297 -20.453 1 77.38 350 LEU A C 1
ATOM 2652 O O . LEU A 1 350 ? 20.203 -15.484 -21.328 1 77.38 350 LEU A O 1
ATOM 2656 N N . ASP A 1 351 ? 18.766 -16.797 -20.156 1 65.81 351 ASP A N 1
ATOM 2657 C CA . ASP A 1 351 ? 17.625 -15.992 -20.609 1 65.81 351 ASP A CA 1
ATOM 2658 C C . ASP A 1 351 ? 17.625 -14.625 -19.938 1 65.81 351 ASP A C 1
ATOM 2660 O O . ASP A 1 351 ? 17.844 -14.516 -18.734 1 65.81 351 ASP A O 1
ATOM 2664 N N . SER A 1 352 ? 17.625 -13.594 -20.766 1 61 352 SER A N 1
ATOM 2665 C CA . SER A 1 352 ? 17.766 -12.211 -20.344 1 61 352 SER A CA 1
ATOM 2666 C C . SER A 1 352 ? 16.578 -11.766 -19.5 1 61 352 SER A C 1
ATOM 2668 O O . SER A 1 352 ? 16.641 -10.75 -18.797 1 61 352 SER A O 1
ATOM 2670 N N . ARG A 1 353 ? 15.438 -12.531 -19.406 1 57.47 353 ARG A N 1
ATOM 2671 C CA . ARG A 1 353 ? 14.266 -12.023 -18.703 1 57.47 353 ARG A CA 1
ATOM 2672 C C . ARG A 1 353 ? 14.43 -12.172 -17.188 1 57.47 353 ARG A C 1
ATOM 2674 O O . ARG A 1 353 ? 14.68 -13.273 -16.688 1 57.47 353 ARG A O 1
ATOM 2681 N N . ALA A 1 354 ? 14.516 -10.953 -16.594 1 51.81 354 ALA A N 1
ATOM 2682 C CA . ALA A 1 354 ? 14.633 -10.938 -15.133 1 51.81 354 ALA A CA 1
ATOM 2683 C C . ALA A 1 354 ? 13.5 -11.719 -14.477 1 51.81 354 ALA A C 1
ATOM 2685 O O . ALA A 1 354 ? 12.43 -11.875 -15.07 1 51.81 354 ALA A O 1
ATOM 2686 N N . VAL A 1 355 ? 13.703 -12.344 -13.43 1 45.41 355 VAL A N 1
ATOM 2687 C CA . VAL A 1 355 ? 12.773 -13.164 -12.664 1 45.41 355 VAL A CA 1
ATOM 2688 C C . VAL A 1 355 ? 11.461 -12.406 -12.469 1 45.41 355 VAL A C 1
ATOM 2690 O O . VAL A 1 355 ? 10.375 -12.984 -12.57 1 45.41 355 VAL A O 1
ATOM 2693 N N . TYR A 1 356 ? 11.609 -11.047 -12.266 1 45.19 356 TYR A N 1
ATOM 2694 C CA . TYR A 1 356 ? 10.414 -10.281 -11.953 1 45.19 356 TYR A CA 1
ATOM 2695 C C . TYR A 1 356 ? 9.57 -10.039 -13.203 1 45.19 356 TYR A C 1
ATOM 2697 O O . TYR A 1 356 ? 8.367 -9.797 -13.109 1 45.19 356 TYR A O 1
ATOM 2705 N N . GLU A 1 357 ? 10.156 -9.734 -14.398 1 49.69 357 GLU A N 1
ATOM 2706 C CA . GLU A 1 357 ? 9.484 -9.391 -15.648 1 49.69 357 GLU A CA 1
ATOM 2707 C C . GLU A 1 357 ? 8.664 -10.57 -16.172 1 49.69 357 GLU A C 1
ATOM 2709 O O . GLU A 1 357 ? 7.703 -10.375 -16.922 1 49.69 357 GLU A O 1
ATOM 2714 N N . ARG A 1 358 ? 8.992 -11.688 -16.016 1 44.53 358 ARG A N 1
ATOM 2715 C CA . ARG A 1 358 ? 8.234 -12.773 -16.641 1 44.53 358 ARG A CA 1
ATOM 2716 C C . ARG A 1 358 ? 6.734 -12.594 -16.406 1 44.53 358 ARG A C 1
ATOM 2718 O O . ARG A 1 358 ? 5.918 -13.141 -17.156 1 44.53 358 ARG A O 1
ATOM 2725 N N . MET A 1 359 ? 6.332 -11.633 -15.43 1 42.66 359 MET A N 1
ATOM 2726 C CA . MET A 1 359 ? 4.902 -11.641 -15.125 1 42.66 359 MET A CA 1
ATOM 2727 C C . MET A 1 359 ? 4.234 -10.359 -15.594 1 42.66 359 MET A C 1
ATOM 2729 O O . MET A 1 359 ? 3.006 -10.258 -15.594 1 42.66 359 MET A O 1
ATOM 2733 N N . ASN A 1 360 ? 4.66 -9.117 -16.297 1 41.5 360 ASN A N 1
ATOM 2734 C CA . ASN A 1 360 ? 3.68 -8.07 -16.578 1 41.5 360 ASN A CA 1
ATOM 2735 C C . ASN A 1 360 ? 4.336 -6.832 -17.188 1 41.5 360 ASN A C 1
ATOM 2737 O O . ASN A 1 360 ? 5.535 -6.617 -17.016 1 41.5 360 ASN A O 1
ATOM 2741 N N . ILE A 1 361 ? 3.787 -6.133 -18.297 1 38.19 361 ILE A N 1
ATOM 2742 C CA . ILE A 1 361 ? 4 -4.98 -19.156 1 38.19 361 ILE A CA 1
ATOM 2743 C C . ILE A 1 361 ? 4.508 -3.801 -18.328 1 38.19 361 ILE A C 1
ATOM 2745 O O . ILE A 1 361 ? 5.199 -2.922 -18.859 1 38.19 361 ILE A O 1
ATOM 2749 N N . SER A 1 362 ? 4.059 -3.467 -17.281 1 44.66 362 SER A N 1
ATOM 2750 C CA . SER A 1 362 ? 4.43 -2.277 -16.531 1 44.66 362 SER A CA 1
ATOM 2751 C C . SER A 1 362 ? 5.707 -2.508 -15.727 1 44.66 362 SER A C 1
ATOM 2753 O O . SER A 1 362 ? 6.141 -3.648 -15.555 1 44.66 362 SER A O 1
ATOM 2755 N N . TYR A 1 363 ? 6.477 -1.459 -15.672 1 47.47 363 TYR A N 1
ATOM 2756 C CA . TYR A 1 363 ? 7.625 -1.502 -14.773 1 47.47 363 TYR A CA 1
ATOM 2757 C C . TYR A 1 363 ? 7.289 -2.271 -13.5 1 47.47 363 TYR A C 1
ATOM 2759 O O . TYR A 1 363 ? 6.203 -2.115 -12.938 1 47.47 363 TYR A O 1
ATOM 2767 N N . PRO A 1 364 ? 7.945 -3.227 -13.344 1 49.69 364 PRO A N 1
ATOM 2768 C CA . PRO A 1 364 ? 7.637 -4.059 -12.18 1 49.69 364 PRO A CA 1
ATOM 2769 C C . PRO A 1 364 ? 7.559 -3.258 -10.883 1 49.69 364 PRO A C 1
ATOM 2771 O O . PRO A 1 364 ? 8.281 -2.27 -10.719 1 49.69 364 PRO A O 1
ATOM 2774 N N . ALA A 1 365 ? 6.594 -3.504 -10.086 1 50.88 365 ALA A N 1
ATOM 2775 C CA . ALA A 1 365 ? 6.523 -2.941 -8.742 1 50.88 365 ALA A CA 1
ATOM 2776 C C . ALA A 1 365 ? 7.84 -3.15 -7.992 1 50.88 365 ALA A C 1
ATOM 2778 O O . ALA A 1 365 ? 8.469 -4.203 -8.117 1 50.88 365 ALA A O 1
ATOM 2779 N N . ALA A 1 366 ? 8.414 -2.174 -7.355 1 46.09 366 ALA A N 1
ATOM 2780 C CA . ALA A 1 366 ? 9.664 -2.143 -6.609 1 46.09 366 ALA A CA 1
ATOM 2781 C C . ALA A 1 366 ? 10.867 -2.256 -7.547 1 46.09 366 ALA A C 1
ATOM 2783 O O . ALA A 1 366 ? 11.914 -2.768 -7.16 1 46.09 366 ALA A O 1
ATOM 2784 N N . ALA A 1 367 ? 10.656 -1.849 -8.836 1 43.09 367 ALA A N 1
ATOM 2785 C CA . ALA A 1 367 ? 11.68 -1.887 -9.875 1 43.09 367 ALA A CA 1
ATOM 2786 C C . ALA A 1 367 ? 12.281 -3.285 -10.008 1 43.09 367 ALA A C 1
ATOM 2788 O O . ALA A 1 367 ? 13.453 -3.436 -10.352 1 43.09 367 ALA A O 1
ATOM 2789 N N . GLY A 1 368 ? 11.43 -4.293 -9.547 1 45.81 368 GLY A N 1
ATOM 2790 C CA . GLY A 1 368 ? 11.891 -5.668 -9.648 1 45.81 368 GLY A CA 1
ATOM 2791 C C . GLY A 1 368 ? 12.945 -6.023 -8.609 1 45.81 368 GLY A C 1
ATOM 2792 O O . GLY A 1 368 ? 13.539 -7.098 -8.664 1 45.81 368 GLY A O 1
ATOM 2793 N N . GLN A 1 369 ? 13.172 -5.109 -7.652 1 43.5 369 GLN A N 1
ATOM 2794 C CA . GLN A 1 369 ? 14.234 -5.312 -6.672 1 43.5 369 GLN A CA 1
ATOM 2795 C C . GLN A 1 369 ? 13.781 -6.246 -5.555 1 43.5 369 GLN A C 1
ATOM 2797 O O . GLN A 1 369 ? 14.609 -6.902 -4.91 1 43.5 369 GLN A O 1
ATOM 2802 N N . MET A 1 370 ? 12.477 -6.234 -5.312 1 47.62 370 MET A N 1
ATOM 2803 C CA . MET A 1 370 ? 11.875 -7.004 -4.227 1 47.62 370 MET A CA 1
ATOM 2804 C C . MET A 1 370 ? 10.383 -7.238 -4.484 1 47.62 370 MET A C 1
ATOM 2806 O O . MET A 1 370 ? 9.781 -6.562 -5.32 1 47.62 370 MET A O 1
ATOM 2810 N N . PRO A 1 371 ? 9.906 -8.273 -3.82 1 50.66 371 PRO A N 1
ATOM 2811 C CA . PRO A 1 371 ? 8.445 -8.383 -3.881 1 50.66 371 PRO A CA 1
ATOM 2812 C C . PRO A 1 371 ? 7.738 -7.121 -3.402 1 50.66 371 PRO A C 1
ATOM 2814 O O . PRO A 1 371 ? 8.031 -6.613 -2.318 1 50.66 371 PRO A O 1
ATOM 2817 N N . ALA A 1 372 ? 6.844 -6.551 -4.191 1 58.06 372 ALA A N 1
ATOM 2818 C CA . ALA A 1 372 ? 6.254 -5.23 -3.998 1 58.06 372 ALA A CA 1
ATOM 2819 C C . ALA A 1 372 ? 5.137 -5.277 -2.959 1 58.06 372 ALA A C 1
ATOM 2821 O O . ALA A 1 372 ? 4.531 -6.328 -2.736 1 58.06 372 ALA A O 1
ATOM 2822 N N . ILE A 1 373 ? 5.051 -4.27 -2.242 1 59.88 373 ILE A N 1
ATOM 2823 C CA . ILE A 1 373 ? 3.906 -4.031 -1.368 1 59.88 373 ILE A CA 1
ATOM 2824 C C . ILE A 1 373 ? 2.875 -3.17 -2.092 1 59.88 373 ILE A C 1
ATOM 2826 O O . ILE A 1 373 ? 3.234 -2.221 -2.793 1 59.88 373 ILE A O 1
ATOM 2830 N N . HIS A 1 374 ? 1.641 -3.596 -1.979 1 66.25 374 HIS A N 1
ATOM 2831 C CA . HIS A 1 374 ? 0.604 -2.873 -2.707 1 66.25 374 HIS A CA 1
ATOM 2832 C C . HIS A 1 374 ? -0.273 -2.064 -1.757 1 66.25 374 HIS A C 1
ATOM 2834 O O . HIS A 1 374 ? -0.665 -2.555 -0.696 1 66.25 374 HIS A O 1
ATOM 2840 N N . GLY A 1 375 ? -0.37 -0.773 -2.109 1 68.19 375 GLY A N 1
ATOM 2841 C CA . GLY A 1 375 ? -1.338 0.055 -1.408 1 68.19 375 GLY A CA 1
ATOM 2842 C C . GLY A 1 375 ? -0.784 0.678 -0.14 1 68.19 375 GLY A C 1
ATOM 2843 O O . GLY A 1 375 ? 0.425 0.643 0.097 1 68.19 375 GLY A O 1
ATOM 2844 N N . LEU A 1 376 ? -1.682 1.206 0.645 1 76.75 376 LEU A N 1
ATOM 2845 C CA . LEU A 1 376 ? -1.334 1.847 1.908 1 76.75 376 LEU A CA 1
ATOM 2846 C C . LEU A 1 376 ? -1.265 0.822 3.035 1 76.75 376 LEU A C 1
ATOM 2848 O O . LEU A 1 376 ? -1.931 -0.214 2.98 1 76.75 376 LEU A O 1
ATOM 2852 N N . GLN A 1 377 ? -0.349 1.123 3.902 1 76.62 377 GLN A N 1
ATOM 2853 C CA . GLN A 1 377 ? -0.211 0.297 5.098 1 76.62 377 GLN A CA 1
ATOM 2854 C C . GLN A 1 377 ? -0.371 1.132 6.363 1 76.62 377 GLN A C 1
ATOM 2856 O O . GLN A 1 377 ? -0.252 2.357 6.324 1 76.62 377 GLN A O 1
ATOM 2861 N N . VAL A 1 378 ? -0.741 0.426 7.477 1 78.5 378 VAL A N 1
ATOM 2862 C CA . VAL A 1 378 ? -0.767 1.076 8.781 1 78.5 378 VAL A CA 1
ATOM 2863 C C . VAL A 1 378 ? 0.473 0.681 9.586 1 78.5 378 VAL A C 1
ATOM 2865 O O . VAL A 1 378 ? 1.034 -0.398 9.375 1 78.5 378 VAL A O 1
ATOM 2868 N N . ALA A 1 379 ? 0.984 1.571 10.344 1 82.94 379 ALA A N 1
ATOM 2869 C CA . ALA A 1 379 ? 2.131 1.313 11.211 1 82.94 379 ALA A CA 1
ATOM 2870 C C . ALA A 1 379 ? 1.978 2.029 12.547 1 82.94 379 ALA A C 1
ATOM 2872 O O . ALA A 1 379 ? 1.096 2.875 12.711 1 82.94 379 ALA A O 1
ATOM 2873 N N . THR A 1 380 ? 2.727 1.594 13.523 1 83.19 380 THR A N 1
ATOM 2874 C CA . THR A 1 380 ? 2.77 2.23 14.836 1 83.19 380 THR A CA 1
ATOM 2875 C C . THR A 1 380 ? 4.117 2.91 15.062 1 83.19 380 THR A C 1
ATOM 2877 O O . THR A 1 380 ? 5.168 2.336 14.766 1 83.19 380 THR A O 1
ATOM 2880 N N . VAL A 1 381 ? 4.066 4.168 15.555 1 91.56 381 VAL A N 1
ATOM 2881 C CA . VAL A 1 381 ? 5.293 4.918 15.812 1 91.56 381 VAL A CA 1
ATOM 2882 C C . VAL A 1 381 ? 6.031 4.312 17 1 91.56 381 VAL A C 1
ATOM 2884 O O . VAL A 1 381 ? 5.438 4.094 18.062 1 91.56 381 VAL A O 1
ATOM 2887 N N . LYS A 1 382 ? 7.344 4.117 16.875 1 87.56 382 LYS A N 1
ATOM 2888 C CA . LYS A 1 382 ? 8.141 3.496 17.922 1 87.56 382 LYS A CA 1
ATOM 2889 C C . LYS A 1 382 ? 9.117 4.496 18.531 1 87.56 382 LYS A C 1
ATOM 2891 O O . LYS A 1 382 ? 9.344 4.492 19.75 1 87.56 382 LYS A O 1
ATOM 2896 N N . LYS A 1 383 ? 9.758 5.215 17.719 1 91.44 383 LYS A N 1
ATOM 2897 C CA . LYS A 1 383 ? 10.781 6.16 18.156 1 91.44 383 LYS A CA 1
ATOM 2898 C C . LYS A 1 383 ? 10.805 7.391 17.25 1 91.44 383 LYS A C 1
ATOM 2900 O O . LYS A 1 383 ? 10.633 7.277 16.031 1 91.44 383 LYS A O 1
ATOM 2905 N N . LEU A 1 384 ? 11.109 8.531 17.859 1 92.19 384 LEU A N 1
ATOM 2906 C CA . LEU A 1 384 ? 11.023 9.773 17.094 1 92.19 384 LEU A CA 1
ATOM 2907 C C . LEU A 1 384 ? 12.406 10.391 16.906 1 92.19 384 LEU A C 1
ATOM 2909 O O . LEU A 1 384 ? 12.57 11.32 16.109 1 92.19 384 LEU A O 1
ATOM 2913 N N . PHE A 1 385 ? 13.391 9.852 17.656 1 87.5 385 PHE A N 1
ATOM 2914 C CA . PHE A 1 385 ? 14.688 10.523 17.656 1 87.5 385 PHE A CA 1
ATOM 2915 C C . PHE A 1 385 ? 15.805 9.531 17.375 1 87.5 385 PHE A C 1
ATOM 2917 O O . PHE A 1 385 ? 15.562 8.32 17.281 1 87.5 385 PHE A O 1
ATOM 2924 N N . GLU A 1 386 ? 17 9.969 17.031 1 84.12 386 GLU A N 1
ATOM 2925 C CA . GLU A 1 386 ? 18.219 9.188 16.844 1 84.12 386 GLU A CA 1
ATOM 2926 C C . GLU A 1 386 ? 18.156 8.375 15.555 1 84.12 386 GLU A C 1
ATOM 2928 O O . GLU A 1 386 ? 18.516 7.195 15.539 1 84.12 386 GLU A O 1
ATOM 2933 N N . ASP A 1 387 ? 17.562 9.008 14.578 1 84.31 387 ASP A N 1
ATOM 2934 C CA . ASP A 1 387 ? 17.688 8.406 13.25 1 84.31 387 ASP A CA 1
ATOM 2935 C C . ASP A 1 387 ? 19.156 8.195 12.883 1 84.31 387 ASP A C 1
ATOM 2937 O O . ASP A 1 387 ? 19.922 9.156 12.805 1 84.31 387 ASP A O 1
ATOM 2941 N N . PRO A 1 388 ? 19.531 7.027 12.641 1 80.94 388 PRO A N 1
ATOM 2942 C CA . PRO A 1 388 ? 20.938 6.742 12.391 1 80.94 388 PRO A CA 1
ATOM 2943 C C . PRO A 1 388 ? 21.5 7.516 11.203 1 80.94 388 PRO A C 1
ATOM 2945 O O . PRO A 1 388 ? 22.688 7.848 11.172 1 80.94 388 PRO A O 1
ATOM 2948 N N . GLU A 1 389 ? 20.688 7.879 10.234 1 78.25 389 GLU A N 1
ATOM 2949 C CA . GLU A 1 389 ? 21.156 8.57 9.039 1 78.25 389 GLU A CA 1
ATOM 2950 C C . GLU A 1 389 ? 20.859 10.062 9.102 1 78.25 389 GLU A C 1
ATOM 2952 O O . GLU A 1 389 ? 21.172 10.805 8.18 1 78.25 389 GLU A O 1
ATOM 2957 N N . SER A 1 390 ? 20.219 10.555 10.109 1 77.69 390 SER A N 1
ATOM 2958 C CA . SER A 1 390 ? 19.891 11.961 10.328 1 77.69 390 SER A CA 1
ATOM 2959 C C . SER A 1 390 ? 19.125 12.547 9.148 1 77.69 390 SER A C 1
ATOM 2961 O O . SER A 1 390 ? 19.453 13.617 8.648 1 77.69 390 SER A O 1
ATOM 2963 N N . GLN A 1 391 ? 18.172 11.766 8.688 1 77.56 391 GLN A N 1
ATOM 2964 C CA . GLN A 1 391 ? 17.344 12.195 7.57 1 77.56 391 GLN A CA 1
ATOM 2965 C C . GLN A 1 391 ? 15.93 12.547 8.039 1 77.56 391 GLN A C 1
ATOM 2967 O O . GLN A 1 391 ? 14.977 12.469 7.266 1 77.56 391 GLN A O 1
ATOM 2972 N N . PHE A 1 392 ? 15.828 12.836 9.32 1 83.69 392 PHE A N 1
ATOM 2973 C CA . PHE A 1 392 ? 14.578 13.289 9.93 1 83.69 392 PHE A CA 1
ATOM 2974 C C . PHE A 1 392 ? 13.5 12.219 9.812 1 83.69 392 PHE A C 1
ATOM 2976 O O . PHE A 1 392 ? 12.344 12.523 9.523 1 83.69 392 PHE A O 1
ATOM 2983 N N . ARG A 1 393 ? 14.031 10.984 10.047 1 90.31 393 ARG A N 1
ATOM 2984 C CA . ARG A 1 393 ? 13.094 9.867 9.969 1 90.31 393 ARG A CA 1
ATOM 2985 C C . ARG A 1 393 ? 12.586 9.484 11.352 1 90.31 393 ARG A C 1
ATOM 2987 O O . ARG A 1 393 ? 13.164 9.875 12.367 1 90.31 393 ARG A O 1
ATOM 2994 N N . ILE A 1 394 ? 11.352 8.75 11.211 1 90.62 394 ILE A N 1
ATOM 2995 C CA . ILE A 1 394 ? 10.703 8.195 12.398 1 90.62 394 ILE A CA 1
ATOM 2996 C C . ILE A 1 394 ? 10.695 6.672 12.312 1 90.62 394 ILE A C 1
ATOM 2998 O O . ILE A 1 394 ? 10.469 6.105 11.242 1 90.62 394 ILE A O 1
ATOM 3002 N N . LEU A 1 395 ? 10.992 6.055 13.492 1 89.56 395 LEU A N 1
ATOM 3003 C CA . LEU A 1 395 ? 10.961 4.594 13.523 1 89.56 395 LEU A CA 1
ATOM 3004 C C . LEU A 1 395 ? 9.531 4.086 13.688 1 89.56 395 LEU A C 1
ATOM 3006 O O . LEU A 1 395 ? 8.828 4.488 14.617 1 89.56 395 LEU A O 1
ATOM 3010 N N . ILE A 1 396 ? 9.156 3.264 12.758 1 87.56 396 ILE A N 1
ATOM 3011 C CA . ILE A 1 396 ? 7.801 2.725 12.812 1 87.56 396 ILE A CA 1
ATOM 3012 C C . ILE A 1 396 ? 7.848 1.2 12.734 1 87.56 396 ILE A C 1
ATOM 3014 O O . ILE A 1 396 ? 8.867 0.625 12.352 1 87.56 396 ILE A O 1
ATOM 3018 N N . SER A 1 397 ? 6.789 0.598 13.148 1 81.75 397 SER A N 1
ATOM 3019 C CA . SER A 1 397 ? 6.621 -0.849 13.055 1 81.75 397 SER A CA 1
ATOM 3020 C C . SER A 1 397 ? 5.344 -1.208 12.305 1 81.75 397 SER A C 1
ATOM 3022 O O . SER A 1 397 ? 4.273 -0.661 12.594 1 81.75 397 SER A O 1
ATOM 3024 N N . LEU A 1 398 ? 5.496 -2.049 11.312 1 74.25 398 LEU A N 1
ATOM 3025 C CA . LEU A 1 398 ? 4.336 -2.549 10.578 1 74.25 398 LEU A CA 1
ATOM 3026 C C . LEU A 1 398 ? 3.719 -3.744 11.297 1 74.25 398 LEU A C 1
ATOM 3028 O O . LEU A 1 398 ? 4.426 -4.523 11.938 1 74.25 398 LEU A O 1
ATOM 3032 N N . PRO A 1 399 ? 2.385 -3.766 11.234 1 66.56 399 PRO A N 1
ATOM 3033 C CA . PRO A 1 399 ? 1.788 -4.98 11.789 1 66.56 399 PRO A CA 1
ATOM 3034 C C . PRO A 1 399 ? 2.227 -6.246 11.055 1 66.56 399 PRO A C 1
ATOM 3036 O O . PRO A 1 399 ? 2.004 -6.371 9.852 1 66.56 399 PRO A O 1
ATOM 3039 N N . SER A 1 400 ? 3.053 -7.012 11.602 1 61.88 400 SER A N 1
ATOM 3040 C CA . SER A 1 400 ? 3.582 -8.234 11.016 1 61.88 400 SER A CA 1
ATOM 3041 C C . SER A 1 400 ? 3.736 -9.328 12.062 1 61.88 400 SER A C 1
ATOM 3043 O O . SER A 1 400 ? 3.816 -9.047 13.258 1 61.88 400 SER A O 1
ATOM 3045 N N . ASN A 1 401 ? 3.652 -10.516 11.625 1 57.78 401 ASN A N 1
ATOM 3046 C CA . ASN A 1 401 ? 3.861 -11.664 12.508 1 57.78 401 ASN A CA 1
ATOM 3047 C C . ASN A 1 401 ? 5.348 -11.914 12.75 1 57.78 401 ASN A C 1
ATOM 3049 O O . ASN A 1 401 ? 5.711 -12.852 13.461 1 57.78 401 ASN A O 1
ATOM 3053 N N . ALA A 1 402 ? 6.094 -11.016 12.203 1 56.81 402 ALA A N 1
ATOM 3054 C CA . ALA A 1 402 ? 7.527 -11.195 12.406 1 56.81 402 ALA A CA 1
ATOM 3055 C C . ALA A 1 402 ? 7.918 -10.938 13.852 1 56.81 402 ALA A C 1
ATOM 3057 O O . ALA A 1 402 ? 7.418 -10 14.484 1 56.81 402 ALA A O 1
ATOM 3058 N N . GLU A 1 403 ? 8.461 -11.852 14.711 1 56.66 403 GLU A N 1
ATOM 3059 C CA . GLU A 1 403 ? 8.805 -11.781 16.125 1 56.66 403 GLU A CA 1
ATOM 3060 C C . GLU A 1 403 ? 9.664 -10.555 16.422 1 56.66 403 GLU A C 1
ATOM 3062 O O . GLU A 1 403 ? 9.422 -9.836 17.391 1 56.66 403 GLU A O 1
ATOM 3067 N N . ALA A 1 404 ? 10.836 -10.406 15.852 1 57.62 404 ALA A N 1
ATOM 3068 C CA . ALA A 1 404 ? 11.773 -9.352 16.219 1 57.62 404 ALA A CA 1
ATOM 3069 C C . ALA A 1 404 ? 11.766 -8.234 15.18 1 57.62 404 ALA A C 1
ATOM 3071 O O . ALA A 1 404 ? 12.477 -8.305 14.172 1 57.62 404 ALA A O 1
ATOM 3072 N N . GLN A 1 405 ? 10.711 -7.391 15.453 1 62.31 405 GLN A N 1
ATOM 3073 C CA . GLN A 1 405 ? 10.719 -6.285 14.508 1 62.31 405 GLN A CA 1
ATOM 3074 C C . GLN A 1 405 ? 11.414 -5.059 15.094 1 62.31 405 GLN A C 1
ATOM 3076 O O . GLN A 1 405 ? 10.969 -4.504 16.094 1 62.31 405 GLN A O 1
ATOM 3081 N N . ASP A 1 406 ? 12.656 -4.816 14.672 1 72.19 406 ASP A N 1
ATOM 3082 C CA . ASP A 1 406 ? 13.352 -3.613 15.117 1 72.19 406 ASP A CA 1
ATOM 3083 C C . ASP A 1 406 ? 12.711 -2.357 14.539 1 72.19 406 ASP A C 1
ATOM 3085 O O . ASP A 1 406 ? 12.992 -1.244 14.984 1 72.19 406 ASP A O 1
ATOM 3089 N N . GLY A 1 407 ? 11.789 -2.529 13.672 1 79.38 407 GLY A N 1
ATOM 3090 C CA . GLY A 1 407 ? 11.133 -1.382 13.062 1 79.38 407 GLY A CA 1
ATOM 3091 C C . GLY A 1 407 ? 11.828 -0.899 11.797 1 79.38 407 GLY A C 1
ATOM 3092 O O . GLY A 1 407 ? 12.898 -1.395 11.445 1 79.38 407 GLY A O 1
ATOM 3093 N N . ILE A 1 408 ? 11.242 -0.012 11.148 1 82 408 ILE A N 1
ATOM 3094 C CA . ILE A 1 408 ? 11.773 0.567 9.922 1 82 408 ILE A CA 1
ATOM 3095 C C . ILE A 1 408 ? 11.672 2.09 9.984 1 82 408 ILE A C 1
ATOM 3097 O O . ILE A 1 408 ? 10.664 2.635 10.438 1 82 408 ILE A O 1
ATOM 3101 N N . TRP A 1 409 ? 12.75 2.797 9.664 1 85.06 409 TRP A N 1
ATOM 3102 C CA . TRP A 1 409 ? 12.773 4.258 9.648 1 85.06 409 TRP A CA 1
ATOM 3103 C C . TRP A 1 409 ? 12.023 4.797 8.438 1 85.06 409 TRP A C 1
ATOM 3105 O O . TRP A 1 409 ? 12.258 4.355 7.309 1 85.06 409 TRP A O 1
ATOM 3115 N N . ALA A 1 410 ? 11.102 5.625 8.664 1 89.25 410 ALA A N 1
ATOM 3116 C CA . ALA A 1 410 ? 10.266 6.184 7.602 1 89.25 410 ALA A CA 1
ATOM 3117 C C . ALA A 1 410 ? 10.297 7.707 7.625 1 89.25 410 ALA A C 1
ATOM 3119 O O . ALA A 1 410 ? 10.281 8.32 8.695 1 89.25 410 ALA A O 1
ATOM 3120 N N . ARG A 1 411 ? 10.359 8.297 6.449 1 88.19 411 ARG A N 1
ATOM 3121 C CA . ARG A 1 411 ? 10.219 9.742 6.355 1 88.19 411 ARG A CA 1
ATOM 3122 C C . ARG A 1 411 ? 8.766 10.164 6.535 1 88.19 411 ARG A C 1
ATOM 3124 O O . ARG A 1 411 ? 7.848 9.391 6.25 1 88.19 411 ARG A O 1
ATOM 3131 N N . MET A 1 412 ? 8.578 11.359 7.078 1 90.81 412 MET A N 1
ATOM 3132 C CA . MET A 1 412 ? 7.23 11.859 7.324 1 90.81 412 MET A CA 1
ATOM 3133 C C . MET A 1 412 ? 6.863 12.953 6.328 1 90.81 412 MET A C 1
ATOM 3135 O O . MET A 1 412 ? 7.598 13.938 6.18 1 90.81 412 MET A O 1
ATOM 3139 N N . ALA A 1 413 ? 5.758 12.719 5.684 1 91.38 413 ALA A N 1
ATOM 3140 C CA . ALA A 1 413 ? 5.207 13.773 4.836 1 91.38 413 ALA A CA 1
ATOM 3141 C C . ALA A 1 413 ? 4.516 14.844 5.676 1 91.38 413 ALA A C 1
ATOM 3143 O O . ALA A 1 413 ? 3.797 14.531 6.629 1 91.38 413 ALA A O 1
ATOM 3144 N N . ASN A 1 414 ? 4.852 16.094 5.371 1 91.75 414 ASN A N 1
ATOM 3145 C CA . ASN A 1 414 ? 4.27 17.25 6.059 1 91.75 414 ASN A CA 1
ATOM 3146 C C . ASN A 1 414 ? 3.463 18.125 5.102 1 91.75 414 ASN A C 1
ATOM 3148 O O . ASN A 1 414 ? 3.738 18.156 3.902 1 91.75 414 ASN A O 1
ATOM 3152 N N . PHE A 1 415 ? 2.488 18.828 5.699 1 90.5 415 PHE A N 1
ATOM 3153 C CA . PHE A 1 415 ? 1.737 19.734 4.832 1 90.5 415 PHE A CA 1
ATOM 3154 C C . PHE A 1 415 ? 2.59 20.922 4.422 1 90.5 415 PHE A C 1
ATOM 3156 O O . PHE A 1 415 ? 2.273 21.609 3.449 1 90.5 415 PHE A O 1
ATOM 3163 N N . TYR A 1 416 ? 3.605 21.203 5.102 1 89.31 416 TYR A N 1
ATOM 3164 C CA . TYR A 1 416 ? 4.566 22.25 4.781 1 89.31 416 TYR A CA 1
ATOM 3165 C C . TYR A 1 416 ? 5.953 21.906 5.301 1 89.31 416 TYR A C 1
ATOM 3167 O O . TYR A 1 416 ? 6.129 21.656 6.496 1 89.31 416 TYR A O 1
ATOM 3175 N N . ALA A 1 417 ? 6.91 21.812 4.477 1 89.69 417 ALA A N 1
ATOM 3176 C CA . ALA A 1 417 ? 8.297 21.516 4.828 1 89.69 417 ALA A CA 1
ATOM 3177 C C . ALA A 1 417 ? 9.266 22.156 3.836 1 89.69 417 ALA A C 1
ATOM 3179 O O . ALA A 1 417 ? 9.18 21.906 2.629 1 89.69 417 ALA A O 1
ATOM 3180 N N . THR A 1 418 ? 10.07 22.984 4.23 1 87.75 418 THR A N 1
ATOM 3181 C CA . THR A 1 418 ? 11.125 23.609 3.449 1 87.75 418 THR A CA 1
ATOM 3182 C C . THR A 1 418 ? 12.367 23.844 4.305 1 87.75 418 THR A C 1
ATOM 3184 O O . THR A 1 418 ? 12.43 23.391 5.449 1 87.75 418 THR A O 1
ATOM 3187 N N . SER A 1 419 ? 13.367 24.453 3.635 1 85.81 419 SER A N 1
ATOM 3188 C CA . SER A 1 419 ? 14.641 24.609 4.332 1 85.81 419 SER A CA 1
ATOM 3189 C C . SER A 1 419 ? 14.484 25.469 5.582 1 85.81 419 SER A C 1
ATOM 3191 O O . SER A 1 419 ? 14.242 26.672 5.488 1 85.81 419 SER A O 1
ATOM 3193 N N . SER A 1 420 ? 14.617 24.891 6.742 1 85.56 420 SER A N 1
ATOM 3194 C CA . SER A 1 420 ? 14.594 25.547 8.047 1 85.56 420 SER A CA 1
ATOM 3195 C C . SER A 1 420 ? 13.242 26.203 8.312 1 85.56 420 SER A C 1
ATOM 3197 O O . SER A 1 420 ? 13.164 27.203 9.039 1 85.56 420 SER A O 1
ATOM 3199 N N . ALA A 1 421 ? 12.242 25.828 7.652 1 88.62 421 ALA A N 1
ATOM 3200 C CA . ALA A 1 421 ? 10.867 26.297 7.828 1 88.62 421 ALA A CA 1
ATOM 3201 C C . ALA A 1 421 ? 9.867 25.188 7.523 1 88.62 421 ALA A C 1
ATOM 3203 O O . ALA A 1 421 ? 10.188 24.234 6.793 1 88.62 421 ALA A O 1
ATOM 3204 N N . GLY A 1 422 ? 8.766 25.344 8.172 1 90.94 422 GLY A N 1
ATOM 3205 C CA . GLY A 1 422 ? 7.746 24.328 7.945 1 90.94 422 GLY A CA 1
ATOM 3206 C C . GLY A 1 422 ? 6.988 23.953 9.203 1 90.94 422 GLY A C 1
ATOM 3207 O O . GLY A 1 422 ? 7.059 24.656 10.211 1 90.94 422 GLY A O 1
ATOM 3208 N N . ALA A 1 423 ? 6.152 22.906 9.016 1 89.56 423 ALA A N 1
ATOM 3209 C CA . ALA A 1 423 ? 5.375 22.359 10.125 1 89.56 423 ALA A CA 1
ATOM 3210 C C . ALA A 1 423 ? 6.215 21.422 10.977 1 89.56 423 ALA A C 1
ATOM 3212 O O . ALA A 1 423 ? 6.934 20.562 10.453 1 89.56 423 ALA A O 1
ATOM 3213 N N . GLY A 1 424 ? 6.297 21.641 12.25 1 88.62 424 GLY A N 1
ATOM 3214 C CA . GLY A 1 424 ? 6.961 20.766 13.211 1 88.62 424 GLY A CA 1
ATOM 3215 C C . GLY A 1 424 ? 5.992 20 14.078 1 88.62 424 GLY A C 1
ATOM 3216 O O . GLY A 1 424 ? 6.023 20.109 15.305 1 88.62 424 GLY A O 1
ATOM 3217 N N . PHE A 1 425 ? 5.129 19.266 13.398 1 89.25 425 PHE A N 1
ATOM 3218 C CA . PHE A 1 425 ? 4.156 18.422 14.086 1 89.25 425 PHE A CA 1
ATOM 3219 C C . PHE A 1 425 ? 4.426 16.953 13.812 1 89.25 425 PHE A C 1
ATOM 3221 O O . PHE A 1 425 ? 4.055 16.438 12.75 1 89.25 425 PHE A O 1
ATOM 3228 N N . LEU A 1 426 ? 5.07 16.312 14.719 1 90.69 426 LEU A N 1
ATOM 3229 C CA . LEU A 1 426 ? 5.297 14.875 14.594 1 90.69 426 LEU A CA 1
ATOM 3230 C C . LEU A 1 426 ? 4.277 14.094 15.414 1 90.69 426 LEU A C 1
ATOM 3232 O O . LEU A 1 426 ? 3.766 14.594 16.422 1 90.69 426 LEU A O 1
ATOM 3236 N N . PRO A 1 427 ? 4.008 12.969 14.938 1 90.5 427 PRO A N 1
ATOM 3237 C CA . PRO A 1 427 ? 3.18 12.109 15.781 1 90.5 427 PRO A CA 1
ATOM 3238 C C . PRO A 1 427 ? 3.877 11.719 17.094 1 90.5 427 PRO A C 1
ATOM 3240 O O . PRO A 1 427 ? 5.047 12.055 17.281 1 90.5 427 PRO A O 1
ATOM 3243 N N . GLU A 1 428 ? 3.094 11.117 17.984 1 91.38 428 GLU A N 1
ATOM 3244 C CA . GLU A 1 428 ? 3.619 10.648 19.266 1 91.38 428 GLU A CA 1
ATOM 3245 C C . GLU A 1 428 ? 3.924 9.156 19.219 1 91.38 428 GLU A C 1
ATOM 3247 O O . GLU A 1 428 ? 3.389 8.43 18.375 1 91.38 428 GLU A O 1
ATOM 3252 N N . VAL A 1 429 ? 4.855 8.742 20.109 1 91.12 429 VAL A N 1
ATOM 3253 C CA . VAL A 1 429 ? 5.137 7.312 20.219 1 91.12 429 VAL A CA 1
ATOM 3254 C C . VAL A 1 429 ? 3.855 6.559 20.562 1 91.12 429 VAL A C 1
ATOM 3256 O O . VAL A 1 429 ? 3.104 6.969 21.453 1 91.12 429 VAL A O 1
ATOM 3259 N N . GLY A 1 430 ? 3.6 5.477 19.766 1 87.31 430 GLY A N 1
ATOM 3260 C CA . GLY A 1 430 ? 2.4 4.68 19.969 1 87.31 430 GLY A CA 1
ATOM 3261 C C . GLY A 1 430 ? 1.274 5.039 19.016 1 87.31 430 GLY A C 1
ATOM 3262 O O . GLY A 1 430 ? 0.291 4.305 18.906 1 87.31 430 GLY A O 1
ATOM 3263 N N . ASP A 1 431 ? 1.388 6.129 18.359 1 89.69 431 ASP A N 1
ATOM 3264 C CA . ASP A 1 431 ? 0.337 6.559 17.438 1 89.69 431 ASP A CA 1
ATOM 3265 C C . ASP A 1 431 ? 0.272 5.652 16.219 1 89.69 431 ASP A C 1
ATOM 3267 O O . ASP A 1 431 ? 1.291 5.109 15.781 1 89.69 431 ASP A O 1
ATOM 3271 N N . GLU A 1 432 ? -0.977 5.52 15.773 1 86.88 432 GLU A N 1
ATOM 3272 C CA . GLU A 1 432 ? -1.197 4.852 14.492 1 86.88 432 GLU A CA 1
ATOM 3273 C C . GLU A 1 432 ? -1.021 5.82 13.328 1 86.88 432 GLU A C 1
ATOM 3275 O O . GLU A 1 432 ? -1.573 6.922 13.336 1 86.88 432 GLU A O 1
ATOM 3280 N N . VAL A 1 433 ? -0.231 5.375 12.273 1 90.38 433 VAL A N 1
ATOM 3281 C CA . VAL A 1 433 ? 0.052 6.242 11.133 1 90.38 433 VAL A CA 1
ATOM 3282 C C . VAL A 1 433 ? -0.208 5.484 9.836 1 90.38 433 VAL A C 1
ATOM 3284 O O . VAL A 1 433 ? -0.223 4.254 9.82 1 90.38 433 VAL A O 1
ATOM 3287 N N . ILE A 1 434 ? -0.544 6.195 8.781 1 89.38 434 ILE A N 1
ATOM 3288 C CA . ILE A 1 434 ? -0.709 5.648 7.438 1 89.38 434 ILE A CA 1
ATOM 3289 C C . ILE A 1 434 ? 0.601 5.773 6.66 1 89.38 434 ILE A C 1
ATOM 3291 O O . ILE A 1 434 ? 1.235 6.832 6.672 1 89.38 434 ILE A O 1
ATOM 3295 N N . VAL A 1 435 ? 0.96 4.594 6.031 1 88.06 435 VAL A N 1
ATOM 3296 C CA . VAL A 1 435 ? 2.268 4.543 5.383 1 88.06 435 VAL A CA 1
ATOM 3297 C C . VAL A 1 435 ? 2.104 4.129 3.922 1 88.06 435 VAL A C 1
ATOM 3299 O O . VAL A 1 435 ? 1.325 3.223 3.611 1 88.06 435 VAL A O 1
ATOM 3302 N N . GLY A 1 436 ? 2.701 4.852 3.014 1 87.25 436 GLY A N 1
ATOM 3303 C CA . GLY A 1 436 ? 2.916 4.441 1.634 1 87.25 436 GLY A CA 1
ATOM 3304 C C . GLY A 1 436 ? 4.363 4.094 1.333 1 87.25 436 GLY A C 1
ATOM 3305 O O . GLY A 1 436 ? 5.238 4.281 2.178 1 87.25 436 GLY A O 1
ATOM 3306 N N . PHE A 1 437 ? 4.586 3.533 0.162 1 81.81 437 PHE A N 1
ATOM 3307 C CA . PHE A 1 437 ? 5.938 3.09 -0.161 1 81.81 437 PHE A CA 1
ATOM 3308 C C . PHE A 1 437 ? 6.383 3.648 -1.506 1 81.81 437 PHE A C 1
ATOM 3310 O O . PHE A 1 437 ? 5.613 3.654 -2.469 1 81.81 437 PHE A O 1
ATOM 3317 N N . LEU A 1 438 ? 7.629 4.043 -1.489 1 75.81 438 LEU A N 1
ATOM 3318 C CA . LEU A 1 438 ? 8.211 4.516 -2.742 1 75.81 438 LEU A CA 1
ATOM 3319 C C . LEU A 1 438 ? 8.383 3.367 -3.729 1 75.81 438 LEU A C 1
ATOM 3321 O O . LEU A 1 438 ? 9.008 2.355 -3.404 1 75.81 438 LEU A O 1
ATOM 3325 N N . GLU A 1 439 ? 7.812 3.473 -4.883 1 66 439 GLU A N 1
ATOM 3326 C CA . GLU A 1 439 ? 7.879 2.471 -5.945 1 66 439 GLU A CA 1
ATOM 3327 C C . GLU A 1 439 ? 7.387 1.113 -5.453 1 66 439 GLU A C 1
ATOM 3329 O O . GLU A 1 439 ? 7.887 0.072 -5.883 1 66 439 GLU A O 1
ATOM 3334 N N . SER A 1 440 ? 6.586 1.191 -4.391 1 72.56 440 SER A N 1
ATOM 3335 C CA . SER A 1 440 ? 6.035 -0.02 -3.791 1 72.56 440 SER A CA 1
ATOM 3336 C C . SER A 1 440 ? 7.133 -0.885 -3.182 1 72.56 440 SER A C 1
ATOM 3338 O O . SER A 1 440 ? 7.004 -2.109 -3.115 1 72.56 440 SER A O 1
ATOM 3340 N N . ASN A 1 441 ? 8.25 -0.271 -2.912 1 66.69 441 ASN A N 1
ATOM 3341 C CA . ASN A 1 441 ? 9.367 -0.947 -2.262 1 66.69 441 ASN A CA 1
ATOM 3342 C C . ASN A 1 441 ? 9.25 -0.888 -0.741 1 66.69 441 ASN A C 1
ATOM 3344 O O . ASN A 1 441 ? 9.266 0.196 -0.154 1 66.69 441 ASN A O 1
ATOM 3348 N N . PRO A 1 442 ? 9.172 -1.996 -0.094 1 71.25 442 PRO A N 1
ATOM 3349 C CA . PRO A 1 442 ? 8.953 -2.023 1.355 1 71.25 442 PRO A CA 1
ATOM 3350 C C . PRO A 1 442 ? 10.117 -1.402 2.133 1 71.25 442 PRO A C 1
ATOM 3352 O O . PRO A 1 442 ? 9.977 -1.104 3.322 1 71.25 442 PRO A O 1
ATOM 3355 N N . LYS A 1 443 ? 11.219 -1.16 1.531 1 70.94 443 LYS A N 1
ATOM 3356 C CA . LYS A 1 443 ? 12.391 -0.597 2.201 1 70.94 443 LYS A CA 1
ATOM 3357 C C . LYS A 1 443 ? 12.242 0.911 2.385 1 70.94 443 LYS A C 1
ATOM 3359 O O . LYS A 1 443 ? 12.961 1.516 3.184 1 70.94 443 LYS A O 1
ATOM 3364 N N . TYR A 1 444 ? 11.305 1.501 1.659 1 78.69 444 TYR A N 1
ATOM 3365 C CA . TYR A 1 444 ? 11.242 2.959 1.664 1 78.69 444 TYR A CA 1
ATOM 3366 C C . TYR A 1 444 ? 9.844 3.447 2 1 78.69 444 TYR A C 1
ATOM 3368 O O . TYR A 1 444 ? 9.156 4.02 1.149 1 78.69 444 TYR A O 1
ATOM 3376 N N . PRO A 1 445 ? 9.531 3.33 3.254 1 85.06 445 PRO A N 1
ATOM 3377 C CA . PRO A 1 445 ? 8.211 3.781 3.693 1 85.06 445 PRO A CA 1
ATOM 3378 C C . PRO A 1 445 ? 8.133 5.297 3.873 1 85.06 445 PRO A C 1
ATOM 3380 O O . PRO A 1 445 ? 9.133 5.934 4.215 1 85.06 445 PRO A O 1
ATOM 3383 N N . ILE A 1 446 ? 6.996 5.887 3.572 1 90.44 446 ILE A N 1
ATOM 3384 C CA . ILE A 1 446 ? 6.676 7.293 3.812 1 90.44 446 ILE A CA 1
ATOM 3385 C C . ILE A 1 446 ? 5.402 7.395 4.648 1 90.44 446 ILE A C 1
ATOM 3387 O O . ILE A 1 446 ? 4.367 6.832 4.285 1 90.44 446 ILE A O 1
ATOM 3391 N N . ILE A 1 447 ? 5.535 8.062 5.762 1 92.44 447 ILE A N 1
ATOM 3392 C CA . ILE A 1 447 ? 4.348 8.312 6.57 1 92.44 447 ILE A CA 1
ATOM 3393 C C . ILE A 1 447 ? 3.523 9.438 5.941 1 92.44 447 ILE A C 1
ATOM 3395 O O . ILE A 1 447 ? 4.039 10.531 5.699 1 92.44 447 ILE A O 1
ATOM 3399 N N . LEU A 1 448 ? 2.295 9.227 5.715 1 92.19 448 LEU A N 1
ATOM 3400 C CA . LEU A 1 448 ? 1.445 10.188 5.023 1 92.19 448 LEU A CA 1
ATOM 3401 C C . LEU A 1 448 ? 0.576 10.953 6.012 1 92.19 448 LEU A C 1
ATOM 3403 O O . LEU A 1 448 ? 0.086 12.039 5.699 1 92.19 448 LEU A O 1
ATOM 3407 N N . GLY A 1 449 ? 0.352 10.375 7.137 1 91.31 449 GLY A N 1
ATOM 3408 C CA . GLY A 1 449 ? -0.472 11.008 8.148 1 91.31 449 GLY A CA 1
ATOM 3409 C C . GLY A 1 449 ? -0.745 10.117 9.344 1 91.31 449 GLY A C 1
ATOM 3410 O O . GLY A 1 449 ? -0.424 8.922 9.32 1 91.31 449 GLY A O 1
ATOM 3411 N N . ALA A 1 450 ? -1.257 10.703 10.414 1 88.94 450 ALA A N 1
ATOM 3412 C CA . ALA A 1 450 ? -1.655 9.969 11.609 1 88.94 450 ALA A CA 1
ATOM 3413 C C . ALA A 1 450 ? -3.168 9.758 11.648 1 88.94 450 ALA A C 1
ATOM 3415 O O . ALA A 1 450 ? -3.918 10.5 11.008 1 88.94 450 ALA A O 1
ATOM 3416 N N . LEU A 1 451 ? -3.578 8.781 12.383 1 80.25 451 LEU A N 1
ATOM 3417 C CA . LEU A 1 451 ? -4.992 8.43 12.422 1 80.25 451 LEU A CA 1
ATOM 3418 C C . LEU A 1 451 ? -5.523 8.445 13.852 1 80.25 451 LEU A C 1
ATOM 3420 O O . LEU A 1 451 ? -4.801 8.109 14.789 1 80.25 451 LEU A O 1
ATOM 3424 N N . TYR A 1 452 ? -6.727 8.867 13.953 1 78.94 452 TYR A N 1
ATOM 3425 C CA . TYR A 1 452 ? -7.449 8.672 15.203 1 78.94 452 TYR A CA 1
ATOM 3426 C C . TYR A 1 452 ? -8.047 7.273 15.273 1 78.94 452 TYR A C 1
ATOM 3428 O O . TYR A 1 452 ? -8.188 6.602 14.25 1 78.94 452 TYR A O 1
ATOM 3436 N N . SER A 1 453 ? -8.227 6.824 16.438 1 76.75 453 SER A N 1
ATOM 3437 C CA . SER A 1 453 ? -8.867 5.543 16.719 1 76.75 453 SER A CA 1
ATOM 3438 C C . SER A 1 453 ? -9.656 5.594 18.031 1 76.75 453 SER A C 1
ATOM 3440 O O . SER A 1 453 ? -9.719 6.633 18.688 1 76.75 453 SER A O 1
ATOM 3442 N N . ASN A 1 454 ? -10.328 4.438 18.281 1 75.81 454 ASN A N 1
ATOM 3443 C CA . ASN A 1 454 ? -11.008 4.379 19.578 1 75.81 454 ASN A CA 1
ATOM 3444 C C . ASN A 1 454 ? -10.016 4.504 20.734 1 75.81 454 ASN A C 1
ATOM 3446 O O . ASN A 1 454 ? -10.336 5.109 21.766 1 75.81 454 ASN A O 1
ATOM 3450 N N . ALA A 1 455 ? -8.828 3.939 20.547 1 71.38 455 ALA A N 1
ATOM 3451 C CA . ALA A 1 455 ? -7.781 4.02 21.578 1 71.38 455 ALA A CA 1
ATOM 3452 C C . ALA A 1 455 ? -7.145 5.406 21.594 1 71.38 455 ALA A C 1
ATOM 3454 O O . ALA A 1 455 ? -6.648 5.848 22.641 1 71.38 455 ALA A O 1
ATOM 3455 N N . LYS A 1 456 ? -7.062 6.023 20.5 1 79.56 456 LYS A N 1
ATOM 3456 C CA . LYS A 1 456 ? -6.57 7.387 20.328 1 79.56 456 LYS A CA 1
ATOM 3457 C C . LYS A 1 456 ? -7.664 8.305 19.797 1 79.56 456 LYS A C 1
ATOM 3459 O O . LYS A 1 456 ? -7.715 8.586 18.594 1 79.56 456 LYS A O 1
ATOM 3464 N N . GLN A 1 457 ? -8.461 8.812 20.703 1 79.06 457 GLN A N 1
ATOM 3465 C CA . GLN A 1 457 ? -9.703 9.5 20.359 1 79.06 457 GLN A CA 1
ATOM 3466 C C . GLN A 1 457 ? -9.414 10.883 19.766 1 79.06 457 GLN A C 1
ATOM 3468 O O . GLN A 1 457 ? -8.453 11.539 20.172 1 79.06 457 GLN A O 1
ATOM 3473 N N . ALA A 1 458 ? -10.297 11.281 18.953 1 79.88 458 ALA A N 1
ATOM 3474 C CA . ALA A 1 458 ? -10.211 12.594 18.312 1 79.88 458 ALA A CA 1
ATOM 3475 C C . ALA A 1 458 ? -10.617 13.703 19.281 1 79.88 458 ALA A C 1
ATOM 3477 O O . ALA A 1 458 ? -11.398 13.469 20.219 1 79.88 458 ALA A O 1
ATOM 3478 N N . VAL A 1 459 ? -10.031 14.883 19.156 1 78.56 459 VAL A N 1
ATOM 3479 C CA . VAL A 1 459 ? -10.305 16.016 20.031 1 78.56 459 VAL A CA 1
ATOM 3480 C C . VAL A 1 459 ? -11.695 16.578 19.734 1 78.56 459 VAL A C 1
ATOM 3482 O O . VAL A 1 459 ? -12.398 17.031 20.641 1 78.56 459 VAL A O 1
ATOM 3485 N N . ALA A 1 460 ? -12.031 16.672 18.5 1 76.25 460 ALA A N 1
ATOM 3486 C CA . ALA A 1 460 ? -13.336 17.234 18.172 1 76.25 460 ALA A CA 1
ATOM 3487 C C . ALA A 1 460 ? -14.117 16.312 17.234 1 76.25 460 ALA A C 1
ATOM 3489 O O . ALA A 1 460 ? -13.672 16.031 16.109 1 76.25 460 ALA A O 1
ATOM 3490 N N . THR A 1 461 ? -15.125 15.664 17.844 1 78.75 461 THR A N 1
ATOM 3491 C CA . THR A 1 461 ? -16.047 14.891 17 1 78.75 461 THR A CA 1
ATOM 3492 C C . THR A 1 461 ? -17.219 15.75 16.547 1 78.75 461 THR A C 1
ATOM 3494 O O . THR A 1 461 ? -17.844 16.438 17.359 1 78.75 461 THR A O 1
ATOM 3497 N N . PRO A 1 462 ? -17.344 15.781 15.273 1 82.44 462 PRO A N 1
ATOM 3498 C CA . PRO A 1 462 ? -18.453 16.609 14.805 1 82.44 462 PRO A CA 1
ATOM 3499 C C . PRO A 1 462 ? -19.797 16.203 15.406 1 82.44 462 PRO A C 1
ATOM 3501 O O . PRO A 1 462 ? -20.109 15.008 15.445 1 82.44 462 PRO A O 1
ATOM 3504 N N . ALA A 1 463 ? -20.5 17.125 15.93 1 79.25 463 ALA A N 1
ATOM 3505 C CA . ALA A 1 463 ? -21.812 16.891 16.516 1 79.25 463 ALA A CA 1
ATOM 3506 C C . ALA A 1 463 ? -22.875 16.734 15.422 1 79.25 463 ALA A C 1
ATOM 3508 O O . ALA A 1 463 ? -23.891 16.062 15.633 1 79.25 463 ALA A O 1
ATOM 3509 N N . ASP A 1 464 ? -22.688 17.359 14.344 1 85.5 464 ASP A N 1
ATOM 3510 C CA . ASP A 1 464 ? -23.594 17.328 13.203 1 85.5 464 ASP A CA 1
ATOM 3511 C C . ASP A 1 464 ? -22.844 17.578 11.898 1 85.5 464 ASP A C 1
ATOM 3513 O O . ASP A 1 464 ? -21.625 17.516 11.859 1 85.5 464 ASP A O 1
ATOM 3517 N N . ASN A 1 465 ? -23.641 17.812 10.859 1 88.19 465 ASN A N 1
ATOM 3518 C CA . ASN A 1 465 ? -23.047 17.922 9.531 1 88.19 465 ASN A CA 1
ATOM 3519 C C . ASN A 1 465 ? -22.531 19.344 9.273 1 88.19 465 ASN A C 1
ATOM 3521 O O . ASN A 1 465 ? -21.922 19.594 8.234 1 88.19 465 ASN A O 1
ATOM 3525 N N . ASN A 1 466 ? -22.688 20.234 10.234 1 84.19 466 ASN A N 1
ATOM 3526 C CA . ASN A 1 466 ? -22.234 21.594 10 1 84.19 466 ASN A CA 1
ATOM 3527 C C . ASN A 1 466 ? -20.734 21.75 10.227 1 84.19 466 ASN A C 1
ATOM 3529 O O . ASN A 1 466 ? -20.094 22.609 9.633 1 84.19 466 ASN A O 1
ATOM 3533 N N . ASN A 1 467 ? -20.25 20.953 11.164 1 90.81 467 ASN A N 1
ATOM 3534 C CA . ASN A 1 467 ? -18.797 20.938 11.398 1 90.81 467 ASN A CA 1
ATOM 3535 C C . ASN A 1 467 ? -18.281 22.328 11.773 1 90.81 467 ASN A C 1
ATOM 3537 O O . ASN A 1 467 ? -17.344 22.828 11.148 1 90.81 467 ASN A O 1
ATOM 3541 N N . TYR A 1 468 ? -18.734 22.938 12.82 1 89.56 468 TYR A N 1
ATOM 3542 C CA . TYR A 1 468 ? -18.453 24.312 13.18 1 89.56 468 TYR A CA 1
ATOM 3543 C C . TYR A 1 468 ? -17.141 24.438 13.922 1 89.56 468 TYR A C 1
ATOM 3545 O O . TYR A 1 468 ? -16.5 25.5 13.898 1 89.56 468 TYR A O 1
ATOM 3553 N N . ILE A 1 469 ? -16.75 23.438 14.539 1 91.31 469 ILE A N 1
ATOM 3554 C CA . ILE A 1 469 ? -15.594 23.562 15.414 1 91.31 469 ILE A CA 1
ATOM 3555 C C . ILE A 1 469 ? -14.359 23 14.719 1 91.31 469 ILE A C 1
ATOM 3557 O O . ILE A 1 469 ? -14.383 21.875 14.211 1 91.31 469 ILE A O 1
ATOM 3561 N N . LYS A 1 470 ? -13.375 23.828 14.586 1 92.19 470 LYS A N 1
ATOM 3562 C CA . LYS A 1 470 ? -12.031 23.438 14.18 1 92.19 470 LYS A CA 1
ATOM 3563 C C . LYS A 1 470 ? -11.008 23.766 15.266 1 92.19 470 LYS A C 1
ATOM 3565 O O . LYS A 1 470 ? -11.133 24.781 15.961 1 92.19 470 LYS A O 1
ATOM 3570 N N . SER A 1 471 ? -10.016 22.844 15.445 1 92.25 471 SER A N 1
ATOM 3571 C CA . SER A 1 471 ? -9.062 23.141 16.516 1 92.25 471 SER A CA 1
ATOM 3572 C C . SER A 1 471 ? -7.719 22.484 16.25 1 92.25 471 SER A C 1
ATOM 3574 O O . SER A 1 471 ? -7.621 21.562 15.438 1 92.25 471 SER A O 1
ATOM 3576 N N . LEU A 1 472 ? -6.66 23.062 16.703 1 92.62 472 LEU A N 1
ATOM 3577 C CA . LEU A 1 472 ? -5.34 22.469 16.922 1 92.62 472 LEU A CA 1
ATOM 3578 C C . LEU A 1 472 ? -5.02 22.375 18.406 1 92.62 472 LEU A C 1
ATOM 3580 O O . LEU A 1 472 ? -4.965 23.391 19.094 1 92.62 472 LEU A O 1
ATOM 3584 N N . ILE A 1 473 ? -4.91 21.156 18.891 1 92.94 473 ILE A N 1
ATOM 3585 C CA . ILE A 1 473 ? -4.688 20.922 20.312 1 92.94 473 ILE A CA 1
ATOM 3586 C C . ILE A 1 473 ? -3.467 20.016 20.5 1 92.94 473 ILE A C 1
ATOM 3588 O O . ILE A 1 473 ? -3.369 18.953 19.891 1 92.94 473 ILE A O 1
ATOM 3592 N N . THR A 1 474 ? -2.521 20.469 21.281 1 92.94 474 THR A N 1
ATOM 3593 C CA . THR A 1 474 ? -1.329 19.656 21.547 1 92.94 474 THR A CA 1
ATOM 3594 C C . THR A 1 474 ? -1.564 18.703 22.703 1 92.94 474 THR A C 1
ATOM 3596 O O . THR A 1 474 ? -2.629 18.719 23.328 1 92.94 474 THR A O 1
ATOM 3599 N N . LYS A 1 475 ? -0.603 17.875 23 1 90.88 475 LYS A N 1
ATOM 3600 C CA . LYS A 1 475 ? -0.708 16.812 24 1 90.88 475 LYS A CA 1
ATOM 3601 C C . LYS A 1 475 ? -0.988 17.391 25.375 1 90.88 475 LYS A C 1
ATOM 3603 O O . LYS A 1 475 ? -1.727 16.812 26.172 1 90.88 475 LYS A O 1
ATOM 3608 N N . SER A 1 476 ? -0.394 18.531 25.672 1 93.19 476 SER A N 1
ATOM 3609 C CA . SER A 1 476 ? -0.575 19.156 26.984 1 93.19 476 SER A CA 1
ATOM 3610 C C . SER A 1 476 ? -1.738 20.141 26.969 1 93.19 476 SER A C 1
ATOM 3612 O O . SER A 1 476 ? -1.823 21.031 27.828 1 93.19 476 SER A O 1
ATOM 3614 N N . GLN A 1 477 ? -2.469 20.141 25.922 1 94 477 GLN A N 1
ATOM 3615 C CA . GLN A 1 477 ? -3.742 20.844 25.812 1 94 477 GLN A CA 1
ATOM 3616 C C . GLN A 1 477 ? -3.531 22.328 25.578 1 94 477 GLN A C 1
ATOM 3618 O O . GLN A 1 477 ? -4.227 23.156 26.172 1 94 477 GLN A O 1
ATOM 3623 N N . LEU A 1 478 ? -2.449 22.688 25 1 95.5 478 LEU A N 1
ATOM 3624 C CA . LEU A 1 478 ? -2.375 23.984 24.375 1 95.5 478 LEU A CA 1
ATOM 3625 C C . LEU A 1 478 ? -3.305 24.062 23.156 1 95.5 478 LEU A C 1
ATOM 3627 O O . LEU A 1 478 ? -3.232 23.219 22.266 1 95.5 478 LEU A O 1
ATOM 3631 N N . LYS A 1 479 ? -4.141 25.094 23.094 1 95.12 479 LYS A N 1
ATOM 3632 C CA . LYS A 1 479 ? -5.254 24.969 22.156 1 95.12 479 LYS A CA 1
ATOM 3633 C C . LYS A 1 479 ? -5.41 26.234 21.328 1 95.12 479 LYS A C 1
ATOM 3635 O O . LYS A 1 479 ? -5.289 27.344 21.844 1 95.12 479 LYS A O 1
ATOM 3640 N N . LEU A 1 480 ? -5.543 26.125 20.078 1 95.31 480 LEU A N 1
ATOM 3641 C CA . LEU A 1 480 ? -6.082 27.078 19.125 1 95.31 480 LEU A CA 1
ATOM 3642 C C . LEU A 1 480 ? -7.406 26.594 18.547 1 95.31 480 LEU A C 1
ATOM 3644 O O . LEU A 1 480 ? -7.457 25.531 17.922 1 95.31 480 LEU A O 1
ATOM 3648 N N . SER A 1 481 ? -8.539 27.344 18.734 1 95.25 481 SER A N 1
ATOM 3649 C CA . SER A 1 481 ? -9.859 26.859 18.328 1 95.25 481 SER A CA 1
ATOM 3650 C C . SER A 1 481 ? -10.602 27.922 17.516 1 95.25 481 SER A C 1
ATOM 3652 O O . SER A 1 481 ? -10.445 29.109 17.75 1 95.25 481 SER A O 1
ATOM 3654 N N . PHE A 1 482 ? -11.398 27.422 16.609 1 95 482 PHE A N 1
ATOM 3655 C CA . PHE A 1 482 ? -12.273 28.219 15.758 1 95 482 PHE A CA 1
ATOM 3656 C C . PHE A 1 482 ? -13.719 27.75 15.875 1 95 482 PHE A C 1
ATOM 3658 O O . PHE A 1 482 ? -14 26.562 15.68 1 95 482 PHE A O 1
ATOM 3665 N N . ASP A 1 483 ? -14.586 28.562 16.188 1 95.25 483 ASP A N 1
ATOM 3666 C CA . ASP A 1 483 ? -16.016 28.297 16.188 1 95.25 483 ASP A CA 1
ATOM 3667 C C . ASP A 1 483 ? -16.734 29.062 15.07 1 95.25 483 ASP A C 1
ATOM 3669 O O . ASP A 1 483 ? -16.984 30.25 15.203 1 95.25 483 ASP A O 1
ATOM 3673 N N . ASP A 1 484 ? -17.188 28.406 14.094 1 93.62 484 ASP A N 1
ATOM 3674 C CA . ASP A 1 484 ? -17.781 29.016 12.906 1 93.62 484 ASP A CA 1
ATOM 3675 C C . ASP A 1 484 ? -19.219 29.453 13.188 1 93.62 484 ASP A C 1
ATOM 3677 O O . ASP A 1 484 ? -19.75 30.312 12.492 1 93.62 484 ASP A O 1
ATOM 3681 N N . GLU A 1 485 ? -19.781 28.766 14.117 1 93.38 485 GLU A N 1
ATOM 3682 C CA . GLU A 1 485 ? -21.156 29.141 14.422 1 93.38 485 GLU A CA 1
ATOM 3683 C C . GLU A 1 485 ? -21.219 30.5 15.109 1 93.38 485 GLU A C 1
ATOM 3685 O O . GLU A 1 485 ? -21.984 31.375 14.695 1 93.38 485 GLU A O 1
ATOM 3690 N N . LYS A 1 486 ? -20.406 30.656 16.141 1 95.75 486 LYS A N 1
ATOM 3691 C CA . LYS A 1 486 ? -20.406 31.891 16.938 1 95.75 486 LYS A CA 1
ATOM 3692 C C . LYS A 1 486 ? -19.375 32.875 16.391 1 95.75 486 LYS A C 1
ATOM 3694 O O . LYS A 1 486 ? -19.344 34.031 16.812 1 95.75 486 LYS A O 1
ATOM 3699 N N . LYS A 1 487 ? -18.547 32.406 15.484 1 97.19 487 LYS A N 1
ATOM 3700 C CA . LYS A 1 487 ? -17.469 33.219 14.898 1 97.19 487 LYS A CA 1
ATOM 3701 C C . LYS A 1 487 ? -16.5 33.719 15.969 1 97.19 487 LYS A C 1
ATOM 3703 O O . LYS A 1 487 ? -16.359 34.906 16.156 1 97.19 487 LYS A O 1
ATOM 3708 N N . VAL A 1 488 ? -15.875 32.781 16.672 1 97.62 488 VAL A N 1
ATOM 3709 C CA . VAL A 1 488 ? -14.977 33.031 17.797 1 97.62 488 VAL A CA 1
ATOM 3710 C C . VAL A 1 488 ? -13.648 32.312 17.562 1 97.62 488 VAL A C 1
ATOM 3712 O O . VAL A 1 488 ? -13.633 31.172 17.109 1 97.62 488 VAL A O 1
ATOM 3715 N N . ILE A 1 489 ? -12.539 32.969 17.781 1 97.75 489 ILE A N 1
ATOM 3716 C CA . ILE A 1 489 ? -11.203 32.406 17.812 1 97.75 489 ILE A CA 1
ATOM 3717 C C . ILE A 1 489 ? -10.672 32.438 19.25 1 97.75 489 ILE A C 1
ATOM 3719 O O . ILE A 1 489 ? -10.719 33.5 19.906 1 97.75 489 ILE A O 1
ATOM 3723 N N . ILE A 1 490 ? -10.148 31.312 19.703 1 96.88 490 ILE A N 1
ATOM 3724 C CA . ILE A 1 490 ? -9.609 31.281 21.062 1 96.88 490 ILE A CA 1
ATOM 3725 C C . ILE A 1 490 ? -8.234 30.609 21.047 1 96.88 490 ILE A C 1
ATOM 3727 O O . ILE A 1 490 ? -8.039 29.578 20.406 1 96.88 490 ILE A O 1
ATOM 3731 N N . ILE A 1 491 ? -7.262 31.234 21.578 1 97.25 491 ILE A N 1
ATOM 3732 C CA . ILE A 1 491 ? -5.977 30.641 21.938 1 97.25 491 ILE A CA 1
ATOM 3733 C C . ILE A 1 491 ? -5.867 30.5 23.453 1 97.25 491 ILE A C 1
ATOM 3735 O O . ILE A 1 491 ? -6.012 31.484 24.188 1 97.25 491 ILE A O 1
ATOM 3739 N N . GLU A 1 492 ? -5.578 29.344 23.922 1 96.62 492 GLU A N 1
ATOM 3740 C CA . GLU A 1 492 ? -5.641 29.188 25.375 1 96.62 492 GLU A CA 1
ATOM 3741 C C . GLU A 1 492 ? -4.672 28.109 25.859 1 96.62 492 GLU A C 1
ATOM 3743 O O . GLU A 1 492 ? -4.395 27.156 25.125 1 96.62 492 GLU A O 1
ATOM 3748 N N . THR A 1 493 ? -4.121 28.234 27.062 1 97.19 493 THR A N 1
ATOM 3749 C CA . THR A 1 493 ? -3.336 27.234 27.766 1 97.19 493 THR A CA 1
ATOM 3750 C C . THR A 1 493 ? -4.18 26.547 28.828 1 97.19 493 THR A C 1
ATOM 3752 O O . THR A 1 493 ? -5.242 27.047 29.219 1 97.19 493 THR A O 1
ATOM 3755 N N . PRO A 1 494 ? -3.709 25.391 29.297 1 96.06 494 PRO A N 1
ATOM 3756 C CA . PRO A 1 494 ? -4.48 24.703 30.344 1 96.06 494 PRO A CA 1
ATOM 3757 C C . PRO A 1 494 ? -4.508 25.469 31.656 1 96.06 494 PRO A C 1
ATOM 3759 O O . PRO A 1 494 ? -5.43 25.297 32.469 1 96.06 494 PRO A O 1
ATOM 3762 N N . GLY A 1 495 ? -3.615 26.281 31.875 1 95 495 GLY A N 1
ATOM 3763 C CA . GLY A 1 495 ? -3.559 27.078 33.094 1 95 495 GLY A CA 1
ATOM 3764 C C . GLY A 1 495 ? -4.535 28.234 33.094 1 95 495 GLY A C 1
ATOM 3765 O O . GLY A 1 495 ? -4.719 28.891 34.125 1 95 495 GLY A O 1
ATOM 3766 N N . GLY A 1 496 ? -5.086 28.547 31.969 1 94.38 496 GLY A N 1
ATOM 3767 C CA . GLY A 1 496 ? -6.129 29.562 31.938 1 94.38 496 GLY A CA 1
ATOM 3768 C C . GLY A 1 496 ? -5.688 30.844 31.266 1 94.38 496 GLY A C 1
ATOM 3769 O O . GLY A 1 496 ? -6.43 31.828 31.25 1 94.38 496 GLY A O 1
ATOM 3770 N N . ASN A 1 497 ? -4.52 30.984 30.797 1 96.88 497 ASN A N 1
ATOM 3771 C CA . ASN A 1 497 ? -4.133 32.094 29.938 1 96.88 497 ASN A CA 1
ATOM 3772 C C . ASN A 1 497 ? -4.836 32.031 28.594 1 96.88 497 ASN A C 1
ATOM 3774 O O . ASN A 1 497 ? -4.801 31 27.906 1 96.88 497 ASN A O 1
ATOM 3778 N N . LYS A 1 498 ? -5.504 33.094 28.203 1 96.25 498 LYS A N 1
ATOM 3779 C CA . LYS A 1 498 ? -6.238 32.969 26.953 1 96.25 498 LYS A CA 1
ATOM 3780 C C . LYS A 1 498 ? -6.461 34.344 26.297 1 96.25 498 LYS A C 1
ATOM 3782 O O . LYS A 1 498 ? -6.484 35.375 26.984 1 96.25 498 LYS A O 1
ATOM 3787 N N . ILE A 1 499 ? -6.566 34.344 25.062 1 97 499 ILE A N 1
ATOM 3788 C CA . ILE A 1 499 ? -7.051 35.469 24.25 1 97 499 ILE A CA 1
ATOM 3789 C C . ILE A 1 499 ? -8.25 35.031 23.422 1 97 499 ILE A C 1
ATOM 3791 O O . ILE A 1 499 ? -8.242 33.938 22.844 1 97 499 ILE A O 1
ATOM 3795 N N . THR A 1 500 ? -9.328 35.844 23.406 1 97.81 500 THR A N 1
ATOM 3796 C CA . THR A 1 500 ? -10.57 35.531 22.719 1 97.81 500 THR A CA 1
ATOM 3797 C C . THR A 1 500 ? -10.961 36.656 21.766 1 97.81 500 THR A C 1
ATOM 3799 O O . THR A 1 500 ? -11.07 37.812 22.172 1 97.81 500 THR A O 1
ATOM 3802 N N . PHE A 1 501 ? -11.156 36.344 20.516 1 97.38 501 PHE A N 1
ATOM 3803 C CA . PHE A 1 501 ? -11.789 37.188 19.516 1 97.38 501 PHE A CA 1
ATOM 3804 C C . PHE A 1 501 ? -13.211 36.719 19.234 1 97.38 501 PHE A C 1
ATOM 3806 O O . PHE A 1 501 ? -13.422 35.625 18.734 1 97.38 501 PHE A O 1
ATOM 3813 N N . SER A 1 502 ? -14.172 37.594 19.562 1 97.69 502 SER A N 1
ATOM 3814 C CA . SER A 1 502 ? -15.547 37.125 19.453 1 97.69 502 SER A CA 1
ATOM 3815 C C . SER A 1 502 ? -16.422 38.125 18.688 1 97.69 502 SER A C 1
ATOM 3817 O O . SER A 1 502 ? -16.625 39.25 19.156 1 97.69 502 SER A O 1
ATOM 3819 N N . ASP A 1 503 ? -16.938 37.688 17.578 1 97.19 503 ASP A N 1
ATOM 3820 C CA . ASP A 1 503 ? -17.953 38.5 16.891 1 97.19 503 ASP A CA 1
ATOM 3821 C C . ASP A 1 503 ? -19.281 38.406 17.641 1 97.19 503 ASP A C 1
ATOM 3823 O O . ASP A 1 503 ? -20.047 39.375 17.625 1 97.19 503 ASP A O 1
ATOM 3827 N N . GLU A 1 504 ? -19.531 37.281 18.219 1 95.31 504 GLU A N 1
ATOM 3828 C CA . GLU A 1 504 ? -20.766 37.125 18.984 1 95.31 504 GLU A CA 1
ATOM 3829 C C . GLU A 1 504 ? -20.828 38.094 20.156 1 95.31 504 GLU A C 1
ATOM 3831 O O . GLU A 1 504 ? -21.828 38.781 20.359 1 95.31 504 GLU A O 1
ATOM 3836 N N . ALA A 1 505 ? -19.734 38.125 20.859 1 95.25 505 ALA A N 1
ATOM 3837 C CA . ALA A 1 505 ? -19.672 39 22.016 1 95.25 505 ALA A CA 1
ATOM 3838 C C . ALA A 1 505 ? -19.219 40.406 21.594 1 95.25 505 ALA A C 1
ATOM 3840 O O . ALA A 1 505 ? -19.234 41.344 22.406 1 95.25 505 ALA A O 1
ATOM 3841 N N . LYS A 1 506 ? -18.797 40.531 20.281 1 97.06 506 LYS A N 1
ATOM 3842 C CA . LYS A 1 506 ? -18.297 41.812 19.766 1 97.06 506 LYS A CA 1
ATOM 3843 C C . LYS A 1 506 ? -17.172 42.344 20.656 1 97.06 506 LYS A C 1
ATOM 3845 O O . LYS A 1 506 ? -17.219 43.5 21.078 1 97.06 506 LYS A O 1
ATOM 3850 N N . SER A 1 507 ? -16.219 41.469 20.969 1 97.5 507 SER A N 1
ATOM 3851 C CA . SER A 1 507 ? -15.18 41.875 21.906 1 97.5 507 SER A CA 1
ATOM 3852 C C . SER A 1 507 ? -13.859 41.156 21.594 1 97.5 507 SER A C 1
ATOM 3854 O O . SER A 1 507 ? -13.852 40.156 20.875 1 97.5 507 SER A O 1
ATOM 3856 N N . VAL A 1 508 ? -12.766 41.75 22.031 1 97.81 508 VAL A N 1
ATOM 3857 C CA . VAL A 1 508 ? -11.461 41.125 22.188 1 97.81 508 VAL A CA 1
ATOM 3858 C C . VAL A 1 508 ? -11.07 41.094 23.656 1 97.81 508 VAL A C 1
ATOM 3860 O O . VAL A 1 508 ? -11.125 42.125 24.328 1 97.81 508 VAL A O 1
ATOM 3863 N N . GLU A 1 509 ? -10.734 39.938 24.125 1 97.38 509 GLU A N 1
ATOM 3864 C CA . GLU A 1 509 ? -10.43 39.812 25.547 1 97.38 509 GLU A CA 1
ATOM 3865 C C . GLU A 1 509 ? -9.156 39 25.781 1 97.38 509 GLU A C 1
ATOM 3867 O O . GLU A 1 509 ? -8.969 37.938 25.172 1 97.38 509 GLU A O 1
ATOM 3872 N N . ILE A 1 510 ? -8.258 39.562 26.562 1 97.62 510 ILE A N 1
ATOM 3873 C CA . ILE A 1 510 ? -7.082 38.844 27.031 1 97.62 510 ILE A CA 1
ATOM 3874 C C . ILE A 1 510 ? -7.195 38.625 28.531 1 97.62 510 ILE A C 1
ATOM 3876 O O . ILE A 1 510 ? -7.449 39.562 29.297 1 97.62 510 ILE A O 1
ATOM 3880 N N . GLU A 1 511 ? -7.031 37.375 28.953 1 96.69 511 GLU A N 1
ATOM 3881 C CA . GLU A 1 511 ? -7.102 37 30.359 1 96.69 511 GLU A CA 1
ATOM 3882 C C . GLU A 1 511 ? -5.93 36.094 30.75 1 96.69 511 GLU A C 1
ATOM 3884 O O . GLU A 1 511 ? -5.523 35.219 29.969 1 96.69 511 GLU A O 1
ATOM 3889 N N . ASP A 1 512 ? -5.387 36.312 31.953 1 95.75 512 ASP A N 1
ATOM 3890 C CA . ASP A 1 512 ? -4.34 35.406 32.438 1 95.75 512 ASP A CA 1
ATOM 3891 C C . ASP A 1 512 ? -4.824 34.562 33.625 1 95.75 512 ASP A C 1
ATOM 3893 O O . ASP A 1 512 ? -5.957 34.719 34.062 1 95.75 512 ASP A O 1
ATOM 3897 N N . GLN A 1 513 ? -4.004 33.656 34.062 1 95.69 513 GLN A N 1
ATOM 3898 C CA . GLN A 1 513 ? -4.387 32.688 35.094 1 95.69 513 GLN A CA 1
ATOM 3899 C C . GLN A 1 513 ? -4.461 33.375 36.469 1 95.69 513 GLN A C 1
ATOM 3901 O O . GLN A 1 513 ? -4.934 32.781 37.438 1 95.69 513 GLN A O 1
ATOM 3906 N N . ASN A 1 514 ? -4.082 34.656 36.594 1 95.06 514 ASN A N 1
ATOM 3907 C CA . ASN A 1 514 ? -4.074 35.406 37.844 1 95.06 514 ASN A CA 1
ATOM 3908 C C . ASN A 1 514 ? -5.262 36.375 37.906 1 95.06 514 ASN A C 1
ATOM 3910 O O . ASN A 1 514 ? -5.273 37.281 38.719 1 95.06 514 ASN A O 1
ATOM 3914 N N . SER A 1 515 ? -6.16 36.312 37 1 93.38 515 SER A N 1
ATOM 3915 C CA . SER A 1 515 ? -7.398 37.094 36.969 1 93.38 515 SER A CA 1
ATOM 3916 C C . SER A 1 515 ? -7.148 38.5 36.469 1 93.38 515 SER A C 1
ATOM 3918 O O . SER A 1 515 ? -7.902 39.438 36.781 1 93.38 515 SER A O 1
ATOM 3920 N N . ASN A 1 516 ? -6.008 38.781 35.906 1 96.44 516 ASN A N 1
ATOM 3921 C CA . ASN A 1 516 ? -5.84 40 35.125 1 96.44 516 ASN A CA 1
ATOM 3922 C C . ASN A 1 516 ? -6.566 39.938 33.812 1 96.44 516 ASN A C 1
ATOM 3924 O O . ASN A 1 516 ? -6.629 38.875 33.188 1 96.44 516 ASN A O 1
ATOM 3928 N N . SER A 1 517 ? -7.102 41.094 33.375 1 96.94 517 SER A N 1
ATOM 3929 C CA . SER A 1 517 ? -7.797 41.062 32.094 1 96.94 517 SER A CA 1
ATOM 3930 C C . SER A 1 517 ? -7.715 42.406 31.391 1 96.94 517 SER A C 1
ATOM 3932 O O . SER A 1 517 ? -7.605 43.438 32.031 1 96.94 517 SER A O 1
ATOM 3934 N N . VAL A 1 518 ? -7.637 42.344 30.141 1 96.12 518 VAL A N 1
ATOM 3935 C CA . VAL A 1 518 ? -7.812 43.438 29.203 1 96.12 518 VAL A CA 1
ATOM 3936 C C . VAL A 1 518 ? -8.977 43.156 28.266 1 96.12 518 VAL A C 1
ATOM 3938 O O . VAL A 1 518 ? -8.938 42.156 27.516 1 96.12 518 VAL A O 1
ATOM 3941 N N . LYS A 1 519 ? -9.992 44 28.344 1 96.75 519 LYS A N 1
ATOM 3942 C CA . LYS A 1 519 ? -11.195 43.75 27.547 1 96.75 519 LYS A CA 1
ATOM 3943 C C . LYS A 1 519 ? -11.531 44.969 26.672 1 96.75 519 LYS A C 1
ATOM 3945 O O . LYS A 1 519 ? -11.562 46.094 27.156 1 96.75 519 LYS A O 1
ATOM 3950 N N . MET A 1 520 ? -11.734 44.719 25.438 1 97 520 MET A N 1
ATOM 3951 C CA . MET A 1 520 ? -12.211 45.719 24.469 1 97 520 MET A CA 1
ATOM 3952 C C . MET A 1 520 ? -13.617 45.375 24 1 97 520 MET A C 1
ATOM 3954 O O . MET A 1 520 ? -13.828 44.344 23.344 1 97 520 MET A O 1
ATOM 3958 N N . THR A 1 521 ? -14.5 46.219 24.344 1 96.81 521 THR A N 1
ATOM 3959 C CA . THR A 1 521 ? -15.906 46 24.031 1 96.81 521 THR A CA 1
ATOM 3960 C C . THR A 1 521 ? -16.531 47.25 23.438 1 96.81 521 THR A C 1
ATOM 3962 O O . THR A 1 521 ? -15.836 48.219 23.172 1 96.81 521 THR A O 1
ATOM 3965 N N . SER A 1 522 ? -17.859 47.156 23.188 1 95.06 522 SER A N 1
ATOM 3966 C CA . SER A 1 522 ? -18.594 48.312 22.703 1 95.06 522 SER A CA 1
ATOM 3967 C C . SER A 1 522 ? -18.594 49.438 23.734 1 95.06 522 SER A C 1
ATOM 3969 O O . SER A 1 522 ? -18.812 50.594 23.391 1 95.06 522 SER A O 1
ATOM 3971 N N . SER A 1 523 ? -18.266 49.188 25 1 94.19 523 SER A N 1
ATOM 3972 C CA . SER A 1 523 ? -18.266 50.156 26.062 1 94.19 523 SER A CA 1
ATOM 3973 C C . SER A 1 523 ? -16.875 50.781 26.25 1 94.19 523 SER A C 1
ATOM 3975 O O . SER A 1 523 ? -16.703 51.688 27.062 1 94.19 523 SER A O 1
ATOM 3977 N N . GLY A 1 524 ? -15.914 50.406 25.469 1 95.38 524 GLY A N 1
ATOM 3978 C CA . GLY A 1 524 ? -14.555 50.906 25.562 1 95.38 524 GLY A CA 1
ATOM 3979 C C . GLY A 1 524 ? -13.547 49.844 25.969 1 95.38 524 GLY A C 1
ATOM 3980 O O . GLY A 1 524 ? -13.656 48.688 25.562 1 95.38 524 GLY A O 1
ATOM 3981 N N . ILE A 1 525 ? -12.422 50.281 26.672 1 96.44 525 ILE A N 1
ATOM 3982 C CA . ILE A 1 525 ? -11.328 49.438 27.094 1 96.44 525 ILE A CA 1
ATOM 3983 C C . ILE A 1 525 ? -11.32 49.312 28.609 1 96.44 525 ILE A C 1
ATOM 3985 O O . ILE A 1 525 ? -11.391 50.312 29.328 1 96.44 525 ILE A O 1
ATOM 3989 N N . ASP A 1 526 ? -11.328 48.125 29.094 1 96.12 526 ASP A N 1
ATOM 3990 C CA . ASP A 1 526 ? -11.266 47.875 30.531 1 96.12 526 ASP A CA 1
ATOM 3991 C C . ASP A 1 526 ? -9.992 47.094 30.891 1 96.12 526 ASP A C 1
ATOM 3993 O O . ASP A 1 526 ? -9.742 46 30.344 1 96.12 526 ASP A O 1
ATOM 3997 N N . LEU A 1 527 ? -9.094 47.688 31.641 1 96.25 527 LEU A N 1
ATOM 3998 C CA . LEU A 1 527 ? -7.953 47 32.25 1 96.25 527 LEU A CA 1
ATOM 3999 C C . LEU A 1 527 ? -8.227 46.688 33.719 1 96.25 527 LEU A C 1
ATOM 4001 O O . LEU A 1 527 ? -8.438 47.594 34.531 1 96.25 527 LEU A O 1
ATOM 4005 N N . GLN A 1 528 ? -8.219 45.469 34.094 1 96.38 528 GLN A N 1
ATOM 4006 C CA . GLN A 1 528 ? -8.555 45.062 35.438 1 96.38 528 GLN A CA 1
ATOM 4007 C C . GLN A 1 528 ? -7.488 44.156 36.031 1 96.38 528 GLN A C 1
ATOM 4009 O O . GLN A 1 528 ? -6.996 43.25 35.344 1 96.38 528 GLN A O 1
ATOM 4014 N N . SER A 1 529 ? -7.086 44.406 37.25 1 96.81 529 SER A N 1
ATOM 4015 C CA . SER A 1 529 ? -6.172 43.531 37.969 1 96.81 529 SER A CA 1
ATOM 4016 C C . SER A 1 529 ? -6.574 43.406 39.438 1 96.81 529 SER A C 1
ATOM 4018 O O . SER A 1 529 ? -7.023 44.375 40.062 1 96.81 529 SER A O 1
ATOM 4020 N N . GLY A 1 530 ? -6.5 42.25 40 1 93.19 530 GLY A N 1
ATOM 4021 C CA . GLY A 1 530 ? -6.695 42.062 41.438 1 93.19 530 GLY A CA 1
ATOM 4022 C C . GLY A 1 530 ? -5.516 42.531 42.25 1 93.19 530 GLY A C 1
ATOM 4023 O O . GLY A 1 530 ? -5.57 42.5 43.5 1 93.19 530 GLY A O 1
ATOM 4024 N N . LYS A 1 531 ? -4.496 42.969 41.562 1 95.69 531 LYS A N 1
ATOM 4025 C CA . LYS A 1 531 ? -3.299 43.5 42.219 1 95.69 531 LYS A CA 1
ATOM 4026 C C . LYS A 1 531 ? -2.965 44.875 41.656 1 95.69 531 LYS A C 1
ATOM 4028 O O . LYS A 1 531 ? -3.84 45.75 41.594 1 95.69 531 LYS A O 1
ATOM 4033 N N . ASP A 1 532 ? -1.66 45.125 41.312 1 95.88 532 ASP A N 1
ATOM 4034 C CA . ASP A 1 532 ? -1.259 46.469 40.906 1 95.88 532 ASP A CA 1
ATOM 4035 C C . ASP A 1 532 ? -1.316 46.625 39.406 1 95.88 532 ASP A C 1
ATOM 4037 O O . ASP A 1 532 ? -1.164 45.656 38.656 1 95.88 532 ASP A O 1
ATOM 4041 N N . ILE A 1 533 ? -1.655 47.781 38.938 1 96.38 533 ILE A N 1
ATOM 4042 C CA . ILE A 1 533 ? -1.419 48.219 37.562 1 96.38 533 ILE A CA 1
ATOM 4043 C C . ILE A 1 533 ? -0.33 49.281 37.531 1 96.38 533 ILE A C 1
ATOM 4045 O O . ILE A 1 533 ? -0.481 50.344 38.125 1 96.38 533 ILE A O 1
ATOM 4049 N N . ASN A 1 534 ? 0.732 48.938 36.938 1 96.31 534 ASN A N 1
ATOM 4050 C CA . ASN A 1 534 ? 1.859 49.844 36.781 1 96.31 534 ASN A CA 1
ATOM 4051 C C . ASN A 1 534 ? 2.012 50.375 35.375 1 96.31 534 ASN A C 1
ATOM 4053 O O . ASN A 1 534 ? 2.168 49.562 34.438 1 96.31 534 ASN A O 1
ATOM 4057 N N . ILE A 1 535 ? 1.879 51.625 35.156 1 96.25 535 ILE A N 1
ATOM 4058 C CA . ILE A 1 535 ? 2.129 52.25 33.844 1 96.25 535 ILE A CA 1
ATOM 4059 C C . ILE A 1 535 ? 3.404 53.094 33.938 1 96.25 535 ILE A C 1
ATOM 4061 O O . ILE A 1 535 ? 3.457 54.094 34.656 1 96.25 535 ILE A O 1
ATOM 4065 N N . LYS A 1 536 ? 4.418 52.688 33.281 1 95.5 536 LYS A N 1
ATOM 4066 C CA . LYS A 1 536 ? 5.723 53.344 33.344 1 95.5 536 LYS A CA 1
ATOM 4067 C C . LYS A 1 536 ? 6.203 53.75 31.953 1 95.5 536 LYS A C 1
ATOM 4069 O O . LYS A 1 536 ? 6.27 52.906 31.047 1 95.5 536 LYS A O 1
ATOM 4074 N N . ALA A 1 537 ? 6.516 55 31.75 1 95.31 537 ALA A N 1
ATOM 4075 C CA . ALA A 1 537 ? 7.086 55.531 30.516 1 95.31 537 ALA A CA 1
ATOM 4076 C C . ALA A 1 537 ? 8.383 56.281 30.797 1 95.31 537 ALA A C 1
ATOM 4078 O O . ALA A 1 537 ? 8.492 57 31.781 1 95.31 537 ALA A O 1
ATOM 4079 N N . THR A 1 538 ? 9.422 56.062 29.969 1 92.94 538 THR A N 1
ATOM 4080 C CA . THR A 1 538 ? 10.625 56.875 30.078 1 92.94 538 THR A CA 1
ATOM 4081 C C . THR A 1 538 ? 10.375 58.281 29.531 1 92.94 538 THR A C 1
ATOM 4083 O O . THR A 1 538 ? 11 59.219 29.969 1 92.94 538 THR A O 1
ATOM 4086 N N . GLY A 1 539 ? 9.477 58.375 28.672 1 94.94 539 GLY A N 1
ATOM 4087 C CA . GLY A 1 539 ? 9.031 59.656 28.188 1 94.94 539 GLY A CA 1
ATOM 4088 C C . GLY A 1 539 ? 7.875 60.25 28.984 1 94.94 539 GLY A C 1
ATOM 4089 O O . GLY A 1 539 ? 7.949 60.344 30.203 1 94.94 539 GLY A O 1
ATOM 4090 N N . ASN A 1 540 ? 6.738 60.625 28.312 1 95 540 ASN A N 1
ATOM 4091 C CA . ASN A 1 540 ? 5.57 61.219 28.953 1 95 540 ASN A CA 1
ATOM 4092 C C . ASN A 1 540 ? 4.418 60.219 29.047 1 95 540 ASN A C 1
ATOM 4094 O O . ASN A 1 540 ? 4.348 59.281 28.266 1 95 540 ASN A O 1
ATOM 4098 N N . ILE A 1 541 ? 3.625 60.375 30.109 1 95.12 541 ILE A N 1
ATOM 4099 C CA . ILE A 1 541 ? 2.311 59.75 30.156 1 95.12 541 ILE A CA 1
ATOM 4100 C C . ILE A 1 541 ? 1.225 60.812 29.938 1 95.12 541 ILE A C 1
ATOM 4102 O O . ILE A 1 541 ? 1.152 61.781 30.672 1 95.12 541 ILE A O 1
ATOM 4106 N N . THR A 1 542 ? 0.522 60.656 28.906 1 95.56 542 THR A N 1
ATOM 4107 C CA . THR A 1 542 ? -0.565 61.562 28.609 1 95.56 542 THR A CA 1
ATOM 4108 C C . THR A 1 542 ? -1.915 60.875 28.688 1 95.56 542 THR A C 1
ATOM 4110 O O . THR A 1 542 ? -2.145 59.875 28 1 95.56 542 THR A O 1
ATOM 4113 N N . LEU A 1 543 ? -2.787 61.344 29.594 1 95.75 543 LEU A N 1
ATOM 4114 C CA . LEU A 1 543 ? -4.184 60.906 29.672 1 95.75 543 LEU A CA 1
ATOM 4115 C C . LEU A 1 543 ? -5.105 62 29.125 1 95.75 543 LEU A C 1
ATOM 4117 O O . LEU A 1 543 ? -5.199 63.094 29.719 1 95.75 543 LEU A O 1
ATOM 4121 N N . ASN A 1 544 ? -5.73 61.75 28.016 1 95 544 ASN A N 1
ATOM 4122 C CA . ASN A 1 544 ? -6.625 62.75 27.406 1 95 544 ASN A CA 1
ATOM 4123 C C . ASN A 1 544 ? -8.039 62.188 27.266 1 95 544 ASN A C 1
ATOM 4125 O O . ASN A 1 544 ? -8.273 61.281 26.484 1 95 544 ASN A O 1
ATOM 4129 N N . ALA A 1 545 ? -9.031 62.75 27.984 1 95.5 545 ALA A N 1
ATOM 4130 C CA . ALA A 1 545 ? -10.445 62.406 27.891 1 95.5 545 ALA A CA 1
ATOM 4131 C C . ALA A 1 545 ? -11.281 63.562 27.359 1 95.5 545 ALA A C 1
ATOM 4133 O O . ALA A 1 545 ? -11.109 64.688 27.781 1 95.5 545 ALA A O 1
ATOM 4134 N N . THR A 1 546 ? -12.18 63.25 26.344 1 93.94 546 THR A N 1
ATOM 4135 C CA . THR A 1 546 ? -13.133 64.25 25.938 1 93.94 546 THR A CA 1
ATOM 4136 C C . THR A 1 546 ? -14.18 64.5 27.031 1 93.94 546 THR A C 1
ATOM 4138 O O . THR A 1 546 ? -14.633 65.625 27.234 1 93.94 546 THR A O 1
ATOM 4141 N N . GLY A 1 547 ? -14.492 63.438 27.594 1 94.38 547 GLY A N 1
ATOM 4142 C CA . GLY A 1 547 ? -15.391 63.562 28.734 1 94.38 547 GLY A CA 1
ATOM 4143 C C . GLY A 1 547 ? -14.672 63.906 30.031 1 94.38 547 GLY A C 1
ATOM 4144 O O . GLY A 1 547 ? -13.945 64.938 30.094 1 94.38 547 GLY A O 1
ATOM 4145 N N . LYS A 1 548 ? -14.805 63.031 31.109 1 94.94 548 LYS A N 1
ATOM 4146 C CA . LYS A 1 548 ? -14.227 63.312 32.438 1 94.94 548 LYS A CA 1
ATOM 4147 C C . LYS A 1 548 ? -13.016 62.406 32.688 1 94.94 548 LYS A C 1
ATOM 4149 O O . LYS A 1 548 ? -12.914 61.312 32.125 1 94.94 548 LYS A O 1
ATOM 4154 N N . LEU A 1 549 ? -12.039 62.969 33.406 1 95.5 549 LEU A N 1
ATOM 4155 C CA . LEU A 1 549 ? -10.977 62.188 34.031 1 95.5 549 LEU A CA 1
ATOM 4156 C C . LEU A 1 549 ? -11.258 61.969 35.5 1 95.5 549 LEU A C 1
ATOM 4158 O O . LEU A 1 549 ? -11.281 62.906 36.281 1 95.5 549 LEU A O 1
ATOM 4162 N N . ASN A 1 550 ? -11.609 60.75 35.781 1 94.88 550 ASN A N 1
ATOM 4163 C CA . ASN A 1 550 ? -11.906 60.406 37.156 1 94.88 550 ASN A CA 1
ATOM 4164 C C . ASN A 1 550 ? -10.805 59.531 37.781 1 94.88 550 ASN A C 1
ATOM 4166 O O . ASN A 1 550 ? -10.562 58.406 37.344 1 94.88 550 ASN A O 1
ATOM 4170 N N . LEU A 1 551 ? -10.07 60.094 38.781 1 95.38 551 LEU A N 1
ATOM 4171 C CA . LEU A 1 551 ? -9.047 59.375 39.531 1 95.38 551 LEU A CA 1
ATOM 4172 C C . LEU A 1 551 ? -9.5 59.125 40.969 1 95.38 551 LEU A C 1
ATOM 4174 O O . LEU A 1 551 ? -9.695 60.062 41.719 1 95.38 551 LEU A O 1
ATOM 4178 N N . THR A 1 552 ? -9.734 57.875 41.25 1 94.56 552 THR A N 1
ATOM 4179 C CA . THR A 1 552 ? -10.234 57.562 42.594 1 94.56 552 THR A CA 1
ATOM 4180 C C . THR A 1 552 ? -9.398 56.469 43.25 1 94.56 552 THR A C 1
ATOM 4182 O O . THR A 1 552 ? -9.023 55.5 42.562 1 94.56 552 THR A O 1
ATOM 4185 N N . ALA A 1 553 ? -9.047 56.594 44.594 1 95.31 553 ALA A N 1
ATOM 4186 C CA . ALA A 1 553 ? -8.406 55.562 45.406 1 95.31 553 ALA A CA 1
ATOM 4187 C C . ALA A 1 553 ? -9.125 55.406 46.75 1 95.31 553 ALA A C 1
ATOM 4189 O O . ALA A 1 553 ? -9.586 56.375 47.312 1 95.31 553 ALA A O 1
ATOM 4190 N N . THR A 1 554 ? -9.297 54.125 47.188 1 93.44 554 THR A N 1
ATOM 4191 C CA . THR A 1 554 ? -9.875 53.906 48.5 1 93.44 554 THR A CA 1
ATOM 4192 C C . THR A 1 554 ? -8.922 54.406 49.594 1 93.44 554 THR A C 1
ATOM 4194 O O . THR A 1 554 ? -9.359 54.875 50.656 1 93.44 554 THR A O 1
ATOM 4197 N N . GLN A 1 555 ? -7.676 54.375 49.25 1 95 555 GLN A N 1
ATOM 4198 C CA . GLN A 1 555 ? -6.68 54.875 50.188 1 95 555 GLN A CA 1
ATOM 4199 C C . GLN A 1 555 ? -6.176 56.25 49.781 1 95 555 GLN A C 1
ATOM 4201 O O . GLN A 1 555 ? -6.965 57.188 49.562 1 95 555 GLN A O 1
ATOM 4206 N N . ASP A 1 556 ? -4.816 56.312 49.531 1 94.75 556 ASP A N 1
ATOM 4207 C CA . ASP A 1 556 ? -4.25 57.625 49.281 1 94.75 556 ASP A CA 1
ATOM 4208 C C . ASP A 1 556 ? -4.008 57.844 47.781 1 94.75 556 ASP A C 1
ATOM 4210 O O . ASP A 1 556 ? -3.771 56.906 47.031 1 94.75 556 ASP A O 1
ATOM 4214 N N . VAL A 1 557 ? -4.184 59.125 47.344 1 95.56 557 VAL A N 1
ATOM 4215 C CA . VAL A 1 557 ? -3.705 59.594 46.062 1 95.56 557 VAL A CA 1
ATOM 4216 C C . VAL A 1 557 ? -2.475 60.469 46.25 1 95.56 557 VAL A C 1
ATOM 4218 O O . VAL A 1 557 ? -2.52 61.438 47 1 95.56 557 VAL A O 1
ATOM 4221 N N . ALA A 1 558 ? -1.472 60 45.719 1 94.56 558 ALA A N 1
ATOM 4222 C CA . ALA A 1 558 ? -0.238 60.781 45.812 1 94.56 558 ALA A CA 1
ATOM 4223 C C . ALA A 1 558 ? 0.233 61.188 44.406 1 94.56 558 ALA A C 1
ATOM 4225 O O . ALA A 1 558 ? 0.344 60.375 43.531 1 94.56 558 ALA A O 1
ATOM 4226 N N . VAL A 1 559 ? 0.439 62.562 44.188 1 95.38 559 VAL A N 1
ATOM 4227 C CA . VAL A 1 559 ? 0.959 63.125 42.938 1 95.38 559 VAL A CA 1
ATOM 4228 C C . VAL A 1 559 ? 2.283 63.844 43.219 1 95.38 559 VAL A C 1
ATOM 4230 O O . VAL A 1 559 ? 2.373 64.688 44.094 1 95.38 559 VAL A O 1
ATOM 4233 N N . ALA A 1 560 ? 3.291 63.375 42.562 1 94.81 560 ALA A N 1
ATOM 4234 C CA . ALA A 1 560 ? 4.605 63.969 42.75 1 94.81 560 ALA A CA 1
ATOM 4235 C C . ALA A 1 560 ? 5.27 64.312 41.406 1 94.81 560 ALA A C 1
ATOM 4237 O O . ALA A 1 560 ? 5.176 63.531 40.469 1 94.81 560 ALA A O 1
ATOM 4238 N N . GLY A 1 561 ? 5.895 65.438 41.25 1 94.25 561 GLY A N 1
ATOM 4239 C CA . GLY A 1 561 ? 6.656 65.938 40.125 1 94.25 561 GLY A CA 1
ATOM 4240 C C . GLY A 1 561 ? 7.508 67.125 40.406 1 94.25 561 GLY A C 1
ATOM 4241 O O . GLY A 1 561 ? 7.543 67.625 41.562 1 94.25 561 GLY A O 1
ATOM 4242 N N . LEU A 1 562 ? 8.273 67.5 39.438 1 94.62 562 LEU A N 1
ATOM 4243 C CA . LEU A 1 562 ? 9.039 68.688 39.594 1 94.62 562 LEU A CA 1
ATOM 4244 C C . LEU A 1 562 ? 8.109 69.938 39.812 1 94.62 562 LEU A C 1
ATOM 4246 O O . LEU A 1 562 ? 8.273 70.688 40.75 1 94.62 562 LEU A O 1
ATOM 4250 N N . ASN A 1 563 ? 7.199 70.125 38.906 1 94.5 563 ASN A N 1
ATOM 4251 C CA . ASN A 1 563 ? 6.086 71.062 39.031 1 94.5 563 ASN A CA 1
ATOM 4252 C C . ASN A 1 563 ? 4.742 70.312 38.875 1 94.5 563 ASN A C 1
ATOM 4254 O O . ASN A 1 563 ? 4.613 69.375 38.062 1 94.5 563 ASN A O 1
ATOM 4258 N N . ILE A 1 564 ? 3.771 70.812 39.75 1 95.5 564 ILE A N 1
ATOM 4259 C CA . ILE A 1 564 ? 2.404 70.312 39.594 1 95.5 564 ILE A CA 1
ATOM 4260 C C . ILE A 1 564 ? 1.473 71.5 39.281 1 95.5 564 ILE A C 1
ATOM 4262 O O . ILE A 1 564 ? 1.376 72.438 40.031 1 95.5 564 ILE A O 1
ATOM 4266 N N . SER A 1 565 ? 1 71.375 38.125 1 94.94 565 SER A N 1
ATOM 4267 C CA . SER A 1 565 ? 0.088 72.438 37.688 1 94.94 565 SER A CA 1
ATOM 4268 C C . SER A 1 565 ? -1.322 71.875 37.5 1 94.94 565 SER A C 1
ATOM 4270 O O . SER A 1 565 ? -1.521 70.938 36.719 1 94.94 565 SER A O 1
ATOM 4272 N N . ASN A 1 566 ? -2.338 72.438 38.25 1 95.75 566 ASN A N 1
ATOM 4273 C CA . ASN A 1 566 ? -3.76 72.188 38.031 1 95.75 566 ASN A CA 1
ATOM 4274 C C . ASN A 1 566 ? -4.453 73.438 37.438 1 95.75 566 ASN A C 1
ATOM 4276 O O . ASN A 1 566 ? -4.57 74.438 38.094 1 95.75 566 ASN A O 1
ATOM 4280 N N . THR A 1 567 ? -4.82 73.25 36.25 1 94.88 567 THR A N 1
ATOM 4281 C CA . THR A 1 567 ? -5.457 74.375 35.594 1 94.88 567 THR A CA 1
ATOM 4282 C C . THR A 1 567 ? -6.91 74.062 35.25 1 94.88 567 THR A C 1
ATOM 4284 O O . THR A 1 567 ? -7.172 73.312 34.312 1 94.88 567 THR A O 1
ATOM 4287 N N . ALA A 1 568 ? -7.934 74.688 36 1 95.25 568 ALA A N 1
ATOM 4288 C CA . ALA A 1 568 ? -9.359 74.562 35.688 1 95.25 568 ALA A CA 1
ATOM 4289 C C . ALA A 1 568 ? -9.875 75.75 34.875 1 95.25 568 ALA A C 1
ATOM 4291 O O . ALA A 1 568 ? -9.625 76.875 35.25 1 95.25 568 ALA A O 1
ATOM 4292 N N . ASN A 1 569 ? -10.578 75.5 33.812 1 93 569 ASN A N 1
ATOM 4293 C CA . ASN A 1 569 ? -11.109 76.562 33 1 93 569 ASN A CA 1
ATOM 4294 C C . ASN A 1 569 ? -12.273 77.312 33.688 1 93 569 ASN A C 1
ATOM 4296 O O . ASN A 1 569 ? -12.594 78.438 33.344 1 93 569 ASN A O 1
ATOM 4300 N N . VAL A 1 570 ? -12.875 76.625 34.562 1 93.75 570 VAL A N 1
ATOM 4301 C CA . VAL A 1 570 ? -14.023 77.188 35.219 1 93.75 570 VAL A CA 1
ATOM 4302 C C . VAL A 1 570 ? -13.773 77.25 36.75 1 93.75 570 VAL A C 1
ATOM 4304 O O . VAL A 1 570 ? -13.531 78.312 37.312 1 93.75 570 VAL A O 1
ATOM 4307 N N . GLY A 1 571 ? -13.758 76.062 37.281 1 93.94 571 GLY A N 1
ATOM 4308 C CA . GLY A 1 571 ? -13.617 76.125 38.719 1 93.94 571 GLY A CA 1
ATOM 4309 C C . GLY A 1 571 ? -12.633 75.062 39.25 1 93.94 571 GLY A C 1
ATOM 4310 O O . GLY A 1 571 ? -12.578 73.938 38.719 1 93.94 571 GLY A O 1
ATOM 4311 N N . PHE A 1 572 ? -11.695 75.5 40.312 1 94.88 572 PHE A N 1
ATOM 4312 C CA . PHE A 1 572 ? -10.812 74.625 41.031 1 94.88 572 PHE A CA 1
ATOM 4313 C C . PHE A 1 572 ? -11.266 74.438 42.5 1 94.88 572 PHE A C 1
ATOM 4315 O O . PHE A 1 572 ? -11.508 75.438 43.156 1 94.88 572 PHE A O 1
ATOM 4322 N N . THR A 1 573 ? -11.531 73.25 42.781 1 93.44 573 THR A N 1
ATOM 4323 C CA . THR A 1 573 ? -11.891 73 44.188 1 93.44 573 THR A CA 1
ATOM 4324 C C . THR A 1 573 ? -10.977 71.938 44.781 1 93.44 573 THR A C 1
ATOM 4326 O O . THR A 1 573 ? -10.758 70.938 44.188 1 93.44 573 THR A O 1
ATOM 4329 N N . ALA A 1 574 ? -10.359 72.188 45.938 1 93.94 574 ALA A N 1
ATOM 4330 C CA . ALA A 1 574 ? -9.609 71.25 46.75 1 93.94 574 ALA A CA 1
ATOM 4331 C C . ALA A 1 574 ? -10.133 71.188 48.156 1 93.94 574 ALA A C 1
ATOM 4333 O O . ALA A 1 574 ? -10.117 72.188 48.875 1 93.94 574 ALA A O 1
ATOM 4334 N N . LYS A 1 575 ? -10.656 70 48.375 1 92.56 575 LYS A N 1
ATOM 4335 C CA . LYS A 1 575 ? -11.297 69.875 49.688 1 92.56 575 LYS A CA 1
ATOM 4336 C C . LYS A 1 575 ? -10.766 68.625 50.438 1 92.56 575 LYS A C 1
ATOM 4338 O O . LYS A 1 575 ? -10.617 67.562 49.844 1 92.56 575 LYS A O 1
ATOM 4343 N N . GLY A 1 576 ? -10.344 68.812 51.75 1 93.44 576 GLY A N 1
ATOM 4344 C CA . GLY A 1 576 ? -10.148 67.75 52.688 1 93.44 576 GLY A CA 1
ATOM 4345 C C . GLY A 1 576 ? -11.211 67.688 53.781 1 93.44 576 GLY A C 1
ATOM 4346 O O . GLY A 1 576 ? -11.555 68.75 54.344 1 93.44 576 GLY A O 1
ATOM 4347 N N . ASN A 1 577 ? -11.75 66.5 54.031 1 91 577 ASN A N 1
ATOM 4348 C CA . ASN A 1 577 ? -12.859 66.438 54.969 1 91 577 ASN A CA 1
ATOM 4349 C C . ASN A 1 577 ? -12.398 66.75 56.375 1 91 577 ASN A C 1
ATOM 4351 O O . ASN A 1 577 ? -13.156 67.312 57.188 1 91 577 ASN A O 1
ATOM 4355 N N . ALA A 1 578 ? -11.164 66.312 56.594 1 90.94 578 ALA A N 1
ATOM 4356 C CA . ALA A 1 578 ? -10.664 66.625 57.938 1 90.94 578 ALA A CA 1
ATOM 4357 C C . ALA A 1 578 ? -9.68 67.75 57.938 1 90.94 578 ALA A C 1
ATOM 4359 O O . ALA A 1 578 ? -9.766 68.688 58.781 1 90.94 578 ALA A O 1
ATOM 4360 N N . THR A 1 579 ? -8.727 67.688 57.031 1 91.94 579 THR A N 1
ATOM 4361 C CA . THR A 1 579 ? -7.695 68.75 57 1 91.94 579 THR A CA 1
ATOM 4362 C C . THR A 1 579 ? -7.371 69.125 55.562 1 91.94 579 THR A C 1
ATOM 4364 O O . THR A 1 579 ? -7.539 68.312 54.625 1 91.94 579 THR A O 1
ATOM 4367 N N . ALA A 1 580 ? -7.008 70.438 55.312 1 93.12 580 ALA A N 1
ATOM 4368 C CA . ALA A 1 580 ? -6.469 70.938 54.062 1 93.12 580 ALA A CA 1
ATOM 4369 C C . ALA A 1 580 ? -5.234 71.812 54.281 1 93.12 580 ALA A C 1
ATOM 4371 O O . ALA A 1 580 ? -5.234 72.688 55.156 1 93.12 580 ALA A O 1
ATOM 4372 N N . GLU A 1 581 ? -4.27 71.438 53.625 1 91.56 581 GLU A N 1
ATOM 4373 C CA . GLU A 1 581 ? -3.027 72.188 53.812 1 91.56 581 GLU A CA 1
ATOM 4374 C C . GLU A 1 581 ? -2.424 72.562 52.438 1 91.56 581 GLU A C 1
ATOM 4376 O O . GLU A 1 581 ? -2.379 71.75 51.531 1 91.56 581 GLU A O 1
ATOM 4381 N N . ILE A 1 582 ? -2.061 73.875 52.219 1 92.12 582 ILE A N 1
ATOM 4382 C CA . ILE A 1 582 ? -1.239 74.312 51.094 1 92.12 582 ILE A CA 1
ATOM 4383 C C . ILE A 1 582 ? 0.021 75 51.656 1 92.12 582 ILE A C 1
ATOM 4385 O O . ILE A 1 582 ? -0.061 75.938 52.438 1 92.12 582 ILE A O 1
ATOM 4389 N N . SER A 1 583 ? 1.115 74.375 51.312 1 91.94 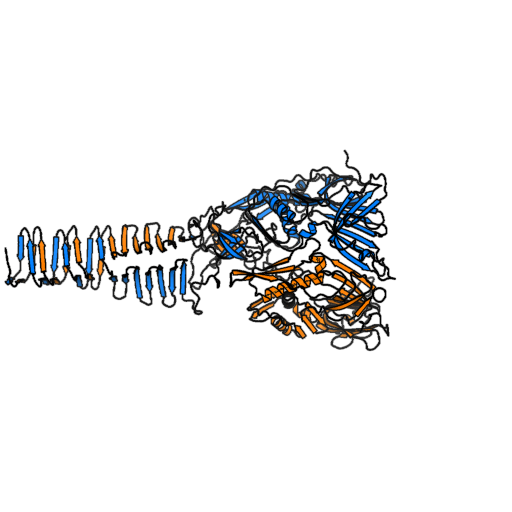583 SER A N 1
ATOM 4390 C CA . SER A 1 583 ? 2.322 74.938 51.938 1 91.94 583 SER A CA 1
ATOM 4391 C C . SER A 1 583 ? 3.498 74.875 50.969 1 91.94 583 SER A C 1
ATOM 4393 O O . SER A 1 583 ? 3.521 74.125 50.031 1 91.94 583 SER A O 1
ATOM 4395 N N . ALA A 1 584 ? 4.465 75.812 51.094 1 93 584 ALA A N 1
ATOM 4396 C CA . ALA A 1 584 ? 5.742 75.875 50.406 1 93 584 ALA A CA 1
ATOM 4397 C C . ALA A 1 584 ? 6.855 76.375 51.312 1 93 584 ALA A C 1
ATOM 4399 O O . ALA A 1 584 ? 6.594 77.062 52.281 1 93 584 ALA A O 1
ATOM 4400 N N . ALA A 1 585 ? 8.055 75.938 50.969 1 90 585 ALA A N 1
ATOM 4401 C CA . ALA A 1 585 ? 9.18 76.5 51.719 1 90 585 ALA A CA 1
ATOM 4402 C C . ALA A 1 585 ? 9.422 77.938 51.344 1 90 585 ALA A C 1
ATOM 4404 O O . ALA A 1 585 ? 9.836 78.75 52.188 1 90 585 ALA A O 1
ATOM 4405 N N . GLY A 1 586 ? 9.125 78.25 50.312 1 90.06 586 GLY A N 1
ATOM 4406 C CA . GLY A 1 586 ? 9.25 79.625 49.875 1 90.06 586 GLY A CA 1
ATOM 4407 C C . GLY A 1 586 ? 7.941 80.438 49.938 1 90.06 586 GLY A C 1
ATOM 4408 O O . GLY A 1 586 ? 7.312 80.5 51 1 90.06 586 GLY A O 1
ATOM 4409 N N . GLN A 1 587 ? 7.543 81 48.75 1 90.12 587 GLN A N 1
ATOM 4410 C CA . GLN A 1 587 ? 6.367 81.875 48.688 1 90.12 587 GLN A CA 1
ATOM 4411 C C . GLN A 1 587 ? 5.109 81.062 48.375 1 90.12 587 GLN A C 1
ATOM 4413 O O . GLN A 1 587 ? 5.117 80.188 47.5 1 90.12 587 GLN A O 1
ATOM 4418 N N . THR A 1 588 ? 4.043 81.188 49.219 1 91.69 588 THR A N 1
ATOM 4419 C CA . THR A 1 588 ? 2.693 80.75 48.938 1 91.69 588 THR A CA 1
ATOM 4420 C C . THR A 1 588 ? 1.788 81.875 48.531 1 91.69 588 THR A C 1
ATOM 4422 O O . THR A 1 588 ? 1.63 82.875 49.312 1 91.69 588 THR A O 1
ATOM 4425 N N . VAL A 1 589 ? 1.355 81.812 47.375 1 90.12 589 VAL A N 1
ATOM 4426 C CA . VAL A 1 589 ? 0.558 82.875 46.875 1 90.12 589 VAL A CA 1
ATOM 4427 C C . VAL A 1 589 ? -0.909 82.5 46.781 1 90.12 589 VAL A C 1
ATOM 4429 O O . VAL A 1 589 ? -1.225 81.438 46.281 1 90.12 589 VAL A O 1
ATOM 4432 N N . VAL A 1 590 ? -1.909 83.25 47.375 1 91.38 590 VAL A N 1
ATOM 4433 C CA . VAL A 1 590 ? -3.352 83.125 47.219 1 91.38 590 VAL A CA 1
ATOM 4434 C C . VAL A 1 590 ? -3.918 84.312 46.531 1 91.38 590 VAL A C 1
ATOM 4436 O O . VAL A 1 590 ? -3.896 85.438 47.094 1 91.38 590 VAL A O 1
ATOM 4439 N N . LYS A 1 591 ? -4.281 84.125 45.281 1 90.5 591 LYS A N 1
ATOM 4440 C CA . LYS A 1 591 ? -4.715 85.25 44.531 1 90.5 591 LYS A CA 1
ATOM 4441 C C . LYS A 1 591 ? -6.102 85.062 43.906 1 90.5 591 LYS A C 1
ATOM 4443 O O . LYS A 1 591 ? -6.441 83.938 43.531 1 90.5 591 LYS A O 1
ATOM 4448 N N . GLY A 1 592 ? -7.043 86.125 43.812 1 88.81 592 GLY A N 1
ATOM 4449 C CA . GLY A 1 592 ? -8.352 86.188 43.188 1 88.81 592 GLY A CA 1
ATOM 4450 C C . GLY A 1 592 ? -8.906 87.562 43.062 1 88.81 592 GLY A C 1
ATOM 4451 O O . GLY A 1 592 ? -8.328 88.5 43.625 1 88.81 592 GLY A O 1
ATOM 4452 N N . ALA A 1 593 ? -9.93 87.688 42.156 1 90.69 593 ALA A N 1
ATOM 4453 C CA . ALA A 1 593 ? -10.594 89 42.156 1 90.69 593 ALA A CA 1
ATOM 4454 C C . ALA A 1 593 ? -11.062 89.375 43.562 1 90.69 593 ALA A C 1
ATOM 4456 O O . ALA A 1 593 ? -11 90.5 43.969 1 90.69 593 ALA A O 1
ATOM 4457 N N . MET A 1 594 ? -11.594 88.312 44.094 1 91.88 594 MET A N 1
ATOM 4458 C CA . MET A 1 594 ? -11.922 88.375 45.531 1 91.88 594 MET A CA 1
ATOM 4459 C C . MET A 1 594 ? -11.406 87.188 46.25 1 91.88 594 MET A C 1
ATOM 4461 O O . MET A 1 594 ? -11.594 86.062 45.781 1 91.88 594 MET A O 1
ATOM 4465 N N . VAL A 1 595 ? -10.57 87.375 47.375 1 92.06 595 VAL A N 1
ATOM 4466 C CA . VAL A 1 595 ? -10.055 86.312 48.219 1 92.06 595 VAL A CA 1
ATOM 4467 C C . VAL A 1 595 ? -10.797 86.25 49.531 1 92.06 595 VAL A C 1
ATOM 4469 O O . VAL A 1 595 ? -10.727 87.188 50.344 1 92.06 595 VAL A O 1
ATOM 4472 N N . MET A 1 596 ? -11.539 85.25 49.656 1 90.12 596 MET A N 1
ATOM 4473 C CA . MET A 1 596 ? -12.281 85.125 50.906 1 90.12 596 MET A CA 1
ATOM 4474 C C . MET A 1 596 ? -11.648 84 51.781 1 90.12 596 MET A C 1
ATOM 4476 O O . MET A 1 596 ? -11.586 82.875 51.375 1 90.12 596 MET A O 1
ATOM 4480 N N . ILE A 1 597 ? -11.094 84.312 52.969 1 89.88 597 ILE A N 1
ATOM 4481 C CA . ILE A 1 597 ? -10.539 83.375 53.938 1 89.88 597 ILE A CA 1
ATOM 4482 C C . ILE A 1 597 ? -11.461 83.312 55.156 1 89.88 597 ILE A C 1
ATOM 4484 O O . ILE A 1 597 ? -11.68 84.312 55.844 1 89.88 597 ILE A O 1
ATOM 4488 N N . ASN A 1 598 ? -12.164 82.188 55.344 1 85 598 ASN A N 1
ATOM 4489 C CA . ASN A 1 598 ? -13.156 82 56.406 1 85 598 ASN A CA 1
ATOM 4490 C C . ASN A 1 598 ? -12.844 80.812 57.281 1 85 598 ASN A C 1
ATOM 4492 O O . ASN A 1 598 ? -12.523 79.75 56.781 1 85 598 ASN A O 1
ATOM 4496 N N . MET B 1 1 ? -26.375 -49.156 0.266 1 51.03 1 MET B N 1
ATOM 4497 C CA . MET B 1 1 ? -26.266 -50 -0.932 1 51.03 1 MET B CA 1
ATOM 4498 C C . MET B 1 1 ? -25 -49.656 -1.715 1 51.03 1 MET B C 1
ATOM 4500 O O . MET B 1 1 ? -24.578 -48.5 -1.74 1 51.03 1 MET B O 1
ATOM 4504 N N . PRO B 1 2 ? -24.281 -50.625 -2.07 1 67 2 PRO B N 1
ATOM 4505 C CA . PRO B 1 2 ? -23.047 -50.375 -2.826 1 67 2 PRO B CA 1
ATOM 4506 C C . PRO B 1 2 ? -23.281 -49.531 -4.082 1 67 2 PRO B C 1
ATOM 4508 O O . PRO B 1 2 ? -24.297 -49.688 -4.758 1 67 2 PRO B O 1
ATOM 4511 N N . PRO B 1 3 ? -22.516 -48.438 -4.207 1 73.12 3 PRO B N 1
ATOM 4512 C CA . PRO B 1 3 ? -22.703 -47.594 -5.402 1 73.12 3 PRO B CA 1
ATOM 4513 C C . PRO B 1 3 ? -22.625 -48.406 -6.695 1 73.12 3 PRO B C 1
ATOM 4515 O O . PRO B 1 3 ? -21.953 -49.438 -6.734 1 73.12 3 PRO B O 1
ATOM 4518 N N . LYS B 1 4 ? -23.469 -48.125 -7.633 1 80.88 4 LYS B N 1
ATOM 4519 C CA . LYS B 1 4 ? -23.547 -48.844 -8.906 1 80.88 4 LYS B CA 1
ATOM 4520 C C . LYS B 1 4 ? -22.281 -48.625 -9.742 1 80.88 4 LYS B C 1
ATOM 4522 O O . LYS B 1 4 ? -21.578 -47.656 -9.562 1 80.88 4 LYS B O 1
ATOM 4527 N N . SER B 1 5 ? -21.875 -49.625 -10.438 1 82.56 5 SER B N 1
ATOM 4528 C CA . SER B 1 5 ? -20.75 -49.562 -11.375 1 82.56 5 SER B CA 1
ATOM 4529 C C . SER B 1 5 ? -21.188 -49 -12.719 1 82.56 5 SER B C 1
ATOM 4531 O O . SER B 1 5 ? -22.297 -49.281 -13.188 1 82.56 5 SER B O 1
ATOM 4533 N N . PRO B 1 6 ? -20.453 -48.156 -13.32 1 80.69 6 PRO B N 1
ATOM 4534 C CA . PRO B 1 6 ? -20.812 -47.656 -14.648 1 80.69 6 PRO B CA 1
ATOM 4535 C C . PRO B 1 6 ? -20.906 -48.75 -15.695 1 80.69 6 PRO B C 1
ATOM 4537 O O . PRO B 1 6 ? -21.516 -48.562 -16.75 1 80.69 6 PRO B O 1
ATOM 4540 N N . ALA B 1 7 ? -20.344 -49.844 -15.367 1 76.56 7 ALA B N 1
ATOM 4541 C CA . ALA B 1 7 ? -20.344 -50.938 -16.312 1 76.56 7 ALA B CA 1
ATOM 4542 C C . ALA B 1 7 ? -21.656 -51.719 -16.234 1 76.56 7 ALA B C 1
ATOM 4544 O O . ALA B 1 7 ? -21.938 -52.562 -17.094 1 76.56 7 ALA B O 1
ATOM 4545 N N . ASP B 1 8 ? -22.469 -51.406 -15.273 1 76.31 8 ASP B N 1
ATOM 4546 C CA . ASP B 1 8 ? -23.75 -52.094 -15.125 1 76.31 8 ASP B CA 1
ATOM 4547 C C . ASP B 1 8 ? -24.766 -51.562 -16.125 1 76.31 8 ASP B C 1
ATOM 4549 O O . ASP B 1 8 ? -25.641 -50.75 -15.75 1 76.31 8 ASP B O 1
ATOM 4553 N N . ILE B 1 9 ? -24.625 -51.969 -17.375 1 77.5 9 ILE B N 1
ATOM 4554 C CA . ILE B 1 9 ? -25.5 -51.5 -18.453 1 77.5 9 ILE B CA 1
ATOM 4555 C C . ILE B 1 9 ? -26.359 -52.656 -18.938 1 77.5 9 ILE B C 1
ATOM 4557 O O . ILE B 1 9 ? -25.844 -53.688 -19.359 1 77.5 9 ILE B O 1
ATOM 4561 N N . GLU B 1 10 ? -27.578 -52.594 -18.828 1 74.56 10 GLU B N 1
ATOM 4562 C CA . GLU B 1 10 ? -28.5 -53.625 -19.281 1 74.56 10 GLU B CA 1
ATOM 4563 C C . GLU B 1 10 ? -28.594 -53.656 -20.812 1 74.56 10 GLU B C 1
ATOM 4565 O O . GLU B 1 10 ? -28.484 -54.719 -21.438 1 74.56 10 GLU B O 1
ATOM 4570 N N . ASN B 1 11 ? -28.797 -52.375 -21.375 1 77.19 11 ASN B N 1
ATOM 4571 C CA . ASN B 1 11 ? -28.828 -52.188 -22.828 1 77.19 11 ASN B CA 1
ATOM 4572 C C . ASN B 1 11 ? -27.719 -51.25 -23.281 1 77.19 11 ASN B C 1
ATOM 4574 O O . ASN B 1 11 ? -27.766 -50.031 -23 1 77.19 11 ASN B O 1
ATOM 4578 N N . PRO B 1 12 ? -26.766 -51.719 -24 1 82 12 PRO B N 1
ATOM 4579 C CA . PRO B 1 12 ? -25.578 -50.938 -24.344 1 82 12 PRO B CA 1
ATOM 4580 C C . PRO B 1 12 ? -25.844 -49.969 -25.484 1 82 12 PRO B C 1
ATOM 4582 O O . PRO B 1 12 ? -24.922 -49.25 -25.922 1 82 12 PRO B O 1
ATOM 4585 N N . THR B 1 13 ? -27.094 -49.812 -25.875 1 84.94 13 THR B N 1
ATOM 4586 C CA . THR B 1 13 ? -27.359 -48.875 -26.969 1 84.94 13 THR B CA 1
ATOM 4587 C C . THR B 1 13 ? -27.391 -47.438 -26.453 1 84.94 13 THR B C 1
ATOM 4589 O O . THR B 1 13 ? -28.234 -47.094 -25.609 1 84.94 13 THR B O 1
ATOM 4592 N N . LEU B 1 14 ? -26.562 -46.656 -26.969 1 90.44 14 LEU B N 1
ATOM 4593 C CA . LEU B 1 14 ? -26.453 -45.281 -26.547 1 90.44 14 LEU B CA 1
ATOM 4594 C C . LEU B 1 14 ? -27.531 -44.406 -27.203 1 90.44 14 LEU B C 1
ATOM 4596 O O . LEU B 1 14 ? -27.703 -44.469 -28.422 1 90.44 14 LEU B O 1
ATOM 4600 N N . MET B 1 15 ? -28.281 -43.75 -26.375 1 88.88 15 MET B N 1
ATOM 4601 C CA . MET B 1 15 ? -29.266 -42.781 -26.844 1 88.88 15 MET B CA 1
ATOM 4602 C C . MET B 1 15 ? -28.812 -41.344 -26.547 1 88.88 15 MET B C 1
ATOM 4604 O O . MET B 1 15 ? -28.422 -41.062 -25.422 1 88.88 15 MET B O 1
ATOM 4608 N N . LEU B 1 16 ? -28.75 -40.531 -27.531 1 92.38 16 LEU B N 1
ATOM 4609 C CA . LEU B 1 16 ? -28.359 -39.125 -27.422 1 92.38 16 LEU B CA 1
ATOM 4610 C C . LEU B 1 16 ? -29.406 -38.219 -28.078 1 92.38 16 LEU B C 1
ATOM 4612 O O . LEU B 1 16 ? -29.797 -38.438 -29.234 1 92.38 16 LEU B O 1
ATOM 4616 N N . THR B 1 17 ? -29.938 -37.281 -27.328 1 92.69 17 THR B N 1
ATOM 4617 C CA . THR B 1 17 ? -30.922 -36.344 -27.844 1 92.69 17 THR B CA 1
ATOM 4618 C C . THR B 1 17 ? -30.5 -34.906 -27.562 1 92.69 17 THR B C 1
ATOM 4620 O O . THR B 1 17 ? -30.109 -34.594 -26.422 1 92.69 17 THR B O 1
ATOM 4623 N N . ILE B 1 18 ? -30.5 -34.094 -28.5 1 95.38 18 ILE B N 1
ATOM 4624 C CA . ILE B 1 18 ? -30.234 -32.656 -28.375 1 95.38 18 ILE B CA 1
ATOM 4625 C C . ILE B 1 18 ? -31.531 -31.891 -28.625 1 95.38 18 ILE B C 1
ATOM 4627 O O . ILE B 1 18 ? -32.156 -32 -29.688 1 95.38 18 ILE B O 1
ATOM 4631 N N . LYS B 1 19 ? -31.922 -31.156 -27.672 1 95.25 19 LYS B N 1
ATOM 4632 C CA . LYS B 1 19 ? -33.125 -30.344 -27.766 1 95.25 19 LYS B CA 1
ATOM 4633 C C . LYS B 1 19 ? -32.781 -28.859 -27.859 1 95.25 19 LYS B C 1
ATOM 4635 O O . LYS B 1 19 ? -31.953 -28.359 -27.078 1 95.25 19 LYS B O 1
ATOM 4640 N N . VAL B 1 20 ? -33.375 -28.141 -28.734 1 94.75 20 VAL B N 1
ATOM 4641 C CA . VAL B 1 20 ? -33.25 -26.703 -28.875 1 94.75 20 VAL B CA 1
ATOM 4642 C C . VAL B 1 20 ? -34.594 -26.031 -28.688 1 94.75 20 VAL B C 1
ATOM 4644 O O . VAL B 1 20 ? -35.594 -26.406 -29.328 1 94.75 20 VAL B O 1
ATOM 4647 N N . ASN B 1 21 ? -34.656 -25.094 -27.797 1 93.25 21 ASN B N 1
ATOM 4648 C CA . ASN B 1 21 ? -35.906 -24.422 -27.422 1 93.25 21 ASN B CA 1
ATOM 4649 C C . ASN B 1 21 ? -37 -25.422 -27.109 1 93.25 21 ASN B C 1
ATOM 4651 O O . ASN B 1 21 ? -38.125 -25.266 -27.562 1 93.25 21 ASN B O 1
ATOM 4655 N N . GLY B 1 22 ? -36.562 -26.531 -26.438 1 91.5 22 GLY B N 1
ATOM 4656 C CA . GLY B 1 22 ? -37.531 -27.5 -25.922 1 91.5 22 GLY B CA 1
ATOM 4657 C C . GLY B 1 22 ? -37.875 -28.594 -26.922 1 91.5 22 GLY B C 1
ATOM 4658 O O . GLY B 1 22 ? -38.5 -29.594 -26.562 1 91.5 22 GLY B O 1
ATOM 4659 N N . SER B 1 23 ? -37.406 -28.469 -28.188 1 93 23 SER B N 1
ATOM 4660 C CA . SER B 1 23 ? -37.688 -29.453 -29.219 1 93 23 SER B CA 1
ATOM 4661 C C . SER B 1 23 ? -36.438 -30.172 -29.688 1 93 23 SER B C 1
ATOM 4663 O O . SER B 1 23 ? -35.375 -29.547 -29.859 1 93 23 SER B O 1
ATOM 4665 N N . PRO B 1 24 ? -36.594 -31.516 -29.859 1 93.88 24 PRO B N 1
ATOM 4666 C CA . PRO B 1 24 ? -35.438 -32.25 -30.375 1 93.88 24 PRO B CA 1
ATOM 4667 C C . PRO B 1 24 ? -35.031 -31.812 -31.797 1 93.88 24 PRO B C 1
ATOM 4669 O O . PRO B 1 24 ? -35.906 -31.5 -32.594 1 93.88 24 PRO B O 1
ATOM 4672 N N . ILE B 1 25 ? -33.844 -31.766 -32.031 1 92.81 25 ILE B N 1
ATOM 4673 C CA . ILE B 1 25 ? -33.375 -31.438 -33.375 1 92.81 25 ILE B CA 1
ATOM 4674 C C . ILE B 1 25 ? -33.781 -32.531 -34.344 1 92.81 25 ILE B C 1
ATOM 4676 O O . ILE B 1 25 ? -34.156 -33.625 -33.938 1 92.81 25 ILE B O 1
ATOM 4680 N N . LYS B 1 26 ? -33.594 -32.156 -35.594 1 90.06 26 LYS B N 1
ATOM 4681 C CA . LYS B 1 26 ? -34 -33.125 -36.625 1 90.06 26 LYS B CA 1
ATOM 4682 C C . LYS B 1 26 ? -33.125 -34.375 -36.625 1 90.06 26 LYS B C 1
ATOM 4684 O O . LYS B 1 26 ? -31.922 -34.281 -36.406 1 90.06 26 LYS B O 1
ATOM 4689 N N . ASP B 1 27 ? -33.75 -35.5 -36.875 1 85.19 27 ASP B N 1
ATOM 4690 C CA . ASP B 1 27 ? -33.094 -36.812 -36.75 1 85.19 27 ASP B CA 1
ATOM 4691 C C . ASP B 1 27 ? -32 -36.969 -37.812 1 85.19 27 ASP B C 1
ATOM 4693 O O . ASP B 1 27 ? -31.078 -37.75 -37.625 1 85.19 27 ASP B O 1
ATOM 4697 N N . TYR B 1 28 ? -32.219 -36.25 -38.875 1 85.06 28 TYR B N 1
ATOM 4698 C CA . TYR B 1 28 ? -31.266 -36.469 -39.969 1 85.06 28 TYR B CA 1
ATOM 4699 C C . TYR B 1 28 ? -30.031 -35.562 -39.812 1 85.06 28 TYR B C 1
ATOM 4701 O O . TYR B 1 28 ? -29.125 -35.594 -40.656 1 85.06 28 TYR B O 1
ATOM 4709 N N . TYR B 1 29 ? -30.016 -34.844 -38.781 1 90.75 29 TYR B N 1
ATOM 4710 C CA . TYR B 1 29 ? -28.797 -34.094 -38.5 1 90.75 29 TYR B CA 1
ATOM 4711 C C . TYR B 1 29 ? -27.672 -35.031 -38.062 1 90.75 29 TYR B C 1
ATOM 4713 O O . TYR B 1 29 ? -27.781 -35.656 -37 1 90.75 29 TYR B O 1
ATOM 4721 N N . PRO B 1 30 ? -26.688 -35.188 -38.781 1 89.75 30 PRO B N 1
ATOM 4722 C CA . PRO B 1 30 ? -25.594 -36.094 -38.406 1 89.75 30 PRO B CA 1
ATOM 4723 C C . PRO B 1 30 ? -24.703 -35.531 -37.312 1 89.75 30 PRO B C 1
ATOM 4725 O O . PRO B 1 30 ? -23.922 -34.625 -37.562 1 89.75 30 PRO B O 1
ATOM 4728 N N . ILE B 1 31 ? -24.781 -36.156 -36.156 1 91.69 31 ILE B N 1
ATOM 4729 C CA . ILE B 1 31 ? -23.969 -35.719 -35.031 1 91.69 31 ILE B CA 1
ATOM 4730 C C . ILE B 1 31 ? -22.641 -36.469 -35.031 1 91.69 31 ILE B C 1
ATOM 4732 O O . ILE B 1 31 ? -22.609 -37.688 -34.969 1 91.69 31 ILE B O 1
ATOM 4736 N N . ASN B 1 32 ? -21.609 -35.688 -35.156 1 91.06 32 ASN B N 1
ATOM 4737 C CA . ASN B 1 32 ? -20.266 -36.281 -35.125 1 91.06 32 ASN B CA 1
ATOM 4738 C C . ASN B 1 32 ? -19.781 -36.5 -33.688 1 91.06 32 ASN B C 1
ATOM 4740 O O . ASN B 1 32 ? -19.344 -37.594 -33.344 1 91.06 32 ASN B O 1
ATOM 4744 N N . SER B 1 33 ? -19.859 -35.438 -32.938 1 95.06 33 SER B N 1
ATOM 4745 C CA . SER B 1 33 ? -19.375 -35.562 -31.578 1 95.06 33 SER B CA 1
ATOM 4746 C C . SER B 1 33 ? -20.016 -34.5 -30.672 1 95.06 33 SER B C 1
ATOM 4748 O O . SER B 1 33 ? -20.422 -33.438 -31.141 1 95.06 33 SER B O 1
ATOM 4750 N N . VAL B 1 34 ? -20.141 -34.844 -29.391 1 95.69 34 VAL B N 1
ATOM 4751 C CA . VAL B 1 34 ? -20.609 -33.938 -28.344 1 95.69 34 VAL B CA 1
ATOM 4752 C C . VAL B 1 34 ? -19.656 -34 -27.156 1 95.69 34 VAL B C 1
ATOM 4754 O O . VAL B 1 34 ? -19.406 -35.062 -26.609 1 95.69 34 VAL B O 1
ATOM 4757 N N . ASN B 1 35 ? -19.109 -32.844 -26.844 1 96.81 35 ASN B N 1
ATOM 4758 C CA . ASN B 1 35 ? -18.234 -32.719 -25.688 1 96.81 35 ASN B CA 1
ATOM 4759 C C . ASN B 1 35 ? -18.797 -31.75 -24.656 1 96.81 35 ASN B C 1
ATOM 4761 O O . ASN B 1 35 ? -19.078 -30.594 -24.984 1 96.81 35 ASN B O 1
ATOM 4765 N N . ILE B 1 36 ? -19.016 -32.188 -23.438 1 96.5 36 ILE B N 1
ATOM 4766 C CA . ILE B 1 36 ? -19.562 -31.359 -22.359 1 96.5 36 ILE B CA 1
ATOM 4767 C C . ILE B 1 36 ? -18.578 -31.312 -21.203 1 96.5 36 ILE B C 1
ATOM 4769 O O . ILE B 1 36 ? -18.062 -32.344 -20.781 1 96.5 36 ILE B O 1
ATOM 4773 N N . THR B 1 37 ? -18.312 -30.172 -20.641 1 96.06 37 THR B N 1
ATOM 4774 C CA . THR B 1 37 ? -17.391 -30.031 -19.516 1 96.06 37 THR B CA 1
ATOM 4775 C C . THR B 1 37 ? -18.062 -29.281 -18.375 1 96.06 37 THR B C 1
ATOM 4777 O O . THR B 1 37 ? -18.641 -28.203 -18.562 1 96.06 37 THR B O 1
ATOM 4780 N N . HIS B 1 38 ? -18.125 -29.891 -17.234 1 95.69 38 HIS B N 1
ATOM 4781 C CA . HIS B 1 38 ? -18.531 -29.281 -15.969 1 95.69 38 HIS B CA 1
ATOM 4782 C C . HIS B 1 38 ? -17.375 -29.203 -14.992 1 95.69 38 HIS B C 1
ATOM 4784 O O . HIS B 1 38 ? -16.812 -30.219 -14.602 1 95.69 38 HIS B O 1
ATOM 4790 N N . GLU B 1 39 ? -16.953 -28.047 -14.68 1 93.69 39 GLU B N 1
ATOM 4791 C CA . GLU B 1 39 ? -15.867 -27.844 -13.727 1 93.69 39 GLU B CA 1
ATOM 4792 C C . GLU B 1 39 ? -16.297 -26.906 -12.602 1 93.69 39 GLU B C 1
ATOM 4794 O O . GLU B 1 39 ? -17.016 -25.922 -12.836 1 93.69 39 GLU B O 1
ATOM 4799 N N . ILE B 1 40 ? -15.812 -27.172 -11.414 1 92.44 40 ILE B N 1
ATOM 4800 C CA . ILE B 1 40 ? -16.125 -26.344 -10.266 1 92.44 40 ILE B CA 1
ATOM 4801 C C . ILE B 1 40 ? -15.594 -24.922 -10.492 1 92.44 40 ILE B C 1
ATOM 4803 O O . ILE B 1 40 ? -14.492 -24.75 -11.008 1 92.44 40 ILE B O 1
ATOM 4807 N N . ASN B 1 41 ? -16.359 -23.906 -10.102 1 89.81 41 ASN B N 1
ATOM 4808 C CA . ASN B 1 41 ? -15.992 -22.5 -10.109 1 89.81 41 ASN B CA 1
ATOM 4809 C C . ASN B 1 41 ? -15.789 -21.969 -11.531 1 89.81 41 ASN B C 1
ATOM 4811 O O . ASN B 1 41 ? -15.148 -20.938 -11.734 1 89.81 41 ASN B O 1
ATOM 4815 N N . LYS B 1 42 ? -16.172 -22.734 -12.516 1 90.5 42 LYS B N 1
ATOM 4816 C CA . LYS B 1 42 ? -16.156 -22.297 -13.914 1 90.5 42 LYS B CA 1
ATOM 4817 C C . LYS B 1 42 ? -17.531 -22.484 -14.562 1 90.5 42 LYS B C 1
ATOM 4819 O O . LYS B 1 42 ? -18.328 -23.312 -14.117 1 90.5 42 LYS B O 1
ATOM 4824 N N . ILE B 1 43 ? -17.672 -21.734 -15.578 1 92 43 ILE B N 1
ATOM 4825 C CA . ILE B 1 43 ? -18.922 -21.859 -16.328 1 92 43 ILE B CA 1
ATOM 4826 C C . ILE B 1 43 ? -18.891 -23.125 -17.172 1 92 43 ILE B C 1
ATOM 4828 O O . ILE B 1 43 ? -17.938 -23.344 -17.938 1 92 43 ILE B O 1
ATOM 4832 N N . SER B 1 44 ? -19.891 -23.953 -17.047 1 94.62 44 SER B N 1
ATOM 4833 C CA . SER B 1 44 ? -19.984 -25.172 -17.859 1 94.62 44 SER B CA 1
ATOM 4834 C C . SER B 1 44 ? -20.094 -24.844 -19.344 1 94.62 44 SER B C 1
ATOM 4836 O O . SER B 1 44 ? -20.734 -23.859 -19.719 1 94.62 44 SER B O 1
ATOM 4838 N N . PHE B 1 45 ? -19.562 -25.688 -20.125 1 93.69 45 PHE B N 1
ATOM 4839 C CA . PHE B 1 45 ? -19.641 -25.453 -21.562 1 93.69 45 PHE B CA 1
ATOM 4840 C C . PHE B 1 45 ? -19.766 -26.781 -22.312 1 93.69 45 PHE B C 1
ATOM 4842 O O . PHE B 1 45 ? -19.438 -27.844 -21.781 1 93.69 45 PHE B O 1
ATOM 4849 N N . ALA B 1 46 ? -20.344 -26.719 -23.562 1 96.19 46 ALA B N 1
ATOM 4850 C CA . ALA B 1 46 ? -20.531 -27.859 -24.453 1 96.19 46 ALA B CA 1
ATOM 4851 C C . ALA B 1 46 ? -20.188 -27.484 -25.891 1 96.19 46 ALA B C 1
ATOM 4853 O O . ALA B 1 46 ? -20.453 -26.359 -26.328 1 96.19 46 ALA B O 1
ATOM 4854 N N . GLU B 1 47 ? -19.625 -28.391 -26.516 1 95.75 47 GLU B N 1
ATOM 4855 C CA . GLU B 1 47 ? -19.328 -28.25 -27.938 1 95.75 47 GLU B CA 1
ATOM 4856 C C . GLU B 1 47 ? -19.953 -29.391 -28.75 1 95.75 47 GLU B C 1
ATOM 4858 O O . GLU B 1 47 ? -19.719 -30.562 -28.469 1 95.75 47 GLU B O 1
ATOM 4863 N N . ILE B 1 48 ? -20.734 -29.047 -29.719 1 95.44 48 ILE B N 1
ATOM 4864 C CA . ILE B 1 48 ? -21.391 -30 -30.609 1 95.44 48 ILE B CA 1
ATOM 4865 C C . ILE B 1 48 ? -20.828 -29.859 -32.031 1 95.44 48 ILE B C 1
ATOM 4867 O O . ILE B 1 48 ? -20.812 -28.75 -32.562 1 95.44 48 ILE B O 1
ATOM 4871 N N . VAL B 1 49 ? -20.422 -30.938 -32.562 1 93.56 49 VAL B N 1
ATOM 4872 C CA . VAL B 1 49 ? -19.922 -30.938 -33.906 1 93.56 49 VAL B CA 1
ATOM 4873 C C . VAL B 1 49 ? -20.859 -31.734 -34.812 1 93.56 49 VAL B C 1
ATOM 4875 O O . VAL B 1 49 ? -21.109 -32.906 -34.594 1 93.56 49 VAL B O 1
ATOM 4878 N N . LEU B 1 50 ? -21.406 -31.109 -35.812 1 92.44 50 LEU B N 1
ATOM 4879 C CA . LEU B 1 50 ? -22.281 -31.719 -36.812 1 92.44 50 LEU B CA 1
ATOM 4880 C C . LEU B 1 50 ? -21.625 -31.719 -38.188 1 92.44 50 LEU B C 1
ATOM 4882 O O . LEU B 1 50 ? -20.875 -30.812 -38.531 1 92.44 50 LEU B O 1
ATOM 4886 N N . LEU B 1 51 ? -21.922 -32.75 -38.875 1 89.12 51 LEU B N 1
ATOM 4887 C CA . LEU B 1 51 ? -21.531 -32.75 -40.281 1 89.12 51 LEU B CA 1
ATOM 4888 C C . LEU B 1 51 ? -22.547 -31.969 -41.125 1 89.12 51 LEU B C 1
ATOM 4890 O O . LEU B 1 51 ? -23.734 -32.25 -41.125 1 89.12 51 LEU B O 1
ATOM 4894 N N . ASP B 1 52 ? -21.984 -30.859 -41.688 1 85.5 52 ASP B N 1
ATOM 4895 C CA . ASP B 1 52 ? -22.844 -29.969 -42.469 1 85.5 52 ASP B CA 1
ATOM 4896 C C . ASP B 1 52 ? -22.109 -29.438 -43.719 1 85.5 52 ASP B C 1
ATOM 4898 O O . ASP B 1 52 ? -20.922 -29.094 -43.625 1 85.5 52 ASP B O 1
ATOM 4902 N N . GLY B 1 53 ? -22.781 -29.359 -44.719 1 80.5 53 GLY B N 1
ATOM 4903 C CA . GLY B 1 53 ? -22.234 -28.734 -45.906 1 80.5 53 GLY B CA 1
ATOM 4904 C C . GLY B 1 53 ? -22.234 -29.656 -47.125 1 80.5 53 GLY B C 1
ATOM 4905 O O . GLY B 1 53 ? -22.156 -30.891 -46.969 1 80.5 53 GLY B O 1
ATOM 4906 N N . SER B 1 54 ? -22.609 -29.078 -48.25 1 77.19 54 SER B N 1
ATOM 4907 C CA . SER B 1 54 ? -22.516 -29.75 -49.531 1 77.19 54 SER B CA 1
ATOM 4908 C C . SER B 1 54 ? -21.672 -28.938 -50.5 1 77.19 54 SER B C 1
ATOM 4910 O O . SER B 1 54 ? -21.922 -27.75 -50.719 1 77.19 54 SER B O 1
ATOM 4912 N N . VAL B 1 55 ? -20.672 -29.594 -50.969 1 72.56 55 VAL B N 1
ATOM 4913 C CA . VAL B 1 55 ? -19.812 -28.938 -51.969 1 72.56 55 VAL B CA 1
ATOM 4914 C C . VAL B 1 55 ? -20.609 -28.594 -53.219 1 72.56 55 VAL B C 1
ATOM 4916 O O . VAL B 1 55 ? -20.391 -27.547 -53.812 1 72.56 55 VAL B O 1
ATOM 4919 N N . GLU B 1 56 ? -21.516 -29.406 -53.531 1 75.81 56 GLU B N 1
ATOM 4920 C CA . GLU B 1 56 ? -22.266 -29.25 -54.75 1 75.81 56 GLU B CA 1
ATOM 4921 C C . GLU B 1 56 ? -23.156 -28 -54.719 1 75.81 56 GLU B C 1
ATOM 4923 O O . GLU B 1 56 ? -23.219 -27.25 -55.688 1 75.81 56 GLU B O 1
ATOM 4928 N N . THR B 1 57 ? -23.719 -27.828 -53.656 1 77.88 57 THR B N 1
ATOM 4929 C CA . THR B 1 57 ? -24.656 -26.719 -53.562 1 77.88 57 THR B CA 1
ATOM 4930 C C . THR B 1 57 ? -24.016 -25.5 -52.875 1 77.88 57 THR B C 1
ATOM 4932 O O . THR B 1 57 ? -24.547 -24.391 -52.969 1 77.88 57 THR B O 1
ATOM 4935 N N . GLY B 1 58 ? -22.875 -25.703 -52.344 1 77.06 58 GLY B N 1
ATOM 4936 C CA . GLY B 1 58 ? -22.203 -24.625 -51.625 1 77.06 58 GLY B CA 1
ATOM 4937 C C . GLY B 1 58 ? -23 -24.125 -50.438 1 77.06 58 GLY B C 1
ATOM 4938 O O . GLY B 1 58 ? -22.953 -22.938 -50.125 1 77.06 58 GLY B O 1
ATOM 4939 N N . ASP B 1 59 ? -23.906 -25.016 -49.906 1 81.5 59 ASP B N 1
ATOM 4940 C CA . ASP B 1 59 ? -24.781 -24.594 -48.812 1 81.5 59 ASP B CA 1
ATOM 4941 C C . ASP B 1 59 ? -24.484 -25.375 -47.531 1 81.5 59 ASP B C 1
ATOM 4943 O O . ASP B 1 59 ? -23.953 -26.484 -47.594 1 81.5 59 ASP B O 1
ATOM 4947 N N . PHE B 1 60 ? -24.703 -24.719 -46.438 1 87.69 60 PHE B N 1
ATOM 4948 C CA . PHE B 1 60 ? -24.703 -25.344 -45.125 1 87.69 60 PHE B CA 1
ATOM 4949 C C . PHE B 1 60 ? -26.109 -25.312 -44.5 1 87.69 60 PHE B C 1
ATOM 4951 O O . PHE B 1 60 ? -26.422 -24.422 -43.719 1 87.69 60 PHE B O 1
ATOM 4958 N N . PRO B 1 61 ? -26.906 -26.234 -44.812 1 86.19 61 PRO B N 1
ATOM 4959 C CA . PRO B 1 61 ? -28.328 -26.188 -44.469 1 86.19 61 PRO B CA 1
ATOM 4960 C C . PRO B 1 61 ? -28.578 -26.156 -42.969 1 86.19 61 PRO B C 1
ATOM 4962 O O . PRO B 1 61 ? -29.484 -25.469 -42.5 1 86.19 61 PRO B O 1
ATOM 4965 N N . ILE B 1 62 ? -27.875 -26.891 -42.219 1 90.62 62 ILE B N 1
ATOM 4966 C CA . ILE B 1 62 ? -28.094 -26.938 -40.75 1 90.62 62 ILE B CA 1
ATOM 4967 C C . ILE B 1 62 ? -27.672 -25.609 -40.125 1 90.62 62 ILE B C 1
ATOM 4969 O O . ILE B 1 62 ? -28.391 -25.062 -39.281 1 90.62 62 ILE B O 1
ATOM 4973 N N . SER B 1 63 ? -26.578 -25.047 -40.562 1 88.88 63 SER B N 1
ATOM 4974 C CA . SER B 1 63 ? -26.094 -23.766 -40.062 1 88.88 63 SER B CA 1
ATOM 4975 C C . SER B 1 63 ? -27.078 -22.641 -40.406 1 88.88 63 SER B C 1
ATOM 4977 O O . SER B 1 63 ? -27.281 -21.734 -39.594 1 88.88 63 SER B O 1
ATOM 4979 N N . ASP B 1 64 ? -27.641 -22.734 -41.562 1 87.12 64 ASP B N 1
ATOM 4980 C CA . ASP B 1 64 ? -28.547 -21.688 -42.031 1 87.12 64 ASP B CA 1
ATOM 4981 C C . ASP B 1 64 ? -29.938 -21.844 -41.406 1 87.12 64 ASP B C 1
ATOM 4983 O O . ASP B 1 64 ? -30.766 -20.953 -41.5 1 87.12 64 ASP B O 1
ATOM 4987 N N . SER B 1 65 ? -30.109 -22.969 -40.781 1 88.62 65 SER B N 1
ATOM 4988 C CA . SER B 1 65 ? -31.406 -23.188 -40.125 1 88.62 65 SER B CA 1
ATOM 4989 C C . SER B 1 65 ? -31.562 -22.328 -38.875 1 88.62 65 SER B C 1
ATOM 4991 O O . SER B 1 65 ? -30.594 -21.719 -38.406 1 88.62 65 SER B O 1
ATOM 4993 N N . ASN B 1 66 ? -32.781 -22.25 -38.344 1 90 66 ASN B N 1
ATOM 4994 C CA . ASN B 1 66 ? -33.062 -21.438 -37.156 1 90 66 ASN B CA 1
ATOM 4995 C C . ASN B 1 66 ? -32.812 -22.219 -35.875 1 90 66 ASN B C 1
ATOM 4997 O O . ASN B 1 66 ? -32.969 -21.688 -34.781 1 90 66 ASN B O 1
ATOM 5001 N N . ASP B 1 67 ? -32.312 -23.359 -36 1 90.31 67 ASP B N 1
ATOM 5002 C CA . ASP B 1 67 ? -32.156 -24.219 -34.812 1 90.31 67 ASP B CA 1
ATOM 5003 C C . ASP B 1 67 ? -30.969 -23.812 -33.969 1 90.31 67 ASP B C 1
ATOM 5005 O O . ASP B 1 67 ? -31.047 -23.797 -32.75 1 90.31 67 ASP B O 1
ATOM 5009 N N . PHE B 1 68 ? -29.891 -23.422 -34.594 1 91.94 68 PHE B N 1
ATOM 5010 C CA . PHE B 1 68 ? -28.656 -23.219 -33.844 1 91.94 68 PHE B CA 1
ATOM 5011 C C . PHE B 1 68 ? -28.266 -21.75 -33.812 1 91.94 68 PHE B C 1
ATOM 5013 O O . PHE B 1 68 ? -27.078 -21.422 -33.875 1 91.94 68 PHE B O 1
ATOM 5020 N N . ILE B 1 69 ? -29.25 -20.859 -33.812 1 89.12 69 ILE B N 1
ATOM 5021 C CA . ILE B 1 69 ? -29 -19.422 -33.656 1 89.12 69 ILE B CA 1
ATOM 5022 C C . ILE B 1 69 ? -28.484 -19.141 -32.25 1 89.12 69 ILE B C 1
ATOM 5024 O O . ILE B 1 69 ? -29.078 -19.562 -31.266 1 89.12 69 ILE B O 1
ATOM 5028 N N . PRO B 1 70 ? -27.281 -18.516 -32.25 1 90.69 70 PRO B N 1
ATOM 5029 C CA . PRO B 1 70 ? -26.797 -18.156 -30.922 1 90.69 70 PRO B CA 1
ATOM 5030 C C . PRO B 1 70 ? -27.844 -17.391 -30.094 1 90.69 70 PRO B C 1
ATOM 5032 O O . PRO B 1 70 ? -28.469 -16.453 -30.594 1 90.69 70 PRO B O 1
ATOM 5035 N N . GLY B 1 71 ? -28.062 -17.719 -28.891 1 90.69 71 GLY B N 1
ATOM 5036 C CA . GLY B 1 71 ? -29.094 -17.172 -28.031 1 90.69 71 GLY B CA 1
ATOM 5037 C C . GLY B 1 71 ? -30.188 -18.172 -27.688 1 90.69 71 GLY B C 1
ATOM 5038 O O . GLY B 1 71 ? -30.906 -18 -26.703 1 90.69 71 GLY B O 1
ATOM 5039 N N . ASN B 1 72 ? -30.297 -19.234 -28.547 1 92.88 72 ASN B N 1
ATOM 5040 C CA . ASN B 1 72 ? -31.297 -20.266 -28.297 1 92.88 72 ASN B CA 1
ATOM 5041 C C . ASN B 1 72 ? -30.922 -21.141 -27.094 1 92.88 72 ASN B C 1
ATOM 5043 O O . ASN B 1 72 ? -29.734 -21.406 -26.875 1 92.88 72 ASN B O 1
ATOM 5047 N N . ASP B 1 73 ? -32 -21.625 -26.391 1 94.19 73 ASP B N 1
ATOM 5048 C CA . ASP B 1 73 ? -31.797 -22.562 -25.297 1 94.19 73 ASP B CA 1
ATOM 5049 C C . ASP B 1 73 ? -31.5 -23.969 -25.828 1 94.19 73 ASP B C 1
ATOM 5051 O O . ASP B 1 73 ? -32.062 -24.375 -26.844 1 94.19 73 ASP B O 1
ATOM 5055 N N . ILE B 1 74 ? -30.594 -24.641 -25.141 1 95.19 74 ILE B N 1
ATOM 5056 C CA . ILE B 1 74 ? -30.203 -25.969 -25.594 1 95.19 74 ILE B CA 1
ATOM 5057 C C . ILE B 1 74 ? -30.141 -26.922 -24.406 1 95.19 74 ILE B C 1
ATOM 5059 O O . ILE B 1 74 ? -29.75 -26.531 -23.312 1 95.19 74 ILE B O 1
ATOM 5063 N N . GLU B 1 75 ? -30.578 -28.141 -24.578 1 95.5 75 GLU B N 1
ATOM 5064 C CA . GLU B 1 75 ? -30.5 -29.219 -23.594 1 95.5 75 GLU B CA 1
ATOM 5065 C C . GLU B 1 75 ? -29.984 -30.5 -24.25 1 95.5 75 GLU B C 1
ATOM 5067 O O . GLU B 1 75 ? -30.453 -30.891 -25.312 1 95.5 75 GLU B O 1
ATOM 5072 N N . ILE B 1 76 ? -29.047 -31.125 -23.672 1 95.44 76 ILE B N 1
ATOM 5073 C CA . ILE B 1 76 ? -28.484 -32.375 -24.172 1 95.44 76 ILE B CA 1
ATOM 5074 C C . ILE B 1 76 ? -28.781 -33.5 -23.188 1 95.44 76 ILE B C 1
ATOM 5076 O O . ILE B 1 76 ? -28.484 -33.375 -22 1 95.44 76 ILE B O 1
ATOM 5080 N N . THR B 1 77 ? -29.375 -34.562 -23.625 1 93.69 77 THR B N 1
ATOM 5081 C CA . THR B 1 77 ? -29.672 -35.719 -22.812 1 93.69 77 THR B CA 1
ATOM 5082 C C . THR B 1 77 ? -29 -36.969 -23.375 1 93.69 77 THR B C 1
ATOM 5084 O O . THR B 1 77 ? -28.828 -37.094 -24.594 1 93.69 77 THR B O 1
ATOM 5087 N N . ALA B 1 78 ? -28.547 -37.812 -22.531 1 92.56 78 ALA B N 1
ATOM 5088 C CA . ALA B 1 78 ? -27.891 -39.062 -22.938 1 92.56 78 ALA B CA 1
ATOM 5089 C C . ALA B 1 78 ? -28.188 -40.188 -21.953 1 92.56 78 ALA B C 1
ATOM 5091 O O . ALA B 1 78 ? -28.516 -39.938 -20.797 1 92.56 78 ALA B O 1
ATOM 5092 N N . GLY B 1 79 ? -28.109 -41.406 -22.422 1 90.75 79 GLY B N 1
ATOM 5093 C CA . GLY B 1 79 ? -28.328 -42.625 -21.609 1 90.75 79 GLY B CA 1
ATOM 5094 C C . GLY B 1 79 ? -28.203 -43.906 -22.406 1 90.75 79 GLY B C 1
ATOM 5095 O O . GLY B 1 79 ? -28.141 -43.875 -23.641 1 90.75 79 GLY B O 1
ATOM 5096 N N . TYR B 1 80 ? -27.969 -44.938 -21.656 1 88.25 80 TYR B N 1
ATOM 5097 C CA . TYR B 1 80 ? -27.938 -46.281 -22.266 1 88.25 80 TYR B CA 1
ATOM 5098 C C . TYR B 1 80 ? -29.297 -46.969 -22.156 1 88.25 80 TYR B C 1
ATOM 5100 O O . TYR B 1 80 ? -29.812 -47.125 -21.047 1 88.25 80 TYR B O 1
ATOM 5108 N N . GLY B 1 81 ? -29.828 -47.406 -23.141 1 81.25 81 GLY B N 1
ATOM 5109 C CA . GLY B 1 81 ? -31.125 -48.094 -23.188 1 81.25 81 GLY B CA 1
ATOM 5110 C C . GLY B 1 81 ? -32.281 -47.125 -23.469 1 81.25 81 GLY B C 1
ATOM 5111 O O . GLY B 1 81 ? -32.094 -45.906 -23.484 1 81.25 81 GLY B O 1
ATOM 5112 N N . SER B 1 82 ? -33.438 -47.75 -23.781 1 73.88 82 SER B N 1
ATOM 5113 C CA . SER B 1 82 ? -34.625 -46.969 -24.156 1 73.88 82 SER B CA 1
ATOM 5114 C C . SER B 1 82 ? -35.219 -46.281 -22.938 1 73.88 82 SER B C 1
ATOM 5116 O O . SER B 1 82 ? -35.406 -46.875 -21.875 1 73.88 82 SER B O 1
ATOM 5118 N N . ASP B 1 83 ? -35.5 -45 -22.797 1 68.25 83 ASP B N 1
ATOM 5119 C CA . ASP B 1 83 ? -36.219 -44.156 -21.828 1 68.25 83 ASP B CA 1
ATOM 5120 C C . ASP B 1 83 ? -35.344 -43.875 -20.609 1 68.25 83 ASP B C 1
ATOM 5122 O O . ASP B 1 83 ? -35.844 -43.625 -19.516 1 68.25 83 ASP B O 1
ATOM 5126 N N . THR B 1 84 ? -33.969 -44 -20.797 1 80.12 84 THR B N 1
ATOM 5127 C CA . THR B 1 84 ? -33.125 -43.781 -19.641 1 80.12 84 THR B CA 1
ATOM 5128 C C . THR B 1 84 ? -32.281 -42.5 -19.812 1 80.12 84 THR B C 1
ATOM 5130 O O . THR B 1 84 ? -31.391 -42.25 -19.016 1 80.12 84 THR B O 1
ATOM 5133 N N . GLU B 1 85 ? -32.719 -41.75 -20.734 1 88.38 85 GLU B N 1
ATOM 5134 C CA . GLU B 1 85 ? -31.906 -40.562 -20.984 1 88.38 85 GLU B CA 1
ATOM 5135 C C . GLU B 1 85 ? -32.062 -39.562 -19.844 1 88.38 85 GLU B C 1
ATOM 5137 O O . GLU B 1 85 ? -33.156 -39.344 -19.344 1 88.38 85 GLU B O 1
ATOM 5142 N N . LYS B 1 86 ? -30.969 -39.125 -19.422 1 90.62 86 LYS B N 1
ATOM 5143 C CA . LYS B 1 86 ? -30.922 -38.062 -18.406 1 90.62 86 LYS B CA 1
ATOM 5144 C C . LYS B 1 86 ? -30.234 -36.844 -18.953 1 90.62 86 LYS B C 1
ATOM 5146 O O . LYS B 1 86 ? -29.375 -36.938 -19.844 1 90.62 86 LYS B O 1
ATOM 5151 N N . SER B 1 87 ? -30.656 -35.688 -18.453 1 93.5 87 SER B N 1
ATOM 5152 C CA . SER B 1 87 ? -30.047 -34.406 -18.891 1 93.5 87 SER B CA 1
ATOM 5153 C C . SER B 1 87 ? -28.625 -34.281 -18.375 1 93.5 87 SER B C 1
ATOM 5155 O O . SER B 1 87 ? -28.375 -34.438 -17.188 1 93.5 87 SER B O 1
ATOM 5157 N N . ILE B 1 88 ? -27.703 -34.031 -19.281 1 94.38 88 ILE B N 1
ATOM 5158 C CA . ILE B 1 88 ? -26.312 -33.906 -18.875 1 94.38 88 ILE B CA 1
ATOM 5159 C C . ILE B 1 88 ? -25.828 -32.469 -19.078 1 94.38 88 ILE B C 1
ATOM 5161 O O . ILE B 1 88 ? -24.766 -32.094 -18.594 1 94.38 88 ILE B O 1
ATOM 5165 N N . PHE B 1 89 ? -26.578 -31.656 -19.797 1 95.56 89 PHE B N 1
ATOM 5166 C CA . PHE B 1 89 ? -26.203 -30.25 -19.984 1 95.56 89 PHE B CA 1
ATOM 5167 C C . PHE B 1 89 ? -27.422 -29.406 -20.344 1 95.56 89 PHE B C 1
ATOM 5169 O O . PHE B 1 89 ? -28.25 -29.828 -21.156 1 95.56 89 PHE B O 1
ATOM 5176 N N . LYS B 1 90 ? -27.516 -28.281 -19.781 1 94.25 90 LYS B N 1
ATOM 5177 C CA . LYS B 1 90 ? -28.469 -27.234 -20.125 1 94.25 90 LYS B CA 1
ATOM 5178 C C . LYS B 1 90 ? -27.781 -25.875 -20.219 1 94.25 90 LYS B C 1
ATOM 5180 O O . LYS B 1 90 ? -27.016 -25.5 -19.328 1 94.25 90 LYS B O 1
ATOM 5185 N N . GLY B 1 91 ? -28.062 -25.141 -21.281 1 94.56 91 GLY B N 1
ATOM 5186 C CA . GLY B 1 91 ? -27.469 -23.828 -21.438 1 94.56 91 GLY B CA 1
ATOM 5187 C C . GLY B 1 91 ? -28 -23.094 -22.656 1 94.56 91 GLY B C 1
ATOM 5188 O O . GLY B 1 91 ? -29.172 -23.219 -23.016 1 94.56 91 GLY B O 1
ATOM 5189 N N . VAL B 1 92 ? -27.094 -22.203 -23.188 1 93.19 92 VAL B N 1
ATOM 5190 C CA . VAL B 1 92 ? -27.438 -21.391 -24.344 1 93.19 92 VAL B CA 1
ATOM 5191 C C . VAL B 1 92 ? -26.344 -21.484 -25.391 1 93.19 92 VAL B C 1
ATOM 5193 O O . VAL B 1 92 ? -25.172 -21.688 -25.047 1 93.19 92 VAL B O 1
ATOM 5196 N N . ILE B 1 93 ? -26.734 -21.391 -26.625 1 94.19 93 ILE B N 1
ATOM 5197 C CA . ILE B 1 93 ? -25.766 -21.375 -27.703 1 94.19 93 ILE B CA 1
ATOM 5198 C C . ILE B 1 93 ? -25.078 -20 -27.75 1 94.19 93 ILE B C 1
ATOM 5200 O O . ILE B 1 93 ? -25.734 -18.969 -27.859 1 94.19 93 ILE B O 1
ATOM 5204 N N . VAL B 1 94 ? -23.844 -19.969 -27.734 1 92.25 94 VAL B N 1
ATOM 5205 C CA . VAL B 1 94 ? -23.125 -18.688 -27.656 1 92.25 94 VAL B CA 1
ATOM 5206 C C . VAL B 1 94 ? -22.391 -18.438 -28.969 1 92.25 94 VAL B C 1
ATOM 5208 O O . VAL B 1 94 ? -22.188 -17.281 -29.359 1 92.25 94 VAL B O 1
ATOM 5211 N N . LYS B 1 95 ? -21.906 -19.5 -29.641 1 91.81 95 LYS B N 1
ATOM 5212 C CA . LYS B 1 95 ? -21.094 -19.359 -30.859 1 91.81 95 LYS B CA 1
ATOM 5213 C C . LYS B 1 95 ? -21.375 -20.484 -31.844 1 91.81 95 LYS B C 1
ATOM 5215 O O . LYS B 1 95 ? -21.703 -21.609 -31.438 1 91.81 95 LYS B O 1
ATOM 5220 N N . GLN B 1 96 ? -21.328 -20.188 -33.094 1 91.19 96 GLN B N 1
ATOM 5221 C CA . GLN B 1 96 ? -21.391 -21.156 -34.188 1 91.19 96 GLN B CA 1
ATOM 5222 C C . GLN B 1 96 ? -20.219 -20.969 -35.156 1 91.19 96 GLN B C 1
ATOM 5224 O O . GLN B 1 96 ? -19.844 -19.844 -35.469 1 91.19 96 GLN B O 1
ATOM 5229 N N . GLY B 1 97 ? -19.578 -22.031 -35.531 1 89.06 97 GLY B N 1
ATOM 5230 C CA . GLY B 1 97 ? -18.469 -21.969 -36.438 1 89.06 97 GLY B CA 1
ATOM 5231 C C . GLY B 1 97 ? -18.531 -23.047 -37.531 1 89.06 97 GLY B C 1
ATOM 5232 O O . GLY B 1 97 ? -19.031 -24.141 -37.281 1 89.06 97 GLY B O 1
ATOM 5233 N N . VAL B 1 98 ? -18.141 -22.688 -38.719 1 86.75 98 VAL B N 1
ATOM 5234 C CA . VAL B 1 98 ? -18.047 -23.641 -39.812 1 86.75 98 VAL B CA 1
ATOM 5235 C C . VAL B 1 98 ? -16.578 -23.922 -40.125 1 86.75 98 VAL B C 1
ATOM 5237 O O . VAL B 1 98 ? -15.75 -23.016 -40.188 1 86.75 98 VAL B O 1
ATOM 5240 N N . GLN B 1 99 ? -16.281 -25.172 -40.188 1 84.5 99 GLN B N 1
ATOM 5241 C CA . GLN B 1 99 ? -14.914 -25.594 -40.5 1 84.5 99 GLN B CA 1
ATOM 5242 C C . GLN B 1 99 ? -14.875 -26.453 -41.75 1 84.5 99 GLN B C 1
ATOM 5244 O O . GLN B 1 99 ? -15.578 -27.469 -41.844 1 84.5 99 GLN B O 1
ATOM 5249 N N . ILE B 1 100 ? -14.094 -26.016 -42.75 1 80.81 100 ILE B N 1
ATOM 5250 C CA . ILE B 1 100 ? -13.922 -26.734 -44 1 80.81 100 ILE B CA 1
ATOM 5251 C C . ILE B 1 100 ? -12.461 -27.172 -44.156 1 80.81 100 ILE B C 1
ATOM 5253 O O . ILE B 1 100 ? -11.555 -26.344 -44.156 1 80.81 100 ILE B O 1
ATOM 5257 N N . ASN B 1 101 ? -12.227 -28.422 -44 1 73.38 101 ASN B N 1
ATOM 5258 C CA . ASN B 1 101 ? -10.898 -28.953 -44.281 1 73.38 101 ASN B CA 1
ATOM 5259 C C . ASN B 1 101 ? -10.906 -29.875 -45.5 1 73.38 101 ASN B C 1
ATOM 5261 O O . ASN B 1 101 ? -11.93 -30.469 -45.812 1 73.38 101 ASN B O 1
ATOM 5265 N N . SER B 1 102 ? -9.828 -29.781 -46.375 1 68 102 SER B N 1
ATOM 5266 C CA . SER B 1 102 ? -9.734 -30.547 -47.625 1 68 102 SER B CA 1
ATOM 5267 C C . SER B 1 102 ? -9.914 -32.031 -47.375 1 68 102 SER B C 1
ATOM 5269 O O . SER B 1 102 ? -10.461 -32.75 -48.219 1 68 102 SER B O 1
ATOM 5271 N N . SER B 1 103 ? -9.336 -32.5 -46.344 1 65.69 103 SER B N 1
ATOM 5272 C CA . SER B 1 103 ? -9.289 -33.938 -46.125 1 65.69 103 SER B CA 1
ATOM 5273 C C . SER B 1 103 ? -10.438 -34.406 -45.281 1 65.69 103 SER B C 1
ATOM 5275 O O . SER B 1 103 ? -10.68 -35.625 -45.156 1 65.69 103 SER B O 1
ATOM 5277 N N . GLU B 1 104 ? -11.219 -33.469 -44.688 1 65 104 GLU B N 1
ATOM 5278 C CA . GLU B 1 104 ? -12.234 -33.938 -43.75 1 65 104 GLU B CA 1
ATOM 5279 C C . GLU B 1 104 ? -13.609 -33.344 -44.094 1 65 104 GLU B C 1
ATOM 5281 O O . GLU B 1 104 ? -13.711 -32.438 -44.906 1 65 104 GLU B O 1
ATOM 5286 N N . ALA B 1 105 ? -14.617 -34.062 -43.625 1 69.06 105 ALA B N 1
ATOM 5287 C CA . ALA B 1 105 ? -16.016 -33.625 -43.75 1 69.06 105 ALA B CA 1
ATOM 5288 C C . ALA B 1 105 ? -16.203 -32.25 -43.188 1 69.06 105 ALA B C 1
ATOM 5290 O O . ALA B 1 105 ? -15.445 -31.797 -42.312 1 69.06 105 ALA B O 1
ATOM 5291 N N . TYR B 1 106 ? -17.047 -31.438 -43.969 1 83.12 106 TYR B N 1
ATOM 5292 C CA . TYR B 1 106 ? -17.422 -30.094 -43.531 1 83.12 106 TYR B CA 1
ATOM 5293 C C . TYR B 1 106 ? -18.172 -30.141 -42.219 1 83.12 106 TYR B C 1
ATOM 5295 O O . TYR B 1 106 ? -19.125 -30.922 -42.062 1 83.12 106 TYR B O 1
ATOM 5303 N N . ASN B 1 107 ? -17.656 -29.422 -41.25 1 89.5 107 ASN B N 1
ATOM 5304 C CA . ASN B 1 107 ? -18.203 -29.516 -39.906 1 89.5 107 ASN B CA 1
ATOM 5305 C C . ASN B 1 107 ? -18.844 -28.203 -39.469 1 89.5 107 ASN B C 1
ATOM 5307 O O . ASN B 1 107 ? -18.375 -27.125 -39.844 1 89.5 107 ASN B O 1
ATOM 5311 N N . LEU B 1 108 ? -20 -28.297 -38.812 1 90.19 108 LEU B N 1
ATOM 5312 C CA . LEU B 1 108 ? -20.609 -27.219 -38.031 1 90.19 108 LEU B CA 1
ATOM 5313 C C . LEU B 1 108 ? -20.344 -27.391 -36.562 1 90.19 108 LEU B C 1
ATOM 5315 O O . LEU B 1 108 ? -20.688 -28.406 -35.969 1 90.19 108 LEU B O 1
ATOM 5319 N N . ILE B 1 109 ? -19.625 -26.391 -36 1 92.44 109 ILE B N 1
ATOM 5320 C CA . ILE B 1 109 ? -19.281 -26.453 -34.562 1 92.44 109 ILE B CA 1
ATOM 5321 C C . ILE B 1 109 ? -20.156 -25.484 -33.781 1 92.44 109 ILE B C 1
ATOM 5323 O O . ILE B 1 109 ? -20.203 -24.281 -34.062 1 92.44 109 ILE B O 1
ATOM 5327 N N . ILE B 1 110 ? -20.906 -26.016 -32.812 1 93.25 110 ILE B N 1
ATOM 5328 C CA . ILE B 1 110 ? -21.766 -25.219 -31.938 1 93.25 110 ILE B CA 1
ATOM 5329 C C . ILE B 1 110 ? -21.188 -25.203 -30.531 1 93.25 110 ILE B C 1
ATOM 5331 O O . ILE B 1 110 ? -20.938 -26.25 -29.938 1 93.25 110 ILE B O 1
ATOM 5335 N N . THR B 1 111 ? -20.922 -24 -30.062 1 95.5 111 THR B N 1
ATOM 5336 C CA . THR B 1 111 ? -20.438 -23.844 -28.703 1 95.5 111 THR B CA 1
ATOM 5337 C C . THR B 1 111 ? -21.547 -23.328 -27.781 1 95.5 111 THR B C 1
ATOM 5339 O O . THR B 1 111 ? -22.188 -22.328 -28.094 1 95.5 111 THR B O 1
ATOM 5342 N N . CYS B 1 112 ? -21.781 -24.047 -26.734 1 95.56 112 CYS B N 1
ATOM 5343 C CA . CYS B 1 112 ? -22.828 -23.719 -25.766 1 95.56 112 CYS B CA 1
ATOM 5344 C C . CYS B 1 112 ? -22.234 -23.5 -24.375 1 95.56 112 CYS B C 1
ATOM 5346 O O . CYS B 1 112 ? -21.203 -24.094 -24.031 1 95.56 112 CYS B O 1
ATOM 5348 N N . LYS B 1 113 ? -22.844 -22.594 -23.641 1 94.81 113 LYS B N 1
ATOM 5349 C CA . LYS B 1 113 ? -22.438 -22.344 -22.266 1 94.81 113 LYS B CA 1
ATOM 5350 C C . LYS B 1 113 ? -23.656 -22.266 -21.344 1 94.81 113 LYS B C 1
ATOM 5352 O O . LYS B 1 113 ? -24.781 -22 -21.797 1 94.81 113 LYS B O 1
ATOM 5357 N N . HIS B 1 114 ? -23.422 -22.609 -20.094 1 94.38 114 HIS B N 1
ATOM 5358 C CA . HIS B 1 114 ? -24.453 -22.438 -19.094 1 94.38 114 HIS B CA 1
ATOM 5359 C C . HIS B 1 114 ? -24.953 -21 -19.062 1 94.38 114 HIS B C 1
ATOM 5361 O O . HIS B 1 114 ? -24.203 -20.062 -19.375 1 94.38 114 HIS B O 1
ATOM 5367 N N . LYS B 1 115 ? -26.172 -20.797 -18.625 1 92.19 115 LYS B N 1
ATOM 5368 C CA . LYS B 1 115 ? -26.812 -19.484 -18.641 1 92.19 115 LYS B CA 1
ATOM 5369 C C . LYS B 1 115 ? -26.078 -18.5 -17.75 1 92.19 115 LYS B C 1
ATOM 5371 O O . LYS B 1 115 ? -26.188 -17.281 -17.922 1 92.19 115 LYS B O 1
ATOM 5376 N N . ALA B 1 116 ? -25.297 -18.906 -16.844 1 92.62 116 ALA B N 1
ATOM 5377 C CA . ALA B 1 116 ? -24.531 -18.062 -15.938 1 92.62 116 ALA B CA 1
ATOM 5378 C C . ALA B 1 116 ? -23.453 -17.281 -16.688 1 92.62 116 ALA B C 1
ATOM 5380 O O . ALA B 1 116 ? -22.828 -16.375 -16.125 1 92.62 116 ALA B O 1
ATOM 5381 N N . VAL B 1 117 ? -23.219 -17.578 -17.938 1 90.94 117 VAL B N 1
ATOM 5382 C CA . VAL B 1 117 ? -22.234 -16.875 -18.75 1 90.94 117 VAL B CA 1
ATOM 5383 C C . VAL B 1 117 ? -22.594 -15.391 -18.828 1 90.94 117 VAL B C 1
ATOM 5385 O O . VAL B 1 117 ? -21.703 -14.547 -19 1 90.94 117 VAL B O 1
ATOM 5388 N N . SER B 1 118 ? -23.844 -15.062 -18.672 1 88.88 118 SER B N 1
ATOM 5389 C CA . SER B 1 118 ? -24.281 -13.672 -18.734 1 88.88 118 SER B CA 1
ATOM 5390 C C . SER B 1 118 ? -23.672 -12.859 -17.594 1 88.88 118 SER B C 1
ATOM 5392 O O . SER B 1 118 ? -23.531 -11.641 -17.688 1 88.88 118 SER B O 1
ATOM 5394 N N . MET B 1 119 ? -23.234 -13.531 -16.531 1 88.75 119 MET B N 1
ATOM 5395 C CA . MET B 1 119 ? -22.641 -12.859 -15.375 1 88.75 119 MET B CA 1
ATOM 5396 C C . MET B 1 119 ? -21.203 -12.43 -15.68 1 88.75 119 MET B C 1
ATOM 5398 O O . MET B 1 119 ? -20.625 -11.625 -14.945 1 88.75 119 MET B O 1
ATOM 5402 N N . THR B 1 120 ? -20.672 -12.984 -16.703 1 86.25 120 THR B N 1
ATOM 5403 C CA . THR B 1 120 ? -19.281 -12.711 -17.031 1 86.25 120 THR B CA 1
ATOM 5404 C C . THR B 1 120 ? -19.156 -11.492 -17.938 1 86.25 120 THR B C 1
ATOM 5406 O O . THR B 1 120 ? -18.062 -11.039 -18.234 1 86.25 120 THR B O 1
ATOM 5409 N N . PHE B 1 121 ? -20.406 -11.039 -18.281 1 80.12 121 PHE B N 1
ATOM 5410 C CA . PHE B 1 121 ? -20.375 -9.938 -19.234 1 80.12 121 PHE B CA 1
ATOM 5411 C C . PHE B 1 121 ? -20.25 -8.602 -18.516 1 80.12 121 PHE B C 1
ATOM 5413 O O . PHE B 1 121 ? -20.891 -8.383 -17.484 1 80.12 121 PHE B O 1
ATOM 5420 N N . ASN B 1 122 ? -19.453 -7.699 -19 1 75.88 122 ASN B N 1
ATOM 5421 C CA . ASN B 1 122 ? -19.328 -6.289 -18.641 1 75.88 122 ASN B CA 1
ATOM 5422 C C . ASN B 1 122 ? -18.859 -6.125 -17.203 1 75.88 122 ASN B C 1
ATOM 5424 O O . ASN B 1 122 ? -19.328 -6.836 -16.312 1 75.88 122 ASN B O 1
ATOM 5428 N N . LYS B 1 123 ? -17.953 -5.398 -17.016 1 74.81 123 LYS B N 1
ATOM 5429 C CA . LYS B 1 123 ? -17.531 -4.984 -15.68 1 74.81 123 LYS B CA 1
ATOM 5430 C C . LYS B 1 123 ? -18.516 -3.973 -15.094 1 74.81 123 LYS B C 1
ATOM 5432 O O . LYS B 1 123 ? -18.969 -3.064 -15.789 1 74.81 123 LYS B O 1
ATOM 5437 N N . LYS B 1 124 ? -18.984 -4.25 -13.914 1 76.69 124 LYS B N 1
ATOM 5438 C CA . LYS B 1 124 ? -20 -3.432 -13.258 1 76.69 124 LYS B CA 1
ATOM 5439 C C . LYS B 1 124 ? -19.5 -2.873 -11.93 1 76.69 124 LYS B C 1
ATOM 5441 O O . LYS B 1 124 ? -18.453 -3.295 -11.438 1 76.69 124 LYS B O 1
ATOM 5446 N N . GLU B 1 125 ? -20.156 -1.78 -11.484 1 78 125 GLU B N 1
ATOM 5447 C CA . GLU B 1 125 ? -19.922 -1.218 -10.164 1 78 125 GLU B CA 1
ATOM 5448 C C . GLU B 1 125 ? -21.203 -1.271 -9.312 1 78 125 GLU B C 1
ATOM 5450 O O . GLU B 1 125 ? -22.297 -0.99 -9.805 1 78 125 GLU B O 1
ATOM 5455 N N . SER B 1 126 ? -21.094 -1.839 -8.148 1 80.62 126 SER B N 1
ATOM 5456 C CA . SER B 1 126 ? -22.219 -1.938 -7.219 1 80.62 126 SER B CA 1
ATOM 5457 C C . SER B 1 126 ? -21.75 -1.771 -5.777 1 80.62 126 SER B C 1
ATOM 5459 O O . SER B 1 126 ? -20.578 -1.984 -5.469 1 80.62 126 SER B O 1
ATOM 5461 N N . ALA B 1 127 ? -22.656 -1.229 -4.957 1 84.69 127 ALA B N 1
ATOM 5462 C CA . ALA B 1 127 ? -22.375 -1.059 -3.537 1 84.69 127 ALA B CA 1
ATOM 5463 C C . ALA B 1 127 ? -23.391 -1.786 -2.676 1 84.69 127 ALA B C 1
ATOM 5465 O O . ALA B 1 127 ? -24.594 -1.707 -2.936 1 84.69 127 ALA B O 1
ATOM 5466 N N . PHE B 1 128 ? -22.969 -2.596 -1.739 1 85.88 128 PHE B N 1
ATOM 5467 C CA . PHE B 1 128 ? -23.797 -3.332 -0.803 1 85.88 128 PHE B CA 1
ATOM 5468 C C . PHE B 1 128 ? -23.516 -2.91 0.632 1 85.88 128 PHE B C 1
ATOM 5470 O O . PHE B 1 128 ? -22.344 -2.814 1.034 1 85.88 128 PHE B O 1
ATOM 5477 N N . THR B 1 129 ? -24.594 -2.578 1.374 1 85.81 129 THR B N 1
ATOM 5478 C CA . THR B 1 129 ? -24.438 -2.102 2.742 1 85.81 129 THR B CA 1
ATOM 5479 C C . THR B 1 129 ? -25.125 -3.043 3.727 1 85.81 129 THR B C 1
ATOM 5481 O O . THR B 1 129 ? -26.266 -3.434 3.518 1 85.81 129 THR B O 1
ATOM 5484 N N . ASN B 1 130 ? -24.375 -3.381 4.77 1 84.31 130 ASN B N 1
ATOM 5485 C CA . ASN B 1 130 ? -24.875 -4.172 5.887 1 84.31 130 ASN B CA 1
ATOM 5486 C C . ASN B 1 130 ? -25.516 -5.469 5.41 1 84.31 130 ASN B C 1
ATOM 5488 O O . ASN B 1 130 ? -26.672 -5.758 5.746 1 84.31 130 ASN B O 1
ATOM 5492 N N . LYS B 1 131 ? -24.828 -6.227 4.645 1 89 131 LYS B N 1
ATOM 5493 C CA . LYS B 1 131 ? -25.25 -7.52 4.121 1 89 131 LYS B CA 1
ATOM 5494 C C . LYS B 1 131 ? -24.188 -8.586 4.336 1 89 131 LYS B C 1
ATOM 5496 O O . LYS B 1 131 ? -23 -8.266 4.453 1 89 131 LYS B O 1
ATOM 5501 N N . THR B 1 132 ? -24.625 -9.773 4.48 1 89.81 132 THR B N 1
ATOM 5502 C CA . THR B 1 132 ? -23.703 -10.891 4.512 1 89.81 132 THR B CA 1
ATOM 5503 C C . THR B 1 132 ? -23.234 -11.258 3.105 1 89.81 132 THR B C 1
ATOM 5505 O O . THR B 1 132 ? -23.859 -10.859 2.119 1 89.81 132 THR B O 1
ATOM 5508 N N . ASP B 1 133 ? -22.219 -11.945 3.049 1 90.38 133 ASP B N 1
ATOM 5509 C CA . ASP B 1 133 ? -21.719 -12.359 1.74 1 90.38 133 ASP B CA 1
ATOM 5510 C C . ASP B 1 133 ? -22.75 -13.195 0.997 1 90.38 133 ASP B C 1
ATOM 5512 O O . ASP B 1 133 ? -22.922 -13.055 -0.216 1 90.38 133 ASP B O 1
ATOM 5516 N N . SER B 1 134 ? -23.422 -14.07 1.734 1 94.56 134 SER B N 1
ATOM 5517 C CA . SER B 1 134 ? -24.438 -14.891 1.099 1 94.56 134 SER B CA 1
ATOM 5518 C C . SER B 1 134 ? -25.578 -14.031 0.548 1 94.56 134 SER B C 1
ATOM 5520 O O . SER B 1 134 ? -26.078 -14.289 -0.544 1 94.56 134 SER B O 1
ATOM 5522 N N . ALA B 1 135 ? -25.906 -13.023 1.283 1 93 135 ALA B N 1
ATOM 5523 C CA . ALA B 1 135 ? -26.953 -12.125 0.83 1 93 135 ALA B CA 1
ATOM 5524 C C . ALA B 1 135 ? -26.516 -11.336 -0.402 1 93 135 ALA B C 1
ATOM 5526 O O . ALA B 1 135 ? -27.312 -11.109 -1.318 1 93 135 ALA B O 1
ATOM 5527 N N . ILE B 1 136 ? -25.312 -10.93 -0.394 1 91.62 136 ILE B N 1
ATOM 5528 C CA . ILE B 1 136 ? -24.781 -10.188 -1.526 1 91.62 136 ILE B CA 1
ATOM 5529 C C . ILE B 1 136 ? -24.766 -11.07 -2.768 1 91.62 136 ILE B C 1
ATOM 5531 O O . ILE B 1 136 ? -25.219 -10.656 -3.84 1 91.62 136 ILE B O 1
ATOM 5535 N N . ILE B 1 137 ? -24.281 -12.297 -2.613 1 93.44 137 ILE B N 1
ATOM 5536 C CA . ILE B 1 137 ? -24.188 -13.234 -3.725 1 93.44 137 ILE B CA 1
ATOM 5537 C C . ILE B 1 137 ? -25.594 -13.5 -4.285 1 93.44 137 ILE B C 1
ATOM 5539 O O . ILE B 1 137 ? -25.797 -13.453 -5.5 1 93.44 137 ILE B O 1
ATOM 5543 N N . LYS B 1 138 ? -26.516 -13.688 -3.412 1 93.69 138 LYS B N 1
ATOM 5544 C CA . LYS B 1 138 ? -27.891 -13.945 -3.84 1 93.69 138 LYS B CA 1
ATOM 5545 C C . LYS B 1 138 ? -28.469 -12.734 -4.559 1 93.69 138 LYS B C 1
ATOM 5547 O O . LYS B 1 138 ? -29.141 -12.875 -5.586 1 93.69 138 LYS B O 1
ATOM 5552 N N . ALA B 1 139 ? -28.203 -11.562 -4.031 1 91.38 139 ALA B N 1
ATOM 5553 C CA . ALA B 1 139 ? -28.719 -10.336 -4.637 1 91.38 139 ALA B CA 1
ATOM 5554 C C . ALA B 1 139 ? -28.203 -10.164 -6.059 1 91.38 139 ALA B C 1
ATOM 5556 O O . ALA B 1 139 ? -28.938 -9.742 -6.949 1 91.38 139 ALA B O 1
ATOM 5557 N N . ILE B 1 140 ? -26.984 -10.5 -6.258 1 91.38 140 ILE B N 1
ATOM 5558 C CA . ILE B 1 140 ? -26.375 -10.367 -7.574 1 91.38 140 ILE B CA 1
ATOM 5559 C C . ILE B 1 140 ? -26.969 -11.406 -8.523 1 91.38 140 ILE B C 1
ATOM 5561 O O . ILE B 1 140 ? -27.359 -11.07 -9.648 1 91.38 140 ILE B O 1
ATOM 5565 N N . ILE B 1 141 ? -27.109 -12.625 -8.125 1 92.56 141 ILE B N 1
ATOM 5566 C CA . ILE B 1 141 ? -27.578 -13.719 -8.969 1 92.56 141 ILE B CA 1
ATOM 5567 C C . ILE B 1 141 ? -29.047 -13.5 -9.328 1 92.56 141 ILE B C 1
ATOM 5569 O O . ILE B 1 141 ? -29.469 -13.812 -10.438 1 92.56 141 ILE B O 1
ATOM 5573 N N . ASP B 1 142 ? -29.766 -12.883 -8.383 1 90.81 142 ASP B N 1
ATOM 5574 C CA . ASP B 1 142 ? -31.203 -12.648 -8.586 1 90.81 142 ASP B CA 1
ATOM 5575 C C . ASP B 1 142 ? -31.438 -11.664 -9.727 1 90.81 142 ASP B C 1
ATOM 5577 O O . ASP B 1 142 ? -32.531 -11.594 -10.266 1 90.81 142 ASP B O 1
ATOM 5581 N N . THR B 1 143 ? -30.422 -10.938 -10.008 1 88.69 143 THR B N 1
ATOM 5582 C CA . THR B 1 143 ? -30.594 -10.016 -11.125 1 88.69 143 THR B CA 1
ATOM 5583 C C . THR B 1 143 ? -30.594 -10.773 -12.453 1 88.69 143 THR B C 1
ATOM 5585 O O . THR B 1 143 ? -30.984 -10.227 -13.484 1 88.69 143 THR B O 1
ATOM 5588 N N . TYR B 1 144 ? -30.234 -11.984 -12.289 1 86.69 144 TYR B N 1
ATOM 5589 C CA . TYR B 1 144 ? -30.203 -12.836 -13.477 1 86.69 144 TYR B CA 1
ATOM 5590 C C . TYR B 1 144 ? -31.281 -13.906 -13.398 1 86.69 144 TYR B C 1
ATOM 5592 O O . TYR B 1 144 ? -31.859 -14.141 -12.336 1 86.69 144 TYR B O 1
ATOM 5600 N N . SER B 1 145 ? -31.844 -14.445 -14.43 1 81.69 145 SER B N 1
ATOM 5601 C CA . SER B 1 145 ? -32.875 -15.492 -14.461 1 81.69 145 SER B CA 1
ATOM 5602 C C . SER B 1 145 ? -32.281 -16.859 -14.117 1 81.69 145 SER B C 1
ATOM 5604 O O . SER B 1 145 ? -32.469 -17.812 -14.859 1 81.69 145 SER B O 1
ATOM 5606 N N . LEU B 1 146 ? -31.516 -16.891 -12.977 1 87.5 146 LEU B N 1
ATOM 5607 C CA . LEU B 1 146 ? -30.906 -18.141 -12.523 1 87.5 146 LEU B CA 1
ATOM 5608 C C . LEU B 1 146 ? -31.438 -18.547 -11.156 1 87.5 146 LEU B C 1
ATOM 5610 O O . LEU B 1 146 ? -31.828 -17.688 -10.359 1 87.5 146 LEU B O 1
ATOM 5614 N N . THR B 1 147 ? -31.594 -19.812 -10.961 1 88.62 147 THR B N 1
ATOM 5615 C CA . THR B 1 147 ? -31.922 -20.344 -9.648 1 88.62 147 THR B CA 1
ATOM 5616 C C . THR B 1 147 ? -30.641 -20.75 -8.898 1 88.62 147 THR B C 1
ATOM 5618 O O . THR B 1 147 ? -29.844 -21.531 -9.414 1 88.62 147 THR B O 1
ATOM 5621 N N . ALA B 1 148 ? -30.453 -20.094 -7.73 1 91.75 148 ALA B N 1
ATOM 5622 C CA . ALA B 1 148 ? -29.219 -20.375 -7.012 1 91.75 148 ALA B CA 1
ATOM 5623 C C . ALA B 1 148 ? -29.484 -20.703 -5.547 1 91.75 148 ALA B C 1
ATOM 5625 O O . ALA B 1 148 ? -30.391 -20.125 -4.93 1 91.75 148 ALA B O 1
ATOM 5626 N N . THR B 1 149 ? -28.922 -21.734 -5.051 1 93.81 149 THR B N 1
ATOM 5627 C CA . THR B 1 149 ? -28.859 -22.047 -3.629 1 93.81 149 THR B CA 1
ATOM 5628 C C . THR B 1 149 ? -27.516 -21.641 -3.037 1 93.81 149 THR B C 1
ATOM 5630 O O . THR B 1 149 ? -26.469 -22.094 -3.496 1 93.81 149 THR B O 1
ATOM 5633 N N . VAL B 1 150 ? -27.531 -20.75 -2.066 1 94.75 150 VAL B N 1
ATOM 5634 C CA . VAL B 1 150 ? -26.312 -20.234 -1.463 1 94.75 150 VAL B CA 1
ATOM 5635 C C . VAL B 1 150 ? -26.297 -20.547 0.031 1 94.75 150 VAL B C 1
ATOM 5637 O O . VAL B 1 150 ? -27.25 -20.25 0.744 1 94.75 150 VAL B O 1
ATOM 5640 N N . ASP B 1 151 ? -25.25 -21.156 0.517 1 94.19 151 ASP B N 1
ATOM 5641 C CA . ASP B 1 151 ? -25.078 -21.375 1.948 1 94.19 151 ASP B CA 1
ATOM 5642 C C . ASP B 1 151 ? -24.984 -20.062 2.707 1 94.19 151 ASP B C 1
ATOM 5644 O O . ASP B 1 151 ? -24.391 -19.094 2.217 1 94.19 151 ASP B O 1
ATOM 5648 N N . SER B 1 152 ? -25.5 -20.094 3.881 1 93.12 152 SER B N 1
ATOM 5649 C CA . SER B 1 152 ? -25.531 -18.875 4.68 1 93.12 152 SER B CA 1
ATOM 5650 C C . SER B 1 152 ? -24.156 -18.562 5.254 1 93.12 152 SER B C 1
ATOM 5652 O O . SER B 1 152 ? -23.391 -19.469 5.586 1 93.12 152 SER B O 1
ATOM 5654 N N . THR B 1 153 ? -23.844 -17.359 5.211 1 90 153 THR B N 1
ATOM 5655 C CA . THR B 1 153 ? -22.656 -16.844 5.879 1 90 153 THR B CA 1
ATOM 5656 C C . THR B 1 153 ? -23.031 -16 7.094 1 90 153 THR B C 1
ATOM 5658 O O . THR B 1 153 ? -24.188 -15.586 7.23 1 90 153 THR B O 1
ATOM 5661 N N . THR B 1 154 ? -22.109 -15.734 7.996 1 84 154 THR B N 1
ATOM 5662 C CA . THR B 1 154 ? -22.5 -15.133 9.266 1 84 154 THR B CA 1
ATOM 5663 C C . THR B 1 154 ? -22 -13.688 9.352 1 84 154 THR B C 1
ATOM 5665 O O . THR B 1 154 ? -22.75 -12.797 9.758 1 84 154 THR B O 1
ATOM 5668 N N . PRO B 1 155 ? -20.75 -13.438 8.945 1 80 155 PRO B N 1
ATOM 5669 C CA . PRO B 1 155 ? -20.25 -12.078 9.18 1 80 155 PRO B CA 1
ATOM 5670 C C . PRO B 1 155 ? -21.016 -11.023 8.375 1 80 155 PRO B C 1
ATOM 5672 O O . PRO B 1 155 ? -21.312 -11.242 7.195 1 80 155 PRO B O 1
ATOM 5675 N N . LEU B 1 156 ? -21.453 -9.992 9.086 1 81.38 156 LEU B N 1
ATOM 5676 C CA . LEU B 1 156 ? -22.109 -8.859 8.445 1 81.38 156 LEU B CA 1
ATOM 5677 C C . LEU B 1 156 ? -21.078 -7.836 7.973 1 81.38 156 LEU B C 1
ATOM 5679 O O . LEU B 1 156 ? -20.266 -7.348 8.766 1 81.38 156 LEU B O 1
ATOM 5683 N N . MET B 1 157 ? -21.156 -7.641 6.715 1 78.19 157 MET B N 1
ATOM 5684 C CA . MET B 1 157 ? -20.234 -6.656 6.16 1 78.19 157 MET B CA 1
ATOM 5685 C C . MET B 1 157 ? -20.859 -5.27 6.125 1 78.19 157 MET B C 1
ATOM 5687 O O . MET B 1 157 ? -21.969 -5.102 5.59 1 78.19 157 MET B O 1
ATOM 5691 N N . GLU B 1 158 ? -20.25 -4.305 6.656 1 78.06 158 GLU B N 1
ATOM 5692 C CA . GLU B 1 158 ? -20.781 -2.941 6.711 1 78.06 158 GLU B CA 1
ATOM 5693 C C . GLU B 1 158 ? -20.891 -2.338 5.316 1 78.06 158 GLU B C 1
ATOM 5695 O O . GLU B 1 158 ? -21.922 -1.739 4.973 1 78.06 158 GLU B O 1
ATOM 5700 N N . SER B 1 159 ? -19.766 -2.406 4.605 1 79 159 SER B N 1
ATOM 5701 C CA . SER B 1 159 ? -19.781 -1.893 3.24 1 79 159 SER B CA 1
ATOM 5702 C C . SER B 1 159 ? -18.906 -2.748 2.322 1 79 159 SER B C 1
ATOM 5704 O O . SER B 1 159 ? -17.797 -3.127 2.689 1 79 159 SER B O 1
ATOM 5706 N N . THR B 1 160 ? -19.531 -3.25 1.242 1 79.38 160 THR B N 1
ATOM 5707 C CA . THR B 1 160 ? -18.812 -3.971 0.191 1 79.38 160 THR B CA 1
ATOM 5708 C C . THR B 1 160 ? -19.031 -3.299 -1.162 1 79.38 160 THR B C 1
ATOM 5710 O O . THR B 1 160 ? -20.172 -3.02 -1.553 1 79.38 160 THR B O 1
ATOM 5713 N N . PHE B 1 161 ? -17.859 -2.955 -1.803 1 74.81 161 PHE B N 1
ATOM 5714 C CA . PHE B 1 161 ? -17.922 -2.246 -3.074 1 74.81 161 PHE B CA 1
ATOM 5715 C C . PHE B 1 161 ? -17.375 -3.111 -4.203 1 74.81 161 PHE B C 1
ATOM 5717 O O . PHE B 1 161 ? -16.266 -3.633 -4.109 1 74.81 161 PHE B O 1
ATOM 5724 N N . GLN B 1 162 ? -18.156 -3.463 -5.16 1 79 162 GLN B N 1
ATOM 5725 C CA . GLN B 1 162 ? -17.703 -4.051 -6.418 1 79 162 GLN B CA 1
ATOM 5726 C C . GLN B 1 162 ? -17.25 -2.975 -7.395 1 79 162 GLN B C 1
ATOM 5728 O O . GLN B 1 162 ? -18.062 -2.178 -7.871 1 79 162 GLN B O 1
ATOM 5733 N N . LYS B 1 163 ? -15.969 -2.895 -7.66 1 69.75 163 LYS B N 1
ATOM 5734 C CA . LYS B 1 163 ? -15.438 -1.858 -8.539 1 69.75 163 LYS B CA 1
ATOM 5735 C C . LYS B 1 163 ? -14.812 -2.469 -9.789 1 69.75 163 LYS B C 1
ATOM 5737 O O . LYS B 1 163 ? -13.789 -3.15 -9.711 1 69.75 163 LYS B O 1
ATOM 5742 N N . LEU B 1 164 ? -15.43 -2.238 -10.906 1 67.75 164 LEU B N 1
ATOM 5743 C CA . LEU B 1 164 ? -14.938 -2.609 -12.227 1 67.75 164 LEU B CA 1
ATOM 5744 C C . LEU B 1 164 ? -14.664 -4.109 -12.297 1 67.75 164 LEU B C 1
ATOM 5746 O O . LEU B 1 164 ? -13.578 -4.523 -12.719 1 67.75 164 LEU B O 1
ATOM 5750 N N . ALA B 1 165 ? -15.539 -4.926 -11.805 1 77.06 165 ALA B N 1
ATOM 5751 C CA . ALA B 1 165 ? -15.469 -6.383 -11.883 1 77.06 165 ALA B CA 1
ATOM 5752 C C . ALA B 1 165 ? -16.781 -6.961 -12.391 1 77.06 165 ALA B C 1
ATOM 5754 O O . ALA B 1 165 ? -17.859 -6.395 -12.156 1 77.06 165 ALA B O 1
ATOM 5755 N N . THR B 1 166 ? -16.656 -8.023 -13.047 1 81.75 166 THR B N 1
ATOM 5756 C CA . THR B 1 166 ? -17.875 -8.695 -13.477 1 81.75 166 THR B CA 1
ATOM 5757 C C . THR B 1 166 ? -18.594 -9.32 -12.281 1 81.75 166 THR B C 1
ATOM 5759 O O . THR B 1 166 ? -17.984 -9.602 -11.25 1 81.75 166 THR B O 1
ATOM 5762 N N . ASP B 1 167 ? -19.828 -9.469 -12.492 1 85.75 167 ASP B N 1
ATOM 5763 C CA . ASP B 1 167 ? -20.609 -10.102 -11.422 1 85.75 167 ASP B CA 1
ATOM 5764 C C . ASP B 1 167 ? -20.078 -11.508 -11.125 1 85.75 167 ASP B C 1
ATOM 5766 O O . ASP B 1 167 ? -20.016 -11.914 -9.961 1 85.75 167 ASP B O 1
ATOM 5770 N N . TRP B 1 168 ? -19.656 -12.258 -12.125 1 88.81 168 TRP B N 1
ATOM 5771 C CA . TRP B 1 168 ? -19.125 -13.602 -11.945 1 88.81 168 TRP B CA 1
ATOM 5772 C C . TRP B 1 168 ? -17.844 -13.586 -11.117 1 88.81 168 TRP B C 1
ATOM 5774 O O . TRP B 1 168 ? -17.734 -14.32 -10.133 1 88.81 168 TRP B O 1
ATOM 5784 N N . ASP B 1 169 ? -17 -12.727 -11.531 1 83.69 169 ASP B N 1
ATOM 5785 C CA . ASP B 1 169 ? -15.719 -12.656 -10.836 1 83.69 169 ASP B CA 1
ATOM 5786 C C . ASP B 1 169 ? -15.906 -12.234 -9.383 1 83.69 169 ASP B C 1
ATOM 5788 O O . ASP B 1 169 ? -15.203 -12.711 -8.492 1 83.69 169 ASP B O 1
ATOM 5792 N N . PHE B 1 170 ? -16.781 -11.352 -9.188 1 84.75 170 PHE B N 1
ATOM 5793 C CA . PHE B 1 170 ? -17.047 -10.875 -7.84 1 84.75 170 PHE B CA 1
ATOM 5794 C C . PHE B 1 170 ? -17.641 -12 -6.984 1 84.75 170 PHE B C 1
ATOM 5796 O O . PHE B 1 170 ? -17.172 -12.234 -5.863 1 84.75 170 PHE B O 1
ATOM 5803 N N . VAL B 1 171 ? -18.609 -12.633 -7.508 1 88.75 171 VAL B N 1
ATOM 5804 C CA . VAL B 1 171 ? -19.25 -13.727 -6.793 1 88.75 171 VAL B CA 1
ATOM 5805 C C . VAL B 1 171 ? -18.234 -14.836 -6.527 1 88.75 171 VAL B C 1
ATOM 5807 O O . VAL B 1 171 ? -18.188 -15.398 -5.43 1 88.75 171 VAL B O 1
ATOM 5810 N N . LEU B 1 172 ? -17.469 -15.148 -7.5 1 88.19 172 LEU B N 1
ATOM 5811 C CA . LEU B 1 172 ? -16.453 -16.172 -7.359 1 88.19 172 LEU B CA 1
ATOM 5812 C C . LEU B 1 172 ? -15.453 -15.797 -6.262 1 88.19 172 LEU B C 1
ATOM 5814 O O . LEU B 1 172 ? -15.062 -16.656 -5.461 1 88.19 172 LEU B O 1
ATOM 5818 N N . SER B 1 173 ? -15.078 -14.578 -6.234 1 85.38 173 SER B N 1
ATOM 5819 C CA . SER B 1 173 ? -14.117 -14.117 -5.23 1 85.38 173 SER B CA 1
ATOM 5820 C C . SER B 1 173 ? -14.703 -14.211 -3.826 1 85.38 173 SER B C 1
ATOM 5822 O O . SER B 1 173 ? -14.031 -14.664 -2.898 1 85.38 173 SER B O 1
ATOM 5824 N N . ARG B 1 174 ? -15.891 -13.75 -3.715 1 86.31 174 ARG B N 1
ATOM 5825 C CA . ARG B 1 174 ? -16.531 -13.797 -2.404 1 86.31 174 ARG B CA 1
ATOM 5826 C C . ARG B 1 174 ? -16.781 -15.242 -1.967 1 86.31 174 ARG B C 1
ATOM 5828 O O . ARG B 1 174 ? -16.656 -15.562 -0.784 1 86.31 174 ARG B O 1
ATOM 5835 N N . ALA B 1 175 ? -17.188 -16.047 -2.908 1 88.25 175 ALA B N 1
ATOM 5836 C CA . ALA B 1 175 ? -17.375 -17.469 -2.602 1 88.25 175 ALA B CA 1
ATOM 5837 C C . ALA B 1 175 ? -16.078 -18.109 -2.125 1 88.25 175 ALA B C 1
ATOM 5839 O O . ALA B 1 175 ? -16.062 -18.797 -1.102 1 88.25 175 ALA B O 1
ATOM 5840 N N . GLU B 1 176 ? -15.078 -17.891 -2.826 1 85.12 176 GLU B N 1
ATOM 5841 C CA . GLU B 1 176 ? -13.789 -18.469 -2.467 1 85.12 176 GLU B CA 1
ATOM 5842 C C . GLU B 1 176 ? -13.32 -17.984 -1.097 1 85.12 176 GLU B C 1
ATOM 5844 O O . GLU B 1 176 ? -12.742 -18.75 -0.326 1 85.12 176 GLU B O 1
ATOM 5849 N N . PHE B 1 177 ? -13.57 -16.734 -0.891 1 82 177 PHE B N 1
ATOM 5850 C CA . PHE B 1 177 ? -13.203 -16.156 0.399 1 82 177 PHE B CA 1
ATOM 5851 C C . PHE B 1 177 ? -13.852 -16.938 1.54 1 82 177 PHE B C 1
ATOM 5853 O O . PHE B 1 177 ? -13.234 -17.141 2.586 1 82 177 PHE B O 1
ATOM 5860 N N . ASN B 1 178 ? -15.039 -17.344 1.338 1 85.81 178 ASN B N 1
ATOM 5861 C CA . ASN B 1 178 ? -15.781 -18.047 2.367 1 85.81 178 ASN B CA 1
ATOM 5862 C C . ASN B 1 178 ? -15.547 -19.562 2.285 1 85.81 178 ASN B C 1
ATOM 5864 O O . ASN B 1 178 ? -16.234 -20.328 2.955 1 85.81 178 ASN B O 1
ATOM 5868 N N . GLY B 1 179 ? -14.648 -19.984 1.374 1 85.12 179 GLY B N 1
ATOM 5869 C CA . GLY B 1 179 ? -14.391 -21.406 1.203 1 85.12 179 GLY B CA 1
ATOM 5870 C C . GLY B 1 179 ? -15.5 -22.125 0.458 1 85.12 179 GLY B C 1
ATOM 5871 O O . GLY B 1 179 ? -15.641 -23.344 0.571 1 85.12 179 GLY B O 1
ATOM 5872 N N . PHE B 1 180 ? -16.312 -21.406 -0.191 1 88.81 180 PHE B N 1
ATOM 5873 C CA . PHE B 1 180 ? -17.422 -21.969 -0.964 1 88.81 180 PHE B CA 1
ATOM 5874 C C . PHE B 1 180 ? -16.969 -22.328 -2.373 1 88.81 180 PHE B C 1
ATOM 5876 O O . PHE B 1 180 ? -15.945 -21.828 -2.852 1 88.81 180 PHE B O 1
ATOM 5883 N N . ILE B 1 181 ? -17.656 -23.25 -2.953 1 91.12 181 ILE B N 1
ATOM 5884 C CA . ILE B 1 181 ? -17.453 -23.594 -4.359 1 91.12 181 ILE B CA 1
ATOM 5885 C C . ILE B 1 181 ? -18.75 -23.375 -5.129 1 91.12 181 ILE B C 1
ATOM 5887 O O . ILE B 1 181 ? -19.844 -23.375 -4.539 1 91.12 181 ILE B O 1
ATOM 5891 N N . ILE B 1 182 ? -18.625 -23.172 -6.375 1 93 182 ILE B N 1
ATOM 5892 C CA . ILE B 1 182 ? -19.766 -22.984 -7.258 1 93 182 ILE B CA 1
ATOM 5893 C C . ILE B 1 182 ? -19.906 -24.188 -8.18 1 93 182 ILE B C 1
ATOM 5895 O O . ILE B 1 182 ? -18.953 -24.594 -8.844 1 93 182 ILE B O 1
ATOM 5899 N N . THR B 1 183 ? -21.062 -24.812 -8.203 1 94.06 183 THR B N 1
ATOM 5900 C CA . THR B 1 183 ? -21.359 -25.938 -9.07 1 94.06 183 THR B CA 1
ATOM 5901 C C . THR B 1 183 ? -22.672 -25.734 -9.812 1 94.06 183 THR B C 1
ATOM 5903 O O . THR B 1 183 ? -23.531 -24.969 -9.359 1 94.06 183 THR B O 1
ATOM 5906 N N . PHE B 1 184 ? -22.734 -26.391 -10.938 1 92.81 184 PHE B N 1
ATOM 5907 C CA . PHE B 1 184 ? -23.938 -26.297 -11.75 1 92.81 184 PHE B CA 1
ATOM 5908 C C . PHE B 1 184 ? -24.594 -27.656 -11.922 1 92.81 184 PHE B C 1
ATOM 5910 O O . PHE B 1 184 ? -23.906 -28.672 -12.086 1 92.81 184 PHE B O 1
ATOM 5917 N N . ASP B 1 185 ? -25.875 -27.75 -11.75 1 88.94 185 ASP B N 1
ATOM 5918 C CA . ASP B 1 185 ? -26.734 -28.891 -12.062 1 88.94 185 ASP B CA 1
ATOM 5919 C C . ASP B 1 185 ? -27.938 -28.453 -12.898 1 88.94 185 ASP B C 1
ATOM 5921 O O . ASP B 1 185 ? -28.953 -28.016 -12.359 1 88.94 185 ASP B O 1
ATOM 5925 N N . GLY B 1 186 ? -27.781 -28.719 -14.18 1 87.56 186 GLY B N 1
ATOM 5926 C CA . GLY B 1 186 ? -28.812 -28.156 -15.055 1 87.56 186 GLY B CA 1
ATOM 5927 C C . GLY B 1 186 ? -28.891 -26.641 -15 1 87.56 186 GLY B C 1
ATOM 5928 O O . GLY B 1 186 ? -27.891 -25.953 -15.227 1 87.56 186 GLY B O 1
ATOM 5929 N N . ASP B 1 187 ? -30.047 -26.219 -14.531 1 85.5 187 ASP B N 1
ATOM 5930 C CA . ASP B 1 187 ? -30.234 -24.781 -14.453 1 85.5 187 ASP B CA 1
ATOM 5931 C C . ASP B 1 187 ? -29.984 -24.266 -13.031 1 85.5 187 ASP B C 1
ATOM 5933 O O . ASP B 1 187 ? -30.062 -23.062 -12.773 1 85.5 187 ASP B O 1
ATOM 5937 N N . LYS B 1 188 ? -29.641 -25.172 -12.211 1 88.38 188 LYS B N 1
ATOM 5938 C CA . LYS B 1 188 ? -29.469 -24.797 -10.805 1 88.38 188 LYS B CA 1
ATOM 5939 C C . LYS B 1 188 ? -28 -24.531 -10.477 1 88.38 188 LYS B C 1
ATOM 5941 O O . LYS B 1 188 ? -27.125 -25.328 -10.852 1 88.38 188 LYS B O 1
ATOM 5946 N N . MET B 1 189 ? -27.797 -23.391 -9.859 1 93 189 MET B N 1
ATOM 5947 C CA . MET B 1 189 ? -26.484 -23 -9.367 1 93 189 MET B CA 1
ATOM 5948 C C . MET B 1 189 ? -26.391 -23.188 -7.855 1 93 189 MET B C 1
ATOM 5950 O O . MET B 1 189 ? -27.266 -22.734 -7.117 1 93 189 MET B O 1
ATOM 5954 N N . THR B 1 190 ? -25.453 -23.906 -7.398 1 94.62 190 THR B N 1
ATOM 5955 C CA . THR B 1 190 ? -25.25 -24.125 -5.969 1 94.62 190 THR B CA 1
ATOM 5956 C C . THR B 1 190 ? -23.922 -23.531 -5.512 1 94.62 190 THR B C 1
ATOM 5958 O O . THR B 1 190 ? -22.875 -23.797 -6.105 1 94.62 190 THR B O 1
ATOM 5961 N N . ILE B 1 191 ? -23.984 -22.672 -4.527 1 94.62 191 ILE B N 1
ATOM 5962 C CA . ILE B 1 191 ? -22.797 -22.047 -3.934 1 94.62 191 ILE B CA 1
ATOM 5963 C C . ILE B 1 191 ? -22.734 -22.391 -2.445 1 94.62 191 ILE B C 1
ATOM 5965 O O . ILE B 1 191 ? -23.609 -22 -1.67 1 94.62 191 ILE B O 1
ATOM 5969 N N . GLY B 1 192 ? -21.781 -23.094 -2.072 1 92.94 192 GLY B N 1
ATOM 5970 C CA . GLY B 1 192 ? -21.656 -23.5 -0.684 1 92.94 192 GLY B CA 1
ATOM 5971 C C . GLY B 1 192 ? -20.375 -24.281 -0.408 1 92.94 192 GLY B C 1
ATOM 5972 O O . GLY B 1 192 ? -19.516 -24.391 -1.276 1 92.94 192 GLY B O 1
ATOM 5973 N N . LYS B 1 193 ? -20.297 -24.75 0.811 1 89.69 193 LYS B N 1
ATOM 5974 C CA . LYS B 1 193 ? -19.156 -25.578 1.183 1 89.69 193 LYS B CA 1
ATOM 5975 C C . LYS B 1 193 ? -19.172 -26.906 0.45 1 89.69 193 LYS B C 1
ATOM 5977 O O . LYS B 1 193 ? -20.234 -27.5 0.258 1 89.69 193 LYS B O 1
ATOM 5982 N N . PRO B 1 194 ? -18.031 -27.328 -0.042 1 89.25 194 PRO B N 1
ATOM 5983 C CA . PRO B 1 194 ? -18.016 -28.625 -0.704 1 89.25 194 PRO B CA 1
ATOM 5984 C C . PRO B 1 194 ? -18.531 -29.75 0.189 1 89.25 194 PRO B C 1
ATOM 5986 O O . PRO B 1 194 ? -18.219 -29.797 1.381 1 89.25 194 PRO B O 1
ATOM 5989 N N . ALA B 1 195 ? -19.359 -30.609 -0.325 1 86.19 195 ALA B N 1
ATOM 5990 C CA . ALA B 1 195 ? -19.891 -31.766 0.398 1 86.19 195 ALA B CA 1
ATOM 5991 C C . ALA B 1 195 ? -18.922 -32.938 0.331 1 86.19 195 ALA B C 1
ATOM 5993 O O . ALA B 1 195 ? -19.016 -33.781 -0.578 1 86.19 195 ALA B O 1
ATOM 5994 N N . LEU B 1 196 ? -18.109 -33.031 1.274 1 85.56 196 LEU B N 1
ATOM 5995 C CA . LEU B 1 196 ? -17.031 -34 1.227 1 85.56 196 LEU B CA 1
ATOM 5996 C C . LEU B 1 196 ? -17.422 -35.281 1.961 1 85.56 196 LEU B C 1
ATOM 5998 O O . LEU B 1 196 ? -16.734 -36.312 1.842 1 85.56 196 LEU B O 1
ATOM 6002 N N . ASN B 1 197 ? -18.5 -35.281 2.684 1 80.69 197 ASN B N 1
ATOM 6003 C CA . ASN B 1 197 ? -18.938 -36.438 3.441 1 80.69 197 ASN B CA 1
ATOM 6004 C C . ASN B 1 197 ? -20.141 -37.094 2.793 1 80.69 197 ASN B C 1
ATOM 6006 O O . ASN B 1 197 ? -20.812 -37.938 3.42 1 80.69 197 ASN B O 1
ATOM 6010 N N . GLY B 1 198 ? -20.344 -36.812 1.63 1 79.12 198 GLY B N 1
ATOM 6011 C CA . GLY B 1 198 ? -21.5 -37.406 0.965 1 79.12 198 GLY B CA 1
ATOM 6012 C C . GLY B 1 198 ? -21.25 -38.812 0.498 1 79.12 198 GLY B C 1
ATOM 6013 O O . GLY B 1 198 ? -20.109 -39.312 0.547 1 79.12 198 GLY B O 1
ATOM 6014 N N . GLU B 1 199 ? -22.25 -39.469 0.155 1 86.06 199 GLU B N 1
ATOM 6015 C CA . GLU B 1 199 ? -22.156 -40.812 -0.364 1 86.06 199 GLU B CA 1
ATOM 6016 C C . GLU B 1 199 ? -21.672 -40.844 -1.812 1 86.06 199 GLU B C 1
ATOM 6018 O O . GLU B 1 199 ? -22.016 -39.938 -2.588 1 86.06 199 GLU B O 1
ATOM 6023 N N . ALA B 1 200 ? -20.844 -41.812 -2.111 1 90.88 200 ALA B N 1
ATOM 6024 C CA . ALA B 1 200 ? -20.359 -41.969 -3.479 1 90.88 200 ALA B CA 1
ATOM 6025 C C . ALA B 1 200 ? -21.5 -42.281 -4.441 1 90.88 200 ALA B C 1
ATOM 6027 O O . ALA B 1 200 ? -22.344 -43.125 -4.168 1 90.88 200 ALA B O 1
ATOM 6028 N N . VAL B 1 201 ? -21.562 -41.625 -5.508 1 90.44 201 VAL B N 1
ATOM 6029 C CA . VAL B 1 201 ? -22.641 -41.781 -6.48 1 90.44 201 VAL B CA 1
ATOM 6030 C C . VAL B 1 201 ? -22.344 -42.969 -7.395 1 90.44 201 VAL B C 1
ATOM 6032 O O . VAL B 1 201 ? -23.25 -43.594 -7.926 1 90.44 201 VAL B O 1
ATOM 6035 N N . LEU B 1 202 ? -21.062 -43.219 -7.598 1 92.06 202 LEU B N 1
ATOM 6036 C CA . LEU B 1 202 ? -20.594 -44.281 -8.477 1 92.06 202 LEU B CA 1
ATOM 6037 C C . LEU B 1 202 ? -19.344 -44.938 -7.918 1 92.06 202 LEU B C 1
ATOM 6039 O O . LEU B 1 202 ? -18.531 -44.281 -7.266 1 92.06 202 LEU B O 1
ATOM 6043 N N . ARG B 1 203 ? -19.234 -46.25 -8.133 1 92.38 203 ARG B N 1
ATOM 6044 C CA . ARG B 1 203 ? -18.016 -46.969 -7.812 1 92.38 203 ARG B CA 1
ATOM 6045 C C . ARG B 1 203 ? -17.25 -47.344 -9.078 1 92.38 203 ARG B C 1
ATOM 6047 O O . ARG B 1 203 ? -17.766 -48.094 -9.914 1 92.38 203 ARG B O 1
ATOM 6054 N N . VAL B 1 204 ? -16.156 -46.875 -9.25 1 91.44 204 VAL B N 1
ATOM 6055 C CA . VAL B 1 204 ? -15.289 -47.125 -10.406 1 91.44 204 VAL B CA 1
ATOM 6056 C C . VAL B 1 204 ? -14.086 -47.969 -9.977 1 91.44 204 VAL B C 1
ATOM 6058 O O . VAL B 1 204 ? -13.297 -47.562 -9.133 1 91.44 204 VAL B O 1
ATOM 6061 N N . ALA B 1 205 ? -13.969 -49.094 -10.516 1 88.38 205 ALA B N 1
ATOM 6062 C CA . ALA B 1 205 ? -12.93 -50.031 -10.078 1 88.38 205 ALA B CA 1
ATOM 6063 C C . ALA B 1 205 ? -12.023 -50.438 -11.242 1 88.38 205 ALA B C 1
ATOM 6065 O O . ALA B 1 205 ? -12.492 -50.625 -12.367 1 88.38 205 ALA B O 1
ATOM 6066 N N . PHE B 1 206 ? -10.773 -50.531 -10.938 1 85.94 206 PHE B N 1
ATOM 6067 C CA . PHE B 1 206 ? -9.805 -51 -11.922 1 85.94 206 PHE B CA 1
ATOM 6068 C C . PHE B 1 206 ? -10.078 -52.438 -12.297 1 85.94 206 PHE B C 1
ATOM 6070 O O . PHE B 1 206 ? -10.344 -53.281 -11.43 1 85.94 206 PHE B O 1
ATOM 6077 N N . GLY B 1 207 ? -9.898 -52.719 -13.531 1 78.31 207 GLY B N 1
ATOM 6078 C CA . GLY B 1 207 ? -10.172 -54.031 -14.031 1 78.31 207 GLY B CA 1
ATOM 6079 C C . GLY B 1 207 ? -11.625 -54.25 -14.414 1 78.31 207 GLY B C 1
ATOM 6080 O O . GLY B 1 207 ? -11.969 -55.25 -15.055 1 78.31 207 GLY B O 1
ATOM 6081 N N . GLU B 1 208 ? -12.516 -53.375 -14.008 1 83.38 208 GLU B N 1
ATOM 6082 C CA . GLU B 1 208 ? -13.938 -53.469 -14.312 1 83.38 208 GLU B CA 1
ATOM 6083 C C . GLU B 1 208 ? -14.391 -52.281 -15.18 1 83.38 208 GLU B C 1
ATOM 6085 O O . GLU B 1 208 ? -14.633 -52.469 -16.375 1 83.38 208 GLU B O 1
ATOM 6090 N N . SER B 1 209 ? -14.305 -51.188 -14.633 1 86.88 209 SER B N 1
ATOM 6091 C CA . SER B 1 209 ? -14.945 -50.062 -15.281 1 86.88 209 SER B CA 1
ATOM 6092 C C . SER B 1 209 ? -13.922 -49 -15.672 1 86.88 209 SER B C 1
ATOM 6094 O O . SER B 1 209 ? -14.172 -48.188 -16.578 1 86.88 209 SER B O 1
ATOM 6096 N N . ILE B 1 210 ? -12.766 -48.969 -15.109 1 88.31 210 ILE B N 1
ATOM 6097 C CA . ILE B 1 210 ? -11.781 -47.906 -15.359 1 88.31 210 ILE B CA 1
ATOM 6098 C C . ILE B 1 210 ? -11.125 -48.125 -16.719 1 88.31 210 ILE B C 1
ATOM 6100 O O . ILE B 1 210 ? -10.656 -49.25 -17.016 1 88.31 210 ILE B O 1
ATOM 6104 N N . ILE B 1 211 ? -11.133 -47.125 -17.484 1 87.44 211 ILE B N 1
ATOM 6105 C CA . ILE B 1 211 ? -10.469 -47.125 -18.781 1 87.44 211 ILE B CA 1
ATOM 6106 C C . ILE B 1 211 ? -9.078 -46.5 -18.672 1 87.44 211 ILE B C 1
ATOM 6108 O O . ILE B 1 211 ? -8.102 -47.062 -19.172 1 87.44 211 ILE B O 1
ATOM 6112 N N . SER B 1 212 ? -9.016 -45.469 -18.062 1 90.44 212 SER B N 1
ATOM 6113 C CA . SER B 1 212 ? -7.754 -44.812 -17.766 1 90.44 212 SER B CA 1
ATOM 6114 C C . SER B 1 212 ? -7.766 -44.188 -16.391 1 90.44 212 SER B C 1
ATOM 6116 O O . SER B 1 212 ? -8.82 -43.781 -15.883 1 90.44 212 SER B O 1
ATOM 6118 N N . PHE B 1 213 ? -6.586 -44.125 -15.75 1 89.44 213 PHE B N 1
ATOM 6119 C CA . PHE B 1 213 ? -6.465 -43.594 -14.398 1 89.44 213 PHE B CA 1
ATOM 6120 C C . PHE B 1 213 ? -5.105 -42.938 -14.203 1 89.44 213 PHE B C 1
ATOM 6122 O O . PHE B 1 213 ? -4.07 -43.531 -14.508 1 89.44 213 PHE B O 1
ATOM 6129 N N . ASN B 1 214 ? -5.121 -41.75 -13.867 1 91.19 214 ASN B N 1
ATOM 6130 C CA . ASN B 1 214 ? -3.939 -40.969 -13.508 1 91.19 214 ASN B CA 1
ATOM 6131 C C . ASN B 1 214 ? -4.152 -40.188 -12.203 1 91.19 214 ASN B C 1
ATOM 6133 O O . ASN B 1 214 ? -5.078 -39.375 -12.102 1 91.19 214 ASN B O 1
ATOM 6137 N N . ALA B 1 215 ? -3.404 -40.5 -11.203 1 89.75 215 ALA B N 1
ATOM 6138 C CA . ALA B 1 215 ? -3.557 -39.812 -9.922 1 89.75 215 ALA B CA 1
ATOM 6139 C C . ALA B 1 215 ? -2.197 -39.469 -9.312 1 89.75 215 ALA B C 1
ATOM 6141 O O . ALA B 1 215 ? -1.202 -40.156 -9.586 1 89.75 215 ALA B O 1
ATOM 6142 N N . GLU B 1 216 ? -2.158 -38.469 -8.617 1 89 216 GLU B N 1
ATOM 6143 C CA . GLU B 1 216 ? -0.933 -38.031 -7.953 1 89 216 GLU B CA 1
ATOM 6144 C C . GLU B 1 216 ? -1.206 -37.625 -6.512 1 89 216 GLU B C 1
ATOM 6146 O O . GLU B 1 216 ? -2.271 -37.094 -6.203 1 89 216 GLU B O 1
ATOM 6151 N N . LEU B 1 217 ? -0.369 -37.969 -5.703 1 85.88 217 LEU B N 1
ATOM 6152 C CA . LEU B 1 217 ? -0.314 -37.531 -4.309 1 85.88 217 LEU B CA 1
ATOM 6153 C C . LEU B 1 217 ? 0.838 -36.562 -4.078 1 85.88 217 LEU B C 1
ATOM 6155 O O . LEU B 1 217 ? 2.002 -36.906 -4.289 1 85.88 217 LEU B O 1
ATOM 6159 N N . ASN B 1 218 ? 0.519 -35.344 -3.699 1 84.12 218 ASN B N 1
ATOM 6160 C CA . ASN B 1 218 ? 1.505 -34.281 -3.568 1 84.12 218 ASN B CA 1
ATOM 6161 C C . ASN B 1 218 ? 1.646 -33.812 -2.119 1 84.12 218 ASN B C 1
ATOM 6163 O O . ASN B 1 218 ? 0.668 -33.375 -1.5 1 84.12 218 ASN B O 1
ATOM 6167 N N . ALA B 1 219 ? 2.812 -33.875 -1.617 1 81.5 219 ALA B N 1
ATOM 6168 C CA . ALA B 1 219 ? 3.062 -33.438 -0.24 1 81.5 219 ALA B CA 1
ATOM 6169 C C . ALA B 1 219 ? 3.496 -31.984 -0.176 1 81.5 219 ALA B C 1
ATOM 6171 O O . ALA B 1 219 ? 3.65 -31.422 0.911 1 81.5 219 ALA B O 1
ATOM 6172 N N . GLU B 1 220 ? 3.582 -31.438 -1.346 1 80.06 220 GLU B N 1
ATOM 6173 C CA . GLU B 1 220 ? 4.027 -30.047 -1.353 1 80.06 220 GLU B CA 1
ATOM 6174 C C . GLU B 1 220 ? 2.912 -29.109 -0.907 1 80.06 220 GLU B C 1
ATOM 6176 O O . GLU B 1 220 ? 1.74 -29.328 -1.218 1 80.06 220 GLU B O 1
ATOM 6181 N N . LYS B 1 221 ? 3.291 -28.031 -0.177 1 77.44 221 LYS B N 1
ATOM 6182 C CA . LYS B 1 221 ? 2.414 -26.922 0.214 1 77.44 221 LYS B CA 1
ATOM 6183 C C . LYS B 1 221 ? 1.28 -27.422 1.109 1 77.44 221 LYS B C 1
ATOM 6185 O O . LYS B 1 221 ? 0.115 -27.094 0.884 1 77.44 221 LYS B O 1
ATOM 6190 N N . GLN B 1 222 ? 1.521 -28.359 1.847 1 83.25 222 GLN B N 1
ATOM 6191 C CA . GLN B 1 222 ? 0.607 -28.844 2.879 1 83.25 222 GLN B CA 1
ATOM 6192 C C . GLN B 1 222 ? 1.062 -28.391 4.266 1 83.25 222 GLN B C 1
ATOM 6194 O O . GLN B 1 222 ? 1.718 -29.141 4.984 1 83.25 222 GLN B O 1
ATOM 6199 N N . ALA B 1 223 ? 0.652 -27.156 4.598 1 81.88 223 ALA B N 1
ATOM 6200 C CA . ALA B 1 223 ? 1.035 -26.625 5.902 1 81.88 223 ALA B CA 1
ATOM 6201 C C . ALA B 1 223 ? 0.334 -27.359 7.031 1 81.88 223 ALA B C 1
ATOM 6203 O O . ALA B 1 223 ? -0.845 -27.719 6.918 1 81.88 223 ALA B O 1
ATOM 6204 N N . PRO B 1 224 ? 1.029 -27.688 8.055 1 83.69 224 PRO B N 1
ATOM 6205 C CA . PRO B 1 224 ? 0.402 -28.406 9.164 1 83.69 224 PRO B CA 1
ATOM 6206 C C . PRO B 1 224 ? -0.722 -27.609 9.82 1 83.69 224 PRO B C 1
ATOM 6208 O O . PRO B 1 224 ? -1.682 -28.188 10.328 1 83.69 224 PRO B O 1
ATOM 6211 N N . SER B 1 225 ? -0.468 -26.312 9.867 1 86.31 225 SER B N 1
ATOM 6212 C CA . SER B 1 225 ? -1.485 -25.422 10.406 1 86.31 225 SER B CA 1
ATOM 6213 C C . SER B 1 225 ? -1.472 -24.078 9.695 1 86.31 225 SER B C 1
ATOM 6215 O O . SER B 1 225 ? -0.501 -23.734 9.016 1 86.31 225 SER B O 1
ATOM 6217 N N . LEU B 1 226 ? -2.643 -23.469 9.766 1 86.75 226 LEU B N 1
ATOM 6218 C CA . LEU B 1 226 ? -2.781 -22.172 9.117 1 86.75 226 LEU B CA 1
ATOM 6219 C C . LEU B 1 226 ? -3.338 -21.141 10.094 1 86.75 226 LEU B C 1
ATOM 6221 O O . LEU B 1 226 ? -4.348 -21.391 10.758 1 86.75 226 LEU B O 1
ATOM 6225 N N . GLU B 1 227 ? -2.609 -20.062 10.266 1 87.44 227 GLU B N 1
ATOM 6226 C CA . GLU B 1 227 ? -3.02 -18.953 11.117 1 87.44 227 GLU B CA 1
ATOM 6227 C C . GLU B 1 227 ? -3.201 -17.672 10.305 1 87.44 227 GLU B C 1
ATOM 6229 O O . GLU B 1 227 ? -2.395 -17.359 9.422 1 87.44 227 GLU B O 1
ATOM 6234 N N . ALA B 1 228 ? -4.316 -17.047 10.5 1 84.62 228 ALA B N 1
ATOM 6235 C CA . ALA B 1 228 ? -4.586 -15.773 9.852 1 84.62 228 ALA B CA 1
ATOM 6236 C C . ALA B 1 228 ? -4.539 -14.625 10.859 1 84.62 228 ALA B C 1
ATOM 6238 O O . ALA B 1 228 ? -5.008 -14.766 11.992 1 84.62 228 ALA B O 1
ATOM 6239 N N . THR B 1 229 ? -3.922 -13.555 10.516 1 81.38 229 THR B N 1
ATOM 6240 C CA . THR B 1 229 ? -3.809 -12.398 11.391 1 81.38 229 THR B CA 1
ATOM 6241 C C . THR B 1 229 ? -4.328 -11.141 10.703 1 81.38 229 THR B C 1
ATOM 6243 O O . THR B 1 229 ? -4.211 -11 9.484 1 81.38 229 THR B O 1
ATOM 6246 N N . ALA B 1 230 ? -5.023 -10.297 11.461 1 76.12 230 ALA B N 1
ATOM 6247 C CA . ALA B 1 230 ? -5.531 -9.016 10.984 1 76.12 230 ALA B CA 1
ATOM 6248 C C . ALA B 1 230 ? -5.328 -7.922 12.031 1 76.12 230 ALA B C 1
ATOM 6250 O O . ALA B 1 230 ? -5.223 -8.203 13.227 1 76.12 230 ALA B O 1
ATOM 6251 N N . TRP B 1 231 ? -5.152 -6.66 11.555 1 73.38 231 TRP B N 1
ATOM 6252 C CA . TRP B 1 231 ? -4.969 -5.523 12.453 1 73.38 231 TRP B CA 1
ATOM 6253 C C . TRP B 1 231 ? -6.301 -5.074 13.039 1 73.38 231 TRP B C 1
ATOM 6255 O O . TRP B 1 231 ? -7.262 -4.836 12.305 1 73.38 231 TRP B O 1
ATOM 6265 N N . ASP B 1 232 ? -6.406 -5.031 14.359 1 71.19 232 ASP B N 1
ATOM 6266 C CA . ASP B 1 232 ? -7.59 -4.535 15.055 1 71.19 232 ASP B CA 1
ATOM 6267 C C . ASP B 1 232 ? -7.477 -3.037 15.336 1 71.19 232 ASP B C 1
ATOM 6269 O O . ASP B 1 232 ? -6.738 -2.621 16.234 1 71.19 232 ASP B O 1
ATOM 6273 N N . ILE B 1 233 ? -8.227 -2.242 14.648 1 65.88 233 ILE B N 1
ATOM 6274 C CA . ILE B 1 233 ? -8.156 -0.79 14.758 1 65.88 233 ILE B CA 1
ATOM 6275 C C . ILE B 1 233 ? -8.664 -0.352 16.125 1 65.88 233 ILE B C 1
ATOM 6277 O O . ILE B 1 233 ? -8.156 0.612 16.703 1 65.88 233 ILE B O 1
ATOM 6281 N N . LYS B 1 234 ? -9.703 -1.073 16.656 1 65.88 234 LYS B N 1
ATOM 6282 C CA . LYS B 1 234 ? -10.328 -0.698 17.922 1 65.88 234 LYS B CA 1
ATOM 6283 C C . LYS B 1 234 ? -9.344 -0.814 19.078 1 65.88 234 LYS B C 1
ATOM 6285 O O . LYS B 1 234 ? -9.234 0.098 19.891 1 65.88 234 LYS B O 1
ATOM 6290 N N . ASN B 1 235 ? -8.578 -1.917 19.047 1 68.88 235 ASN B N 1
ATOM 6291 C CA . ASN B 1 235 ? -7.691 -2.191 20.172 1 68.88 235 ASN B CA 1
ATOM 6292 C C . ASN B 1 235 ? -6.223 -2.047 19.781 1 68.88 235 ASN B C 1
ATOM 6294 O O . ASN B 1 235 ? -5.336 -2.129 20.625 1 68.88 235 ASN B O 1
ATOM 6298 N N . GLN B 1 236 ? -5.984 -1.796 18.484 1 69.81 236 GLN B N 1
ATOM 6299 C CA . GLN B 1 236 ? -4.637 -1.605 17.953 1 69.81 236 GLN B CA 1
ATOM 6300 C C . GLN B 1 236 ? -3.75 -2.807 18.266 1 69.81 236 GLN B C 1
ATOM 6302 O O . GLN B 1 236 ? -2.635 -2.65 18.766 1 69.81 236 GLN B O 1
ATOM 6307 N N . VAL B 1 237 ? -4.309 -3.969 18.156 1 70.81 237 VAL B N 1
ATOM 6308 C CA . VAL B 1 237 ? -3.582 -5.219 18.344 1 70.81 237 VAL B CA 1
ATOM 6309 C C . VAL B 1 237 ? -3.793 -6.129 17.125 1 70.81 237 VAL B C 1
ATOM 6311 O O . VAL B 1 237 ? -4.73 -5.93 16.359 1 70.81 237 VAL B O 1
ATOM 6314 N N . LEU B 1 238 ? -2.863 -7.039 17.047 1 74.81 238 LEU B N 1
ATOM 6315 C CA . LEU B 1 238 ? -2.98 -8.031 15.984 1 74.81 238 LEU B CA 1
ATOM 6316 C C . LEU B 1 238 ? -3.924 -9.156 16.391 1 74.81 238 LEU B C 1
ATOM 6318 O O . LEU B 1 238 ? -3.689 -9.828 17.406 1 74.81 238 LEU B O 1
ATOM 6322 N N . LEU B 1 239 ? -5.059 -9.258 15.703 1 79.81 239 LEU B N 1
ATOM 6323 C CA . LEU B 1 239 ? -5.992 -10.367 15.914 1 79.81 239 LEU B CA 1
ATOM 6324 C C . LEU B 1 239 ? -5.492 -11.633 15.234 1 79.81 239 LEU B C 1
ATOM 6326 O O . LEU B 1 239 ? -4.973 -11.586 14.117 1 79.81 239 LEU B O 1
ATOM 6330 N N . LYS B 1 240 ? -5.555 -12.703 15.953 1 86.25 240 LYS B N 1
ATOM 6331 C CA . LYS B 1 240 ? -5.105 -13.984 15.422 1 86.25 240 LYS B CA 1
ATOM 6332 C C . LYS B 1 240 ? -6.238 -15.008 15.43 1 86.25 240 LYS B C 1
ATOM 6334 O O . LYS B 1 240 ? -7.043 -15.047 16.359 1 86.25 240 LYS B O 1
ATOM 6339 N N . SER B 1 241 ? -6.367 -15.703 14.305 1 86.44 241 SER B N 1
ATOM 6340 C CA . SER B 1 241 ? -7.301 -16.812 14.195 1 86.44 241 SER B CA 1
ATOM 6341 C C . SER B 1 241 ? -6.641 -18.031 13.562 1 86.44 241 SER B C 1
ATOM 6343 O O . SER B 1 241 ? -5.906 -17.906 12.578 1 86.44 241 SER B O 1
ATOM 6345 N N . THR B 1 242 ? -6.828 -19.203 14.141 1 89.44 242 THR B N 1
ATOM 6346 C CA . THR B 1 242 ? -6.277 -20.438 13.625 1 89.44 242 THR B CA 1
ATOM 6347 C C . THR B 1 242 ? -7.336 -21.219 12.859 1 89.44 242 THR B C 1
ATOM 6349 O O . THR B 1 242 ? -8.477 -21.344 13.305 1 89.44 242 THR B O 1
ATOM 6352 N N . ALA B 1 243 ? -6.961 -21.641 11.734 1 89.31 243 ALA B N 1
ATOM 6353 C CA . ALA B 1 243 ? -7.875 -22.406 10.898 1 89.31 243 ALA B CA 1
ATOM 6354 C C . ALA B 1 243 ? -8.211 -23.75 11.539 1 89.31 243 ALA B C 1
ATOM 6356 O O . ALA B 1 243 ? -7.352 -24.375 12.172 1 89.31 243 ALA B O 1
ATOM 6357 N N . ALA B 1 244 ? -9.422 -24.203 11.391 1 87.75 244 ALA B N 1
ATOM 6358 C CA . ALA B 1 244 ? -9.844 -25.531 11.812 1 87.75 244 ALA B CA 1
ATOM 6359 C C . ALA B 1 244 ? -9.555 -26.578 10.727 1 87.75 244 ALA B C 1
ATOM 6361 O O . ALA B 1 244 ? -9.773 -26.312 9.547 1 87.75 244 ALA B O 1
ATOM 6362 N N . GLU B 1 245 ? -9 -27.688 11.141 1 86.38 245 GLU B N 1
ATOM 6363 C CA . GLU B 1 245 ? -8.742 -28.766 10.188 1 86.38 245 GLU B CA 1
ATOM 6364 C C . GLU B 1 245 ? -10.031 -29.25 9.539 1 86.38 245 GLU B C 1
ATOM 6366 O O . GLU B 1 245 ? -10.969 -29.641 10.234 1 86.38 245 GLU B O 1
ATOM 6371 N N . PRO B 1 246 ? -10.094 -29.156 8.258 1 83.19 246 PRO B N 1
ATOM 6372 C CA . PRO B 1 246 ? -11.328 -29.547 7.578 1 83.19 246 PRO B CA 1
ATOM 6373 C C . PRO B 1 246 ? -11.539 -31.062 7.555 1 83.19 246 PRO B C 1
ATOM 6375 O O . PRO B 1 246 ? -10.562 -31.828 7.602 1 83.19 246 PRO B O 1
ATOM 6378 N N . ALA B 1 247 ? -12.797 -31.484 7.582 1 79.44 247 ALA B N 1
ATOM 6379 C CA . ALA B 1 247 ? -13.141 -32.875 7.344 1 79.44 247 ALA B CA 1
ATOM 6380 C C . ALA B 1 247 ? -13.148 -33.219 5.848 1 79.44 247 ALA B C 1
ATOM 6382 O O . ALA B 1 247 ? -13.914 -32.594 5.086 1 79.44 247 ALA B O 1
ATOM 6383 N N . ILE B 1 248 ? -12.133 -33.906 5.41 1 78.31 248 ILE B N 1
ATOM 6384 C CA . ILE B 1 248 ? -12.023 -34.188 3.98 1 78.31 248 ILE B CA 1
ATOM 6385 C C . ILE B 1 248 ? -12.414 -35.625 3.688 1 78.31 248 ILE B C 1
ATOM 6387 O O . ILE B 1 248 ? -12.531 -36.438 4.605 1 78.31 248 ILE B O 1
ATOM 6391 N N . ASN B 1 249 ? -12.648 -35.844 2.41 1 74.56 249 ASN B N 1
ATOM 6392 C CA . ASN B 1 249 ? -12.977 -37.188 1.949 1 74.56 249 ASN B CA 1
ATOM 6393 C C . ASN B 1 249 ? -11.836 -38.188 2.219 1 74.56 249 ASN B C 1
ATOM 6395 O O . ASN B 1 249 ? -10.672 -37.781 2.227 1 74.56 249 ASN B O 1
ATOM 6399 N N . LEU B 1 250 ? -12.195 -39.375 2.6 1 71.94 250 LEU B N 1
ATOM 6400 C CA . LEU B 1 250 ? -11.211 -40.406 2.92 1 71.94 250 LEU B CA 1
ATOM 6401 C C . LEU B 1 250 ? -10.719 -41.094 1.654 1 71.94 250 LEU B C 1
ATOM 6403 O O . LEU B 1 250 ? -11.445 -41.906 1.062 1 71.94 250 LEU B O 1
ATOM 6407 N N . GLN B 1 251 ? -9.719 -40.562 1.059 1 79.5 251 GLN B N 1
ATOM 6408 C CA . GLN B 1 251 ? -9.062 -41.188 -0.091 1 79.5 251 GLN B CA 1
ATOM 6409 C C . GLN B 1 251 ? -7.621 -41.562 0.233 1 79.5 251 GLN B C 1
ATOM 6411 O O . GLN B 1 251 ? -6.828 -40.719 0.634 1 79.5 251 GLN B O 1
ATOM 6416 N N . GLY B 1 252 ? -7.332 -42.875 0.097 1 77.81 252 GLY B N 1
ATOM 6417 C CA . GLY B 1 252 ? -5.98 -43.375 0.317 1 77.81 252 GLY B CA 1
ATOM 6418 C C . GLY B 1 252 ? -5.656 -43.594 1.782 1 77.81 252 GLY B C 1
ATOM 6419 O O . GLY B 1 252 ? -6.523 -43.438 2.645 1 77.81 252 GLY B O 1
ATOM 6420 N N . ASN B 1 253 ? -4.473 -44.031 2.076 1 79.5 253 ASN B N 1
ATOM 6421 C CA . ASN B 1 253 ? -4.043 -44.344 3.438 1 79.5 253 ASN B CA 1
ATOM 6422 C C . ASN B 1 253 ? -3.168 -43.25 4.012 1 79.5 253 ASN B C 1
ATOM 6424 O O . ASN B 1 253 ? -2.719 -43.312 5.156 1 79.5 253 ASN B O 1
ATOM 6428 N N . LEU B 1 254 ? -2.904 -42.281 3.186 1 79.69 254 LEU B N 1
ATOM 6429 C CA . LEU B 1 254 ? -2.137 -41.125 3.648 1 79.69 254 LEU B CA 1
ATOM 6430 C C . LEU B 1 254 ? -2.988 -39.875 3.625 1 79.69 254 LEU B C 1
ATOM 6432 O O . LEU B 1 254 ? -3.695 -39.594 2.65 1 79.69 254 LEU B O 1
ATOM 6436 N N . THR B 1 255 ? -3.039 -39.281 4.742 1 78.31 255 THR B N 1
ATOM 6437 C CA . THR B 1 255 ? -3.828 -38.031 4.824 1 78.31 255 THR B CA 1
ATOM 6438 C C . THR B 1 255 ? -2.953 -36.812 4.57 1 78.31 255 THR B C 1
ATOM 6440 O O . THR B 1 255 ? -1.738 -36.875 4.766 1 78.31 255 THR B O 1
ATOM 6443 N N . ALA B 1 256 ? -3.553 -35.812 4.035 1 77.19 256 ALA B N 1
ATOM 6444 C CA . ALA B 1 256 ? -2.859 -34.562 3.805 1 77.19 256 ALA B CA 1
ATOM 6445 C C . ALA B 1 256 ? -2.184 -34.062 5.082 1 77.19 256 ALA B C 1
ATOM 6447 O O . ALA B 1 256 ? -1.092 -33.5 5.031 1 77.19 256 ALA B O 1
ATOM 6448 N N . LYS B 1 257 ? -2.781 -34.312 6.18 1 76.56 257 LYS B N 1
ATOM 6449 C CA . LYS B 1 257 ? -2.223 -33.906 7.461 1 76.56 257 LYS B CA 1
ATOM 6450 C C . LYS B 1 257 ? -0.92 -34.625 7.766 1 76.56 257 LYS B C 1
ATOM 6452 O O . LYS B 1 257 ? 0.029 -34.031 8.281 1 76.56 257 LYS B O 1
ATOM 6457 N N . SER B 1 258 ? -0.902 -35.875 7.41 1 76.88 258 SER B N 1
ATOM 6458 C CA . SER B 1 258 ? 0.307 -36.625 7.656 1 76.88 258 SER B CA 1
ATOM 6459 C C . SER B 1 258 ? 1.447 -36.188 6.746 1 76.88 258 SER B C 1
ATOM 6461 O O . SER B 1 258 ? 2.619 -36.312 7.109 1 76.88 258 SER B O 1
ATOM 6463 N N . LEU B 1 259 ? 1.076 -35.719 5.598 1 77.56 259 LEU B N 1
ATOM 6464 C CA . LEU B 1 259 ? 2.074 -35.25 4.633 1 77.56 259 LEU B CA 1
ATOM 6465 C C . LEU B 1 259 ? 2.633 -33.906 5.027 1 77.56 259 LEU B C 1
ATOM 6467 O O . LEU B 1 259 ? 3.732 -33.531 4.609 1 77.56 259 LEU B O 1
ATOM 6471 N N . SER B 1 260 ? 1.85 -33.125 5.77 1 70.69 260 SER B N 1
ATOM 6472 C CA . SER B 1 260 ? 2.209 -31.766 6.137 1 70.69 260 SER B CA 1
ATOM 6473 C C . SER B 1 260 ? 3.502 -31.734 6.945 1 70.69 260 SER B C 1
ATOM 6475 O O . SER B 1 260 ? 4.289 -30.797 6.832 1 70.69 260 SER B O 1
ATOM 6477 N N . GLY B 1 261 ? 3.646 -32.656 7.785 1 70.31 261 GLY B N 1
ATOM 6478 C CA . GLY B 1 261 ? 4.84 -32.688 8.617 1 70.31 261 GLY B CA 1
ATOM 6479 C C . GLY B 1 261 ? 6.086 -33.094 7.871 1 70.31 261 GLY B C 1
ATOM 6480 O O . GLY B 1 261 ? 7.203 -32.938 8.359 1 70.31 261 GLY B O 1
ATOM 6481 N N . LYS B 1 262 ? 5.691 -33.438 6.621 1 75.12 262 LYS B N 1
ATOM 6482 C CA . LYS B 1 262 ? 6.844 -33.875 5.848 1 75.12 262 LYS B CA 1
ATOM 6483 C C . LYS B 1 262 ? 7.461 -32.719 5.062 1 75.12 262 LYS B C 1
ATOM 6485 O O . LYS B 1 262 ? 6.824 -31.672 4.879 1 75.12 262 LYS B O 1
ATOM 6490 N N . LEU B 1 263 ? 8.617 -32.688 4.762 1 75.38 263 LEU B N 1
ATOM 6491 C CA . LEU B 1 263 ? 9.359 -31.719 3.965 1 75.38 263 LEU B CA 1
ATOM 6492 C C . LEU B 1 263 ? 9.625 -30.438 4.77 1 75.38 263 LEU B C 1
ATOM 6494 O O . LEU B 1 263 ? 9.672 -29.344 4.211 1 75.38 263 LEU B O 1
ATOM 6498 N N . GLN B 1 264 ? 9.492 -30.484 6.062 1 72.75 264 GLN B N 1
ATOM 6499 C CA . GLN B 1 264 ? 9.859 -29.406 6.969 1 72.75 264 GLN B CA 1
ATOM 6500 C C . GLN B 1 264 ? 8.953 -28.203 6.785 1 72.75 264 GLN B C 1
ATOM 6502 O O . GLN B 1 264 ? 9.414 -27.062 6.797 1 72.75 264 GLN B O 1
ATOM 6507 N N . GLN B 1 265 ? 7.688 -28.562 6.527 1 77.62 265 GLN B N 1
ATOM 6508 C CA . GLN B 1 265 ? 6.754 -27.453 6.371 1 77.62 265 GLN B CA 1
ATOM 6509 C C . GLN B 1 265 ? 6.34 -26.891 7.727 1 77.62 265 GLN B C 1
ATOM 6511 O O . GLN B 1 265 ? 6.219 -27.625 8.703 1 77.62 265 GLN B O 1
ATOM 6516 N N . THR B 1 266 ? 6.266 -25.562 7.797 1 77.94 266 THR B N 1
ATOM 6517 C CA . THR B 1 266 ? 5.848 -24.891 9.023 1 77.94 266 THR B CA 1
ATOM 6518 C C . THR B 1 266 ? 4.461 -24.281 8.859 1 77.94 266 THR B C 1
ATOM 6520 O O . THR B 1 266 ? 3.836 -24.422 7.805 1 77.94 266 THR B O 1
ATOM 6523 N N . LYS B 1 267 ? 4.059 -23.766 9.922 1 82.31 267 LYS B N 1
ATOM 6524 C CA . LYS B 1 267 ? 2.742 -23.125 9.938 1 82.31 267 LYS B CA 1
ATOM 6525 C C . LYS B 1 267 ? 2.666 -21.984 8.922 1 82.31 267 LYS B C 1
ATOM 6527 O O . LYS B 1 267 ? 3.617 -21.219 8.766 1 82.31 267 LYS B O 1
ATOM 6532 N N . LEU B 1 268 ? 1.562 -22.047 8.172 1 81.44 268 LEU B N 1
ATOM 6533 C CA . LEU B 1 268 ? 1.319 -20.969 7.23 1 81.44 268 LEU B CA 1
ATOM 6534 C C . LEU B 1 268 ? 0.601 -19.812 7.91 1 81.44 268 LEU B C 1
ATOM 6536 O O . LEU B 1 268 ? -0.39 -20.016 8.617 1 81.44 268 LEU B O 1
ATOM 6540 N N . SER B 1 269 ? 1.17 -18.609 7.805 1 80.12 269 SER B N 1
ATOM 6541 C CA . SER B 1 269 ? 0.555 -17.422 8.383 1 80.12 269 SER B CA 1
ATOM 6542 C C . SER B 1 269 ? 0.053 -16.484 7.293 1 80.12 269 SER B C 1
ATOM 6544 O O . SER B 1 269 ? 0.828 -16.031 6.445 1 80.12 269 SER B O 1
ATOM 6546 N N . LEU B 1 270 ? -1.268 -16.312 7.309 1 75.81 270 LEU B N 1
ATOM 6547 C CA . LEU B 1 270 ? -1.879 -15.328 6.43 1 75.81 270 LEU B CA 1
ATOM 6548 C C . LEU B 1 270 ? -2.035 -13.984 7.145 1 75.81 270 LEU B C 1
ATOM 6550 O O . LEU B 1 270 ? -2.611 -13.922 8.234 1 75.81 270 LEU B O 1
ATOM 6554 N N . ASN B 1 271 ? -1.441 -12.914 6.645 1 71.69 271 ASN B N 1
ATOM 6555 C CA . ASN B 1 271 ? -1.496 -11.617 7.305 1 71.69 271 ASN B CA 1
ATOM 6556 C C . ASN B 1 271 ? -2.223 -10.586 6.449 1 71.69 271 ASN B C 1
ATOM 6558 O O . ASN B 1 271 ? -1.97 -10.477 5.246 1 71.69 271 ASN B O 1
ATOM 6562 N N . SER B 1 272 ? -3.223 -10.008 7.043 1 67.25 272 SER B N 1
ATOM 6563 C CA . SER B 1 272 ? -3.912 -8.891 6.41 1 67.25 272 SER B CA 1
ATOM 6564 C C . SER B 1 272 ? -3.797 -7.625 7.25 1 67.25 272 SER B C 1
ATOM 6566 O O . SER B 1 272 ? -3.842 -7.684 8.484 1 67.25 272 SER B O 1
ATOM 6568 N N . VAL B 1 273 ? -3.561 -6.551 6.625 1 61.81 273 VAL B N 1
ATOM 6569 C CA . VAL B 1 273 ? -3.455 -5.285 7.344 1 61.81 273 VAL B CA 1
ATOM 6570 C C . VAL B 1 273 ? -4.828 -4.621 7.426 1 61.81 273 VAL B C 1
ATOM 6572 O O . VAL B 1 273 ? -5.012 -3.656 8.172 1 61.81 273 VAL B O 1
ATOM 6575 N N . THR B 1 274 ? -5.723 -5.125 6.703 1 63.31 274 THR B N 1
ATOM 6576 C CA . THR B 1 274 ? -7.07 -4.566 6.734 1 63.31 274 THR B CA 1
ATOM 6577 C C . THR B 1 274 ? -7.848 -5.102 7.934 1 63.31 274 THR B C 1
ATOM 6579 O O . THR B 1 274 ? -7.684 -6.262 8.32 1 63.31 274 THR B O 1
ATOM 6582 N N . PRO B 1 275 ? -8.484 -4.219 8.57 1 66.06 275 PRO B N 1
ATOM 6583 C CA . PRO B 1 275 ? -9.273 -4.691 9.711 1 66.06 275 PRO B CA 1
ATOM 6584 C C . PRO B 1 275 ? -10.367 -5.676 9.305 1 66.06 275 PRO B C 1
ATOM 6586 O O . PRO B 1 275 ? -11.102 -5.43 8.336 1 66.06 275 PRO B O 1
ATOM 6589 N N . MET B 1 276 ? -10.281 -6.879 9.891 1 72.94 276 MET B N 1
ATOM 6590 C CA . MET B 1 276 ? -11.312 -7.898 9.711 1 72.94 276 MET B CA 1
ATOM 6591 C C . MET B 1 276 ? -11.852 -8.367 11.062 1 72.94 276 MET B C 1
ATOM 6593 O O . MET B 1 276 ? -11.102 -8.469 12.031 1 72.94 276 MET B O 1
ATOM 6597 N N . ALA B 1 277 ? -13.164 -8.625 11.062 1 75.62 277 ALA B N 1
ATOM 6598 C CA . ALA B 1 277 ? -13.75 -9.227 12.258 1 75.62 277 ALA B CA 1
ATOM 6599 C C . ALA B 1 277 ? -13.25 -10.656 12.453 1 75.62 277 ALA B C 1
ATOM 6601 O O . ALA B 1 277 ? -12.766 -11.289 11.516 1 75.62 277 ALA B O 1
ATOM 6602 N N . GLN B 1 278 ? -13.305 -11.094 13.656 1 81.25 278 GLN B N 1
ATOM 6603 C CA . GLN B 1 278 ? -12.812 -12.414 14.023 1 81.25 278 GLN B CA 1
ATOM 6604 C C . GLN B 1 278 ? -13.461 -13.508 13.172 1 81.25 278 GLN B C 1
ATOM 6606 O O . GLN B 1 278 ? -12.781 -14.438 12.727 1 81.25 278 GLN B O 1
ATOM 6611 N N . ASP B 1 279 ? -14.711 -13.359 12.914 1 82 279 ASP B N 1
ATOM 6612 C CA . ASP B 1 279 ? -15.43 -14.375 12.156 1 82 279 ASP B CA 1
ATOM 6613 C C . ASP B 1 279 ? -14.992 -14.375 10.695 1 82 279 ASP B C 1
ATOM 6615 O O . ASP B 1 279 ? -14.891 -15.438 10.07 1 82 279 ASP B O 1
ATOM 6619 N N . GLU B 1 280 ? -14.797 -13.211 10.211 1 81.75 280 GLU B N 1
ATOM 6620 C CA . GLU B 1 280 ? -14.297 -13.109 8.844 1 81.75 280 GLU B CA 1
ATOM 6621 C C . GLU B 1 280 ? -12.898 -13.703 8.711 1 81.75 280 GLU B C 1
ATOM 6623 O O . GLU B 1 280 ? -12.602 -14.398 7.738 1 81.75 280 GLU B O 1
ATOM 6628 N N . LEU B 1 281 ? -12.133 -13.414 9.719 1 81.75 281 LEU B N 1
ATOM 6629 C CA . LEU B 1 281 ? -10.773 -13.93 9.742 1 81.75 281 LEU B CA 1
ATOM 6630 C C . LEU B 1 281 ? -10.766 -15.453 9.805 1 81.75 281 LEU B C 1
ATOM 6632 O O . LEU B 1 281 ? -9.961 -16.109 9.141 1 81.75 281 LEU B O 1
ATOM 6636 N N . LYS B 1 282 ? -11.594 -16 10.539 1 85.94 282 LYS B N 1
ATOM 6637 C CA . LYS B 1 282 ? -11.703 -17.453 10.648 1 85.94 282 LYS B CA 1
ATOM 6638 C C . LYS B 1 282 ? -12.156 -18.078 9.336 1 85.94 282 LYS B C 1
ATOM 6640 O O . LYS B 1 282 ? -11.625 -19.109 8.914 1 85.94 282 LYS B O 1
ATOM 6645 N N . ALA B 1 283 ? -13.125 -17.453 8.742 1 82.19 283 ALA B N 1
ATOM 6646 C CA . ALA B 1 283 ? -13.609 -17.953 7.461 1 82.19 283 ALA B CA 1
ATOM 6647 C C . ALA B 1 283 ? -12.5 -17.953 6.418 1 82.19 283 ALA B C 1
ATOM 6649 O O . ALA B 1 283 ? -12.367 -18.906 5.641 1 82.19 283 ALA B O 1
ATOM 6650 N N . TRP B 1 284 ? -11.797 -16.891 6.426 1 82.19 284 TRP B N 1
ATOM 6651 C CA . TRP B 1 284 ? -10.68 -16.766 5.5 1 82.19 284 TRP B CA 1
ATOM 6652 C C . TRP B 1 284 ? -9.648 -17.875 5.746 1 82.19 284 TRP B C 1
ATOM 6654 O O . TRP B 1 284 ? -9.18 -18.516 4.801 1 82.19 284 TRP B O 1
ATOM 6664 N N . ALA B 1 285 ? -9.305 -18.109 6.969 1 84.88 285 ALA B N 1
ATOM 6665 C CA . ALA B 1 285 ? -8.344 -19.141 7.332 1 84.88 285 ALA B CA 1
ATOM 6666 C C . ALA B 1 285 ? -8.859 -20.531 6.98 1 84.88 285 ALA B C 1
ATOM 6668 O O . ALA B 1 285 ? -8.148 -21.328 6.371 1 84.88 285 ALA B O 1
ATOM 6669 N N . ASP B 1 286 ? -10.078 -20.797 7.324 1 86.5 286 ASP B N 1
ATOM 6670 C CA . ASP B 1 286 ? -10.68 -22.109 7.074 1 86.5 286 ASP B CA 1
ATOM 6671 C C . ASP B 1 286 ? -10.758 -22.391 5.574 1 86.5 286 ASP B C 1
ATOM 6673 O O . ASP B 1 286 ? -10.484 -23.516 5.137 1 86.5 286 ASP B O 1
ATOM 6677 N N . GLY B 1 287 ? -11.211 -21.422 4.879 1 82.38 287 GLY B N 1
ATOM 6678 C CA . GLY B 1 287 ? -11.32 -21.594 3.441 1 82.38 287 GLY B CA 1
ATOM 6679 C C . GLY B 1 287 ? -9.992 -21.938 2.783 1 82.38 287 GLY B C 1
ATOM 6680 O O . GLY B 1 287 ? -9.938 -22.812 1.921 1 82.38 287 GLY B O 1
ATOM 6681 N N . ASN B 1 288 ? -8.977 -21.312 3.184 1 83.06 288 ASN B N 1
ATOM 6682 C CA . ASN B 1 288 ? -7.66 -21.562 2.607 1 83.06 288 ASN B CA 1
ATOM 6683 C C . ASN B 1 288 ? -7.145 -22.953 2.975 1 83.06 288 ASN B C 1
ATOM 6685 O O . ASN B 1 288 ? -6.551 -23.641 2.143 1 83.06 288 ASN B O 1
ATOM 6689 N N . LEU B 1 289 ? -7.305 -23.344 4.195 1 85.44 289 LEU B N 1
ATOM 6690 C CA . LEU B 1 289 ? -6.848 -24.656 4.617 1 85.44 289 LEU B CA 1
ATOM 6691 C C . LEU B 1 289 ? -7.605 -25.75 3.879 1 85.44 289 LEU B C 1
ATOM 6693 O O . LEU B 1 289 ? -7.02 -26.766 3.486 1 85.44 289 LEU B O 1
ATOM 6697 N N . LEU B 1 290 ? -8.883 -25.547 3.746 1 85.5 290 LEU B N 1
ATOM 6698 C CA . LEU B 1 290 ? -9.695 -26.5 3.006 1 85.5 290 LEU B CA 1
ATOM 6699 C C . LEU B 1 290 ? -9.164 -26.688 1.589 1 85.5 290 LEU B C 1
ATOM 6701 O O . LEU B 1 290 ? -9.008 -27.812 1.119 1 85.5 290 LEU B O 1
ATOM 6705 N N . ARG B 1 291 ? -8.922 -25.672 0.921 1 83.44 291 ARG B N 1
ATOM 6706 C CA . ARG B 1 291 ? -8.406 -25.734 -0.443 1 83.44 291 ARG B CA 1
ATOM 6707 C C . ARG B 1 291 ? -7.051 -26.438 -0.489 1 83.44 291 ARG B C 1
ATOM 6709 O O . ARG B 1 291 ? -6.773 -27.188 -1.418 1 83.44 291 ARG B O 1
ATOM 6716 N N . MET B 1 292 ? -6.273 -26.125 0.465 1 83.31 292 MET B N 1
ATOM 6717 C CA . MET B 1 292 ? -4.957 -26.766 0.544 1 83.31 292 MET B CA 1
ATOM 6718 C C . MET B 1 292 ? -5.09 -28.266 0.678 1 83.31 292 MET B C 1
ATOM 6720 O O . MET B 1 292 ? -4.395 -29.016 -0.011 1 83.31 292 MET B O 1
ATOM 6724 N N . ARG B 1 293 ? -5.973 -28.719 1.484 1 86.44 293 ARG B N 1
ATOM 6725 C CA . ARG B 1 293 ? -6.141 -30.141 1.73 1 86.44 293 ARG B CA 1
ATOM 6726 C C . ARG B 1 293 ? -6.738 -30.844 0.515 1 86.44 293 ARG B C 1
ATOM 6728 O O . ARG B 1 293 ? -6.383 -31.984 0.208 1 86.44 293 ARG B O 1
ATOM 6735 N N . LEU B 1 294 ? -7.57 -30.141 -0.138 1 85 294 LEU B N 1
ATOM 6736 C CA . LEU B 1 294 ? -8.188 -30.734 -1.321 1 85 294 LEU B CA 1
ATOM 6737 C C . LEU B 1 294 ? -7.195 -30.812 -2.475 1 85 294 LEU B C 1
ATOM 6739 O O . LEU B 1 294 ? -7.414 -31.547 -3.441 1 85 294 LEU B O 1
ATOM 6743 N N . GLY B 1 295 ? -6.168 -30.109 -2.357 1 82.25 295 GLY B N 1
ATOM 6744 C CA . GLY B 1 295 ? -5.156 -30.109 -3.404 1 82.25 295 GLY B CA 1
ATOM 6745 C C . GLY B 1 295 ? -4.09 -31.172 -3.201 1 82.25 295 GLY B C 1
ATOM 6746 O O . GLY B 1 295 ? -3.219 -31.344 -4.055 1 82.25 295 GLY B O 1
ATOM 6747 N N . ALA B 1 296 ? -4.109 -31.938 -2.145 1 84 296 ALA B N 1
ATOM 6748 C CA . ALA B 1 296 ? -3.086 -32.938 -1.845 1 84 296 ALA B CA 1
ATOM 6749 C C . ALA B 1 296 ? -3.199 -34.125 -2.781 1 84 296 ALA B C 1
ATOM 6751 O O . ALA B 1 296 ? -2.188 -34.688 -3.209 1 84 296 ALA B O 1
ATOM 6752 N N . GLN B 1 297 ? -4.375 -34.562 -3.076 1 86.19 297 GLN B N 1
ATOM 6753 C CA . GLN B 1 297 ? -4.625 -35.688 -3.977 1 86.19 297 GLN B CA 1
ATOM 6754 C C . GLN B 1 297 ? -5.426 -35.25 -5.195 1 86.19 297 GLN B C 1
ATOM 6756 O O . GLN B 1 297 ? -6.531 -34.719 -5.059 1 86.19 297 GLN B O 1
ATOM 6761 N N . LYS B 1 298 ? -4.797 -35.406 -6.297 1 89.12 298 LYS B N 1
ATOM 6762 C CA . LYS B 1 298 ? -5.457 -35.031 -7.551 1 89.12 298 LYS B CA 1
ATOM 6763 C C . LYS B 1 298 ? -5.293 -36.125 -8.594 1 89.12 298 LYS B C 1
ATOM 6765 O O . LYS B 1 298 ? -4.359 -36.938 -8.523 1 89.12 298 LYS B O 1
ATOM 6770 N N . GLY B 1 299 ? -6.219 -36.125 -9.508 1 91.44 299 GLY B N 1
ATOM 6771 C CA . GLY B 1 299 ? -6.109 -37.125 -10.555 1 91.44 299 GLY B CA 1
ATOM 6772 C C . GLY B 1 299 ? -7.258 -37.062 -11.547 1 91.44 299 GLY B C 1
ATOM 6773 O O . GLY B 1 299 ? -8.07 -36.156 -11.516 1 91.44 299 GLY B O 1
ATOM 6774 N N . GLN B 1 300 ? -7.168 -38.031 -12.391 1 93.62 300 GLN B N 1
ATOM 6775 C CA . GLN B 1 300 ? -8.188 -38.156 -13.422 1 93.62 300 GLN B CA 1
ATOM 6776 C C . GLN B 1 300 ? -8.523 -39.625 -13.664 1 93.62 300 GLN B C 1
ATOM 6778 O O . GLN B 1 300 ? -7.645 -40.5 -13.609 1 93.62 300 GLN B O 1
ATOM 6783 N N . VAL B 1 301 ? -9.75 -39.906 -13.883 1 93.12 301 VAL B N 1
ATOM 6784 C CA . VAL B 1 301 ? -10.219 -41.25 -14.18 1 93.12 301 VAL B CA 1
ATOM 6785 C C . VAL B 1 301 ? -11.242 -41.219 -15.305 1 93.12 301 VAL B C 1
ATOM 6787 O O . VAL B 1 301 ? -12.07 -40.312 -15.367 1 93.12 301 VAL B O 1
ATOM 6790 N N . SER B 1 302 ? -11.148 -42.125 -16.188 1 93.94 302 SER B N 1
ATOM 6791 C CA . SER B 1 302 ? -12.117 -42.219 -17.281 1 93.94 302 SER B CA 1
ATOM 6792 C C . SER B 1 302 ? -12.867 -43.562 -17.234 1 93.94 302 SER B C 1
ATOM 6794 O O . SER B 1 302 ? -12.289 -44.594 -16.891 1 93.94 302 SER B O 1
ATOM 6796 N N . PHE B 1 303 ? -14.125 -43.625 -17.562 1 92 303 PHE B N 1
ATOM 6797 C CA . PHE B 1 303 ? -14.977 -44.812 -17.594 1 92 303 PHE B CA 1
ATOM 6798 C C . PHE B 1 303 ? -16.141 -44.594 -18.562 1 92 303 PHE B C 1
ATOM 6800 O O . PHE B 1 303 ? -16.266 -43.531 -19.172 1 92 303 PHE B O 1
ATOM 6807 N N . VAL B 1 304 ? -16.906 -45.594 -18.703 1 90.81 304 VAL B N 1
ATOM 6808 C CA . VAL B 1 304 ? -18.047 -45.531 -19.609 1 90.81 304 VAL B CA 1
ATOM 6809 C C . VAL B 1 304 ? -19.031 -44.469 -19.125 1 90.81 304 VAL B C 1
ATOM 6811 O O . VAL B 1 304 ? -19.281 -44.375 -17.922 1 90.81 304 VAL B O 1
ATOM 6814 N N . GLY B 1 305 ? -19.578 -43.781 -20.062 1 91.75 305 GLY B N 1
ATOM 6815 C CA . GLY B 1 305 ? -20.406 -42.625 -19.781 1 91.75 305 GLY B CA 1
ATOM 6816 C C . GLY B 1 305 ? -21.547 -42.906 -18.812 1 91.75 305 GLY B C 1
ATOM 6817 O O . GLY B 1 305 ? -22.188 -43.938 -18.891 1 91.75 305 GLY B O 1
ATOM 6818 N N . ASN B 1 306 ? -21.719 -42 -17.797 1 89.5 306 ASN B N 1
ATOM 6819 C CA . ASN B 1 306 ? -22.766 -42.062 -16.781 1 89.5 306 ASN B CA 1
ATOM 6820 C C . ASN B 1 306 ? -23.234 -40.656 -16.375 1 89.5 306 ASN B C 1
ATOM 6822 O O . ASN B 1 306 ? -22.406 -39.812 -16.047 1 89.5 306 ASN B O 1
ATOM 6826 N N . ALA B 1 307 ? -24.484 -40.438 -16.344 1 90.56 307 ALA B N 1
ATOM 6827 C CA . ALA B 1 307 ? -25.047 -39.125 -16.094 1 90.56 307 ALA B CA 1
ATOM 6828 C C . ALA B 1 307 ? -25.172 -38.844 -14.594 1 90.56 307 ALA B C 1
ATOM 6830 O O . ALA B 1 307 ? -25.453 -37.719 -14.188 1 90.56 307 ALA B O 1
ATOM 6831 N N . ALA B 1 308 ? -24.891 -39.781 -13.734 1 87.81 308 ALA B N 1
ATOM 6832 C CA . ALA B 1 308 ? -25.078 -39.625 -12.289 1 87.81 308 ALA B CA 1
ATOM 6833 C C . ALA B 1 308 ? -23.938 -38.812 -11.68 1 87.81 308 ALA B C 1
ATOM 6835 O O . ALA B 1 308 ? -24.125 -38.188 -10.633 1 87.81 308 ALA B O 1
ATOM 6836 N N . VAL B 1 309 ? -22.859 -38.812 -12.297 1 91.75 309 VAL B N 1
ATOM 6837 C CA . VAL B 1 309 ? -21.703 -38.125 -11.758 1 91.75 309 VAL B CA 1
ATOM 6838 C C . VAL B 1 309 ? -21.812 -36.625 -12.094 1 91.75 309 VAL B C 1
ATOM 6840 O O . VAL B 1 309 ? -22.078 -36.25 -13.242 1 91.75 309 VAL B O 1
ATOM 6843 N N . LYS B 1 310 ? -21.703 -35.812 -11.125 1 92.44 310 LYS B N 1
ATOM 6844 C CA . LYS B 1 310 ? -21.719 -34.375 -11.266 1 92.44 310 LYS B CA 1
ATOM 6845 C C . LYS B 1 310 ? -20.516 -33.719 -10.594 1 92.44 310 LYS B C 1
ATOM 6847 O O . LYS B 1 310 ? -19.875 -34.344 -9.742 1 92.44 310 LYS B O 1
ATOM 6852 N N . ALA B 1 311 ? -20.219 -32.5 -11.078 1 93.12 311 ALA B N 1
ATOM 6853 C CA . ALA B 1 311 ? -19.172 -31.766 -10.375 1 93.12 311 ALA B CA 1
ATOM 6854 C C . ALA B 1 311 ? -19.562 -31.484 -8.93 1 93.12 311 ALA B C 1
ATOM 6856 O O . ALA B 1 311 ? -20.688 -31.016 -8.672 1 93.12 311 ALA B O 1
ATOM 6857 N N . GLY B 1 312 ? -18.703 -31.781 -8.008 1 91.19 312 GLY B N 1
ATOM 6858 C CA . GLY B 1 312 ? -19 -31.594 -6.598 1 91.19 312 GLY B CA 1
ATOM 6859 C C . GLY B 1 312 ? -19.469 -32.875 -5.914 1 91.19 312 GLY B C 1
ATOM 6860 O O . GLY B 1 312 ? -19.641 -32.875 -4.691 1 91.19 312 GLY B O 1
ATOM 6861 N N . SER B 1 313 ? -19.672 -33.906 -6.66 1 91.69 313 SER B N 1
ATOM 6862 C CA . SER B 1 313 ? -20.094 -35.156 -6.09 1 91.69 313 SER B CA 1
ATOM 6863 C C . SER B 1 313 ? -18.891 -36.031 -5.707 1 91.69 313 SER B C 1
ATOM 6865 O O . SER B 1 313 ? -17.75 -35.625 -5.895 1 91.69 313 SER B O 1
ATOM 6867 N N . ILE B 1 314 ? -19.219 -37.156 -5.059 1 92.38 314 ILE B N 1
ATOM 6868 C CA . ILE B 1 314 ? -18.172 -38.094 -4.621 1 92.38 314 ILE B CA 1
ATOM 6869 C C . ILE B 1 314 ? -18.297 -39.406 -5.383 1 92.38 314 ILE B C 1
ATOM 6871 O O . ILE B 1 314 ? -19.406 -39.938 -5.566 1 92.38 314 ILE B O 1
ATOM 6875 N N . ILE B 1 315 ? -17.156 -39.906 -5.855 1 92.94 315 ILE B N 1
ATOM 6876 C CA . ILE B 1 315 ? -17.109 -41.219 -6.465 1 92.94 315 ILE B CA 1
ATOM 6877 C C . ILE B 1 315 ? -16.141 -42.125 -5.688 1 92.94 315 ILE B C 1
ATOM 6879 O O . ILE B 1 315 ? -15.203 -41.625 -5.051 1 92.94 315 ILE B O 1
ATOM 6883 N N . GLU B 1 316 ? -16.391 -43.375 -5.695 1 92.75 316 GLU B N 1
ATOM 6884 C CA . GLU B 1 316 ? -15.492 -44.312 -5.039 1 92.75 316 GLU B CA 1
ATOM 6885 C C . GLU B 1 316 ? -14.547 -44.969 -6.043 1 92.75 316 GLU B C 1
ATOM 6887 O O . GLU B 1 316 ? -15 -45.594 -7.016 1 92.75 316 GLU B O 1
ATOM 6892 N N . ILE B 1 317 ? -13.336 -44.812 -5.855 1 91.12 317 ILE B N 1
ATOM 6893 C CA . ILE B 1 317 ? -12.312 -45.438 -6.684 1 91.12 317 ILE B CA 1
ATOM 6894 C C . ILE B 1 317 ? -11.766 -46.688 -5.977 1 91.12 317 ILE B C 1
ATOM 6896 O O . ILE B 1 317 ? -11.422 -46.625 -4.793 1 91.12 317 ILE B O 1
ATOM 6900 N N . ALA B 1 318 ? -11.695 -47.75 -6.691 1 88.56 318 ALA B N 1
ATOM 6901 C CA . ALA B 1 318 ? -11.227 -49 -6.094 1 88.56 318 ALA B CA 1
ATOM 6902 C C . ALA B 1 318 ? -10.258 -49.719 -7.031 1 88.56 318 ALA B C 1
ATOM 6904 O O . ALA B 1 318 ? -10.352 -49.594 -8.258 1 88.56 318 ALA B O 1
ATOM 6905 N N . GLY B 1 319 ? -9.273 -50.406 -6.402 1 85.69 319 GLY B N 1
ATOM 6906 C CA . GLY B 1 319 ? -8.375 -51.281 -7.148 1 85.69 319 GLY B CA 1
ATOM 6907 C C . GLY B 1 319 ? -7.152 -50.562 -7.676 1 85.69 319 GLY B C 1
ATOM 6908 O O . GLY B 1 319 ? -6.492 -51.031 -8.602 1 85.69 319 GLY B O 1
ATOM 6909 N N . VAL B 1 320 ? -6.898 -49.438 -7.285 1 84.44 320 VAL B N 1
ATOM 6910 C CA . VAL B 1 320 ? -5.766 -48.656 -7.793 1 84.44 320 VAL B CA 1
ATOM 6911 C C . VAL B 1 320 ? -4.707 -48.531 -6.703 1 84.44 320 VAL B C 1
ATOM 6913 O O . VAL B 1 320 ? -3.896 -47.594 -6.73 1 84.44 320 VAL B O 1
ATOM 6916 N N . GLY B 1 321 ? -4.719 -49.438 -5.734 1 84.56 321 GLY B N 1
ATOM 6917 C CA . GLY B 1 321 ? -3.74 -49.375 -4.66 1 84.56 321 GLY B CA 1
ATOM 6918 C C . GLY B 1 321 ? -4.27 -48.688 -3.41 1 84.56 321 GLY B C 1
ATOM 6919 O O . GLY B 1 321 ? -5.215 -47.906 -3.482 1 84.56 321 GLY B O 1
ATOM 6920 N N . GLU B 1 322 ? -3.627 -48.812 -2.338 1 84.19 322 GLU B N 1
ATOM 6921 C CA . GLU B 1 322 ? -4.074 -48.281 -1.05 1 84.19 322 GLU B CA 1
ATOM 6922 C C . GLU B 1 322 ? -3.879 -46.781 -0.964 1 84.19 322 GLU B C 1
ATOM 6924 O O . GLU B 1 322 ? -4.566 -46.094 -0.195 1 84.19 322 GLU B O 1
ATOM 6929 N N . ARG B 1 323 ? -3.025 -46.344 -1.794 1 85.88 323 ARG B N 1
ATOM 6930 C CA . ARG B 1 323 ? -2.693 -44.938 -1.749 1 85.88 323 ARG B CA 1
ATOM 6931 C C . ARG B 1 323 ? 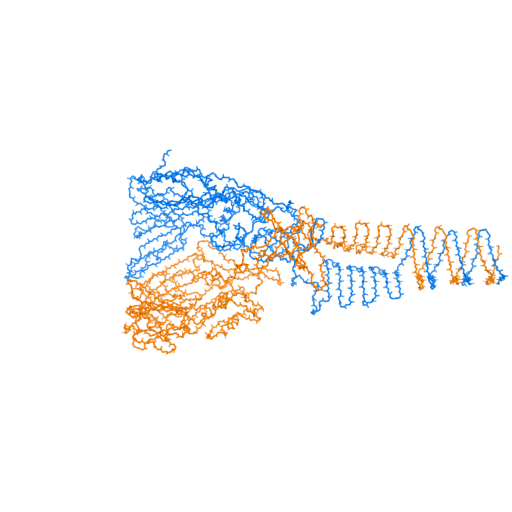-3.793 -44.094 -2.389 1 85.88 323 ARG B C 1
ATOM 6933 O O . ARG B 1 323 ? -3.982 -42.938 -2.027 1 85.88 323 ARG B O 1
ATOM 6940 N N . PHE B 1 324 ? -4.551 -44.656 -3.312 1 87.94 324 PHE B N 1
ATOM 6941 C CA . PHE B 1 324 ? -5.461 -43.812 -4.098 1 87.94 324 PHE B CA 1
ATOM 6942 C C . PHE B 1 324 ? -6.891 -44.344 -3.984 1 87.94 324 PHE B C 1
ATOM 6944 O O . PHE B 1 324 ? -7.836 -43.688 -4.406 1 87.94 324 PHE B O 1
ATOM 6951 N N . ASN B 1 325 ? -7.031 -45.469 -3.318 1 88.31 325 ASN B N 1
ATOM 6952 C CA . ASN B 1 325 ? -8.375 -46 -3.117 1 88.31 325 ASN B CA 1
ATOM 6953 C C . ASN B 1 325 ? -9.195 -45.125 -2.182 1 88.31 325 ASN B C 1
ATOM 6955 O O . ASN B 1 325 ? -8.633 -44.438 -1.313 1 88.31 325 ASN B O 1
ATOM 6959 N N . GLY B 1 326 ? -10.562 -45.156 -2.516 1 89.44 326 GLY B N 1
ATOM 6960 C CA . GLY B 1 326 ? -11.438 -44.438 -1.612 1 89.44 326 GLY B CA 1
ATOM 6961 C C . GLY B 1 326 ? -12.375 -43.469 -2.328 1 89.44 326 GLY B C 1
ATOM 6962 O O . GLY B 1 326 ? -12.586 -43.594 -3.537 1 89.44 326 GLY B O 1
ATOM 6963 N N . ASN B 1 327 ? -12.977 -42.562 -1.509 1 90.31 327 ASN B N 1
ATOM 6964 C CA . ASN B 1 327 ? -13.938 -41.594 -2.025 1 90.31 327 ASN B CA 1
ATOM 6965 C C . ASN B 1 327 ? -13.234 -40.344 -2.58 1 90.31 327 ASN B C 1
ATOM 6967 O O . ASN B 1 327 ? -12.555 -39.625 -1.847 1 90.31 327 ASN B O 1
ATOM 6971 N N . ALA B 1 328 ? -13.422 -40.188 -3.807 1 91.62 328 ALA B N 1
ATOM 6972 C CA . ALA B 1 328 ? -12.773 -39.062 -4.484 1 91.62 328 ALA B CA 1
ATOM 6973 C C . ALA B 1 328 ? -13.781 -37.938 -4.773 1 91.62 328 ALA B C 1
ATOM 6975 O O . ALA B 1 328 ? -14.891 -38.219 -5.238 1 91.62 328 ALA B O 1
ATOM 6976 N N . PHE B 1 329 ? -13.406 -36.75 -4.488 1 91.81 329 PHE B N 1
ATOM 6977 C CA . PHE B 1 329 ? -14.219 -35.562 -4.75 1 91.81 329 PHE B CA 1
ATOM 6978 C C . PHE B 1 329 ? -14.062 -35.125 -6.199 1 91.81 329 PHE B C 1
ATOM 6980 O O . PHE B 1 329 ? -12.953 -34.812 -6.645 1 91.81 329 PHE B O 1
ATOM 6987 N N . VAL B 1 330 ? -15.148 -35 -6.914 1 93.31 330 VAL B N 1
ATOM 6988 C CA . VAL B 1 330 ? -15.102 -34.688 -8.336 1 93.31 330 VAL B CA 1
ATOM 6989 C C . VAL B 1 330 ? -15.031 -33.188 -8.531 1 93.31 330 VAL B C 1
ATOM 6991 O O . VAL B 1 330 ? -15.969 -32.438 -8.18 1 93.31 330 VAL B O 1
ATOM 6994 N N . SER B 1 331 ? -13.992 -32.719 -9.07 1 92.62 331 SER B N 1
ATOM 6995 C CA . SER B 1 331 ? -13.805 -31.297 -9.305 1 92.62 331 SER B CA 1
ATOM 6996 C C . SER B 1 331 ? -14.219 -30.906 -10.727 1 92.62 331 SER B C 1
ATOM 6998 O O . SER B 1 331 ? -14.641 -29.766 -10.969 1 92.62 331 SER B O 1
ATOM 7000 N N . SER B 1 332 ? -14 -31.766 -11.641 1 94.25 332 SER B N 1
ATOM 7001 C CA . SER B 1 332 ? -14.336 -31.531 -13.039 1 94.25 332 SER B CA 1
ATOM 7002 C C . SER B 1 332 ? -14.828 -32.812 -13.719 1 94.25 332 SER B C 1
ATOM 7004 O O . SER B 1 332 ? -14.414 -33.906 -13.352 1 94.25 332 SER B O 1
ATOM 7006 N N . LEU B 1 333 ? -15.742 -32.625 -14.648 1 95.06 333 LEU B N 1
ATOM 7007 C CA . LEU B 1 333 ? -16.312 -33.719 -15.414 1 95.06 333 LEU B CA 1
ATOM 7008 C C . LEU B 1 333 ? -16.438 -33.375 -16.891 1 95.06 333 LEU B C 1
ATOM 7010 O O . LEU B 1 333 ? -16.875 -32.25 -17.219 1 95.06 333 LEU B O 1
ATOM 7014 N N . THR B 1 334 ? -15.922 -34.281 -17.719 1 96.06 334 THR B N 1
ATOM 7015 C CA . THR B 1 334 ? -16.062 -34.094 -19.172 1 96.06 334 THR B CA 1
ATOM 7016 C C . THR B 1 334 ? -16.734 -35.312 -19.797 1 96.06 334 THR B C 1
ATOM 7018 O O . THR B 1 334 ? -16.281 -36.438 -19.641 1 96.06 334 THR B O 1
ATOM 7021 N N . HIS B 1 335 ? -17.828 -35.125 -20.453 1 95.81 335 HIS B N 1
ATOM 7022 C CA . HIS B 1 335 ? -18.5 -36.125 -21.25 1 95.81 335 HIS B CA 1
ATOM 7023 C C . HIS B 1 335 ? -18.094 -36.031 -22.719 1 95.81 335 HIS B C 1
ATOM 7025 O O . HIS B 1 335 ? -18.25 -34.969 -23.344 1 95.81 335 HIS B O 1
ATOM 7031 N N . GLN B 1 336 ? -17.594 -37.094 -23.172 1 95.62 336 GLN B N 1
ATOM 7032 C CA . GLN B 1 336 ? -17.25 -37.188 -24.594 1 95.62 336 GLN B CA 1
ATOM 7033 C C . GLN B 1 336 ? -18.094 -38.25 -25.297 1 95.62 336 GLN B C 1
ATOM 7035 O O . GLN B 1 336 ? -17.969 -39.438 -25 1 95.62 336 GLN B O 1
ATOM 7040 N N . ILE B 1 337 ? -18.922 -37.781 -26.172 1 94.69 337 ILE B N 1
ATOM 7041 C CA . ILE B 1 337 ? -19.766 -38.688 -26.953 1 94.69 337 ILE B CA 1
ATOM 7042 C C . ILE B 1 337 ? -19.391 -38.594 -28.438 1 94.69 337 ILE B C 1
ATOM 7044 O O . ILE B 1 337 ? -19.578 -37.562 -29.062 1 94.69 337 ILE B O 1
ATOM 7048 N N . ALA B 1 338 ? -18.828 -39.625 -28.891 1 93.19 338 ALA B N 1
ATOM 7049 C CA . ALA B 1 338 ? -18.422 -39.688 -30.297 1 93.19 338 ALA B CA 1
ATOM 7050 C C . ALA B 1 338 ? -18.484 -41.125 -30.828 1 93.19 338 ALA B C 1
ATOM 7052 O O . ALA B 1 338 ? -18.219 -42.094 -30.094 1 93.19 338 ALA B O 1
ATOM 7053 N N . GLU B 1 339 ? -18.891 -41.281 -32.094 1 88.12 339 GLU B N 1
ATOM 7054 C CA . GLU B 1 339 ? -18.891 -42.562 -32.812 1 88.12 339 GLU B CA 1
ATOM 7055 C C . GLU B 1 339 ? -19.656 -43.625 -32.031 1 88.12 339 GLU B C 1
ATOM 7057 O O . GLU B 1 339 ? -19.188 -44.75 -31.906 1 88.12 339 GLU B O 1
ATOM 7062 N N . GLY B 1 340 ? -20.672 -43.188 -31.375 1 86.62 340 GLY B N 1
ATOM 7063 C CA . GLY B 1 340 ? -21.531 -44.125 -30.688 1 86.62 340 GLY B CA 1
ATOM 7064 C C . GLY B 1 340 ? -21 -44.531 -29.312 1 86.62 340 GLY B C 1
ATOM 7065 O O . GLY B 1 340 ? -21.562 -45.406 -28.656 1 86.62 340 GLY B O 1
ATOM 7066 N N . GLU B 1 341 ? -19.969 -43.938 -28.891 1 91.06 341 GLU B N 1
ATOM 7067 C CA . GLU B 1 341 ? -19.406 -44.219 -27.578 1 91.06 341 GLU B CA 1
ATOM 7068 C C . GLU B 1 341 ? -19.5 -43 -26.656 1 91.06 341 GLU B C 1
ATOM 7070 O O . GLU B 1 341 ? -19.359 -41.875 -27.094 1 91.06 341 GLU B O 1
ATOM 7075 N N . TRP B 1 342 ? -19.797 -43.281 -25.5 1 93.25 342 TRP B N 1
ATOM 7076 C CA . TRP B 1 342 ? -19.891 -42.25 -24.453 1 93.25 342 TRP B CA 1
ATOM 7077 C C . TRP B 1 342 ? -18.812 -42.5 -23.391 1 93.25 342 TRP B C 1
ATOM 7079 O O . TRP B 1 342 ? -18.859 -43.469 -22.656 1 93.25 342 TRP B O 1
ATOM 7089 N N . LEU B 1 343 ? -17.859 -41.562 -23.312 1 94 343 LEU B N 1
ATOM 7090 C CA . LEU B 1 343 ? -16.766 -41.594 -22.328 1 94 343 LEU B CA 1
ATOM 7091 C C . LEU B 1 343 ? -16.875 -40.438 -21.344 1 94 343 LEU B C 1
ATOM 7093 O O . LEU B 1 343 ? -17.094 -39.312 -21.734 1 94 343 LEU B O 1
ATOM 7097 N N . THR B 1 344 ? -16.828 -40.812 -20.125 1 94.56 344 THR B N 1
ATOM 7098 C CA . THR B 1 344 ? -16.812 -39.812 -19.062 1 94.56 344 THR B CA 1
ATOM 7099 C C . THR B 1 344 ? -15.43 -39.719 -18.422 1 94.56 344 THR B C 1
ATOM 7101 O O . THR B 1 344 ? -14.906 -40.719 -17.938 1 94.56 344 THR B O 1
ATOM 7104 N N . ASN B 1 345 ? -14.867 -38.562 -18.453 1 95.75 345 ASN B N 1
ATOM 7105 C CA . ASN B 1 345 ? -13.594 -38.281 -17.797 1 95.75 345 ASN B CA 1
ATOM 7106 C C . ASN B 1 345 ? -13.789 -37.406 -16.562 1 95.75 345 ASN B C 1
ATOM 7108 O O . ASN B 1 345 ? -14.32 -36.312 -16.656 1 95.75 345 ASN B O 1
ATOM 7112 N N . VAL B 1 346 ? -13.336 -37.906 -15.445 1 95.12 346 VAL B N 1
ATOM 7113 C CA . VAL B 1 346 ? -13.523 -37.219 -14.172 1 95.12 346 VAL B CA 1
ATOM 7114 C C . VAL B 1 346 ? -12.164 -36.812 -13.609 1 95.12 346 VAL B C 1
ATOM 7116 O O . VAL B 1 346 ? -11.227 -37.594 -13.586 1 95.12 346 VAL B O 1
ATOM 7119 N N . LYS B 1 347 ? -12.117 -35.594 -13.25 1 94.44 347 LYS B N 1
ATOM 7120 C CA . LYS B 1 347 ? -10.984 -35.125 -12.453 1 94.44 347 LYS B CA 1
ATOM 7121 C C . LYS B 1 347 ? -11.367 -34.969 -10.984 1 94.44 347 LYS B C 1
ATOM 7123 O O . LYS B 1 347 ? -12.453 -34.5 -10.656 1 94.44 347 LYS B O 1
ATOM 7128 N N . PHE B 1 348 ? -10.531 -35.5 -10.148 1 91.19 348 PHE B N 1
ATOM 7129 C CA . PHE B 1 348 ? -10.797 -35.375 -8.719 1 91.19 348 PHE B CA 1
ATOM 7130 C C . PHE B 1 348 ? -9.672 -34.594 -8.023 1 91.19 348 PHE B C 1
ATOM 7132 O O . PHE B 1 348 ? -8.531 -34.594 -8.5 1 91.19 348 PHE B O 1
ATOM 7139 N N . GLY B 1 349 ? -10.102 -33.938 -6.953 1 87.12 349 GLY B N 1
ATOM 7140 C CA . GLY B 1 349 ? -9.188 -33.031 -6.277 1 87.12 349 GLY B CA 1
ATOM 7141 C C . GLY B 1 349 ? -9.297 -31.594 -6.762 1 87.12 349 GLY B C 1
ATOM 7142 O O . GLY B 1 349 ? -9.93 -31.328 -7.789 1 87.12 349 GLY B O 1
ATOM 7143 N N . LEU B 1 350 ? -8.797 -30.594 -5.945 1 80.5 350 LEU B N 1
ATOM 7144 C CA . LEU B 1 350 ? -8.906 -29.188 -6.312 1 80.5 350 LEU B CA 1
ATOM 7145 C C . LEU B 1 350 ? -7.527 -28.562 -6.512 1 80.5 350 LEU B C 1
ATOM 7147 O O . LEU B 1 350 ? -6.586 -28.891 -5.785 1 80.5 350 LEU B O 1
ATOM 7151 N N . ASP B 1 351 ? -7.445 -27.906 -7.629 1 71.81 351 ASP B N 1
ATOM 7152 C CA . ASP B 1 351 ? -6.215 -27.141 -7.812 1 71.81 351 ASP B CA 1
ATOM 7153 C C . ASP B 1 351 ? -6.066 -26.062 -6.734 1 71.81 351 ASP B C 1
ATOM 7155 O O . ASP B 1 351 ? -7.031 -25.375 -6.406 1 71.81 351 ASP B O 1
ATOM 7159 N N . SER B 1 352 ? -4.973 -26.078 -6.109 1 64.94 352 SER B N 1
ATOM 7160 C CA . SER B 1 352 ? -4.723 -25.234 -4.945 1 64.94 352 SER B CA 1
ATOM 7161 C C . SER B 1 352 ? -4.598 -23.766 -5.336 1 64.94 352 SER B C 1
ATOM 7163 O O . SER B 1 352 ? -4.617 -22.891 -4.477 1 64.94 352 SER B O 1
ATOM 7165 N N . ARG B 1 353 ? -4.539 -23.516 -6.547 1 64.5 353 ARG B N 1
ATOM 7166 C CA . ARG B 1 353 ? -4.359 -22.109 -6.891 1 64.5 353 ARG B CA 1
ATOM 7167 C C . ARG B 1 353 ? -5.676 -21.344 -6.773 1 64.5 353 ARG B C 1
ATOM 7169 O O . ARG B 1 353 ? -6.688 -21.75 -7.355 1 64.5 353 ARG B O 1
ATOM 7176 N N . ALA B 1 354 ? -5.512 -20.25 -6.008 1 58.81 354 ALA B N 1
ATOM 7177 C CA . ALA B 1 354 ? -6.664 -19.391 -5.777 1 58.81 354 ALA B CA 1
ATOM 7178 C C . ALA B 1 354 ? -7.117 -18.719 -7.07 1 58.81 354 ALA B C 1
ATOM 7180 O O . ALA B 1 354 ? -6.332 -18.578 -8.016 1 58.81 354 ALA B O 1
ATOM 7181 N N . VAL B 1 355 ? -8.344 -18.438 -7.18 1 54.31 355 VAL B N 1
ATOM 7182 C CA . VAL B 1 355 ? -8.977 -17.812 -8.336 1 54.31 355 VAL B CA 1
ATOM 7183 C C . VAL B 1 355 ? -8.25 -16.516 -8.688 1 54.31 355 VAL B C 1
ATOM 7185 O O . VAL B 1 355 ? -8.039 -16.219 -9.867 1 54.31 355 VAL B O 1
ATOM 7188 N N . TYR B 1 356 ? -7.797 -15.891 -7.598 1 51.62 356 TYR B N 1
ATOM 7189 C CA . TYR B 1 356 ? -7.199 -14.586 -7.863 1 51.62 356 TYR B CA 1
ATOM 7190 C C . TYR B 1 356 ? -5.848 -14.734 -8.547 1 51.62 356 TYR B C 1
ATOM 7192 O O . TYR B 1 356 ? -5.383 -13.82 -9.227 1 51.62 356 TYR B O 1
ATOM 7200 N N . GLU B 1 357 ? -5.215 -15.773 -8.328 1 56.25 357 GLU B N 1
ATOM 7201 C CA . GLU B 1 357 ? -3.92 -16.016 -8.953 1 56.25 357 GLU B CA 1
ATOM 7202 C C . GLU B 1 357 ? -4.086 -16.438 -10.414 1 56.25 357 GLU B C 1
ATOM 7204 O O . GLU B 1 357 ? -3.205 -16.188 -11.242 1 56.25 357 GLU B O 1
ATOM 7209 N N . ARG B 1 358 ? -5.23 -17.031 -10.633 1 55.88 358 ARG B N 1
ATOM 7210 C CA . ARG B 1 358 ? -5.445 -17.609 -11.961 1 55.88 358 ARG B CA 1
ATOM 7211 C C . ARG B 1 358 ? -5.949 -16.547 -12.938 1 55.88 358 ARG B C 1
ATOM 7213 O O . ARG B 1 358 ? -5.598 -16.578 -14.117 1 55.88 358 ARG B O 1
ATOM 7220 N N . MET B 1 359 ? -6.766 -15.648 -12.312 1 52.25 359 MET B N 1
ATOM 7221 C CA . MET B 1 359 ? -7.453 -14.734 -13.219 1 52.25 359 MET B CA 1
ATOM 7222 C C . MET B 1 359 ? -7.02 -13.289 -12.969 1 52.25 359 MET B C 1
ATOM 7224 O O . MET B 1 359 ? -6.75 -12.906 -11.828 1 52.25 359 MET B O 1
ATOM 7228 N N . ASN B 1 360 ? -6.418 -12.773 -13.914 1 53.5 360 ASN B N 1
ATOM 7229 C CA . ASN B 1 360 ? -6.195 -11.328 -13.844 1 53.5 360 ASN B CA 1
ATOM 7230 C C . ASN B 1 360 ? -7.5 -10.578 -13.602 1 53.5 360 ASN B C 1
ATOM 7232 O O . ASN B 1 360 ? -8.094 -10.031 -14.539 1 53.5 360 ASN B O 1
ATOM 7236 N N . ILE B 1 361 ? -8.086 -10.773 -12.477 1 50.88 361 ILE B N 1
ATOM 7237 C CA . ILE B 1 361 ? -9.406 -10.242 -12.125 1 50.88 361 ILE B CA 1
ATOM 7238 C C . ILE B 1 361 ? -9.328 -8.734 -11.945 1 50.88 361 ILE B C 1
ATOM 7240 O O . ILE B 1 361 ? -10.328 -8.031 -12.086 1 50.88 361 ILE B O 1
ATOM 7244 N N . SER B 1 362 ? -8.102 -8.281 -11.867 1 54.5 362 SER B N 1
ATOM 7245 C CA . SER B 1 362 ? -8.023 -6.855 -11.539 1 54.5 362 SER B CA 1
ATOM 7246 C C . SER B 1 362 ? -7.852 -6.016 -12.805 1 54.5 362 SER B C 1
ATOM 7248 O O . SER B 1 362 ? -7.312 -6.492 -13.805 1 54.5 362 SER B O 1
ATOM 7250 N N . TYR B 1 363 ? -8.602 -4.984 -12.789 1 51.72 363 TYR B N 1
ATOM 7251 C CA . TYR B 1 363 ? -8.414 -4.039 -13.883 1 51.72 363 TYR B CA 1
ATOM 7252 C C . TYR B 1 363 ? -6.977 -3.543 -13.945 1 51.72 363 TYR B C 1
ATOM 7254 O O . TYR B 1 363 ? -6.312 -3.426 -12.914 1 51.72 363 TYR B O 1
ATOM 7262 N N . PRO B 1 364 ? -6.555 -3.443 -15.109 1 50 364 PRO B N 1
ATOM 7263 C CA . PRO B 1 364 ? -5.164 -3.018 -15.297 1 50 364 PRO B CA 1
ATOM 7264 C C . PRO B 1 364 ? -4.875 -1.658 -14.664 1 50 364 PRO B C 1
ATOM 7266 O O . PRO B 1 364 ? -5.762 -0.804 -14.594 1 50 364 PRO B O 1
ATOM 7269 N N . ALA B 1 365 ? -3.746 -1.559 -14.117 1 56.59 365 ALA B N 1
ATOM 7270 C CA . ALA B 1 365 ? -3.275 -0.27 -13.609 1 56.59 365 ALA B CA 1
ATOM 7271 C C . ALA B 1 365 ? -3.32 0.794 -14.703 1 56.59 365 ALA B C 1
ATOM 7273 O O . ALA B 1 365 ? -3.029 0.51 -15.867 1 56.59 365 ALA B O 1
ATOM 7274 N N . ALA B 1 366 ? -3.727 2.088 -14.438 1 48.53 366 ALA B N 1
ATOM 7275 C CA . ALA B 1 366 ? -3.908 3.229 -15.336 1 48.53 366 ALA B CA 1
ATOM 7276 C C . ALA B 1 366 ? -5 2.949 -16.359 1 48.53 366 ALA B C 1
ATOM 7278 O O . ALA B 1 366 ? -4.934 3.441 -17.5 1 48.53 366 ALA B O 1
ATOM 7279 N N . ALA B 1 367 ? -5.895 2.059 -15.992 1 46.91 367 ALA B N 1
ATOM 7280 C CA . ALA B 1 367 ? -7.004 1.68 -16.859 1 46.91 367 ALA B CA 1
ATOM 7281 C C . ALA B 1 367 ? -6.5 1.231 -18.234 1 46.91 367 ALA B C 1
ATOM 7283 O O . ALA B 1 367 ? -7.188 1.408 -19.234 1 46.91 367 ALA B O 1
ATOM 7284 N N . GLY B 1 368 ? -5.211 0.866 -18.234 1 46.91 368 GLY B N 1
ATOM 7285 C CA . GLY B 1 368 ? -4.637 0.36 -19.469 1 46.91 368 GLY B CA 1
ATOM 7286 C C . GLY B 1 368 ? -4.273 1.458 -20.453 1 46.91 368 GLY B C 1
ATOM 7287 O O . GLY B 1 368 ? -3.93 1.18 -21.609 1 46.91 368 GLY B O 1
ATOM 7288 N N . GLN B 1 369 ? -4.441 2.736 -20.016 1 41.94 369 GLN B N 1
ATOM 7289 C CA . GLN B 1 369 ? -4.211 3.859 -20.922 1 41.94 369 GLN B CA 1
ATOM 7290 C C . GLN B 1 369 ? -2.717 4.098 -21.125 1 41.94 369 GLN B C 1
ATOM 7292 O O . GLN B 1 369 ? -2.301 4.574 -22.188 1 41.94 369 GLN B O 1
ATOM 7297 N N . MET B 1 370 ? -1.915 3.76 -20.109 1 47.31 370 MET B N 1
ATOM 7298 C CA . MET B 1 370 ? -0.472 3.986 -20.094 1 47.31 370 MET B CA 1
ATOM 7299 C C . MET B 1 370 ? 0.223 3.033 -19.125 1 47.31 370 MET B C 1
ATOM 7301 O O . MET B 1 370 ? -0.421 2.449 -18.25 1 47.31 370 MET B O 1
ATOM 7305 N N . PRO B 1 371 ? 1.446 2.725 -19.438 1 54.12 371 PRO B N 1
ATOM 7306 C CA . PRO B 1 371 ? 2.172 1.978 -18.406 1 54.12 371 PRO B CA 1
ATOM 7307 C C . PRO B 1 371 ? 2.064 2.619 -17.031 1 54.12 371 PRO B C 1
ATOM 7309 O O . PRO B 1 371 ? 2.297 3.822 -16.875 1 54.12 371 PRO B O 1
ATOM 7312 N N . ALA B 1 372 ? 1.704 1.859 -16.016 1 61.44 372 ALA B N 1
ATOM 7313 C CA . ALA B 1 372 ? 1.354 2.371 -14.688 1 61.44 372 ALA B CA 1
ATOM 7314 C C . ALA B 1 372 ? 2.604 2.631 -13.852 1 61.44 372 ALA B C 1
ATOM 7316 O O . ALA B 1 372 ? 3.639 1.993 -14.055 1 61.44 372 ALA B O 1
ATOM 7317 N N . ILE B 1 373 ? 2.562 3.596 -13.109 1 63.31 373 ILE B N 1
ATOM 7318 C CA . ILE B 1 373 ? 3.572 3.846 -12.086 1 63.31 373 ILE B CA 1
ATOM 7319 C C . ILE B 1 373 ? 3.148 3.195 -10.773 1 63.31 373 ILE B C 1
ATOM 7321 O O . ILE B 1 373 ? 1.987 3.295 -10.367 1 63.31 373 ILE B O 1
ATOM 7325 N N . HIS B 1 374 ? 4.066 2.445 -10.203 1 69.69 374 HIS B N 1
ATOM 7326 C CA . HIS B 1 374 ? 3.709 1.733 -8.977 1 69.69 374 HIS B CA 1
ATOM 7327 C C . HIS B 1 374 ? 4.273 2.434 -7.746 1 69.69 374 HIS B C 1
ATOM 7329 O O . HIS B 1 374 ? 5.43 2.859 -7.746 1 69.69 374 HIS B O 1
ATOM 7335 N N . GLY B 1 375 ? 3.381 2.635 -6.82 1 74.81 375 GLY B N 1
ATOM 7336 C CA . GLY B 1 375 ? 3.799 3.174 -5.535 1 74.81 375 GLY B CA 1
ATOM 7337 C C . GLY B 1 375 ? 3.93 4.684 -5.535 1 74.81 375 GLY B C 1
ATOM 7338 O O . GLY B 1 375 ? 3.484 5.352 -6.473 1 74.81 375 GLY B O 1
ATOM 7339 N N . LEU B 1 376 ? 4.469 5.262 -4.531 1 82.12 376 LEU B N 1
ATOM 7340 C CA . LEU B 1 376 ? 4.723 6.691 -4.363 1 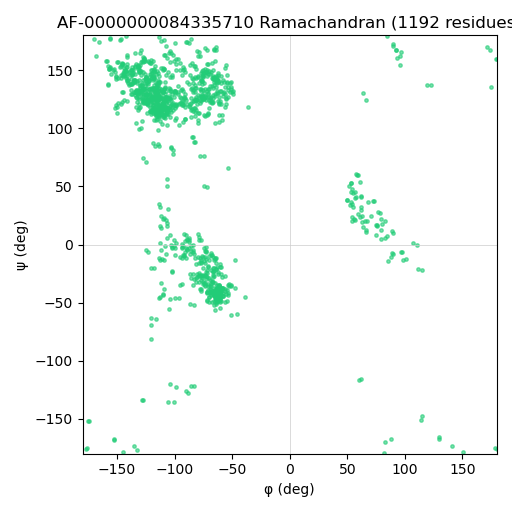82.12 376 LEU B CA 1
ATOM 7341 C C . LEU B 1 376 ? 5.996 7.105 -5.09 1 82.12 376 LEU B C 1
ATOM 7343 O O . LEU B 1 376 ? 6.863 6.27 -5.355 1 82.12 376 LEU B O 1
ATOM 7347 N N . GLN B 1 377 ? 6.008 8.328 -5.5 1 81.44 377 GLN B N 1
ATOM 7348 C CA . GLN B 1 377 ? 7.188 8.898 -6.133 1 81.44 377 GLN B CA 1
ATOM 7349 C C . GLN B 1 377 ? 7.621 10.188 -5.438 1 81.44 377 GLN B C 1
ATOM 7351 O O . GLN B 1 377 ? 6.84 10.789 -4.699 1 81.44 377 GLN B O 1
ATOM 7356 N N . VAL B 1 378 ? 8.891 10.539 -5.656 1 84.12 378 VAL B N 1
ATOM 7357 C CA . VAL B 1 378 ? 9.398 11.82 -5.18 1 84.12 378 VAL B CA 1
ATOM 7358 C C . VAL B 1 378 ? 9.523 12.797 -6.348 1 84.12 378 VAL B C 1
ATOM 7360 O O . VAL B 1 378 ? 9.742 12.383 -7.488 1 84.12 378 VAL B O 1
ATOM 7363 N N . ALA B 1 379 ? 9.25 13.977 -6.066 1 84.56 379 ALA B N 1
ATOM 7364 C CA . ALA B 1 379 ? 9.398 15.023 -7.074 1 84.56 379 ALA B CA 1
ATOM 7365 C C . ALA B 1 379 ? 9.953 16.297 -6.457 1 84.56 379 ALA B C 1
ATOM 7367 O O . ALA B 1 379 ? 10.016 16.438 -5.23 1 84.56 379 ALA B O 1
ATOM 7368 N N . THR B 1 380 ? 10.461 17.188 -7.277 1 86.62 380 THR B N 1
ATOM 7369 C CA . THR B 1 380 ? 10.945 18.5 -6.867 1 86.62 380 THR B CA 1
ATOM 7370 C C . THR B 1 380 ? 10.047 19.609 -7.422 1 86.62 380 THR B C 1
ATOM 7372 O O . THR B 1 380 ? 9.672 19.578 -8.594 1 86.62 380 THR B O 1
ATOM 7375 N N . VAL B 1 381 ? 9.695 20.562 -6.578 1 92.25 381 VAL B N 1
ATOM 7376 C CA . VAL B 1 381 ? 8.836 21.672 -6.992 1 92.25 381 VAL B CA 1
ATOM 7377 C C . VAL B 1 381 ? 9.609 22.609 -7.914 1 92.25 381 VAL B C 1
ATOM 7379 O O . VAL B 1 381 ? 10.719 23.016 -7.594 1 92.25 381 VAL B O 1
ATOM 7382 N N . LYS B 1 382 ? 8.992 23.016 -9.039 1 89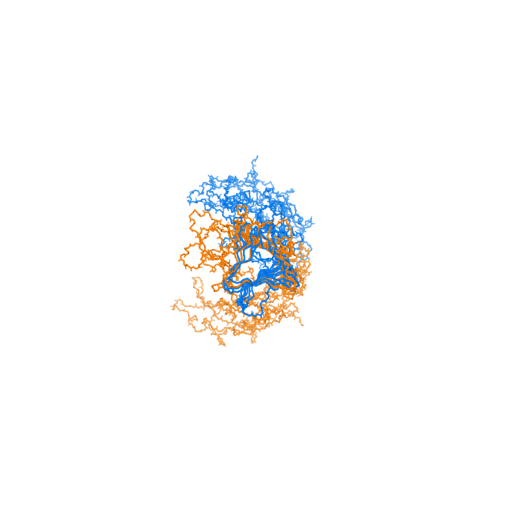.38 382 LYS B N 1
ATOM 7383 C CA . LYS B 1 382 ? 9.648 23.875 -10.031 1 89.38 382 LYS B CA 1
ATOM 7384 C C . LYS B 1 382 ? 8.992 25.25 -10.094 1 89.38 382 LYS B C 1
ATOM 7386 O O . LYS B 1 382 ? 9.68 26.266 -10.227 1 89.38 382 LYS B O 1
ATOM 7391 N N . LYS B 1 383 ? 7.707 25.297 -10.125 1 91.12 383 LYS B N 1
ATOM 7392 C CA . LYS B 1 383 ? 6.953 26.531 -10.266 1 91.12 383 LYS B CA 1
ATOM 7393 C C . LYS B 1 383 ? 5.629 26.469 -9.508 1 91.12 383 LYS B C 1
ATOM 7395 O O . LYS B 1 383 ? 4.965 25.422 -9.508 1 91.12 383 LYS B O 1
ATOM 7400 N N . LEU B 1 384 ? 5.246 27.625 -8.922 1 93.38 384 LEU B N 1
ATOM 7401 C CA . LEU B 1 384 ? 4.059 27.609 -8.078 1 93.38 384 LEU B CA 1
ATOM 7402 C C . LEU B 1 384 ? 2.91 28.359 -8.742 1 93.38 384 LEU B C 1
ATOM 7404 O O . LEU B 1 384 ? 1.759 28.25 -8.312 1 93.38 384 LEU B O 1
ATOM 7408 N N . PHE B 1 385 ? 3.217 29.125 -9.797 1 89.19 385 PHE B N 1
ATOM 7409 C CA . PHE B 1 385 ? 2.193 30 -10.352 1 89.19 385 PHE B CA 1
ATOM 7410 C C . PHE B 1 385 ? 2.078 29.812 -11.859 1 89.19 385 PHE B C 1
ATOM 7412 O O . PHE B 1 385 ? 2.865 29.078 -12.461 1 89.19 385 PHE B O 1
ATOM 7419 N N . GLU B 1 386 ? 1.07 30.312 -12.484 1 86.88 386 GLU B N 1
ATOM 7420 C CA . GLU B 1 386 ? 0.827 30.344 -13.922 1 86.88 386 GLU B CA 1
ATOM 7421 C C . GLU B 1 386 ? 0.47 28.953 -14.445 1 86.88 386 GLU B C 1
ATOM 7423 O O . GLU B 1 386 ? 0.974 28.531 -15.484 1 86.88 386 GLU B O 1
ATOM 7428 N N . ASP B 1 387 ? -0.296 28.266 -13.586 1 84.25 387 ASP B N 1
ATOM 7429 C CA . ASP B 1 387 ? -0.889 27.047 -14.094 1 84.25 387 ASP B CA 1
ATOM 7430 C C . ASP B 1 387 ? -1.713 27.312 -15.352 1 84.25 387 ASP B C 1
ATOM 7432 O O . ASP B 1 387 ? -2.705 28.031 -15.312 1 84.25 387 ASP B O 1
ATOM 7436 N N . PRO B 1 388 ? -1.348 26.75 -16.391 1 83 388 PRO B N 1
ATOM 7437 C CA . PRO B 1 388 ? -2.016 27.047 -17.656 1 83 388 PRO B CA 1
ATOM 7438 C C . PRO B 1 388 ? -3.52 26.797 -17.609 1 83 388 PRO B C 1
ATOM 7440 O O . PRO B 1 388 ? -4.289 27.469 -18.281 1 83 388 PRO B O 1
ATOM 7443 N N . GLU B 1 389 ? -3.998 25.875 -16.75 1 82.06 389 GLU B N 1
ATOM 7444 C CA . GLU B 1 389 ? -5.418 25.531 -16.688 1 82.06 389 GLU B CA 1
ATOM 7445 C C . GLU B 1 389 ? -6.09 26.172 -15.477 1 82.06 389 GLU B C 1
ATOM 7447 O O . GLU B 1 389 ? -7.301 26.047 -15.289 1 82.06 389 GLU B O 1
ATOM 7452 N N . SER B 1 390 ? -5.441 26.875 -14.688 1 81.75 390 SER B N 1
ATOM 7453 C CA . SER B 1 390 ? -5.945 27.578 -13.508 1 81.75 390 SER B CA 1
ATOM 7454 C C . SER B 1 390 ? -6.699 26.625 -12.586 1 81.75 390 SER B C 1
ATOM 7456 O O . SER B 1 390 ? -7.816 26.922 -12.156 1 81.75 390 SER B O 1
ATOM 7458 N N . GLN B 1 391 ? -6.172 25.5 -12.352 1 82.56 391 GLN B N 1
ATOM 7459 C CA . GLN B 1 391 ? -6.762 24.484 -11.477 1 82.56 391 GLN B CA 1
ATOM 7460 C C . GLN B 1 391 ? -5.973 24.344 -10.18 1 82.56 391 GLN B C 1
ATOM 7462 O O . GLN B 1 391 ? -5.977 23.297 -9.547 1 82.56 391 GLN B O 1
ATOM 7467 N N . PHE B 1 392 ? -5.246 25.438 -9.852 1 86.69 392 PHE B N 1
ATOM 7468 C CA . PHE B 1 392 ? -4.523 25.531 -8.594 1 86.69 392 PHE B CA 1
ATOM 7469 C C . PHE B 1 392 ? -3.463 24.438 -8.5 1 86.69 392 PHE B C 1
ATOM 7471 O O . PHE B 1 392 ? -3.291 23.812 -7.449 1 86.69 392 PHE B O 1
ATOM 7478 N N . ARG B 1 393 ? -2.787 24.266 -9.727 1 90.19 393 ARG B N 1
ATOM 7479 C CA . ARG B 1 393 ? -1.745 23.25 -9.758 1 90.19 393 ARG B CA 1
ATOM 7480 C C . ARG B 1 393 ? -0.362 23.859 -9.594 1 90.19 393 ARG B C 1
ATOM 7482 O O . ARG B 1 393 ? -0.202 25.078 -9.742 1 90.19 393 ARG B O 1
ATOM 7489 N N . ILE B 1 394 ? 0.648 22.844 -9.133 1 91.88 394 ILE B N 1
ATOM 7490 C CA . ILE B 1 394 ? 2.059 23.188 -8.992 1 91.88 394 ILE B CA 1
ATOM 7491 C C . ILE B 1 394 ? 2.889 22.375 -9.984 1 91.88 394 ILE B C 1
ATOM 7493 O O . ILE B 1 394 ? 2.613 21.188 -10.211 1 91.88 394 ILE B O 1
ATOM 7497 N N . LEU B 1 395 ? 3.879 23.062 -10.594 1 89.75 395 LEU B N 1
ATOM 7498 C CA . LEU B 1 395 ? 4.758 22.359 -11.523 1 89.75 395 LEU B CA 1
ATOM 7499 C C . LEU B 1 395 ? 5.848 21.609 -10.773 1 89.75 395 LEU B C 1
ATOM 7501 O O . LEU B 1 395 ? 6.562 22.188 -9.961 1 89.75 395 LEU B O 1
ATOM 7505 N N . ILE B 1 396 ? 5.895 20.344 -11.039 1 89.12 396 ILE B N 1
ATOM 7506 C CA . ILE B 1 396 ? 6.895 19.516 -10.367 1 89.12 396 ILE B CA 1
ATOM 7507 C C . ILE B 1 396 ? 7.699 18.734 -11.406 1 89.12 396 ILE B C 1
ATOM 7509 O O . ILE B 1 396 ? 7.289 18.625 -12.57 1 89.12 396 ILE B O 1
ATOM 7513 N N . SER B 1 397 ? 8.852 18.266 -11 1 83.88 397 SER B N 1
ATOM 7514 C CA . SER B 1 397 ? 9.703 17.422 -11.828 1 83.88 397 SER B CA 1
ATOM 7515 C C . SER B 1 397 ? 10.039 16.109 -11.117 1 83.88 397 SER B C 1
ATOM 7517 O O . SER B 1 397 ? 10.43 16.109 -9.953 1 83.88 397 SER B O 1
ATOM 7519 N N . LEU B 1 398 ? 9.828 15 -11.797 1 77.38 398 LEU B N 1
ATOM 7520 C CA . LEU B 1 398 ? 10.195 13.688 -11.281 1 77.38 398 LEU B CA 1
ATOM 7521 C C . LEU B 1 398 ? 11.656 13.375 -11.586 1 77.38 398 LEU B C 1
ATOM 7523 O O . LEU B 1 398 ? 12.195 13.82 -12.602 1 77.38 398 LEU B O 1
ATOM 7527 N N . PRO B 1 399 ? 12.234 12.719 -10.602 1 70.81 399 PRO B N 1
ATOM 7528 C CA . PRO B 1 399 ? 13.602 12.305 -10.922 1 70.81 399 PRO B CA 1
ATOM 7529 C C . PRO B 1 399 ? 13.68 11.398 -12.148 1 70.81 399 PRO B C 1
ATOM 7531 O O . PRO B 1 399 ? 13.055 10.328 -12.164 1 70.81 399 PRO B O 1
ATOM 7534 N N . SER B 1 400 ? 14.125 11.82 -13.195 1 63.41 400 SER B N 1
ATOM 7535 C CA . SER B 1 400 ? 14.234 11.078 -14.445 1 63.41 400 SER B CA 1
ATOM 7536 C C . SER B 1 400 ? 15.516 11.43 -15.195 1 63.41 400 SER B C 1
ATOM 7538 O O . SER B 1 400 ? 16.094 12.5 -14.977 1 63.41 400 SER B O 1
ATOM 7540 N N . ASN B 1 401 ? 15.969 10.492 -15.883 1 55.78 401 ASN B N 1
ATOM 7541 C CA . ASN B 1 401 ? 17.141 10.727 -16.719 1 55.78 401 ASN B CA 1
ATOM 7542 C C . ASN B 1 401 ? 16.781 11.492 -17.984 1 55.78 401 ASN B C 1
ATOM 7544 O O . ASN B 1 401 ? 17.641 11.797 -18.812 1 55.78 401 ASN B O 1
ATOM 7548 N N . ALA B 1 402 ? 15.523 11.82 -17.953 1 57.03 402 ALA B N 1
ATOM 7549 C CA . ALA B 1 402 ? 15.109 12.555 -19.141 1 57.03 402 ALA B CA 1
ATOM 7550 C C . ALA B 1 402 ? 15.695 13.969 -19.156 1 57.03 402 ALA B C 1
ATOM 7552 O O . ALA B 1 402 ? 15.703 14.641 -18.125 1 57.03 402 ALA B O 1
ATOM 7553 N N . GLU B 1 403 ? 16.641 14.367 -20.078 1 56.09 403 GLU B N 1
ATOM 7554 C CA . GLU B 1 403 ? 17.344 15.641 -20.188 1 56.09 403 GLU B CA 1
ATOM 7555 C C . GLU B 1 403 ? 16.375 16.812 -20.047 1 56.09 403 GLU B C 1
ATOM 7557 O O . GLU B 1 403 ? 16.656 17.781 -19.344 1 56.09 403 GLU B O 1
ATOM 7562 N N . ALA B 1 404 ? 15.344 16.922 -20.953 1 57.38 404 ALA B N 1
ATOM 7563 C CA . ALA B 1 404 ? 14.5 18.109 -21 1 57.38 404 ALA B CA 1
ATOM 7564 C C . ALA B 1 404 ? 13.164 17.859 -20.312 1 57.38 404 ALA B C 1
ATOM 7566 O O . ALA B 1 404 ? 12.219 17.359 -20.938 1 57.38 404 ALA B O 1
ATOM 7567 N N . GLN B 1 405 ? 13.258 17.906 -18.969 1 63.88 405 GLN B N 1
ATOM 7568 C CA . GLN B 1 405 ? 11.969 17.703 -18.312 1 63.88 405 GLN B CA 1
ATOM 7569 C C . GLN B 1 405 ? 11.281 19.031 -18.031 1 63.88 405 GLN B C 1
ATOM 7571 O O . GLN B 1 405 ? 11.812 19.875 -17.297 1 63.88 405 GLN B O 1
ATOM 7576 N N . ASP B 1 406 ? 10.219 19.391 -18.828 1 72.69 406 ASP B N 1
ATOM 7577 C CA . ASP B 1 406 ? 9.43 20.594 -18.594 1 72.69 406 ASP B CA 1
ATOM 7578 C C . ASP B 1 406 ? 8.648 20.484 -17.281 1 72.69 406 ASP B C 1
ATOM 7580 O O . ASP B 1 406 ? 8.172 21.484 -16.75 1 72.69 406 ASP B O 1
ATOM 7584 N N . GLY B 1 407 ? 8.617 19.359 -16.734 1 81.69 407 GLY B N 1
ATOM 7585 C CA . GLY B 1 407 ? 7.852 19.172 -15.516 1 81.69 407 GLY B CA 1
ATOM 7586 C C . GLY B 1 407 ? 6.414 18.766 -15.773 1 81.69 407 GLY B C 1
ATOM 7587 O O . GLY B 1 407 ? 5.969 18.703 -16.922 1 81.69 407 GLY B O 1
ATOM 7588 N N . ILE B 1 408 ? 5.777 18.422 -14.789 1 83.75 408 ILE B N 1
ATOM 7589 C CA . ILE B 1 408 ? 4.379 18.016 -14.852 1 83.75 408 ILE B CA 1
ATOM 7590 C C . ILE B 1 408 ? 3.578 18.766 -13.781 1 83.75 408 ILE B C 1
ATOM 7592 O O . ILE B 1 408 ? 4.051 18.953 -12.656 1 83.75 408 ILE B O 1
ATOM 7596 N N . TRP B 1 409 ? 2.395 19.359 -14.188 1 84.69 409 TRP B N 1
ATOM 7597 C CA . TRP B 1 409 ? 1.521 20.062 -13.25 1 84.69 409 TRP B CA 1
ATOM 7598 C C . TRP B 1 409 ? 0.78 19.062 -12.352 1 84.69 409 TRP B C 1
ATOM 7600 O O . TRP B 1 409 ? 0.177 18.109 -12.844 1 84.69 409 TRP B O 1
ATOM 7610 N N . ALA B 1 410 ? 0.86 19.234 -11.047 1 90.31 410 ALA B N 1
ATOM 7611 C CA . ALA B 1 410 ? 0.245 18.344 -10.07 1 90.31 410 ALA B CA 1
ATOM 7612 C C . ALA B 1 410 ? -0.613 19.125 -9.078 1 90.31 410 ALA B C 1
ATOM 7614 O O . ALA B 1 410 ? -0.239 20.219 -8.648 1 90.31 410 ALA B O 1
ATOM 7615 N N . ARG B 1 411 ? -1.793 18.547 -8.68 1 88.69 411 ARG B N 1
ATOM 7616 C CA . ARG B 1 411 ? -2.621 19.109 -7.617 1 88.69 411 ARG B CA 1
ATOM 7617 C C . ARG B 1 411 ? -2.029 18.828 -6.242 1 88.69 411 ARG B C 1
ATOM 7619 O O . ARG B 1 411 ? -1.342 17.812 -6.059 1 88.69 411 ARG B O 1
ATOM 7626 N N . MET B 1 412 ? -2.26 19.719 -5.309 1 91.31 412 MET B N 1
ATOM 7627 C CA . MET B 1 412 ? -1.728 19.578 -3.957 1 91.31 412 MET B CA 1
ATOM 7628 C C . MET B 1 412 ? -2.816 19.141 -2.988 1 91.31 412 MET B C 1
ATOM 7630 O O . MET B 1 412 ? -3.877 19.75 -2.91 1 91.31 412 MET B O 1
ATOM 7634 N N . ALA B 1 413 ? -2.518 18.062 -2.293 1 90.75 413 ALA B N 1
ATOM 7635 C CA . ALA B 1 413 ? -3.395 17.641 -1.201 1 90.75 413 ALA B CA 1
ATOM 7636 C C . ALA B 1 413 ? -3.205 18.531 0.022 1 90.75 413 ALA B C 1
ATOM 7638 O O . ALA B 1 413 ? -2.078 18.906 0.365 1 90.75 413 ALA B O 1
ATOM 7639 N N . ASN B 1 414 ? -4.371 18.984 0.591 1 89.56 414 ASN B N 1
ATOM 7640 C CA . ASN B 1 414 ? -4.371 19.812 1.794 1 89.56 414 ASN B CA 1
ATOM 7641 C C . ASN B 1 414 ? -5.078 19.125 2.951 1 89.56 414 ASN B C 1
ATOM 7643 O O . ASN B 1 414 ? -5.988 18.312 2.736 1 89.56 414 ASN B O 1
ATOM 7647 N N . PHE B 1 415 ? -4.645 19.438 4.223 1 87.62 415 PHE B N 1
ATOM 7648 C CA . PHE B 1 415 ? -5.34 18.844 5.355 1 87.62 415 PHE B CA 1
ATOM 7649 C C . PHE B 1 415 ? -6.691 19.516 5.57 1 87.62 415 PHE B C 1
ATOM 7651 O O . PHE B 1 415 ? -7.551 18.984 6.281 1 87.62 415 PHE B O 1
ATOM 7658 N N . TYR B 1 416 ? -6.984 20.641 5 1 87.44 416 TYR B N 1
ATOM 7659 C CA . TYR B 1 416 ? -8.258 21.359 5.031 1 87.44 416 TYR B CA 1
ATOM 7660 C C . TYR B 1 416 ? -8.438 22.203 3.775 1 87.44 416 TYR B C 1
ATOM 7662 O O . TYR B 1 416 ? -7.594 23.047 3.463 1 87.44 416 TYR B O 1
ATOM 7670 N N . ALA B 1 417 ? -9.398 22 2.943 1 87.19 417 ALA B N 1
ATOM 7671 C CA . ALA B 1 417 ? -9.711 22.719 1.706 1 87.19 417 ALA B CA 1
ATOM 7672 C C . ALA B 1 417 ? -11.211 22.688 1.421 1 87.19 417 ALA B C 1
ATOM 7674 O O . ALA B 1 417 ? -11.805 21.609 1.289 1 87.19 417 ALA B O 1
ATOM 7675 N N . THR B 1 418 ? -11.867 23.75 1.477 1 87.75 418 THR B N 1
ATOM 7676 C CA . THR B 1 418 ? -13.281 23.906 1.136 1 87.75 418 THR B CA 1
ATOM 7677 C C . THR B 1 418 ? -13.531 25.234 0.435 1 87.75 418 THR B C 1
ATOM 7679 O O . THR B 1 418 ? -12.594 26 0.19 1 87.75 418 THR B O 1
ATOM 7682 N N . SER B 1 419 ? -14.734 25.484 0.066 1 84.38 419 SER B N 1
ATOM 7683 C CA . SER B 1 419 ? -15.031 26.656 -0.733 1 84.38 419 SER B CA 1
ATOM 7684 C C . SER B 1 419 ? -14.617 27.938 -0.01 1 84.38 419 SER B C 1
ATOM 7686 O O . SER B 1 419 ? -15.172 28.281 1.039 1 84.38 419 SER B O 1
ATOM 7688 N N . SER B 1 420 ? -13.609 28.547 -0.587 1 87.81 420 SER B N 1
ATOM 7689 C CA . SER B 1 420 ? -13.109 29.844 -0.131 1 87.81 420 SER B CA 1
ATOM 7690 C C . SER B 1 420 ? -12.555 29.75 1.285 1 87.81 420 SER B C 1
ATOM 7692 O O . SER B 1 420 ? -12.508 30.75 2.006 1 87.81 420 SER B O 1
ATOM 7694 N N . ALA B 1 421 ? -12.328 28.625 1.744 1 88.69 421 ALA B N 1
ATOM 7695 C CA . ALA B 1 421 ? -11.75 28.391 3.064 1 88.69 421 ALA B CA 1
ATOM 7696 C C . ALA B 1 421 ? -10.812 27.188 3.041 1 88.69 421 ALA B C 1
ATOM 7698 O O . ALA B 1 421 ? -11 26.266 2.24 1 88.69 421 ALA B O 1
ATOM 7699 N N . GLY B 1 422 ? -9.797 27.266 3.861 1 90.44 422 GLY B N 1
ATOM 7700 C CA . GLY B 1 422 ? -8.875 26.141 3.936 1 90.44 422 GLY B CA 1
ATOM 7701 C C . GLY B 1 422 ? -7.461 26.547 4.301 1 90.44 422 GLY B C 1
ATOM 7702 O O . GLY B 1 422 ? -7.219 27.703 4.648 1 90.44 422 GLY B O 1
ATOM 7703 N N . ALA B 1 423 ? -6.582 25.484 4.332 1 89.12 423 ALA B N 1
ATOM 7704 C CA . ALA B 1 423 ? -5.16 25.703 4.59 1 89.12 423 ALA B CA 1
ATOM 7705 C C . ALA B 1 423 ? -4.461 26.281 3.365 1 89.12 423 ALA B C 1
ATOM 7707 O O . ALA B 1 423 ? -4.637 25.781 2.25 1 89.12 423 ALA B O 1
ATOM 7708 N N . GLY B 1 424 ? -3.793 27.391 3.469 1 88.38 424 GLY B N 1
ATOM 7709 C CA . GLY B 1 424 ? -3.084 28.031 2.377 1 88.38 424 GLY B CA 1
ATOM 7710 C C . GLY B 1 424 ? -1.575 27.906 2.484 1 88.38 424 GLY B C 1
ATOM 7711 O O . GLY B 1 424 ? -0.854 28.906 2.391 1 88.38 424 GLY B O 1
ATOM 7712 N N . PHE B 1 425 ? -1.103 26.75 2.676 1 90.69 425 PHE B N 1
ATOM 7713 C CA . PHE B 1 425 ? 0.329 26.484 2.75 1 90.69 425 PHE B CA 1
ATOM 7714 C C . PHE B 1 425 ? 0.793 25.672 1.543 1 90.69 425 PHE B C 1
ATOM 7716 O O . PHE B 1 425 ? 0.386 24.531 1.365 1 90.69 425 PHE B O 1
ATOM 7723 N N . LEU B 1 426 ? 1.602 26.234 0.682 1 91.75 426 LEU B N 1
ATOM 7724 C CA . LEU B 1 426 ? 2.223 25.547 -0.451 1 91.75 426 LEU B CA 1
ATOM 7725 C C . LEU B 1 426 ? 3.715 25.359 -0.213 1 91.75 426 LEU B C 1
ATOM 7727 O O . LEU B 1 426 ? 4.344 26.125 0.511 1 91.75 426 LEU B O 1
ATOM 7731 N N . PRO B 1 427 ? 4.199 24.328 -0.789 1 91.88 427 PRO B N 1
ATOM 7732 C CA . PRO B 1 427 ? 5.656 24.172 -0.702 1 91.88 427 PRO B CA 1
ATOM 7733 C C . PRO B 1 427 ? 6.406 25.281 -1.451 1 91.88 427 PRO B C 1
ATOM 7735 O O . PRO B 1 427 ? 5.785 26.109 -2.127 1 91.88 427 PRO B O 1
ATOM 7738 N N . GLU B 1 428 ? 7.742 25.359 -1.201 1 93 428 GLU B N 1
ATOM 7739 C CA . GLU B 1 428 ? 8.602 26.328 -1.878 1 93 428 GLU B CA 1
ATOM 7740 C C . GLU B 1 428 ? 9.281 25.703 -3.094 1 93 428 GLU B C 1
ATOM 7742 O O . GLU B 1 428 ? 9.406 24.469 -3.18 1 93 428 GLU B O 1
ATOM 7747 N N . VAL B 1 429 ? 9.703 26.531 -4.086 1 92.62 429 VAL B N 1
ATOM 7748 C CA . VAL B 1 429 ? 10.453 26.047 -5.238 1 92.62 429 VAL B CA 1
ATOM 7749 C C . VAL B 1 429 ? 11.734 25.359 -4.77 1 92.62 429 VAL B C 1
ATOM 7751 O O . VAL B 1 429 ? 12.453 25.891 -3.924 1 92.62 429 VAL B O 1
ATOM 7754 N N . GLY B 1 430 ? 11.953 24.125 -5.246 1 89.94 430 GLY B N 1
ATOM 7755 C CA . GLY B 1 430 ? 13.133 23.359 -4.867 1 89.94 430 GLY B CA 1
ATOM 7756 C C . GLY B 1 430 ? 12.844 22.312 -3.799 1 89.94 430 GLY B C 1
ATOM 7757 O O . GLY B 1 430 ? 13.672 21.438 -3.545 1 89.94 430 GLY B O 1
ATOM 7758 N N . ASP B 1 431 ? 11.711 22.422 -3.219 1 91.5 431 ASP B N 1
ATOM 7759 C CA . ASP B 1 431 ? 11.367 21.469 -2.164 1 91.5 431 ASP B CA 1
ATOM 7760 C C . ASP B 1 431 ? 11.102 20.078 -2.742 1 91.5 431 ASP B C 1
ATOM 7762 O O . ASP B 1 431 ? 10.648 19.953 -3.881 1 91.5 431 ASP B O 1
ATOM 7766 N N . GLU B 1 432 ? 11.477 19.094 -1.904 1 90.31 432 GLU B N 1
ATOM 7767 C CA . GLU B 1 432 ? 11.133 17.719 -2.211 1 90.31 432 GLU B CA 1
ATOM 7768 C C . GLU B 1 432 ? 9.719 17.375 -1.739 1 90.31 432 GLU B C 1
ATOM 7770 O O . GLU B 1 432 ? 9.367 17.656 -0.591 1 90.31 432 GLU B O 1
ATOM 7775 N N . VAL B 1 433 ? 8.906 16.75 -2.66 1 91.5 433 VAL B N 1
ATOM 7776 C CA . VAL B 1 433 ? 7.52 16.438 -2.326 1 91.5 433 VAL B CA 1
ATOM 7777 C C . VAL B 1 433 ? 7.227 14.977 -2.676 1 91.5 433 VAL B C 1
ATOM 7779 O O . VAL B 1 433 ? 7.922 14.383 -3.5 1 91.5 433 VAL B O 1
ATOM 7782 N N . ILE B 1 434 ? 6.281 14.414 -1.964 1 92.12 434 ILE B N 1
ATOM 7783 C CA . ILE B 1 434 ? 5.801 13.062 -2.242 1 92.12 434 ILE B CA 1
ATOM 7784 C C . ILE B 1 434 ? 4.578 13.125 -3.152 1 92.12 434 ILE B C 1
ATOM 7786 O O . ILE B 1 434 ? 3.664 13.922 -2.92 1 92.12 434 ILE B O 1
ATOM 7790 N N . VAL B 1 435 ? 4.676 12.234 -4.176 1 88.81 435 VAL B N 1
ATOM 7791 C CA . VAL B 1 435 ? 3.639 12.297 -5.199 1 88.81 435 VAL B CA 1
ATOM 7792 C C . VAL B 1 435 ? 2.998 10.922 -5.371 1 88.81 435 VAL B C 1
ATOM 7794 O O . VAL B 1 435 ? 3.697 9.898 -5.391 1 88.81 435 VAL B O 1
ATOM 7797 N N . GLY B 1 436 ? 1.717 10.867 -5.309 1 87.38 436 GLY B N 1
ATOM 7798 C CA . GLY B 1 436 ? 0.938 9.719 -5.75 1 87.38 436 GLY B CA 1
ATOM 7799 C C . GLY B 1 436 ? 0.25 9.945 -7.082 1 87.38 436 GLY B C 1
ATOM 7800 O O . GLY B 1 436 ? 0.243 11.062 -7.602 1 87.38 436 GLY B O 1
ATOM 7801 N N . PHE B 1 437 ? -0.26 8.891 -7.699 1 79.69 437 PHE B N 1
ATOM 7802 C CA . PHE B 1 437 ? -0.895 8.992 -9.008 1 79.69 437 PHE B CA 1
ATOM 7803 C C . PHE B 1 437 ? -2.309 8.43 -8.969 1 79.69 437 PHE B C 1
ATOM 7805 O O . PHE B 1 437 ? -2.533 7.34 -8.438 1 79.69 437 PHE B O 1
ATOM 7812 N N . LEU B 1 438 ? -3.146 9.203 -9.57 1 68.19 438 LEU B N 1
ATOM 7813 C CA . LEU B 1 438 ? -4.52 8.719 -9.672 1 68.19 438 LEU B CA 1
ATOM 7814 C C . LEU B 1 438 ? -4.598 7.488 -10.57 1 68.19 438 LEU B C 1
ATOM 7816 O O . LEU B 1 438 ? -4.168 7.531 -11.727 1 68.19 438 LEU B O 1
ATOM 7820 N N . GLU B 1 439 ? -5.102 6.418 -10.031 1 63.78 439 GLU B N 1
ATOM 7821 C CA . GLU B 1 439 ? -5.254 5.152 -10.75 1 63.78 439 GLU B CA 1
ATOM 7822 C C . GLU B 1 439 ? -3.914 4.664 -11.297 1 63.78 439 GLU B C 1
ATOM 7824 O O . GLU B 1 439 ? -3.863 4.016 -12.344 1 63.78 439 GLU B O 1
ATOM 7829 N N . SER B 1 440 ? -2.832 5.199 -10.664 1 71.62 440 SER B N 1
ATOM 7830 C CA . SER B 1 440 ? -1.477 4.844 -11.07 1 71.62 440 SER B CA 1
ATOM 7831 C C . SER B 1 440 ? -1.16 5.371 -12.469 1 71.62 440 SER B C 1
ATOM 7833 O O . SER B 1 440 ? -0.355 4.781 -13.195 1 71.62 440 SER B O 1
ATOM 7835 N N . ASN B 1 441 ? -1.927 6.398 -12.961 1 60.62 441 ASN B N 1
ATOM 7836 C CA . ASN B 1 441 ? -1.699 7.078 -14.234 1 60.62 441 ASN B CA 1
ATOM 7837 C C . ASN B 1 441 ? -0.704 8.227 -14.086 1 60.62 441 ASN B C 1
ATOM 7839 O O . ASN B 1 441 ? -0.967 9.195 -13.375 1 60.62 441 ASN B O 1
ATOM 7843 N N . PRO B 1 442 ? 0.415 8.117 -14.797 1 70.44 442 PRO B N 1
ATOM 7844 C CA . PRO B 1 442 ? 1.476 9.109 -14.633 1 70.44 442 PRO B CA 1
ATOM 7845 C C . PRO B 1 442 ? 1.043 10.508 -15.07 1 70.44 442 PRO B C 1
ATOM 7847 O O . PRO B 1 442 ? 1.708 11.5 -14.742 1 70.44 442 PRO B O 1
ATOM 7850 N N . LYS B 1 443 ? -0.078 10.664 -15.734 1 67.56 443 LYS B N 1
ATOM 7851 C CA . LYS B 1 443 ? -0.542 11.961 -16.219 1 67.56 443 LYS B CA 1
ATOM 7852 C C . LYS B 1 443 ? -1.234 12.75 -15.117 1 67.56 443 LYS B C 1
ATOM 7854 O O . LYS B 1 443 ? -1.422 13.961 -15.234 1 67.56 443 LYS B O 1
ATOM 7859 N N . TYR B 1 444 ? -1.598 12.039 -14.07 1 75.5 444 TYR B N 1
ATOM 7860 C CA . TYR B 1 444 ? -2.412 12.695 -13.055 1 75.5 444 TYR B CA 1
ATOM 7861 C C . TYR B 1 444 ? -1.764 12.586 -11.68 1 75.5 444 TYR B C 1
ATOM 7863 O O . TYR B 1 444 ? -2.287 11.906 -10.789 1 75.5 444 TYR B O 1
ATOM 7871 N N . PRO B 1 445 ? -0.681 13.312 -11.508 1 85.94 445 PRO B N 1
ATOM 7872 C CA . PRO B 1 445 ? 0.009 13.297 -10.219 1 85.94 445 PRO B CA 1
ATOM 7873 C C . PRO B 1 445 ? -0.706 14.133 -9.156 1 85.94 445 PRO B C 1
ATOM 7875 O O . PRO B 1 445 ? -1.327 15.148 -9.484 1 85.94 445 PRO B O 1
ATOM 7878 N N . ILE B 1 446 ? -0.685 13.703 -7.852 1 88.12 446 ILE B N 1
ATOM 7879 C CA . ILE B 1 446 ? -1.167 14.422 -6.68 1 88.12 446 ILE B CA 1
ATOM 7880 C C . ILE B 1 446 ? -0.048 14.531 -5.648 1 88.12 446 ILE B C 1
ATOM 7882 O O . ILE B 1 446 ? 0.566 13.531 -5.273 1 88.12 446 ILE B O 1
ATOM 7886 N N . ILE B 1 447 ? 0.25 15.734 -5.258 1 92.69 447 ILE B N 1
ATOM 7887 C CA . ILE B 1 447 ? 1.231 15.938 -4.195 1 92.69 447 ILE B CA 1
ATOM 7888 C C . ILE B 1 447 ? 0.596 15.641 -2.842 1 92.69 447 ILE B C 1
ATOM 7890 O O . ILE B 1 447 ? -0.423 16.234 -2.482 1 92.69 447 ILE B O 1
ATOM 7894 N N . LEU B 1 448 ? 1.184 14.812 -2.061 1 92.56 448 LEU B N 1
ATOM 7895 C CA . LEU B 1 448 ? 0.597 14.359 -0.805 1 92.56 448 LEU B CA 1
ATOM 7896 C C . LEU B 1 448 ? 1.225 15.086 0.381 1 92.56 448 LEU B C 1
ATOM 7898 O O . LEU B 1 448 ? 0.644 15.117 1.468 1 92.56 448 LEU B O 1
ATOM 7902 N N . GLY B 1 449 ? 2.385 15.578 0.179 1 92.31 449 GLY B N 1
ATOM 7903 C CA . GLY B 1 449 ? 3.092 16.297 1.229 1 92.31 449 GLY B CA 1
ATOM 7904 C C . GLY B 1 449 ? 4.527 16.609 0.866 1 92.31 449 GLY B C 1
ATOM 7905 O O . GLY B 1 449 ? 5.016 16.203 -0.189 1 92.31 449 GLY B O 1
ATOM 7906 N N . ALA B 1 450 ? 5.125 17.438 1.715 1 90.88 450 ALA B N 1
ATOM 7907 C CA . ALA B 1 450 ? 6.523 17.812 1.535 1 90.88 450 ALA B CA 1
ATOM 7908 C C . ALA B 1 450 ? 7.418 17.078 2.533 1 90.88 450 ALA B C 1
ATOM 7910 O O . ALA B 1 450 ? 6.957 16.656 3.592 1 90.88 450 ALA B O 1
ATOM 7911 N N . LEU B 1 451 ? 8.648 16.969 2.17 1 88.62 451 LEU B N 1
ATOM 7912 C CA . LEU B 1 451 ? 9.578 16.219 3.008 1 88.62 451 LEU B CA 1
ATOM 7913 C C . LEU B 1 451 ? 10.75 17.078 3.438 1 88.62 451 LEU B C 1
ATOM 7915 O O . LEU B 1 451 ? 11.195 17.953 2.684 1 88.62 451 LEU B O 1
ATOM 7919 N N . TYR B 1 452 ? 11.172 16.812 4.652 1 86 452 TYR B N 1
ATOM 7920 C CA . TYR B 1 452 ? 12.453 17.359 5.082 1 86 452 TYR B CA 1
ATOM 7921 C C . TYR B 1 452 ? 13.609 16.484 4.621 1 86 452 TYR B C 1
ATOM 7923 O O . TYR B 1 452 ? 13.406 15.305 4.293 1 86 452 TYR B O 1
ATOM 7931 N N . SER B 1 453 ? 14.742 17.062 4.461 1 82.25 453 SER B N 1
ATOM 7932 C CA . SER B 1 453 ? 15.977 16.391 4.105 1 82.25 453 SER B CA 1
ATOM 7933 C C . SER B 1 453 ? 17.188 17.062 4.738 1 82.25 453 SER B C 1
ATOM 7935 O O . SER B 1 453 ? 17.047 18.047 5.469 1 82.25 453 SER B O 1
ATOM 7937 N N . ASN B 1 454 ? 18.375 16.438 4.504 1 79.94 454 ASN B N 1
ATOM 7938 C CA . ASN B 1 454 ? 19.594 17.078 4.98 1 79.94 454 ASN B CA 1
ATOM 7939 C C . ASN B 1 454 ? 19.797 18.438 4.328 1 79.94 454 ASN B C 1
ATOM 7941 O O . ASN B 1 454 ? 20.281 19.375 4.969 1 79.94 454 ASN B O 1
ATOM 7945 N N . ALA B 1 455 ? 19.422 18.547 3.066 1 77.06 455 ALA B N 1
ATOM 7946 C CA . ALA B 1 455 ? 19.516 19.812 2.34 1 77.06 455 ALA B CA 1
ATOM 7947 C C . ALA B 1 455 ? 18.438 20.797 2.789 1 77.06 455 ALA B C 1
ATOM 7949 O O . ALA B 1 455 ? 18.625 22.016 2.734 1 77.06 455 ALA B O 1
ATOM 7950 N N . LYS B 1 456 ? 17.312 20.312 3.109 1 82.62 456 LYS B N 1
ATOM 7951 C CA . LYS B 1 456 ? 16.188 21.078 3.639 1 82.62 456 LYS B CA 1
ATOM 7952 C C . LYS B 1 456 ? 15.82 20.594 5.043 1 82.62 456 LYS B C 1
ATOM 7954 O O . LYS B 1 456 ? 14.898 19.797 5.215 1 82.62 456 LYS B O 1
ATOM 7959 N N . GLN B 1 457 ? 16.469 21.156 6 1 83.56 457 GLN B N 1
ATOM 7960 C CA . GLN B 1 457 ? 16.453 20.656 7.367 1 83.56 457 GLN B CA 1
ATOM 7961 C C . GLN B 1 457 ? 15.133 21 8.062 1 83.56 457 GLN B C 1
ATOM 7963 O O . GLN B 1 457 ? 14.57 22.062 7.844 1 83.56 457 GLN B O 1
ATOM 7968 N N . ALA B 1 458 ? 14.742 20.125 8.922 1 84.56 458 ALA B N 1
ATOM 7969 C CA . ALA B 1 458 ? 13.516 20.297 9.703 1 84.56 458 ALA B CA 1
ATOM 7970 C C . ALA B 1 458 ? 13.695 21.359 10.773 1 84.56 458 ALA B C 1
ATOM 7972 O O . ALA B 1 458 ? 14.812 21.609 11.234 1 84.56 458 ALA B O 1
ATOM 7973 N N . VAL B 1 459 ? 12.633 22.109 11.133 1 77.88 459 VAL B N 1
ATOM 7974 C CA . VAL B 1 459 ? 12.656 23.188 12.117 1 77.88 459 VAL B CA 1
ATOM 7975 C C . VAL B 1 459 ? 12.727 22.594 13.523 1 77.88 459 VAL B C 1
ATOM 7977 O O . VAL B 1 459 ? 13.258 23.234 14.445 1 77.88 459 VAL B O 1
ATOM 7980 N N . ALA B 1 460 ? 12.117 21.484 13.703 1 74.81 460 ALA B N 1
ATOM 7981 C CA . ALA B 1 460 ? 12.133 20.906 15.039 1 74.81 460 ALA B CA 1
ATOM 7982 C C . ALA B 1 460 ? 12.461 19.406 14.992 1 74.81 460 ALA B C 1
ATOM 7984 O O . ALA B 1 460 ? 11.75 18.641 14.344 1 74.81 460 ALA B O 1
ATOM 7985 N N . THR B 1 461 ? 13.68 19.141 15.367 1 81.12 461 THR B N 1
ATOM 7986 C CA . THR B 1 461 ? 14.039 17.75 15.539 1 81.12 461 THR B CA 1
ATOM 7987 C C . THR B 1 461 ? 13.852 17.312 16.984 1 81.12 461 THR B C 1
ATOM 7989 O O . THR B 1 461 ? 14.328 17.969 17.906 1 81.12 461 THR B O 1
ATOM 7992 N N . PRO B 1 462 ? 13.047 16.281 17.094 1 83.06 462 PRO B N 1
ATOM 7993 C CA . PRO B 1 462 ? 12.812 15.859 18.484 1 83.06 462 PRO B CA 1
ATOM 7994 C C . PRO B 1 462 ? 14.094 15.438 19.203 1 83.06 462 PRO B C 1
ATOM 7996 O O . PRO B 1 462 ? 14.898 14.695 18.641 1 83.06 462 PRO B O 1
ATOM 7999 N N . ALA B 1 463 ? 14.281 15.938 20.359 1 79.31 463 ALA B N 1
ATOM 8000 C CA . ALA B 1 463 ? 15.43 15.602 21.188 1 79.31 463 ALA B CA 1
ATOM 8001 C C . ALA B 1 463 ? 15.242 14.25 21.875 1 79.31 463 ALA B C 1
ATOM 8003 O O . ALA B 1 463 ? 16.219 13.586 22.234 1 79.31 463 ALA B O 1
ATOM 8004 N N . ASP B 1 464 ? 14.031 13.883 22.094 1 87.12 464 ASP B N 1
ATOM 8005 C CA . ASP B 1 464 ? 13.656 12.633 22.734 1 87.12 464 ASP B CA 1
ATOM 8006 C C . ASP B 1 464 ? 12.281 12.172 22.266 1 87.12 464 ASP B C 1
ATOM 8008 O O . ASP B 1 464 ? 11.742 12.695 21.281 1 87.12 464 ASP B O 1
ATOM 8012 N N . ASN B 1 465 ? 11.789 11.211 23 1 88.19 465 ASN B N 1
ATOM 8013 C CA . ASN B 1 465 ? 10.516 10.617 22.594 1 88.19 465 ASN B CA 1
ATOM 8014 C C . ASN B 1 465 ? 9.336 11.406 23.141 1 88.19 465 ASN B C 1
ATOM 8016 O O . ASN B 1 465 ? 8.18 11.109 22.812 1 88.19 465 ASN B O 1
ATOM 8020 N N . ASN B 1 466 ? 9.617 12.461 23.906 1 87.62 466 ASN B N 1
ATOM 8021 C CA . ASN B 1 466 ? 8.508 13.211 24.484 1 87.62 466 ASN B CA 1
ATOM 8022 C C . ASN B 1 466 ? 7.867 14.148 23.469 1 87.62 466 ASN B C 1
ATOM 8024 O O . ASN B 1 466 ? 6.68 14.477 23.562 1 87.62 466 ASN B O 1
ATOM 8028 N N . ASN B 1 467 ? 8.711 14.688 22.516 1 90.25 467 ASN B N 1
ATOM 8029 C CA . ASN B 1 467 ? 8.148 15.461 21.406 1 90.25 467 ASN B CA 1
ATOM 8030 C C . ASN B 1 467 ? 7.387 16.688 21.906 1 90.25 467 ASN B C 1
ATOM 8032 O O . ASN B 1 467 ? 6.227 16.891 21.547 1 90.25 467 ASN B O 1
ATOM 8036 N N . TYR B 1 468 ? 8.008 17.484 22.688 1 90.88 468 TYR B N 1
ATOM 8037 C CA . TYR B 1 468 ? 7.316 18.562 23.391 1 90.88 468 TYR B CA 1
ATOM 8038 C C . TYR B 1 468 ? 7.125 19.766 22.469 1 90.88 468 TYR B C 1
ATOM 8040 O O . TYR B 1 468 ? 6.184 20.547 22.656 1 90.88 468 TYR B O 1
ATOM 8048 N N . ILE B 1 469 ? 7.965 19.938 21.578 1 92.31 469 ILE B N 1
ATOM 8049 C CA . ILE B 1 469 ? 7.934 21.172 20.797 1 92.31 469 ILE B CA 1
ATOM 8050 C C . ILE B 1 469 ? 7.172 20.938 19.5 1 92.31 469 ILE B C 1
ATOM 8052 O O . ILE B 1 469 ? 7.48 20 18.75 1 92.31 469 ILE B O 1
ATOM 8056 N N . LYS B 1 470 ? 6.129 21.688 19.312 1 92.69 470 LYS B N 1
ATOM 8057 C CA . LYS B 1 470 ? 5.418 21.781 18.047 1 92.69 470 LYS B CA 1
ATOM 8058 C C . LYS B 1 470 ? 5.477 23.203 17.5 1 92.69 470 LYS B C 1
ATOM 8060 O O . LYS B 1 470 ? 5.473 24.172 18.25 1 92.69 470 LYS B O 1
ATOM 8065 N N . SER B 1 471 ? 5.59 23.312 16.125 1 93.19 471 SER B N 1
ATOM 8066 C CA . SER B 1 471 ? 5.715 24.672 15.617 1 93.19 471 SER B CA 1
ATOM 8067 C C . SER B 1 471 ? 5.254 24.75 14.164 1 93.19 471 SER B C 1
ATOM 8069 O O . SER B 1 471 ? 5.141 23.734 13.484 1 93.19 471 SER B O 1
ATOM 8071 N N . LEU B 1 472 ? 4.824 25.844 13.789 1 93.38 472 LEU B N 1
ATOM 8072 C CA . LEU B 1 472 ? 4.637 26.281 12.406 1 93.38 472 LEU B CA 1
ATOM 8073 C C . LEU B 1 472 ? 5.512 27.5 12.102 1 93.38 472 LEU B C 1
ATOM 8075 O O . LEU B 1 472 ? 5.359 28.547 12.719 1 93.38 472 LEU B O 1
ATOM 8079 N N . ILE B 1 473 ? 6.457 27.375 11.203 1 93.69 473 ILE B N 1
ATOM 8080 C CA . ILE B 1 473 ? 7.438 28.406 10.883 1 93.69 473 ILE B CA 1
ATOM 8081 C C . ILE B 1 473 ? 7.441 28.672 9.375 1 93.69 473 ILE B C 1
ATOM 8083 O O . ILE B 1 473 ? 7.539 27.734 8.578 1 93.69 473 ILE B O 1
ATOM 8087 N N . THR B 1 474 ? 7.297 29.875 8.984 1 93.56 474 THR B N 1
ATOM 8088 C CA . THR B 1 474 ? 7.34 30.219 7.566 1 93.56 474 THR B CA 1
ATOM 8089 C C . THR B 1 474 ? 8.773 30.484 7.117 1 93.56 474 THR B C 1
ATOM 8091 O O . THR B 1 474 ? 9.695 30.516 7.938 1 93.56 474 THR B O 1
ATOM 8094 N N . LYS B 1 475 ? 8.922 30.672 5.82 1 92.06 475 LYS B N 1
ATOM 8095 C CA . LYS B 1 475 ? 10.242 30.844 5.223 1 92.06 475 LYS B CA 1
ATOM 8096 C C . LYS B 1 475 ? 10.977 32.031 5.816 1 92.06 475 LYS B C 1
ATOM 8098 O O . LYS B 1 475 ? 12.195 32 5.992 1 92.06 475 LYS B O 1
ATOM 8103 N N . SER B 1 476 ? 10.266 33.125 6.125 1 93.88 476 SER B N 1
ATOM 8104 C CA . SER B 1 476 ? 10.844 34.344 6.691 1 93.88 476 SER B CA 1
ATOM 8105 C C . SER B 1 476 ? 10.844 34.281 8.211 1 93.88 476 SER B C 1
ATOM 8107 O O . SER B 1 476 ? 10.969 35.312 8.875 1 93.88 476 SER B O 1
ATOM 8109 N N . GLN B 1 477 ? 10.516 33.156 8.75 1 93.94 477 GLN B N 1
ATOM 8110 C CA . GLN B 1 477 ? 10.695 32.844 10.164 1 93.94 477 GLN B CA 1
ATOM 8111 C C . GLN B 1 477 ? 9.617 33.531 11.008 1 93.94 477 GLN B C 1
ATOM 8113 O O . GLN B 1 477 ? 9.914 34.062 12.086 1 93.94 477 GLN B O 1
ATOM 8118 N N . LEU B 1 478 ? 8.484 33.75 10.406 1 95.56 478 LEU B N 1
ATOM 8119 C CA . LEU B 1 478 ? 7.305 33.969 11.242 1 95.56 478 LEU B CA 1
ATOM 8120 C C . LEU B 1 478 ? 6.918 32.688 11.969 1 95.56 478 LEU B C 1
ATOM 8122 O O . LEU B 1 478 ? 6.758 31.625 11.344 1 95.56 478 LEU B O 1
ATOM 8126 N N . LYS B 1 479 ? 6.762 32.719 13.328 1 95.31 479 LYS B N 1
ATOM 8127 C CA . LYS B 1 479 ? 6.727 31.469 14.062 1 95.31 479 LYS B CA 1
ATOM 8128 C C . LYS B 1 479 ? 5.543 31.422 15.023 1 95.31 479 LYS B C 1
ATOM 8130 O O . LYS B 1 479 ? 5.246 32.406 15.695 1 95.31 479 LYS B O 1
ATOM 8135 N N . LEU B 1 480 ? 4.797 30.375 15.008 1 95.38 480 LEU B N 1
ATOM 8136 C CA . LEU B 1 480 ? 3.885 29.922 16.047 1 95.38 480 LEU B CA 1
ATOM 8137 C C . LEU B 1 480 ? 4.406 28.656 16.719 1 95.38 480 LEU B C 1
ATOM 8139 O O . LEU B 1 480 ? 4.586 27.625 16.047 1 95.38 480 LEU B O 1
ATOM 8143 N N . SER B 1 481 ? 4.676 28.641 18.016 1 95.5 481 SER B N 1
ATOM 8144 C CA . SER B 1 481 ? 5.305 27.516 18.688 1 95.5 481 SER B CA 1
ATOM 8145 C C . SER B 1 481 ? 4.52 27.094 19.922 1 95.5 481 SER B C 1
ATOM 8147 O O . SER B 1 481 ? 3.957 27.938 20.625 1 95.5 481 SER B O 1
ATOM 8149 N N . PHE B 1 482 ? 4.523 25.828 20.172 1 95 482 PHE B N 1
ATOM 8150 C CA . PHE B 1 482 ? 3.934 25.203 21.344 1 95 482 PHE B CA 1
ATOM 8151 C C . PHE B 1 482 ? 4.977 24.391 22.109 1 95 482 PHE B C 1
ATOM 8153 O O . PHE B 1 482 ? 5.672 23.562 21.531 1 95 482 PHE B O 1
ATOM 8160 N N . ASP B 1 483 ? 5.129 24.625 23.297 1 95.69 483 ASP B N 1
ATOM 8161 C CA . ASP B 1 483 ? 5.977 23.844 24.188 1 95.69 483 ASP B CA 1
ATOM 8162 C C . ASP B 1 483 ? 5.141 23.062 25.219 1 95.69 483 ASP B C 1
ATOM 8164 O O . ASP B 1 483 ? 4.723 23.625 26.234 1 95.69 483 ASP B O 1
ATOM 8168 N N . ASP B 1 484 ? 4.996 21.859 25.047 1 93.88 484 ASP B N 1
ATOM 8169 C CA . ASP B 1 484 ? 4.141 21.016 25.875 1 93.88 484 ASP B CA 1
ATOM 8170 C C . ASP B 1 484 ? 4.766 20.781 27.25 1 93.88 484 ASP B C 1
ATOM 8172 O O . ASP B 1 484 ? 4.066 20.453 28.203 1 93.88 484 ASP B O 1
ATOM 8176 N N . GLU B 1 485 ? 6.035 20.797 27.297 1 93.69 485 GLU B N 1
ATOM 8177 C CA . GLU B 1 485 ? 6.688 20.578 28.578 1 93.69 485 GLU B CA 1
ATOM 8178 C C . GLU B 1 485 ? 6.426 21.734 29.547 1 93.69 485 GLU B C 1
ATOM 8180 O O . GLU B 1 485 ? 6.012 21.516 30.688 1 93.69 485 GLU B O 1
ATOM 8185 N N . LYS B 1 486 ? 6.664 22.906 29.016 1 95.06 486 LYS B N 1
ATOM 8186 C CA . LYS B 1 486 ? 6.523 24.109 29.828 1 95.06 486 LYS B CA 1
ATOM 8187 C C . LYS B 1 486 ? 5.121 24.688 29.703 1 95.06 486 LYS B C 1
ATOM 8189 O O . LYS B 1 486 ? 4.758 25.609 30.453 1 95.06 486 LYS B O 1
ATOM 8194 N N . LYS B 1 487 ? 4.32 24.203 28.812 1 96.56 487 LYS B N 1
ATOM 8195 C CA . LYS B 1 487 ? 2.971 24.672 28.531 1 96.56 487 LYS B CA 1
ATOM 8196 C C . LYS B 1 487 ? 2.98 26.156 28.156 1 96.56 487 LYS B C 1
ATOM 8198 O O . LYS B 1 487 ? 2.365 26.969 28.828 1 96.56 487 LYS B O 1
ATOM 8203 N N . VAL B 1 488 ? 3.658 26.453 27.109 1 97.44 488 VAL B N 1
ATOM 8204 C CA . VAL B 1 488 ? 3.852 27.812 26.609 1 97.44 488 VAL B CA 1
ATOM 8205 C C . VAL B 1 488 ? 3.453 27.875 25.141 1 97.44 488 VAL B C 1
ATOM 8207 O O . VAL B 1 488 ? 3.756 26.969 24.359 1 97.44 488 VAL B O 1
ATOM 8210 N N . ILE B 1 489 ? 2.709 28.844 24.734 1 97.62 489 ILE B N 1
ATOM 8211 C CA . ILE B 1 489 ? 2.432 29.203 23.359 1 97.62 489 ILE B CA 1
ATOM 8212 C C . ILE B 1 489 ? 3.119 30.516 23.016 1 97.62 489 ILE B C 1
ATOM 8214 O O . ILE B 1 489 ? 2.984 31.5 23.734 1 97.62 489 ILE B O 1
ATOM 8218 N N . ILE B 1 490 ? 3.844 30.578 21.891 1 97 490 ILE B N 1
ATOM 8219 C CA . ILE B 1 490 ? 4.547 31.781 21.484 1 97 490 ILE B CA 1
ATOM 8220 C C . ILE B 1 490 ? 4.242 32.094 20.031 1 97 490 ILE B C 1
ATOM 8222 O O . ILE B 1 490 ? 4.297 31.219 19.172 1 97 490 ILE B O 1
ATOM 8226 N N . ILE B 1 491 ? 3.83 33.219 19.75 1 96.88 491 ILE B N 1
ATOM 8227 C CA . ILE B 1 491 ? 3.76 33.812 18.406 1 96.88 491 ILE B CA 1
ATOM 8228 C C . ILE B 1 491 ? 4.832 34.875 18.25 1 96.88 491 ILE B C 1
ATOM 8230 O O . ILE B 1 491 ? 4.875 35.844 19.016 1 96.88 491 ILE B O 1
ATOM 8234 N N . GLU B 1 492 ? 5.664 34.812 17.219 1 96.94 492 GLU B N 1
ATOM 8235 C CA . GLU B 1 492 ? 6.773 35.75 17.172 1 96.94 492 GLU B CA 1
ATOM 8236 C C . GLU B 1 492 ? 7.219 36.031 15.742 1 96.94 492 GLU B C 1
ATOM 8238 O O . GLU B 1 492 ? 7.062 35.188 14.867 1 96.94 492 GLU B O 1
ATOM 8243 N N . THR B 1 493 ? 7.734 37.156 15.477 1 96.94 493 THR B N 1
ATOM 8244 C CA . THR B 1 493 ? 8.383 37.562 14.234 1 96.94 493 THR B CA 1
ATOM 8245 C C . THR B 1 493 ? 9.898 37.656 14.406 1 96.94 493 THR B C 1
ATOM 8247 O O . THR B 1 493 ? 10.391 37.719 15.539 1 96.94 493 THR B O 1
ATOM 8250 N N . PRO B 1 494 ? 10.586 37.625 13.281 1 95.25 494 PRO B N 1
ATOM 8251 C CA . PRO B 1 494 ? 12.047 37.688 13.383 1 95.25 494 PRO B CA 1
ATOM 8252 C C . PRO B 1 494 ? 12.539 39.031 13.922 1 95.25 494 PRO B C 1
ATOM 8254 O O . PRO B 1 494 ? 13.641 39.125 14.484 1 95.25 494 PRO B O 1
ATOM 8257 N N . GLY B 1 495 ? 11.805 40 13.789 1 95.69 495 GLY B N 1
ATOM 8258 C CA . GLY B 1 495 ? 12.172 41.344 14.273 1 95.69 495 GLY B CA 1
ATOM 8259 C C . GLY B 1 495 ? 12.047 41.469 15.781 1 95.69 495 GLY B C 1
ATOM 8260 O O . GLY B 1 495 ? 12.438 42.5 16.344 1 95.69 495 GLY B O 1
ATOM 8261 N N . GLY B 1 496 ? 11.438 40.5 16.438 1 94 496 GLY B N 1
ATOM 8262 C CA . GLY B 1 496 ? 11.383 40.531 17.891 1 94 496 GLY B CA 1
ATOM 8263 C C . GLY B 1 496 ? 10.008 40.875 18.438 1 94 496 GLY B C 1
ATOM 8264 O O . GLY B 1 496 ? 9.82 40.969 19.641 1 94 496 GLY B O 1
ATOM 8265 N N . ASN B 1 497 ? 9.062 41.062 17.609 1 97.06 497 ASN B N 1
ATOM 8266 C CA . ASN B 1 497 ? 7.688 41.156 18.094 1 97.06 497 ASN B CA 1
ATOM 8267 C C . ASN B 1 497 ? 7.168 39.812 18.562 1 97.06 497 ASN B C 1
ATOM 8269 O O . ASN B 1 497 ? 7.316 38.812 17.875 1 97.06 497 ASN B O 1
ATOM 8273 N N . LYS B 1 498 ? 6.594 39.781 19.812 1 97.12 498 LYS B N 1
ATOM 8274 C CA . LYS B 1 498 ? 6.176 38.469 20.281 1 97.12 498 LYS B CA 1
ATOM 8275 C C . LYS B 1 498 ? 5.055 38.562 21.312 1 97.12 498 LYS B C 1
ATOM 8277 O O . LYS B 1 498 ? 4.969 39.562 22.031 1 97.12 498 LYS B O 1
ATOM 8282 N N . ILE B 1 499 ? 4.207 37.656 21.328 1 96.94 499 ILE B N 1
ATOM 8283 C CA . ILE B 1 499 ? 3.223 37.375 22.375 1 96.94 499 ILE B CA 1
ATOM 8284 C C . ILE B 1 499 ? 3.465 36 22.984 1 96.94 499 ILE B C 1
ATOM 8286 O O . ILE B 1 499 ? 3.674 35.031 22.266 1 96.94 499 ILE B O 1
ATOM 8290 N N . THR B 1 500 ? 3.51 35.938 24.344 1 97.62 500 THR B N 1
ATOM 8291 C CA . THR B 1 500 ? 3.795 34.688 25.062 1 97.62 500 THR B CA 1
ATOM 8292 C C . THR B 1 500 ? 2.701 34.375 26.078 1 97.62 500 THR B C 1
ATOM 8294 O O . THR B 1 500 ? 2.406 35.219 26.938 1 97.62 500 THR B O 1
ATOM 8297 N N . PHE B 1 501 ? 2.096 33.25 25.938 1 97.12 501 PHE B N 1
ATOM 8298 C CA . PHE B 1 501 ? 1.225 32.688 26.953 1 97.12 501 PHE B CA 1
ATOM 8299 C C . PHE B 1 501 ? 1.942 31.562 27.719 1 97.12 501 PHE B C 1
ATOM 8301 O O . PHE B 1 501 ? 2.24 30.516 27.156 1 97.12 501 PHE B O 1
ATOM 8308 N N . SER B 1 502 ? 2.217 31.75 29.016 1 97.25 502 SER B N 1
ATOM 8309 C CA . SER B 1 502 ? 3.057 30.797 29.719 1 97.25 502 SER B CA 1
ATOM 8310 C C . SER B 1 502 ? 2.406 30.359 31.031 1 97.25 502 SER B C 1
ATOM 8312 O O . SER B 1 502 ? 2.191 31.172 31.922 1 97.25 502 SER B O 1
ATOM 8314 N N . ASP B 1 503 ? 2.148 29.109 31.094 1 96.19 503 ASP B N 1
ATOM 8315 C CA . ASP B 1 503 ? 1.732 28.547 32.375 1 96.19 503 ASP B CA 1
ATOM 8316 C C . ASP B 1 503 ? 2.916 28.438 33.344 1 96.19 503 ASP B C 1
ATOM 8318 O O . ASP B 1 503 ? 2.752 28.578 34.562 1 96.19 503 ASP B O 1
ATOM 8322 N N . GLU B 1 504 ? 4.059 28.141 32.781 1 95 504 GLU B N 1
ATOM 8323 C CA . GLU B 1 504 ? 5.258 28.047 33.594 1 95 504 GLU B CA 1
ATOM 8324 C C . GLU B 1 504 ? 5.555 29.359 34.281 1 95 504 GLU B C 1
ATOM 8326 O O . GLU B 1 504 ? 5.793 29.391 35.5 1 95 504 GLU B O 1
ATOM 8331 N N . ALA B 1 505 ? 5.543 30.438 33.5 1 94.31 505 ALA B N 1
ATOM 8332 C CA . ALA B 1 505 ? 5.816 31.766 34.062 1 94.31 505 ALA B CA 1
ATOM 8333 C C . ALA B 1 505 ? 4.551 32.375 34.656 1 94.31 505 ALA B C 1
ATOM 8335 O O . ALA B 1 505 ? 4.598 33.438 35.25 1 94.31 505 ALA B O 1
ATOM 8336 N N . LYS B 1 506 ? 3.402 31.703 34.469 1 96.5 506 LYS B N 1
ATOM 8337 C CA . LYS B 1 506 ? 2.104 32.188 34.938 1 96.5 506 LYS B CA 1
ATOM 8338 C C . LYS B 1 506 ? 1.854 33.625 34.469 1 96.5 506 LYS B C 1
ATOM 8340 O O . LYS B 1 506 ? 1.496 34.5 35.25 1 96.5 506 LYS B O 1
ATOM 8345 N N . SER B 1 507 ? 2.055 33.812 33.188 1 96.25 507 SER B N 1
ATOM 8346 C CA . SER B 1 507 ? 1.984 35.188 32.688 1 96.25 507 SER B CA 1
ATOM 8347 C C . SER B 1 507 ? 1.506 35.219 31.234 1 96.25 507 SER B C 1
ATOM 8349 O O . SER B 1 507 ? 1.556 34.188 30.547 1 96.25 507 SER B O 1
ATOM 8351 N N . VAL B 1 508 ? 0.979 36.281 30.812 1 97.69 508 VAL B N 1
ATOM 8352 C CA . VAL B 1 508 ? 0.788 36.688 29.422 1 97.69 508 VAL B CA 1
ATOM 8353 C C . VAL B 1 508 ? 1.607 37.938 29.125 1 97.69 508 VAL B C 1
ATOM 8355 O O . VAL B 1 508 ? 1.499 38.938 29.844 1 97.69 508 VAL B O 1
ATOM 8358 N N . GLU B 1 509 ? 2.422 37.844 28.125 1 97.44 509 GLU B N 1
ATOM 8359 C CA . GLU B 1 509 ? 3.318 38.938 27.844 1 97.44 509 GLU B CA 1
ATOM 8360 C C . GLU B 1 509 ? 3.287 39.312 26.359 1 97.44 509 GLU B C 1
ATOM 8362 O O . GLU B 1 509 ? 3.334 38.438 25.5 1 97.44 509 GLU B O 1
ATOM 8367 N N . ILE B 1 510 ? 3.135 40.562 26.062 1 97.25 510 ILE B N 1
ATOM 8368 C CA . ILE B 1 510 ? 3.266 41.125 24.719 1 97.25 510 ILE B CA 1
ATOM 8369 C C . ILE B 1 510 ? 4.469 42.062 24.672 1 97.25 510 ILE B C 1
ATOM 8371 O O . ILE B 1 510 ? 4.582 42.969 25.484 1 97.25 510 ILE B O 1
ATOM 8375 N N . GLU B 1 511 ? 5.348 41.844 23.75 1 97.12 511 GLU B N 1
ATOM 8376 C CA . GLU B 1 511 ? 6.551 42.625 23.562 1 97.12 511 GLU B CA 1
ATOM 8377 C C . GLU B 1 511 ? 6.766 42.969 22.094 1 97.12 511 GLU B C 1
ATOM 8379 O O . GLU B 1 511 ? 6.555 42.125 21.219 1 97.12 511 GLU B O 1
ATOM 8384 N N . ASP B 1 512 ? 7.234 44.188 21.828 1 96.5 512 ASP B N 1
ATOM 8385 C CA . ASP B 1 512 ? 7.539 44.562 20.438 1 96.5 512 ASP B CA 1
ATOM 8386 C C . ASP B 1 512 ? 9.039 44.781 20.25 1 96.5 512 ASP B C 1
ATOM 8388 O O . ASP B 1 512 ? 9.812 44.656 21.203 1 96.5 512 ASP B O 1
ATOM 8392 N N . GLN B 1 513 ? 9.414 45.094 19.016 1 96.5 513 GLN B N 1
ATOM 8393 C CA . GLN B 1 513 ? 10.82 45.219 18.625 1 96.5 513 GLN B CA 1
ATOM 8394 C C . GLN B 1 513 ? 11.453 46.5 19.188 1 96.5 513 GLN B C 1
ATOM 8396 O O . GLN B 1 513 ? 12.672 46.656 19.141 1 96.5 513 GLN B O 1
ATOM 8401 N N . ASN B 1 514 ? 10.664 47.344 19.797 1 95.5 514 ASN B N 1
ATOM 8402 C CA . ASN B 1 514 ? 11.133 48.625 20.328 1 95.5 514 ASN B CA 1
ATOM 8403 C C . ASN B 1 514 ? 11.203 48.594 21.844 1 95.5 514 ASN B C 1
ATOM 8405 O O . ASN B 1 514 ? 11.297 49.656 22.484 1 95.5 514 ASN B O 1
ATOM 8409 N N . SER B 1 515 ? 10.969 47.5 22.469 1 93.12 515 SER B N 1
ATOM 8410 C CA . SER B 1 515 ? 11.086 47.25 23.906 1 93.12 515 SER B CA 1
ATOM 8411 C C . SER B 1 515 ? 9.867 47.781 24.656 1 93.12 515 SER B C 1
ATOM 8413 O O . SER B 1 515 ? 9.961 48.125 25.828 1 93.12 515 SER B O 1
ATOM 8415 N N . ASN B 1 516 ? 8.789 48.031 23.953 1 96.38 516 ASN B N 1
ATOM 8416 C CA . ASN B 1 516 ? 7.516 48.188 24.656 1 96.38 516 ASN B CA 1
ATOM 8417 C C . ASN B 1 516 ? 6.953 46.844 25.125 1 96.38 516 ASN B C 1
ATOM 8419 O O . ASN B 1 516 ? 7.102 45.844 24.438 1 96.38 516 ASN B O 1
ATOM 8423 N N . SER B 1 517 ? 6.281 46.906 26.312 1 96.94 517 SER B N 1
ATOM 8424 C CA . SER B 1 517 ? 5.777 45.625 26.781 1 96.94 517 SER B CA 1
ATOM 8425 C C . SER B 1 517 ? 4.52 45.781 27.625 1 96.94 517 SER B C 1
ATOM 8427 O O . SER B 1 517 ? 4.324 46.844 28.25 1 96.94 517 SER B O 1
ATOM 8429 N N . VAL B 1 518 ? 3.645 44.906 27.516 1 96.12 518 VAL B N 1
ATOM 8430 C CA . VAL B 1 518 ? 2.521 44.656 28.406 1 96.12 518 VAL B CA 1
ATOM 8431 C C . VAL B 1 518 ? 2.68 43.281 29.062 1 96.12 518 VAL B C 1
ATOM 8433 O O . VAL B 1 518 ? 2.736 42.25 28.375 1 96.12 518 VAL B O 1
ATOM 8436 N N . LYS B 1 519 ? 2.775 43.281 30.406 1 96.88 519 LYS B N 1
ATOM 8437 C CA . LYS B 1 519 ? 2.977 42.031 31.125 1 96.88 519 LYS B CA 1
ATOM 8438 C C . LYS B 1 519 ? 1.895 41.844 32.188 1 96.88 519 LYS B C 1
ATOM 8440 O O . LYS B 1 519 ? 1.665 42.719 33.031 1 96.88 519 LYS B O 1
ATOM 8445 N N . MET B 1 520 ? 1.224 40.781 32.094 1 97.19 520 MET B N 1
ATOM 8446 C CA . MET B 1 520 ? 0.261 40.344 33.094 1 97.19 520 MET B CA 1
ATOM 8447 C C . MET B 1 520 ? 0.807 39.156 33.906 1 97.19 520 MET B C 1
ATOM 8449 O O . MET B 1 520 ? 1.034 38.094 33.375 1 97.19 520 MET B O 1
ATOM 8453 N N . THR B 1 521 ? 1.026 39.375 35.156 1 96.75 521 THR B N 1
ATOM 8454 C CA . THR B 1 521 ? 1.624 38.375 36.031 1 96.75 521 THR B CA 1
ATOM 8455 C C . THR B 1 521 ? 0.851 38.312 37.344 1 96.75 521 THR B C 1
ATOM 8457 O O . THR B 1 521 ? -0.203 38.906 37.5 1 96.75 521 THR B O 1
ATOM 8460 N N . SER B 1 522 ? 1.454 37.5 38.25 1 95.56 522 SER B N 1
ATOM 8461 C CA . SER B 1 522 ? 0.846 37.406 39.562 1 95.56 522 SER B CA 1
ATOM 8462 C C . SER B 1 522 ? 0.923 38.719 40.312 1 95.56 522 SER B C 1
ATOM 8464 O O . SER B 1 522 ? 0.188 38.938 41.281 1 95.56 522 SER B O 1
ATOM 8466 N N . SER B 1 523 ? 1.71 39.656 39.875 1 95.06 523 SER B N 1
ATOM 8467 C CA . SER B 1 523 ? 1.873 40.969 40.531 1 95.06 523 SER B CA 1
ATOM 8468 C C . SER B 1 523 ? 0.935 42 39.938 1 95.06 523 SER B C 1
ATOM 8470 O O . SER B 1 523 ? 0.875 43.125 40.406 1 95.06 523 SER B O 1
ATOM 8472 N N . GLY B 1 524 ? 0.203 41.594 38.969 1 96.75 524 GLY B N 1
ATOM 8473 C CA . GLY B 1 524 ? -0.729 42.5 38.312 1 96.75 524 GLY B CA 1
ATOM 8474 C C . GLY B 1 524 ? -0.384 42.781 36.875 1 96.75 524 GLY B C 1
ATOM 8475 O O . GLY B 1 524 ? 0.008 41.875 36.156 1 96.75 524 GLY B O 1
ATOM 8476 N N . ILE B 1 525 ? -0.684 44 36.344 1 97.31 525 ILE B N 1
ATOM 8477 C CA . ILE B 1 525 ? -0.459 44.375 34.969 1 97.31 525 ILE B CA 1
ATOM 8478 C C . ILE B 1 525 ? 0.624 45.469 34.906 1 97.31 525 ILE B C 1
ATOM 8480 O O . ILE B 1 525 ? 0.552 46.469 35.594 1 97.31 525 ILE B O 1
ATOM 8484 N N . ASP B 1 526 ? 1.591 45.25 34.156 1 97.06 526 ASP B N 1
ATOM 8485 C CA . ASP B 1 526 ? 2.668 46.219 33.938 1 97.06 526 ASP B CA 1
ATOM 8486 C C . ASP B 1 526 ? 2.689 46.688 32.469 1 97.06 526 ASP B C 1
ATOM 8488 O O . ASP B 1 526 ? 2.814 45.875 31.547 1 97.06 526 ASP B O 1
ATOM 8492 N N . LEU B 1 527 ? 2.498 47.938 32.188 1 97.06 527 LEU B N 1
ATOM 8493 C CA . LEU B 1 527 ? 2.682 48.594 30.906 1 97.06 527 LEU B CA 1
ATOM 8494 C C . LEU B 1 527 ? 3.957 49.406 30.891 1 97.06 527 LEU B C 1
ATOM 8496 O O . LEU B 1 527 ? 4.09 50.375 31.672 1 97.06 527 LEU B O 1
ATOM 8500 N N . GLN B 1 528 ? 4.883 49.094 30.031 1 97.06 528 GLN B N 1
ATOM 8501 C CA . GLN B 1 528 ? 6.176 49.781 30.031 1 97.06 528 GLN B CA 1
ATOM 8502 C C . GLN B 1 528 ? 6.531 50.25 28.625 1 97.06 528 GLN B C 1
ATOM 8504 O O . GLN B 1 528 ? 6.305 49.562 27.641 1 97.06 528 GLN B O 1
ATOM 8509 N N . SER B 1 529 ? 7.047 51.5 28.484 1 96.94 529 SER B N 1
ATOM 8510 C CA . SER B 1 529 ? 7.551 52.031 27.219 1 96.94 529 SER B CA 1
ATOM 8511 C C . SER B 1 529 ? 8.828 52.844 27.438 1 96.94 529 SER B C 1
ATOM 8513 O O . SER B 1 529 ? 8.938 53.594 28.422 1 96.94 529 SER B O 1
ATOM 8515 N N . GLY B 1 530 ? 9.82 52.688 26.609 1 94.38 530 GLY B N 1
ATOM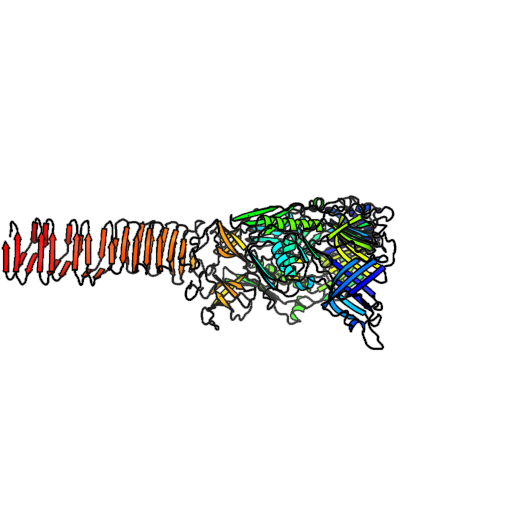 8516 C CA . GLY B 1 530 ? 11.008 53.531 26.609 1 94.38 530 GLY B CA 1
ATOM 8517 C C . GLY B 1 530 ? 10.766 54.906 26.078 1 94.38 530 GLY B C 1
ATOM 8518 O O . GLY B 1 530 ? 11.656 55.781 26.109 1 94.38 530 GLY B O 1
ATOM 8519 N N . LYS B 1 531 ? 9.531 55.094 25.656 1 96.62 531 LYS B N 1
ATOM 8520 C CA . LYS B 1 531 ? 9.102 56.406 25.156 1 96.62 531 LYS B CA 1
ATOM 8521 C C . LYS B 1 531 ? 7.812 56.875 25.844 1 96.62 531 LYS B C 1
ATOM 8523 O O . LYS B 1 531 ? 7.695 56.781 27.062 1 96.62 531 LYS B O 1
ATOM 8528 N N . ASP B 1 532 ? 6.805 57.375 25.109 1 96.62 532 ASP B N 1
ATOM 8529 C CA . ASP B 1 532 ? 5.59 57.938 25.719 1 96.62 532 ASP B CA 1
ATOM 8530 C C . ASP B 1 532 ? 4.488 56.875 25.781 1 96.62 532 ASP B C 1
ATOM 8532 O O . ASP B 1 532 ? 4.504 55.906 25.016 1 96.62 532 ASP B O 1
ATOM 8536 N N . ILE B 1 533 ? 3.625 56.969 26.75 1 96.62 533 ILE B N 1
ATOM 8537 C CA . ILE B 1 533 ? 2.357 56.219 26.797 1 96.62 533 ILE B CA 1
ATOM 8538 C C . ILE B 1 533 ? 1.198 57.219 26.703 1 96.62 533 ILE B C 1
ATOM 8540 O O . ILE B 1 533 ? 1.059 58.125 27.531 1 96.62 533 ILE B O 1
ATOM 8544 N N . ASN B 1 534 ? 0.488 57.062 25.625 1 96.56 534 ASN B N 1
ATOM 8545 C CA . ASN B 1 534 ? -0.654 57.938 25.391 1 96.56 534 ASN B CA 1
ATOM 8546 C C . ASN B 1 534 ? -1.975 57.188 25.5 1 96.56 534 ASN B C 1
ATOM 8548 O O . ASN B 1 534 ? -2.197 56.188 24.766 1 96.56 534 ASN B O 1
ATOM 8552 N N . ILE B 1 535 ? -2.826 57.594 26.422 1 95.75 535 ILE B N 1
ATOM 8553 C CA . ILE B 1 535 ? -4.172 57.062 26.562 1 95.75 535 ILE B CA 1
ATOM 8554 C C . ILE B 1 535 ? -5.199 58.125 26.234 1 95.75 535 ILE B C 1
ATOM 8556 O O . ILE B 1 535 ? -5.301 59.156 26.953 1 95.75 535 ILE B O 1
ATOM 8560 N N . LYS B 1 536 ? -5.965 57.875 25.188 1 95.62 536 LYS B N 1
ATOM 8561 C CA . LYS B 1 536 ? -6.949 58.875 24.734 1 95.62 536 LYS B CA 1
ATOM 8562 C C . LYS B 1 536 ? -8.336 58.25 24.641 1 95.62 536 LYS B C 1
ATOM 8564 O O . LYS B 1 536 ? -8.5 57.156 24.078 1 95.62 536 LYS B O 1
ATOM 8569 N N . ALA B 1 537 ? -9.328 59 25.203 1 95.56 537 ALA B N 1
ATOM 8570 C CA . ALA B 1 537 ? -10.711 58.531 25.141 1 95.56 537 ALA B CA 1
ATOM 8571 C C . ALA B 1 537 ? -11.656 59.656 24.734 1 95.56 537 ALA B C 1
ATOM 8573 O O . ALA B 1 537 ? -11.539 60.781 25.219 1 95.56 537 ALA B O 1
ATOM 8574 N N . THR B 1 538 ? -12.5 59.312 23.75 1 94.25 538 THR B N 1
ATOM 8575 C CA . THR B 1 538 ? -13.555 60.281 23.422 1 94.25 538 THR B CA 1
ATOM 8576 C C . THR B 1 538 ? -14.609 60.312 24.516 1 94.25 538 THR B C 1
ATOM 8578 O O . THR B 1 538 ? -15.305 61.344 24.672 1 94.25 538 THR B O 1
ATOM 8581 N N . GLY B 1 539 ? -14.664 59.281 25.188 1 95.06 539 GLY B N 1
ATOM 8582 C CA . GLY B 1 539 ? -15.508 59.25 26.375 1 95.06 539 GLY B CA 1
ATOM 8583 C C . GLY B 1 539 ? -14.781 59.719 27.625 1 95.06 539 GLY B C 1
ATOM 8584 O O . GLY B 1 539 ? -14.195 60.812 27.656 1 95.06 539 GLY B O 1
ATOM 8585 N N . ASN B 1 540 ? -14.828 58.844 28.766 1 96.25 540 ASN B N 1
ATOM 8586 C CA . ASN B 1 540 ? -14.188 59.156 30.047 1 96.25 540 ASN B CA 1
ATOM 8587 C C . ASN B 1 540 ? -12.984 58.25 30.312 1 96.25 540 ASN B C 1
ATOM 8589 O O . ASN B 1 540 ? -12.852 57.188 29.703 1 96.25 540 ASN B O 1
ATOM 8593 N N . ILE B 1 541 ? -11.984 58.75 31.047 1 95.81 541 ILE B N 1
ATOM 8594 C CA . ILE B 1 541 ? -10.93 57.906 31.641 1 95.81 541 ILE B CA 1
ATOM 8595 C C . ILE B 1 541 ? -11.141 57.812 33.156 1 95.81 541 ILE B C 1
ATOM 8597 O O . ILE B 1 541 ? -11.211 58.844 33.844 1 95.81 541 ILE B O 1
ATOM 8601 N N . THR B 1 542 ? -11.383 56.656 33.531 1 95.81 542 THR B N 1
ATOM 8602 C CA . THR B 1 542 ? -11.578 56.406 34.969 1 95.81 542 THR B CA 1
ATOM 8603 C C . THR B 1 542 ? -10.477 55.5 35.531 1 95.81 542 THR B C 1
ATOM 8605 O O . THR B 1 542 ? -10.242 54.406 35 1 95.81 542 THR B O 1
ATOM 8608 N N . LEU B 1 543 ? -9.664 56 36.469 1 95.62 543 LEU B N 1
ATOM 8609 C CA . LEU B 1 543 ? -8.695 55.188 37.219 1 95.62 543 LEU B CA 1
ATOM 8610 C C . LEU B 1 543 ? -9.18 54.969 38.656 1 95.62 543 LEU B C 1
ATOM 8612 O O . LEU B 1 543 ? -9.305 55.906 39.438 1 95.62 543 LEU B O 1
ATOM 8616 N N . ASN B 1 544 ? -9.5 53.719 38.906 1 94.94 544 ASN B N 1
ATOM 8617 C CA . ASN B 1 544 ? -10 53.344 40.219 1 94.94 544 ASN B CA 1
ATOM 8618 C C . ASN B 1 544 ? -9.078 52.312 40.906 1 94.94 544 ASN B C 1
ATOM 8620 O O . ASN B 1 544 ? -8.852 51.25 40.375 1 94.94 544 ASN B O 1
ATOM 8624 N N . ALA B 1 545 ? -8.555 52.688 42.062 1 95.12 545 ALA B N 1
ATOM 8625 C CA . ALA B 1 545 ? -7.707 51.781 42.844 1 95.12 545 ALA B CA 1
ATOM 8626 C C . ALA B 1 545 ? -8.289 51.5 44.219 1 95.12 545 ALA B C 1
ATOM 8628 O O . ALA B 1 545 ? -8.695 52.438 44.906 1 95.12 545 ALA B O 1
ATOM 8629 N N . THR B 1 546 ? -8.469 50.25 44.562 1 93.06 546 THR B N 1
ATOM 8630 C CA . THR B 1 546 ? -8.844 49.938 45.938 1 93.06 546 THR B CA 1
ATOM 8631 C C . THR B 1 546 ? -7.715 50.281 46.906 1 93.06 546 THR B C 1
ATOM 8633 O O . THR B 1 546 ? -7.973 50.656 48.062 1 93.06 546 THR B O 1
ATOM 8636 N N . GLY B 1 547 ? -6.582 50.156 46.469 1 93.94 547 GLY B N 1
ATOM 8637 C CA . GLY B 1 547 ? -5.438 50.594 47.25 1 93.94 547 GLY B CA 1
ATOM 8638 C C . GLY B 1 547 ? -5.125 52.094 47.062 1 93.94 547 GLY B C 1
ATOM 8639 O O . GLY B 1 547 ? -5.992 52.938 47.25 1 93.94 547 GLY B O 1
ATOM 8640 N N . LYS B 1 548 ? -3.836 52.438 46.594 1 95.31 548 LYS B N 1
ATOM 8641 C CA . LYS B 1 548 ? -3.363 53.812 46.438 1 95.31 548 LYS B CA 1
ATOM 8642 C C . LYS B 1 548 ? -3.23 54.125 44.938 1 95.31 548 LYS B C 1
ATOM 8644 O O . LYS B 1 548 ? -3.094 53.25 44.094 1 95.31 548 LYS B O 1
ATOM 8649 N N . LEU B 1 549 ? -3.383 55.375 44.594 1 95.75 549 LEU B N 1
ATOM 8650 C CA . LEU B 1 549 ? -3.045 55.938 43.281 1 95.75 549 LEU B CA 1
ATOM 8651 C C . LEU B 1 549 ? -1.813 56.812 43.375 1 95.75 549 LEU B C 1
ATOM 8653 O O . LEU B 1 549 ? -1.845 57.844 44.031 1 95.75 549 LEU B O 1
ATOM 8657 N N . ASN B 1 550 ? -0.765 56.344 42.844 1 95.25 550 ASN B N 1
ATOM 8658 C CA . ASN B 1 550 ? 0.48 57.125 42.812 1 95.25 550 ASN B CA 1
ATOM 8659 C C . ASN B 1 550 ? 0.787 57.625 41.406 1 95.25 550 ASN B C 1
ATOM 8661 O O . ASN B 1 550 ? 0.985 56.844 40.5 1 95.25 550 ASN B O 1
ATOM 8665 N N . LEU B 1 551 ? 0.734 58.906 41.25 1 95.75 551 LEU B N 1
ATOM 8666 C CA . LEU B 1 551 ? 1.122 59.594 40 1 95.75 551 LEU B CA 1
ATOM 8667 C C . LEU B 1 551 ? 2.447 60.312 40.188 1 95.75 551 LEU B C 1
ATOM 8669 O O . LEU B 1 551 ? 2.498 61.375 40.812 1 95.75 551 LEU B O 1
ATOM 8673 N N . THR B 1 552 ? 3.512 59.719 39.656 1 95.25 552 THR B N 1
ATOM 8674 C CA . THR B 1 552 ? 4.84 60.312 39.844 1 95.25 552 THR B CA 1
ATOM 8675 C C . THR B 1 552 ? 5.496 60.594 38.5 1 95.25 552 THR B C 1
ATOM 8677 O O . THR B 1 552 ? 5.508 59.75 37.625 1 95.25 552 THR B O 1
ATOM 8680 N N . ALA B 1 553 ? 6.031 61.781 38.281 1 95.31 553 ALA B N 1
ATOM 8681 C CA . ALA B 1 553 ? 6.832 62.188 37.156 1 95.31 553 ALA B CA 1
ATOM 8682 C C . ALA B 1 553 ? 8.172 62.781 37.594 1 95.31 553 ALA B C 1
ATOM 8684 O O . ALA B 1 553 ? 8.234 63.5 38.562 1 95.31 553 ALA B O 1
ATOM 8685 N N . THR B 1 554 ? 9.258 62.312 36.938 1 93.94 554 THR B N 1
ATOM 8686 C CA . THR B 1 554 ? 10.547 62.938 37.219 1 93.94 554 THR B CA 1
ATOM 8687 C C . THR B 1 554 ? 10.531 64.438 36.812 1 93.94 554 THR B C 1
ATOM 8689 O O . THR B 1 554 ? 11.203 65.25 37.438 1 93.94 554 THR B O 1
ATOM 8692 N N . GLN B 1 555 ? 9.664 64.75 35.875 1 95.19 555 GLN B N 1
ATOM 8693 C CA . GLN B 1 555 ? 9.461 66.125 35.469 1 95.19 555 GLN B CA 1
ATOM 8694 C C . GLN B 1 555 ? 8.141 66.625 36.031 1 95.19 555 GLN B C 1
ATOM 8696 O O . GLN B 1 555 ? 7.801 66.438 37.188 1 95.19 555 GLN B O 1
ATOM 8701 N N . ASP B 1 556 ? 7.301 67.375 35.125 1 95.38 556 ASP B N 1
ATOM 8702 C CA . ASP B 1 556 ? 6.129 68.062 35.594 1 95.38 556 ASP B CA 1
ATOM 8703 C C . ASP B 1 556 ? 4.871 67.188 35.5 1 95.38 556 ASP B C 1
ATOM 8705 O O . ASP B 1 556 ? 4.801 66.312 34.656 1 95.38 556 ASP B O 1
ATOM 8709 N N . VAL B 1 557 ? 3.938 67.5 36.438 1 96 557 VAL B N 1
ATOM 8710 C CA . VAL B 1 557 ? 2.574 66.938 36.344 1 96 557 VAL B CA 1
ATOM 8711 C C . VAL B 1 557 ? 1.607 68.125 36.031 1 96 557 VAL B C 1
ATOM 8713 O O . VAL B 1 557 ? 1.532 69.062 36.75 1 96 557 VAL B O 1
ATOM 8716 N N . ALA B 1 558 ? 1.056 67.938 34.938 1 95.38 558 ALA B N 1
ATOM 8717 C CA . ALA B 1 558 ? 0.085 69 34.531 1 95.38 558 ALA B CA 1
ATOM 8718 C C . ALA B 1 558 ? -1.306 68.375 34.375 1 95.38 558 ALA B C 1
ATOM 8720 O O . ALA B 1 558 ? -1.475 67.375 33.688 1 95.38 558 ALA B O 1
ATOM 8721 N N . VAL B 1 559 ? -2.305 69 35.094 1 96 559 VAL B N 1
ATOM 8722 C CA . VAL B 1 559 ? -3.703 68.562 34.969 1 96 559 VAL B CA 1
ATOM 8723 C C . VAL B 1 559 ? -4.551 69.75 34.5 1 96 559 VAL B C 1
ATOM 8725 O O . VAL B 1 559 ? -4.473 70.875 35.062 1 96 559 VAL B O 1
ATOM 8728 N N . ALA B 1 560 ? -5.258 69.5 33.406 1 95.81 560 ALA B N 1
ATOM 8729 C CA . ALA B 1 560 ? -6.125 70.562 32.875 1 95.81 560 ALA B CA 1
ATOM 8730 C C . ALA B 1 560 ? -7.523 70.062 32.594 1 95.81 560 ALA B C 1
ATOM 8732 O O . ALA B 1 560 ? -7.68 68.875 32.125 1 95.81 560 ALA B O 1
ATOM 8733 N N . GLY B 1 561 ? -8.602 70.875 32.875 1 94.5 561 GLY B N 1
ATOM 8734 C CA . GLY B 1 561 ? -10 70.562 32.625 1 94.5 561 GLY B CA 1
ATOM 8735 C C . GLY B 1 561 ? -10.93 71.688 32.812 1 94.5 561 GLY B C 1
ATOM 8736 O O . GLY B 1 561 ? -10.477 72.812 33.125 1 94.5 561 GLY B O 1
ATOM 8737 N N . LEU B 1 562 ? -12.133 71.438 32.531 1 95.5 562 LEU B N 1
ATOM 8738 C CA . LEU B 1 562 ? -13.117 72.5 32.812 1 95.5 562 LEU B CA 1
ATOM 8739 C C . LEU B 1 562 ? -13.203 72.75 34.281 1 95.5 562 LEU B C 1
ATOM 8741 O O . LEU B 1 562 ? -12.977 73.938 34.719 1 95.5 562 LEU B O 1
ATOM 8745 N N . ASN B 1 563 ? -13.477 71.812 35.062 1 95.88 563 ASN B N 1
ATOM 8746 C CA . ASN B 1 563 ? -13.43 71.812 36.5 1 95.88 563 ASN B CA 1
ATOM 8747 C C . ASN B 1 563 ? -12.461 70.812 37.062 1 95.88 563 ASN B C 1
ATOM 8749 O O . ASN B 1 563 ? -12.367 69.688 36.531 1 95.88 563 ASN B O 1
ATOM 8753 N N . ILE B 1 564 ? -11.633 71.188 38.062 1 96.06 564 ILE B N 1
ATOM 8754 C CA . ILE B 1 564 ? -10.789 70.25 38.812 1 96.06 564 ILE B CA 1
ATOM 8755 C C . ILE B 1 564 ? -11.227 70.188 40.281 1 96.06 564 ILE B C 1
ATOM 8757 O O . ILE B 1 564 ? -11.219 71.188 40.969 1 96.06 564 ILE B O 1
ATOM 8761 N N . SER B 1 565 ? -11.695 69.062 40.562 1 95.12 565 SER B N 1
ATOM 8762 C CA . SER B 1 565 ? -12.148 68.875 41.938 1 95.12 565 SER B CA 1
ATOM 8763 C C . SER B 1 565 ? -11.305 67.875 42.656 1 95.12 565 SER B C 1
ATOM 8765 O O . SER B 1 565 ? -11.312 66.688 42.281 1 95.12 565 SER B O 1
ATOM 8767 N N . ASN B 1 566 ? -10.461 68.25 43.688 1 95.75 566 ASN B N 1
ATOM 8768 C CA . ASN B 1 566 ? -9.734 67.375 44.562 1 95.75 566 ASN B CA 1
ATOM 8769 C C . ASN B 1 566 ? -10.453 67.188 45.906 1 95.75 566 ASN B C 1
ATOM 8771 O O . ASN B 1 566 ? -10.562 68.125 46.688 1 95.75 566 ASN B O 1
ATOM 8775 N N . THR B 1 567 ? -10.992 66 46.094 1 94.56 567 THR B N 1
ATOM 8776 C CA . THR B 1 567 ? -11.734 65.75 47.312 1 94.56 567 THR B CA 1
ATOM 8777 C C . THR B 1 567 ? -11.07 64.625 48.094 1 94.56 567 THR B C 1
ATOM 8779 O O . THR B 1 567 ? -11.023 63.469 47.656 1 94.56 567 THR B O 1
ATOM 8782 N N . ALA B 1 568 ? -10.555 64.938 49.312 1 95 568 ALA B N 1
ATOM 8783 C CA . ALA B 1 568 ? -9.961 63.969 50.219 1 95 568 ALA B CA 1
ATOM 8784 C C . ALA B 1 568 ? -10.906 63.656 51.375 1 95 568 ALA B C 1
ATOM 8786 O O . ALA B 1 568 ? -11.445 64.562 52 1 95 568 ALA B O 1
ATOM 8787 N N . ASN B 1 569 ? -11.133 62.406 51.562 1 93.06 569 ASN B N 1
ATOM 8788 C CA . ASN B 1 569 ? -12.016 62 52.656 1 93.06 569 ASN B CA 1
ATOM 8789 C C . ASN B 1 569 ? -11.406 62.344 54 1 93.06 569 ASN B C 1
ATOM 8791 O O . ASN B 1 569 ? -12.117 62.406 55 1 93.06 569 ASN B O 1
ATOM 8795 N N . VAL B 1 570 ? -10.141 62.469 54 1 94.5 570 VAL B N 1
ATOM 8796 C CA . VAL B 1 570 ? -9.477 62.812 55.25 1 94.5 570 VAL B CA 1
ATOM 8797 C C . VAL B 1 570 ? -8.703 64.125 55.094 1 94.5 570 VAL B C 1
ATOM 8799 O O . VAL B 1 570 ? -9.25 65.188 55.312 1 94.5 570 VAL B O 1
ATOM 8802 N N . GLY B 1 571 ? -7.535 64.062 54.531 1 94.06 571 GLY B N 1
ATOM 8803 C CA . GLY B 1 571 ? -6.711 65.25 54.469 1 94.06 571 GLY B CA 1
ATOM 8804 C C . GLY B 1 571 ? -6.238 65.562 53.062 1 94.06 571 GLY B C 1
ATOM 8805 O O . GLY B 1 571 ? -5.852 64.688 52.312 1 94.06 571 GLY B O 1
ATOM 8806 N N . PHE B 1 572 ? -6.355 66.938 52.625 1 95.31 572 PHE B N 1
ATOM 8807 C CA . PHE B 1 572 ? -5.773 67.438 51.375 1 95.31 572 PHE B CA 1
ATOM 8808 C C . PHE B 1 572 ? -4.5 68.25 51.656 1 95.31 572 PHE B C 1
ATOM 8810 O O . PHE B 1 572 ? -4.508 69.188 52.469 1 95.31 572 PHE B O 1
ATOM 8817 N N . THR B 1 573 ? -3.521 67.75 51.125 1 92.94 573 THR B N 1
ATOM 8818 C CA . THR B 1 573 ? -2.258 68.438 51.281 1 92.94 573 THR B CA 1
ATOM 8819 C C . THR B 1 573 ? -1.659 68.75 49.906 1 92.94 573 THR B C 1
ATOM 8821 O O . THR B 1 573 ? -1.507 67.875 49.062 1 92.94 573 THR B O 1
ATOM 8824 N N . ALA B 1 574 ? -1.397 70.062 49.594 1 94 574 ALA B N 1
ATOM 8825 C CA . ALA B 1 574 ? -0.643 70.5 48.438 1 94 574 ALA B CA 1
ATOM 8826 C C . ALA B 1 574 ? 0.635 71.25 48.875 1 94 574 ALA B C 1
ATOM 8828 O O . ALA B 1 574 ? 0.581 72.312 49.469 1 94 574 ALA B O 1
ATOM 8829 N N . LYS B 1 575 ? 1.73 70.562 48.688 1 92.06 575 LYS B N 1
ATOM 8830 C CA . LYS B 1 575 ? 3.002 71.062 49.156 1 92.06 575 LYS B CA 1
ATOM 8831 C C . LYS B 1 575 ? 3.98 71.25 48 1 92.06 575 LYS B C 1
ATOM 8833 O O . LYS B 1 575 ? 4.25 70.375 47.25 1 92.06 575 LYS B O 1
ATOM 8838 N N . GLY B 1 576 ? 4.418 72.5 47.781 1 92.56 576 GLY B N 1
ATOM 8839 C CA . GLY B 1 576 ? 5.531 72.812 46.875 1 92.56 576 GLY B CA 1
ATOM 8840 C C . GLY B 1 576 ? 6.832 73.062 47.625 1 92.56 576 GLY B C 1
ATOM 8841 O O . GLY B 1 576 ? 6.883 73.875 48.531 1 92.56 576 GLY B O 1
ATOM 8842 N N . ASN B 1 577 ? 7.836 72.375 47.25 1 90.5 577 ASN B N 1
ATOM 8843 C CA . ASN B 1 577 ? 9.102 72.5 47.969 1 90.5 577 ASN B CA 1
ATOM 8844 C C . ASN B 1 577 ? 9.648 73.938 47.844 1 90.5 577 ASN B C 1
ATOM 8846 O O . ASN B 1 577 ? 10.242 74.438 48.812 1 90.5 577 ASN B O 1
ATOM 8850 N N . ALA B 1 578 ? 9.391 74.5 46.688 1 89.94 578 ALA B N 1
ATOM 8851 C CA . ALA B 1 578 ? 9.898 75.812 46.5 1 89.94 578 ALA B CA 1
ATOM 8852 C C . ALA B 1 578 ? 8.773 76.875 46.594 1 89.94 578 ALA B C 1
ATOM 8854 O O . ALA B 1 578 ? 8.836 77.75 47.438 1 89.94 578 ALA B O 1
ATOM 8855 N N . THR B 1 579 ? 7.746 76.75 45.812 1 92.69 579 THR B N 1
ATOM 8856 C CA . THR B 1 579 ? 6.656 77.688 45.75 1 92.69 579 THR B CA 1
ATOM 8857 C C . THR B 1 579 ? 5.309 77 45.688 1 92.69 579 THR B C 1
ATOM 8859 O O . THR B 1 579 ? 5.227 75.875 45.25 1 92.69 579 THR B O 1
ATOM 8862 N N . ALA B 1 580 ? 4.219 77.625 46.156 1 93.88 580 ALA B N 1
ATOM 8863 C CA . ALA B 1 580 ? 2.826 77.188 46.031 1 93.88 580 ALA B CA 1
ATOM 8864 C C . ALA B 1 580 ? 1.925 78.375 45.688 1 93.88 580 ALA B C 1
ATOM 8866 O O . ALA B 1 580 ? 2.109 79.438 46.188 1 93.88 580 ALA B O 1
ATOM 8867 N N . GLU B 1 581 ? 1.145 78.125 44.75 1 91.38 581 GLU B N 1
ATOM 8868 C CA . GLU B 1 581 ? 0.242 79.188 44.344 1 91.38 581 GLU B CA 1
ATOM 8869 C C . GLU B 1 581 ? -1.179 78.688 44.125 1 91.38 581 GLU B C 1
ATOM 8871 O O . GLU B 1 581 ? -1.377 77.625 43.562 1 91.38 581 GLU B O 1
ATOM 8876 N N . ILE B 1 582 ? -2.223 79.312 44.656 1 93.12 582 ILE B N 1
ATOM 8877 C CA . ILE B 1 582 ? -3.637 79.125 44.344 1 93.12 582 ILE B CA 1
ATOM 8878 C C . ILE B 1 582 ? -4.23 80.438 43.844 1 93.12 582 ILE B C 1
ATOM 8880 O O . ILE B 1 582 ? -4.215 81.5 44.531 1 93.12 582 ILE B O 1
ATOM 8884 N N . SER B 1 583 ? -4.57 80.438 42.594 1 92.31 583 SER B N 1
ATOM 8885 C CA . SER B 1 583 ? -5.035 81.688 42 1 92.31 583 SER B CA 1
ATOM 8886 C C . SER B 1 583 ? -6.23 81.5 41.094 1 92.31 583 SER B C 1
ATOM 8888 O O . SER B 1 583 ? -6.348 80.438 40.438 1 92.31 583 SER B O 1
ATOM 8890 N N . ALA B 1 584 ? -7.195 82.438 41 1 92.62 584 ALA B N 1
ATOM 8891 C CA . ALA B 1 584 ? -8.336 82.438 40.094 1 92.62 584 ALA B CA 1
ATOM 8892 C C . ALA B 1 584 ? -8.594 83.875 39.562 1 92.62 584 ALA B C 1
ATOM 8894 O O . ALA B 1 584 ? -8.266 84.875 40.219 1 92.62 584 ALA B O 1
ATOM 8895 N N . ALA B 1 585 ? -9.078 83.875 38.344 1 90.06 585 ALA B N 1
ATOM 8896 C CA . ALA B 1 585 ? -9.484 85.188 37.812 1 90.06 585 ALA B CA 1
ATOM 8897 C C . ALA B 1 585 ? -10.68 85.75 38.594 1 90.06 585 ALA B C 1
ATOM 8899 O O . ALA B 1 585 ? -10.805 87 38.75 1 90.06 585 ALA B O 1
ATOM 8900 N N . GLY B 1 586 ? -11.383 84.938 39.094 1 89.88 586 GLY B N 1
ATOM 8901 C CA . GLY B 1 586 ? -12.539 85.312 39.875 1 89.88 586 GLY B CA 1
ATOM 8902 C C . GLY B 1 586 ? -12.289 85.25 41.375 1 89.88 586 GLY B C 1
ATOM 8903 O O . GLY B 1 586 ? -11.289 85.75 41.875 1 89.88 586 GLY B O 1
ATOM 8904 N N . GLN B 1 587 ? -13.242 84.688 42.062 1 90.81 587 GLN B N 1
ATOM 8905 C CA . GLN B 1 587 ? -13.195 84.562 43.531 1 90.81 587 GLN B CA 1
ATOM 8906 C C . GLN B 1 587 ? -12.383 83.375 43.969 1 90.81 587 GLN B C 1
ATOM 8908 O O . GLN B 1 587 ? -12.484 82.312 43.406 1 90.81 587 GLN B O 1
ATOM 8913 N N . THR B 1 588 ? -11.398 83.562 44.969 1 92.56 588 THR B N 1
ATOM 8914 C CA . THR B 1 588 ? -10.68 82.5 45.656 1 92.56 588 THR B CA 1
ATOM 8915 C C . THR B 1 588 ? -11.164 82.375 47.125 1 92.56 588 THR B C 1
ATOM 8917 O O . THR B 1 588 ? -11.07 83.312 47.875 1 92.56 588 THR B O 1
ATOM 8920 N N . VAL B 1 589 ? -11.664 81.25 47.406 1 90.94 589 VAL B N 1
ATOM 8921 C CA . VAL B 1 589 ? -12.219 81.062 48.719 1 90.94 589 VAL B CA 1
ATOM 8922 C C . VAL B 1 589 ? -11.383 80 49.5 1 90.94 589 VAL B C 1
ATOM 8924 O O . VAL B 1 589 ? -11.102 78.938 49 1 90.94 589 VAL B O 1
ATOM 8927 N N . VAL B 1 590 ? -10.82 80.312 50.75 1 91.44 590 VAL B N 1
ATOM 8928 C CA . VAL B 1 590 ? -10.148 79.438 51.688 1 91.44 590 VAL B CA 1
ATOM 8929 C C . VAL B 1 590 ? -10.977 79.312 52.969 1 91.44 590 VAL B C 1
ATOM 8931 O O . VAL B 1 590 ? -11.164 80.25 53.688 1 91.44 590 VAL B O 1
ATOM 8934 N N . LYS B 1 591 ? -11.531 78.062 53.094 1 90.06 591 LYS B N 1
ATOM 8935 C CA . LYS B 1 591 ? -12.43 77.938 54.219 1 90.06 591 LYS B CA 1
ATOM 8936 C C . LYS B 1 591 ? -12.023 76.688 55.062 1 90.06 591 LYS B C 1
ATOM 8938 O O . LYS B 1 591 ? -11.625 75.688 54.531 1 90.06 591 LYS B O 1
ATOM 8943 N N . GLY B 1 592 ? -12.047 76.875 56.469 1 88.44 592 GLY B N 1
ATOM 8944 C CA . GLY B 1 592 ? -11.82 75.875 57.469 1 88.44 592 GLY B CA 1
ATOM 8945 C C . GLY B 1 592 ? -12.352 76.188 58.844 1 88.44 592 GLY B C 1
ATOM 8946 O O . GLY B 1 592 ? -12.711 77.375 59.094 1 88.44 592 GLY B O 1
ATOM 8947 N N . ALA B 1 593 ? -12.547 75.125 59.594 1 88.06 593 ALA B N 1
ATOM 8948 C CA . ALA B 1 593 ? -12.922 75.438 60.969 1 88.06 593 ALA B CA 1
ATOM 8949 C C . ALA B 1 593 ? -11.938 76.438 61.594 1 88.06 593 ALA B C 1
ATOM 8951 O O . ALA B 1 593 ? -12.336 77.312 62.375 1 88.06 593 ALA B O 1
ATOM 8952 N N . MET B 1 594 ? -10.703 76.25 61.188 1 89.12 594 MET B N 1
ATOM 8953 C CA . MET B 1 594 ? -9.609 77.125 61.531 1 89.12 594 MET B CA 1
ATOM 8954 C C . MET B 1 594 ? -8.648 77.312 60.344 1 89.12 594 MET B C 1
ATOM 8956 O O . MET B 1 594 ? -8.25 76.312 59.75 1 89.12 594 MET B O 1
ATOM 8960 N N . VAL B 1 595 ? -8.422 78.562 59.938 1 90.44 595 VAL B N 1
ATOM 8961 C CA . VAL B 1 595 ? -7.465 78.812 58.875 1 90.44 595 VAL B CA 1
ATOM 8962 C C . VAL B 1 595 ? -6.203 79.438 59.438 1 90.44 595 VAL B C 1
ATOM 8964 O O . VAL B 1 595 ? -6.262 80.562 60.031 1 90.44 595 VAL B O 1
ATOM 8967 N N . MET B 1 596 ? -5.219 78.812 59.344 1 87.69 596 MET B N 1
ATOM 8968 C CA . MET B 1 596 ? -3.934 79.312 59.812 1 87.69 596 MET B CA 1
ATOM 8969 C C . MET B 1 596 ? -3.086 79.812 58.656 1 87.69 596 MET B C 1
ATOM 8971 O O . MET B 1 596 ? -2.793 79.062 57.719 1 87.69 596 MET B O 1
ATOM 8975 N N . ILE B 1 597 ? -2.689 81.125 58.594 1 87.12 597 ILE B N 1
ATOM 8976 C CA . ILE B 1 597 ? -1.814 81.688 57.562 1 87.12 597 ILE B CA 1
ATOM 8977 C C . ILE B 1 597 ? -0.481 82.062 58.219 1 87.12 597 ILE B C 1
ATOM 8979 O O . ILE B 1 597 ? -0.446 82.875 59.156 1 87.12 597 ILE B O 1
ATOM 8983 N N . ASN B 1 598 ? 0.483 81.438 57.906 1 80.25 598 ASN B N 1
ATOM 8984 C CA . ASN B 1 598 ? 1.795 81.75 58.469 1 80.25 598 ASN B CA 1
ATOM 8985 C C . ASN B 1 598 ? 2.785 82.188 57.375 1 80.25 598 ASN B C 1
ATOM 8987 O O . ASN B 1 598 ? 2.756 81.625 56.281 1 80.25 598 ASN B O 1
#

Nearest PDB structures (foldseek):
  7b5h-assembly1_AJ  TM=8.771E-01  e=8.261E-74  Nostoc sp. PCC 7120 = FACHB-418
  7aef-assembly1_q  TM=8.925E-01  e=5.879E-72  Algoriphagus machipongonensis
  6j0m-assembly1_C  TM=5.920E-01  e=2.986E-41  Photorhabdus asymbiotica
  6rbk-assembly1_C  TM=5.640E-01  e=4.047E-37  Serratia entomophila
  8kea-assembly1_C  TM=5.515E-01  e=5.561E-17  unclassified Caudoviricetes

pLDDT: mean 85.35, std 11.1, range [38.19, 97.81]

Radius of gyration: 45.41 Å; Cα contacts (8 Å, |Δi|>4): 3014; chains: 2; bounding box: 83×148×116 Å

InterPro domains:
  IPR006531 Gp5/Type VI secretion system Vgr protein, OB-fold domain [PF04717] (378-452)
  IPR006533 Type VI secretion system, RhsGE-associated Vgr protein [TIGR01646] (83-497)
  IPR037026 Vgr protein, OB-fold domain superfamily [G3DSA:2.40.50.230] (363-455)

Secondary structure (DSSP, 8-state):
-PPBPTT--S---EEEEEEETTEEPPTTS-EEEEEEEEETTS--EEEEEEE--BTTTTB-HHHHSSTT-TT-EEEEEEEESTT--EEEEEEEEEEEEEEE-TTS--EEEEEEE-GGGGGGSS-EEEEEEEEEHHHHHHHHHHTTT-EEEE----PEEEEEEEEEE-HHHHHHHHHHHTT-EEEEETTEEEEES--TTSPEEEEEETTTT-SEEEEEE--TT--S-EEEEEEETTTTEEEEEEPPPP----BSS--HHHHHTTTTPPPEEEEE-S---HHHHHHHHHHHHHHHHHTSEEEEEEEE--TT--TT-EEEEESS-TTT-EEEEEEEEEEEEETTEEEEEEEES-----TTGGG-SS--GGGGSSPPP-S-EEEEEEE-S--TT-SSEEEEE---S-S----EEEEE-BSSEETTEEEE-PPPTT-EEEEEEBTT-TTSEEEEEEE--SSS--S---SSTT--EEEEE-TT--EEEEETTTTEEEEE-TTS-EEEEETTTTEEEEE-TTS-EEEEETTEEEEE-SSEEEEEESS-EEEEESS-EEEEESS-EEEE-S-EEEEEEEEEEEEESSEEEEEESS-EEEE-SEEEE-/-PPPPTT--S---EEEEEEETTEEPPTTS-EEEEEEEEETTS--EEEEEEE--BTTTTB-HHHHSSTT-TT-EEEEEEEESTT--EEEEEEEEEEEEEE--SSS--EEEEEEE-GGGGGGSS-EEEEEEEEEHHHHHHHHHTTTT-EEEE----PEEEEEEEEEE-HHHHHHHHHHHTT-EEEEETTEEEEES--TTSPEEEEEETTTT-SEEEEEEE-TT--S-EEEEEEETTTTEEEEEEPPPP----BSSS-HHHHHTGGG---EEEEE-S---HHHHHHHHHHHHHHHHHTSEEEEEEEE--TT--TT-EEEEESS-TTT-EEEEEEEEEEEEETTEEEEEEEES---S-HHHHS--SPPGGGGSSPPPPSBEEEEEEESS--TT-SSEEEEE---S-S----EEEEE--SSEETTEE----PPTT-EEEEEEGGG-TTSEEEEEEE--SSS--S---SSTT--EEEEE-TT--EEEEETTTTEEEEE-TTS-EEEEETTTTEEEEE-TTS-EEEEETTEEEEEESS-EEEEESS-EEEEESS-EEEE-SS-EEEEEEEEEEEESSEEEEEESS-EEEE-SSEEEE--SS----

Solvent-accessible surface area (backbone atoms only — not comparable to full-atom values): 62640 Å² total; per-residue (Å²): 126,81,48,51,44,61,67,74,58,91,37,85,53,68,41,77,49,51,24,39,74,86,37,67,57,67,84,82,59,48,73,54,36,40,39,37,40,36,38,55,72,49,80,32,38,33,40,38,35,30,59,36,59,39,73,90,72,26,38,26,66,64,74,65,36,81,70,67,43,57,50,37,41,35,37,36,28,39,25,57,30,90,92,47,59,37,74,71,42,37,29,25,28,35,29,36,29,43,37,40,42,80,90,47,76,33,32,33,38,36,35,29,30,30,69,68,56,47,33,62,44,52,47,38,52,43,62,47,67,67,39,24,63,36,54,49,44,48,56,58,46,61,75,40,103,52,50,71,50,65,49,83,56,79,56,70,35,66,51,45,57,44,58,74,37,21,59,40,59,49,42,49,30,51,32,45,39,60,34,26,44,37,34,69,57,62,74,36,35,40,35,28,65,77,58,44,83,57,73,46,65,32,33,43,27,55,91,74,32,47,73,45,77,47,72,49,80,46,56,71,81,28,50,62,39,39,35,22,34,23,32,30,62,61,77,71,40,77,43,75,32,65,34,62,85,64,83,64,48,65,39,28,79,60,51,51,67,66,34,4,61,69,73,74,42,55,67,40,74,47,78,41,79,55,73,53,56,69,64,50,38,32,34,41,24,27,18,52,48,41,41,35,50,37,34,22,46,35,35,38,41,27,30,54,47,61,72,79,70,48,41,57,36,27,32,28,36,38,74,67,50,65,68,60,21,32,40,38,49,25,31,25,35,35,41,41,35,42,87,83,39,48,37,26,39,36,29,26,31,41,80,61,70,51,85,61,54,79,72,57,94,35,70,47,44,21,78,48,53,42,78,47,49,80,72,75,42,61,29,32,34,66,40,51,42,83,41,90,79,61,47,73,28,32,30,26,34,65,88,61,88,40,86,71,67,89,48,44,65,20,38,52,43,27,74,28,22,32,65,64,11,23,58,22,77,73,84,53,67,68,37,44,30,39,28,40,23,40,28,9,23,67,62,40,36,33,32,64,44,74,56,71,35,76,77,45,63,70,92,75,73,69,90,55,93,76,60,41,70,47,73,51,67,49,96,60,44,40,34,40,39,37,33,64,80,58,44,32,42,38,40,36,39,75,62,46,32,34,41,37,43,26,63,70,74,48,31,42,37,39,36,31,64,61,62,31,36,42,38,40,42,92,91,43,78,47,80,46,46,87,55,43,76,45,80,45,45,69,50,48,78,43,81,46,43,67,51,50,77,44,79,46,39,70,53,51,74,45,78,45,42,71,43,77,44,78,48,40,76,70,43,76,43,79,42,28,68,70,36,68,45,79,42,33,73,52,59,67,45,81,40,34,71,41,70,46,78,74,128,82,47,52,44,64,66,74,60,92,39,84,52,69,41,77,48,50,24,40,75,87,37,69,58,67,84,83,58,47,73,52,34,38,39,37,40,37,36,56,74,49,82,32,37,33,40,38,33,28,60,36,59,37,84,88,74,71,43,42,66,64,77,74,35,82,71,69,43,62,71,36,41,35,38,37,28,37,26,56,29,89,92,48,58,39,76,72,45,38,30,25,30,70,43,71,46,77,46,82,48,97,90,46,76,34,30,34,38,38,34,29,30,29,71,68,56,65,33,62,52,62,64,40,73,51,78,47,68,66,40,25,62,34,54,50,45,48,57,59,45,60,76,41,103,56,51,70,50,67,49,84,57,78,55,72,35,64,71,47,74,48,72,59,32,21,59,41,57,47,42,51,49,54,33,44,45,62,33,26,44,38,35,71,57,61,72,36,34,40,36,28,66,77,59,46,82,58,71,46,63,34,33,43,28,51,81,72,33,47,51,34,36,36,38,35,43,40,36,67,74,29,51,66,40,40,34,22,33,22,33,32,65,63,76,71,41,78,44,77,32,66,34,62,86,67,84,67,49,64,40,28,77,62,51,52,68,69,31,2,68,31,63,75,45,53,70,31,58,48,78,41,78,56,70,59,54,71,66,51,40,32,33,40,24,28,19,53,51,42,39,37,52,37,35,22,46,35,34,37,40,27,29,53,48,63,73,80,69,48,42,57,36,29,31,28,38,38,44,67,24,60,64,60,20,30,40,39,47,25,31,26,34,34,40,39,34,42,87,83,39,48,38,28,39,35,29,26,32,39,78,60,70,50,66,69,78,72,38,83,68,61,68,54,57,23,78,66,76,45,76,30,51,46,50,33,43,56,30,31,34,66,41,75,68,82,41,90,80,69,72,76,30,32,32,26,35,63,86,59,89,62,85,85,70,90,49,47,69,22,39,68,60,65,99,39,75,53,92,95,43,61,68,88,65,70,70,50,75,66,26,42,30,38,31,41,41,57,65,24,23,78,84,42,39,33,32,62,21,19,34,53,26,60,74,23,31,67,70,56,73,46,88,41,70,76,59,40,65,34,37,43,28,39,88,81,43,41,36,40,37,36,32,45,79,56,42,31,42,37,40,35,41,74,74,48,35,34,38,38,38,28,53,70,75,43,28,34,37,40,37,40,68,76,64,32,35,40,39,35,36,83,68,16,36,38,39,41,28,75,38,62,43,79,47,76,33,79,46,61,43,74,47,77,30,77,50,60,38,76,46,75,37,92,47,65,42,76,45,77,41,55,60,40,77,46,78,27,85,43,63,30,75,48,74,24,77,54,51,32,73,50,72,37,86,44,72,30,76,47,76,42,102,70,75,85,86,131

Organism: NCBI:txid1302689

Foldseek 3Di:
DPAAAPLPAPAQFKDKFKAWLRHTDDPPWAWFKKKWKWFKLDWTKMKTKTFAADPVVRDGVVVPDPRQPFFIKMWMWMDGDDPGTDTQETFTWHDWDWDDDPVDGIMIMTMTTHPCVVQQDFFAKAKDAFDDLQRVLCVLCVVGPAAEAEDDDDDTAGMDIRDRGGSSQFNSLQLLLLLWMWGDDHRYIYTGHQDQPDDANHEYEPPRWWDDKDKDFALPPLALWEKEWEQALVVRDIDIDTEDQDDHFDFFPDFNNNSNPPVVHYYHYHYAHDDDDRRSRRSNRNSLNVLSRLARMKIKTKGFDDSRDTQSHWHAYYHPDRGGGGIFHFRMWMWMDRPRGIMIMTMTGHDSDQPQPVPDDDCGQVNSSHDFADDKFKWFFAAQDCDVVPSRWTFIGGPGPHPDDPGATAAEDFPFDDDVDTDPDDDDGGFMFMWDARSRRPNYIYTDGTDADPVRHDPDDDPDDVRQKDWDADPQGQIWIAGNVQGKTKGAGPLGFIWIDTPNQQKTKTADSQGWIWIQHPVGIDTDHPDDDDDDDPDDDDDDDPDDDDDDDPDDDDDDDPDDDDDDPPDDDDDDPVDDDDDDPDDDDDDDPDDDDD/DPAAAPLPAPAQFKDKFKAWLRHTDDPPWAWFKKKWKWFKLDWTKIKTKTQAADPVVRDGVVVPDPRQPFFIKMWMWMDGDDPPTDTQETFTWHDWDWDDDPVDGIMIMTMTTHPCVVQQPWFDKDKDAFDDLQRVLCVLCVVDPAAEAEDDDDDTDGMDIRDRFGSSVVNSVSLLLLLWMWGDDHRYIYTGHQDAPDDANHEYEPPRWWPDKWKDFALPPLALWEKEWEQDPVVRDIDIDTEDQDDHFDFFPDFNNNSNPPPPHYYHYHYDHDDDDRRSRRSNRHSLNVQSRLARMKIKTKGFDDSRDTQSHWHAYYHPDRGGGGIFHFRMWMWMDRPSTIMIMTMTGHDSDRPVVVDVRDQDQVNPPDDFADDKFKWFFAAQDPPVVPPRWTFIGGDDPPPDDPGATAAEDFPFDDDVDGDDDDDDGGFMFMWDADSRNPNYIYTDGTDADPVRHDPDDDPDPVCQKDWDADPQGQIWIAGNVQGKTKGAGPLGFIWIDTPNQQWTKTADNQGWIWIQHPVGIDTDHPDDDDDDDPDDDDDDDPDDDDDDDPDDDDDDDPDDDDDDPPDDDDDDPVDDDDDDPDDDDDDDPDDDDD

Sequence (1196 aa):
MPPKSPADIENPTLMLTIKVNGSPIKDYYPINSVNITHEINKISFAEIVLLDGSVETGDFPISDSNDFIPGNDIEITAGYGSDTEKSIFKGVIVKQGVQINSSEAYNLIITCKHKAVSMTFNKKESAFTNKTDSAIIKAIIDTYSLTATVDSTTPLMESTFQKLATDWDFVLSRAEFNGFIITFDGDKMTIGKPALNGEAVLRVAFGESIISFNAELNAEKQAPSLEATAWDIKNQVLLKSTAAEPAINLQGNLTAKSLSGKLQQTKLSLNSVTPMAQDELKAWADGNLLRMRLGAQKGQVSFVGNAAVKAGSIIEIAGVGERFNGNAFVSSLTHQIAEGEWLTNVKFGLDSRAVYERMNISYPAAAGQMPAIHGLQVATVKKLFEDPESQFRILISLPSNAEAQDGIWARMANFYATSSAGAGFLPEVGDEVIVGFLESNPKYPIILGALYSNAKQAVATPADNNNYIKSLITKSQLKLSFDDEKKVIIIETPGGNKITFSDEAKSVEIEDQNSNSVKMTSSGIDLQSGKDINIKATGNITLNATGKLNLTATQDVAVAGLNISNTANVGFTAKGNATAEISAAGQTVVKGAMVMINMPPKSPADIENPTLMLTIKVNGSPIKDYYPINSVNITHEINKISFAEIVLLDGSVETGDFPISDSNDFIPGNDIEITAGYGSDTEKSIFKGVIVKQGVQINSSEAYNLIITCKHKAVSMTFNKKESAFTNKTDSAIIKAIIDTYSLTATVDSTTPLMESTFQKLATDWDFVLSRAEFNGFIITFDGDKMTIGKPALNGEAVLRVAFGESIISFNAELNAEKQAPSLEATAWDIKNQVLLKSTAAEPAINLQGNLTAKSLSGKLQQTKLSLNSVTPMAQDELKAWADGNLLRMRLGAQKGQVSFVGNAAVKAGSIIEIAGVGERFNGNAFVSSLTHQIAEGEWLTNVKFGLDSRAVYERMNISYPAAAGQMPAIHGLQVATVKKLFEDPESQFRILISLPSNAEAQDGIWARMANFYATSSAGAGFLPEVGDEVIVGFLESNPKYPIILGALYSNAKQAVATPADNNNYIKSLITKSQLKLSFDDEKKVIIIETPGGNKITFSDEAKSVEIEDQNSNSVKMTSSGIDLQSGKDINIKATGNITLNATGKLNLTATQDVAVAGLNISNTANVGFTAKGNATAEISAAGQTVVKGAMVMIN